Protein AF-0000000087377009 (afdb_homodimer)

Nearest PDB structures (foldseek):
  8dqr-assembly1_A  TM=8.144E-01  e=4.809E-31  Arabidopsis thaliana
  8dqo-assembly1_B  TM=8.134E-01  e=2.028E-30  Arabidopsis thaliana
  8dqq-assembly1_B  TM=8.046E-01  e=5.395E-30  Arabidopsis thaliana
  8dqo-assembly1_A  TM=7.614E-01  e=4.539E-29  Arabidopsis thaliana
  8dqp-assembly1_B  TM=7.683E-01  e=4.285E-26  Arabidopsis thaliana

Secondary structure (DSSP, 8-state):
-EEEEEEEEE----SS--TTTT-EEEPPHHHHHS-SSEEEEEEEEPSS---HHHHHHHHHHHHTT-GGGGSEEEE-TTS-EEEE-----EEEEEEEESS-HHHHEETTEESS-GGGTSPPPPS--TTSBSEEEEEEEETTS-EEEEEEEETTT--HHHHHHHHHHHHHHHHHGGG------B--HHHHS---SS----S-HHHHTB--SS-------------GGGEEEEEEEE-HHHHHHHHHHH-SS--HHHHHHHHHHHHHHHHHT--TTSEEEEEEEEE-GGGSSSPPPTTB-S--EEEE--EEEHHHHHHS-HHHHHHHHHHHHHTS-HHHHHHHHHHHHHHHHTT----B---SSSB-TT-EEEEE-TT--GGG--SSS---SEEE-----SBTEEEEEE--STT--EEEEEEEEHHHHHHHHHHTT---STHHHHTT-/-EEEEEEEEE----SS--TTTT-EEEPPHHHHHS-SSEEEEEEEEPSS---HHHHHHHHHHHHTT-GGGGSEEEE-TTS-EEEE-----EEEEEEEESS-HHHHEETTEESS-GGGTSPPPPS--TTSBSEEEEEEEETTS-EEEEEEEETTT--HHHHHHHHHHHHHHHHHGGG------B--HHHHSPPPSS----S-HHHHTB--SS-------------GGGEEEEEEEE-HHHHHHHHHHH-SS--HHHHHHHHHHHHHHHHHT--TTSEEEEEEEEE-GGGSSSPPPTTB-S--EEEE--EEEHHHHHHS-HHHHHHHHHHHHHTS-HHHHHHHHHHHHHHHHTT----B---SSSB-TT-EEEEE-TT--GGG--SSS---SEEE-----SBTEEEEEE--STT--EEEEEEEEHHHHHHHHHHTT---STHHHHTT-

Structure (mmCIF, N/CA/C/O backbone):
data_AF-0000000087377009-model_v1
#
loop_
_entity.id
_entity.type
_entity.pdbx_description
1 polymer 'Uncharacterized protein'
#
loop_
_atom_site.group_PDB
_atom_site.id
_atom_site.type_symbol
_atom_site.label_atom_id
_atom_site.label_alt_id
_atom_site.label_comp_id
_atom_site.label_asym_id
_atom_site.label_entity_id
_atom_site.label_seq_id
_atom_site.pdbx_PDB_ins_code
_atom_site.Cartn_x
_atom_site.Cartn_y
_atom_site.Cartn_z
_atom_site.occupancy
_atom_site.B_iso_or_equiv
_atom_site.auth_seq_id
_atom_site.auth_comp_id
_atom_site.auth_asym_id
_atom_site.auth_atom_id
_atom_site.pdbx_PDB_model_num
ATOM 1 N N . MET A 1 1 ? -6.246 15.469 36.188 1 76.19 1 MET A N 1
ATOM 2 C CA . MET A 1 1 ? -4.879 15.867 36.531 1 76.19 1 MET A CA 1
ATOM 3 C C . MET A 1 1 ? -3.867 15 35.781 1 76.19 1 MET A C 1
ATOM 5 O O . MET A 1 1 ? -4.043 13.789 35.688 1 76.19 1 MET A O 1
ATOM 9 N N . GLU A 1 2 ? -2.975 15.617 35.188 1 87.44 2 GLU A N 1
ATOM 10 C CA . GLU A 1 2 ? -1.891 14.953 34.469 1 87.44 2 GLU A CA 1
ATOM 11 C C . GLU A 1 2 ? -0.563 15.117 35.219 1 87.44 2 GLU A C 1
ATOM 13 O O . GLU A 1 2 ? -0.263 16.188 35.75 1 87.44 2 GLU A O 1
ATOM 18 N N . ILE A 1 3 ? 0.211 14.016 35.438 1 91.19 3 ILE A N 1
ATOM 19 C CA . ILE A 1 3 ? 1.542 14.047 36.031 1 91.19 3 ILE A CA 1
ATOM 20 C C . ILE A 1 3 ? 2.562 13.477 35.062 1 91.19 3 ILE A C 1
ATOM 22 O O . ILE A 1 3 ? 2.475 12.312 34.688 1 91.19 3 ILE A O 1
ATOM 26 N N . ILE A 1 4 ? 3.486 14.312 34.75 1 94.56 4 ILE A N 1
ATOM 27 C CA . ILE A 1 4 ? 4.59 13.836 33.938 1 94.56 4 ILE A CA 1
ATOM 28 C C . ILE A 1 4 ? 5.555 13.016 34.781 1 94.56 4 ILE A C 1
ATOM 30 O O . ILE A 1 4 ? 6.09 13.508 35.781 1 94.56 4 ILE A O 1
ATOM 34 N N . THR A 1 5 ? 5.785 11.805 34.406 1 94.75 5 THR A N 1
ATOM 35 C CA . THR A 1 5 ? 6.605 10.906 35.188 1 94.75 5 THR A CA 1
ATOM 36 C C . THR A 1 5 ? 8.016 10.805 34.625 1 94.75 5 THR A C 1
ATOM 38 O O . THR A 1 5 ? 8.961 10.492 35.344 1 94.75 5 THR A O 1
ATOM 41 N N . SER A 1 6 ? 8.164 10.977 33.344 1 95.88 6 SER A N 1
ATOM 42 C CA . SER A 1 6 ? 9.484 10.906 32.75 1 95.88 6 SER A CA 1
ATOM 43 C C . SER A 1 6 ? 9.516 11.656 31.406 1 95.88 6 SER A C 1
ATOM 45 O O . SER A 1 6 ? 8.484 11.812 30.75 1 95.88 6 SER A O 1
ATOM 47 N N . SER A 1 7 ? 10.547 12.297 31.062 1 96.5 7 SER A N 1
ATOM 48 C CA . SER A 1 7 ? 10.898 12.891 29.781 1 96.5 7 SER A CA 1
ATOM 49 C C . SER A 1 7 ? 12.305 12.492 29.344 1 96.5 7 SER A C 1
ATOM 51 O O . SER A 1 7 ? 13.289 12.898 29.969 1 96.5 7 SER A O 1
ATOM 53 N N . THR A 1 8 ? 12.406 11.703 28.328 1 97.56 8 THR A N 1
ATOM 54 C CA . THR A 1 8 ? 13.688 11.109 27.969 1 97.56 8 THR A CA 1
ATOM 55 C C . THR A 1 8 ? 13.93 11.203 26.469 1 97.56 8 THR A C 1
ATOM 57 O O . THR A 1 8 ? 12.984 11.109 25.672 1 97.56 8 THR A O 1
ATOM 60 N N . MET A 1 9 ? 15.156 11.445 26.109 1 98.06 9 MET A N 1
ATOM 61 C CA . MET A 1 9 ? 15.586 11.32 24.719 1 98.06 9 MET A CA 1
ATOM 62 C C . MET A 1 9 ? 16.062 9.906 24.422 1 98.06 9 MET A C 1
ATOM 64 O O . MET A 1 9 ? 17.094 9.469 24.953 1 98.06 9 MET A O 1
ATOM 68 N N . LEU A 1 10 ? 15.289 9.219 23.594 1 97.88 10 LEU A N 1
ATOM 69 C CA . LEU A 1 10 ? 15.672 7.852 23.234 1 97.88 10 LEU A CA 1
ATOM 70 C C . LEU A 1 10 ? 16.547 7.844 21.984 1 97.88 10 LEU A C 1
ATOM 72 O O . LEU A 1 10 ? 16.156 8.375 20.953 1 97.88 10 LEU A O 1
ATOM 76 N N . LYS A 1 11 ? 17.703 7.211 22.062 1 97.06 11 LYS A N 1
ATOM 77 C CA . LYS A 1 11 ? 18.656 7.113 20.969 1 97.06 11 LYS A CA 1
ATOM 78 C C . LYS A 1 11 ? 18.828 5.668 20.516 1 97.06 11 LYS A C 1
ATOM 80 O O . LYS A 1 11 ? 19.188 4.797 21.297 1 97.06 11 LYS A O 1
ATOM 85 N N . PRO A 1 12 ? 18.5 5.465 19.203 1 94.44 12 PRO A N 1
ATOM 86 C CA . PRO A 1 12 ? 18.781 4.102 18.75 1 94.44 12 PRO A CA 1
ATOM 87 C C . PRO A 1 12 ? 20.25 3.732 18.844 1 94.44 12 PRO A C 1
ATOM 89 O O . PRO A 1 12 ? 21.125 4.59 18.656 1 94.44 12 PRO A O 1
ATOM 92 N N . VAL A 1 13 ? 20.438 2.447 19.156 1 88.31 13 VAL A N 1
ATOM 93 C CA . VAL A 1 13 ? 21.812 1.942 19.266 1 88.31 13 VAL A CA 1
ATOM 94 C C . VAL A 1 13 ? 22.141 1.072 18.047 1 88.31 13 VAL A C 1
ATOM 96 O O . VAL A 1 13 ? 21.344 0.207 17.672 1 88.31 13 VAL A O 1
ATOM 99 N N . TYR A 1 14 ? 23.234 1.36 17.453 1 86.81 14 TYR A N 1
ATOM 100 C CA . TYR A 1 14 ? 23.672 0.633 16.266 1 86.81 14 TYR A CA 1
ATOM 101 C C . TYR A 1 14 ? 24.922 -0.198 16.562 1 86.81 14 TYR A C 1
ATOM 103 O O . TYR A 1 14 ? 25.766 0.21 17.359 1 86.81 14 TYR A O 1
ATOM 111 N N . SER A 1 15 ? 24.938 -1.398 16.062 1 82.19 15 SER A N 1
ATOM 112 C CA . SER A 1 15 ? 26.156 -2.176 16.156 1 82.19 15 SER A CA 1
ATOM 113 C C . SER A 1 15 ? 27.297 -1.523 15.375 1 82.19 15 SER A C 1
ATOM 115 O O . SER A 1 15 ? 28.453 -1.543 15.797 1 82.19 15 SER A O 1
ATOM 117 N N . ALA A 1 16 ? 26.938 -1.036 14.195 1 83.19 16 ALA A N 1
ATOM 118 C CA . ALA A 1 16 ? 27.797 -0.197 13.367 1 83.19 16 ALA A CA 1
ATOM 119 C C . ALA A 1 16 ? 27.109 1.119 13.016 1 83.19 16 ALA A C 1
ATOM 121 O O . ALA A 1 16 ? 25.891 1.161 12.836 1 83.19 16 ALA A O 1
ATOM 122 N N . PRO A 1 17 ? 27.969 2.088 13.094 1 83.31 17 PRO A N 1
ATOM 123 C CA . PRO A 1 17 ? 27.328 3.379 12.797 1 83.31 17 PRO A CA 1
ATOM 124 C C . PRO A 1 17 ? 26.516 3.354 11.508 1 83.31 17 PRO A C 1
ATOM 126 O O . PRO A 1 17 ? 26.906 2.715 10.531 1 83.31 17 PRO A O 1
ATOM 129 N N . HIS A 1 18 ? 25.375 3.973 11.625 1 86.38 18 HIS A N 1
ATOM 130 C CA . HIS A 1 18 ? 24.578 4.102 10.414 1 86.38 18 HIS A CA 1
ATOM 131 C C . HIS A 1 18 ? 25.328 4.859 9.328 1 86.38 18 HIS A C 1
ATOM 133 O O . HIS A 1 18 ? 26.047 5.824 9.609 1 86.38 18 HIS A O 1
ATOM 139 N N . PRO A 1 19 ? 25.219 4.531 8.109 1 83.81 19 PRO A N 1
ATOM 140 C CA . PRO A 1 19 ? 25.969 5.168 7.031 1 83.81 19 PRO A CA 1
ATOM 141 C C . PRO A 1 19 ? 25.703 6.668 6.922 1 83.81 19 PRO A C 1
ATOM 143 O O . PRO A 1 19 ? 26.562 7.418 6.445 1 83.81 19 PRO A O 1
ATOM 146 N N . LEU A 1 20 ? 24.594 7.098 7.414 1 91.25 20 LEU A N 1
ATOM 147 C CA . LEU A 1 20 ? 24.234 8.5 7.281 1 91.25 20 LEU A CA 1
ATOM 148 C C . LEU A 1 20 ? 24.609 9.281 8.531 1 91.25 20 LEU A C 1
ATOM 150 O O . LEU A 1 20 ? 24.391 10.5 8.602 1 91.25 20 LEU A O 1
ATOM 154 N N . LEU A 1 21 ? 25.219 8.617 9.469 1 93.75 21 LEU A N 1
ATOM 155 C CA . LEU A 1 21 ? 25.531 9.297 10.727 1 93.75 21 LEU A CA 1
ATOM 156 C C . LEU A 1 21 ? 26.422 10.508 10.484 1 93.75 21 LEU A C 1
ATOM 158 O O . LEU A 1 21 ? 27.453 10.391 9.812 1 93.75 21 LEU A O 1
ATOM 162 N N . GLY A 1 22 ? 26 11.594 10.961 1 95.25 22 GLY A N 1
ATOM 163 C CA . GLY A 1 22 ? 26.797 12.812 10.867 1 95.25 22 GLY A CA 1
ATOM 164 C C . GLY A 1 22 ? 26.531 13.602 9.602 1 95.25 22 GLY A C 1
ATOM 165 O O . GLY A 1 22 ? 26.969 14.75 9.477 1 95.25 22 GLY A O 1
ATOM 166 N N . GLU A 1 23 ? 25.719 13.086 8.75 1 95.88 23 GLU A N 1
ATOM 167 C CA . GLU A 1 23 ? 25.469 13.734 7.465 1 95.88 23 GLU A CA 1
ATOM 168 C C . GLU A 1 23 ? 24.547 14.938 7.629 1 95.88 23 GLU A C 1
ATOM 170 O O . GLU A 1 23 ? 23.656 14.938 8.477 1 95.88 23 GLU A O 1
ATOM 175 N N . LYS A 1 24 ? 24.812 15.969 6.875 1 96.62 24 LYS A N 1
ATOM 176 C CA . LYS A 1 24 ? 23.906 17.109 6.68 1 96.62 24 LYS A CA 1
ATOM 177 C C . LYS A 1 24 ? 23.078 16.922 5.418 1 96.62 24 LYS A C 1
ATOM 179 O O . LYS A 1 24 ? 23.469 17.375 4.336 1 96.62 24 LYS A O 1
ATOM 184 N N . VAL A 1 25 ? 21.938 16.312 5.598 1 95.94 25 VAL A N 1
ATOM 185 C CA . VAL A 1 25 ? 21.094 15.953 4.465 1 95.94 25 VAL A CA 1
ATOM 186 C C . VAL A 1 25 ? 20.281 17.172 4.02 1 95.94 25 VAL A C 1
ATOM 188 O O . VAL A 1 25 ? 19.469 17.703 4.781 1 95.94 25 VAL A O 1
ATOM 191 N N . GLN A 1 26 ? 20.469 17.594 2.824 1 93.38 26 GLN A N 1
ATOM 192 C CA . GLN A 1 26 ? 19.766 18.75 2.297 1 93.38 26 GLN A CA 1
ATOM 193 C C . GLN A 1 26 ? 18.281 18.453 2.092 1 93.38 26 GLN A C 1
ATOM 195 O O . GLN A 1 26 ? 17.922 17.344 1.696 1 93.38 26 GLN A O 1
ATOM 200 N N . LEU A 1 27 ? 17.469 19.469 2.391 1 94.31 27 LEU A N 1
ATOM 201 C CA . LEU A 1 27 ? 16.047 19.328 2.104 1 94.31 27 LEU A CA 1
ATOM 202 C C . LEU A 1 27 ? 15.781 19.359 0.602 1 94.31 27 LEU A C 1
ATOM 204 O O . LEU A 1 27 ? 16.359 20.188 -0.114 1 94.31 27 LEU A O 1
ATOM 208 N N . THR A 1 28 ? 15 18.406 0.122 1 94.19 28 THR A N 1
ATOM 209 C CA . THR A 1 28 ? 14.562 18.469 -1.271 1 94.19 28 THR A CA 1
ATOM 210 C C . THR A 1 28 ? 13.547 19.594 -1.474 1 94.19 28 THR A C 1
ATOM 212 O O . THR A 1 28 ? 13.055 20.172 -0.504 1 94.19 28 THR A O 1
ATOM 215 N N . VAL A 1 29 ? 13.234 19.875 -2.713 1 94.88 29 VAL A N 1
ATOM 216 C CA . VAL A 1 29 ? 12.219 20.875 -2.998 1 94.88 29 VAL A CA 1
ATOM 217 C C . VAL A 1 29 ? 10.875 20.438 -2.439 1 94.88 29 VAL A C 1
ATOM 219 O O . VAL A 1 29 ? 10.062 21.266 -2.006 1 94.88 29 VAL A O 1
ATOM 222 N N . PHE A 1 30 ? 10.664 19.141 -2.377 1 96.06 30 PHE A N 1
ATOM 223 C CA . PHE A 1 30 ? 9.43 18.609 -1.8 1 96.06 30 PHE A CA 1
ATOM 224 C C . PHE A 1 30 ? 9.383 18.875 -0.3 1 96.06 30 PHE A C 1
ATOM 226 O O . PHE A 1 30 ? 8.328 19.219 0.241 1 96.06 30 PHE A O 1
ATOM 233 N N . ASP A 1 31 ? 10.508 18.688 0.37 1 95.56 31 ASP A N 1
ATOM 234 C CA . ASP A 1 31 ? 10.586 18.969 1.801 1 95.56 31 ASP A CA 1
ATOM 235 C C . ASP A 1 31 ? 10.273 20.438 2.09 1 95.56 31 ASP A C 1
ATOM 237 O O . ASP A 1 31 ? 9.57 20.75 3.055 1 95.56 31 ASP A O 1
ATOM 241 N N . ARG A 1 32 ? 10.719 21.234 1.264 1 92.75 32 ARG A N 1
ATOM 242 C CA . ARG A 1 32 ? 10.555 22.672 1.463 1 92.75 32 ARG A CA 1
ATOM 243 C C . ARG A 1 32 ? 9.125 23.094 1.158 1 92.75 32 ARG A C 1
ATOM 245 O O . ARG A 1 32 ? 8.672 24.141 1.638 1 92.75 32 ARG A O 1
ATOM 252 N N . ALA A 1 33 ? 8.5 22.312 0.344 1 92.88 33 ALA A N 1
ATOM 253 C CA . ALA A 1 33 ? 7.105 22.625 0.021 1 92.88 33 ALA A CA 1
ATOM 254 C C . ALA A 1 33 ? 6.176 22.172 1.144 1 92.88 33 ALA A C 1
ATOM 256 O O . ALA A 1 33 ? 5.008 22.578 1.189 1 92.88 33 ALA A O 1
ATOM 257 N N . ALA A 1 34 ? 6.668 21.375 2 1 92.44 34 ALA A N 1
ATOM 258 C CA . ALA A 1 34 ? 5.91 21.016 3.195 1 92.44 34 ALA A CA 1
ATOM 259 C C . ALA A 1 34 ? 5.938 22.141 4.223 1 92.44 34 ALA A C 1
ATOM 261 O O . ALA A 1 34 ? 6.93 22.859 4.336 1 92.44 34 ALA A O 1
ATOM 262 N N . LEU A 1 35 ? 4.863 22.25 5.008 1 88.56 35 LEU A N 1
ATOM 263 C CA . LEU A 1 35 ? 4.809 23.281 6.035 1 88.56 35 LEU A CA 1
ATOM 264 C C . LEU A 1 35 ? 5.867 23.047 7.105 1 88.56 35 LEU A C 1
ATOM 266 O O . LEU A 1 35 ? 6.141 21.906 7.477 1 88.56 35 LEU A O 1
ATOM 270 N N . ASP A 1 36 ? 6.422 24.125 7.543 1 89.94 36 ASP A N 1
ATOM 271 C CA . ASP A 1 36 ? 7.391 24.078 8.641 1 89.94 36 ASP A CA 1
ATOM 272 C C . ASP A 1 36 ? 6.684 23.969 9.992 1 89.94 36 ASP A C 1
ATOM 274 O O . ASP A 1 36 ? 6.73 24.906 10.797 1 89.94 36 ASP A O 1
ATOM 278 N N . VAL A 1 37 ? 6.051 22.828 10.234 1 91.5 37 VAL A N 1
ATOM 279 C CA . VAL A 1 37 ? 5.266 22.625 11.445 1 91.5 37 VAL A CA 1
ATOM 280 C C . VAL A 1 37 ? 5.391 21.172 11.914 1 91.5 37 VAL A C 1
ATOM 282 O O . VAL A 1 37 ? 5.844 20.312 11.156 1 91.5 37 VAL A O 1
ATOM 285 N N . PHE A 1 38 ? 5.035 21 13.18 1 93.94 38 PHE A N 1
ATOM 286 C CA . PHE A 1 38 ? 4.844 19.656 13.695 1 93.94 38 PHE A CA 1
ATOM 287 C C . PHE A 1 38 ? 3.408 19.188 13.469 1 93.94 38 PHE A C 1
ATOM 289 O O . PHE A 1 38 ? 2.465 19.969 13.633 1 93.94 38 PHE A O 1
ATOM 296 N N . VAL A 1 39 ? 3.254 18 13.055 1 93 39 VAL A N 1
ATOM 297 C CA . VAL A 1 39 ? 1.951 17.375 12.828 1 93 39 VAL A CA 1
ATOM 298 C C . VAL A 1 39 ? 1.618 16.422 13.969 1 93 39 VAL A C 1
ATOM 300 O O . VAL A 1 39 ? 2.146 15.312 14.039 1 93 39 VAL A O 1
ATOM 303 N N . PRO A 1 40 ? 0.707 16.797 14.789 1 93.38 40 PRO A N 1
ATOM 304 C CA . PRO A 1 40 ? 0.339 15.914 15.898 1 93.38 40 PRO A CA 1
ATOM 305 C C . PRO A 1 40 ? -0.783 14.945 15.531 1 93.38 40 PRO A C 1
ATOM 307 O O . PRO A 1 40 ? -1.702 15.312 14.797 1 93.38 40 PRO A O 1
ATOM 310 N N . VAL A 1 41 ? -0.685 13.719 16.031 1 92.75 41 VAL A N 1
ATOM 311 C CA . VAL A 1 41 ? -1.775 12.758 15.961 1 92.75 41 VAL A CA 1
ATOM 312 C C . VAL A 1 41 ? -1.926 12.055 17.312 1 92.75 41 VAL A C 1
ATOM 314 O O . VAL A 1 41 ? -0.953 11.914 18.062 1 92.75 41 VAL A O 1
ATOM 317 N N . VAL A 1 42 ? -3.135 11.719 17.656 1 93.5 42 VAL A N 1
ATOM 318 C CA . VAL A 1 42 ? -3.414 11.062 18.922 1 93.5 42 VAL A CA 1
ATOM 319 C C . VAL A 1 42 ? -4.152 9.75 18.672 1 93.5 42 VAL A C 1
ATOM 321 O O . VAL A 1 42 ? -5.082 9.695 17.859 1 93.5 42 VAL A O 1
ATOM 324 N N . VAL A 1 43 ? -3.703 8.742 19.312 1 93.62 43 VAL A N 1
ATOM 325 C CA . VAL A 1 43 ? -4.336 7.43 19.234 1 93.62 43 VAL A CA 1
ATOM 326 C C . VAL A 1 43 ? -4.59 6.891 20.641 1 93.62 43 VAL A C 1
ATOM 328 O O . VAL A 1 43 ? -3.77 7.078 21.531 1 93.62 43 VAL A O 1
ATOM 331 N N . ALA A 1 44 ? -5.719 6.227 20.844 1 94.06 44 ALA A N 1
ATOM 332 C CA . ALA A 1 44 ? -6.078 5.73 22.172 1 94.06 44 ALA A CA 1
ATOM 333 C C . ALA A 1 44 ? -6.32 4.227 22.156 1 94.06 44 ALA A C 1
ATOM 335 O O . ALA A 1 44 ? -6.902 3.697 21.203 1 94.06 44 ALA A O 1
ATOM 336 N N . TYR A 1 45 ? -5.91 3.59 23.203 1 93.81 45 TYR A N 1
ATOM 337 C CA . TYR A 1 45 ? -6.023 2.143 23.344 1 93.81 45 TYR A CA 1
ATOM 338 C C . TYR A 1 45 ? -6.75 1.78 24.625 1 93.81 45 TYR A C 1
ATOM 340 O O . TYR A 1 45 ? -6.43 2.301 25.703 1 93.81 45 TYR A O 1
ATOM 348 N N . PRO A 1 46 ? -7.676 0.887 24.562 1 93 46 PRO A N 1
ATOM 349 C CA . PRO A 1 46 ? -8.281 0.378 25.797 1 93 46 PRO A CA 1
ATOM 350 C C . PRO A 1 46 ? -7.387 -0.623 26.531 1 93 46 PRO A C 1
ATOM 352 O O . PRO A 1 46 ? -6.5 -1.222 25.922 1 93 46 PRO A O 1
ATOM 355 N N . ALA A 1 47 ? -7.699 -0.741 27.781 1 94.75 47 ALA A N 1
ATOM 356 C CA . ALA A 1 47 ? -6.969 -1.739 28.562 1 94.75 47 ALA A CA 1
ATOM 357 C C . ALA A 1 47 ? -7.305 -3.152 28.094 1 94.75 47 ALA A C 1
ATOM 359 O O . ALA A 1 47 ? -8.438 -3.426 27.688 1 94.75 47 ALA A O 1
ATOM 360 N N . PRO A 1 48 ? -6.359 -4.133 28.156 1 94.69 48 PRO A N 1
ATOM 361 C CA . PRO A 1 48 ? -4.965 -3.98 28.594 1 94.69 48 PRO A CA 1
ATOM 362 C C . PRO A 1 48 ? -4.082 -3.359 27.516 1 94.69 48 PRO A C 1
ATOM 364 O O . PRO A 1 48 ? -4.453 -3.352 26.328 1 94.69 48 PRO A O 1
ATOM 367 N N . THR A 1 49 ? -3.004 -2.75 27.844 1 96.12 49 THR A N 1
ATOM 368 C CA . THR A 1 49 ? -2.049 -2.123 26.938 1 96.12 49 THR A CA 1
ATOM 369 C C . THR A 1 49 ? -0.625 -2.568 27.25 1 96.12 49 THR A C 1
ATOM 371 O O . THR A 1 49 ? -0.326 -2.938 28.391 1 96.12 49 THR A O 1
ATOM 374 N N . PRO A 1 50 ? 0.198 -2.588 26.281 1 95.44 50 PRO A N 1
ATOM 375 C CA . PRO A 1 50 ? 1.595 -2.893 26.594 1 95.44 50 PRO A CA 1
ATOM 376 C C . PRO A 1 50 ? 2.213 -1.886 27.562 1 95.44 50 PRO A C 1
ATOM 378 O O . PRO A 1 50 ? 1.724 -0.76 27.688 1 95.44 50 PRO A O 1
ATOM 381 N N . SER A 1 51 ? 3.264 -2.338 28.219 1 97.19 51 SER A N 1
ATOM 382 C CA . SER A 1 51 ? 3.98 -1.459 29.141 1 97.19 51 SER A CA 1
ATOM 383 C C . SER A 1 51 ? 4.707 -0.35 28.391 1 97.19 51 SER A C 1
ATOM 385 O O . SER A 1 51 ? 5 -0.487 27.203 1 97.19 51 SER A O 1
ATOM 387 N N . ASN A 1 52 ? 4.996 0.774 29.078 1 97.88 52 ASN A N 1
ATOM 388 C CA . ASN A 1 52 ? 5.805 1.832 28.484 1 97.88 52 ASN A CA 1
ATOM 389 C C . ASN A 1 52 ? 7.168 1.312 28.031 1 97.88 52 ASN A C 1
ATOM 391 O O . ASN A 1 52 ? 7.684 1.724 27 1 97.88 52 ASN A O 1
ATOM 395 N N . GLU A 1 53 ? 7.695 0.444 28.797 1 97.69 53 GLU A N 1
ATOM 396 C CA . GLU A 1 53 ? 9 -0.13 28.469 1 97.69 53 GLU A CA 1
ATOM 397 C C . GLU A 1 53 ? 8.961 -0.872 27.141 1 97.69 53 GLU A C 1
ATOM 399 O O . GLU A 1 53 ? 9.859 -0.716 26.312 1 97.69 53 GLU A O 1
ATOM 404 N N . ALA A 1 54 ? 7.922 -1.639 26.984 1 97.19 54 ALA A N 1
ATOM 405 C CA . ALA A 1 54 ? 7.785 -2.387 25.734 1 97.19 54 ALA A CA 1
ATOM 406 C C . ALA A 1 54 ? 7.641 -1.442 24.547 1 97.19 54 ALA A C 1
ATOM 408 O O . ALA A 1 54 ? 8.25 -1.663 23.484 1 97.19 54 ALA A O 1
ATOM 409 N N . ILE A 1 55 ? 6.867 -0.425 24.688 1 98.06 55 ILE A N 1
ATOM 410 C CA . ILE A 1 55 ? 6.617 0.546 23.641 1 98.06 55 ILE A CA 1
ATOM 411 C C . ILE A 1 55 ? 7.91 1.287 23.297 1 98.06 55 ILE A C 1
ATOM 413 O O . ILE A 1 55 ? 8.227 1.492 22.125 1 98.06 55 ILE A O 1
ATOM 417 N N . LYS A 1 56 ? 8.688 1.625 24.328 1 98.19 56 LYS A N 1
ATOM 418 C CA . LYS A 1 56 ? 9.93 2.359 24.141 1 98.19 56 LYS A CA 1
ATOM 419 C C . LYS A 1 56 ? 11 1.474 23.5 1 98.19 56 LYS A C 1
ATOM 421 O O . LYS A 1 56 ? 11.766 1.926 22.641 1 98.19 56 LYS A O 1
ATOM 426 N N . GLU A 1 57 ? 11.062 0.261 23.922 1 97.31 57 GLU A N 1
ATOM 427 C CA . GLU A 1 57 ? 12.023 -0.662 23.312 1 97.31 57 GLU A CA 1
ATOM 428 C C . GLU A 1 57 ? 11.719 -0.876 21.844 1 97.31 57 GLU A C 1
ATOM 430 O O . GLU A 1 57 ? 12.633 -0.903 21.016 1 97.31 57 GLU A O 1
ATOM 435 N N . GLY A 1 58 ? 10.422 -1.062 21.578 1 97.12 58 GLY A N 1
ATOM 436 C CA . GLY A 1 58 ? 10.023 -1.16 20.172 1 97.12 58 GLY A CA 1
ATOM 437 C C . GLY A 1 58 ? 10.344 0.088 19.375 1 97.12 58 GLY A C 1
ATOM 438 O O . GLY A 1 58 ? 10.758 0 18.219 1 97.12 58 GLY A O 1
ATOM 439 N N . LEU A 1 59 ? 10.148 1.22 20 1 98.19 59 LEU A N 1
ATOM 440 C CA . LEU A 1 59 ? 10.438 2.494 19.344 1 98.19 59 LEU A CA 1
ATOM 441 C C . LEU A 1 59 ? 11.922 2.604 19 1 98.19 59 LEU A C 1
ATOM 443 O O . LEU A 1 59 ? 12.273 3.047 17.891 1 98.19 59 LEU A O 1
ATOM 447 N N . LEU A 1 60 ? 12.75 2.201 19.891 1 97.38 60 LEU A N 1
ATOM 448 C CA . LEU A 1 60 ? 14.188 2.246 19.656 1 97.38 60 LEU A CA 1
ATOM 449 C C . LEU A 1 60 ? 14.578 1.399 18.453 1 97.38 60 LEU A C 1
ATOM 451 O O . LEU A 1 60 ? 15.352 1.839 17.609 1 97.38 60 LEU A O 1
ATOM 455 N N . ARG A 1 61 ? 13.992 0.277 18.391 1 94.69 61 ARG A N 1
ATOM 456 C CA . ARG A 1 61 ? 14.266 -0.609 17.266 1 94.69 61 ARG A CA 1
ATOM 457 C C . ARG A 1 61 ? 13.719 -0.029 15.969 1 94.69 61 ARG A C 1
ATOM 459 O O . ARG A 1 61 ? 14.359 -0.137 14.922 1 94.69 61 ARG A O 1
ATOM 466 N N . ALA A 1 62 ? 12.555 0.566 16.047 1 96.38 62 ALA A N 1
ATOM 467 C CA . ALA A 1 62 ? 11.859 1.061 14.867 1 96.38 62 ALA A CA 1
ATOM 468 C C . ALA A 1 62 ? 12.547 2.303 14.305 1 96.38 62 ALA A C 1
ATOM 470 O O . ALA A 1 62 ? 12.555 2.52 13.094 1 96.38 62 ALA A O 1
ATOM 471 N N . VAL A 1 63 ? 13.141 3.148 15.156 1 97.69 63 VAL A N 1
ATOM 472 C CA . VAL A 1 63 ? 13.734 4.414 14.734 1 97.69 63 VAL A CA 1
ATOM 473 C C . VAL A 1 63 ? 15.078 4.156 14.055 1 97.69 63 VAL A C 1
ATOM 475 O O . VAL A 1 63 ? 15.516 4.941 13.211 1 97.69 63 VAL A O 1
ATOM 478 N N . ALA A 1 64 ? 15.672 3.078 14.289 1 94.81 64 ALA A N 1
ATOM 479 C CA . ALA A 1 64 ? 17.031 2.779 13.836 1 94.81 64 ALA A CA 1
ATOM 480 C C . ALA A 1 64 ? 17.125 2.84 12.312 1 94.81 64 ALA A C 1
ATOM 482 O O . ALA A 1 64 ? 18.031 3.455 11.758 1 94.81 64 ALA A O 1
ATOM 483 N N . PRO A 1 65 ? 16.203 2.236 11.633 1 92.56 65 PRO A N 1
ATOM 484 C CA . PRO A 1 65 ? 16.297 2.311 10.172 1 92.56 65 PRO A CA 1
ATOM 485 C C . PRO A 1 65 ? 15.898 3.68 9.625 1 92.56 65 PRO A C 1
ATOM 487 O O . PRO A 1 65 ? 16.047 3.934 8.43 1 92.56 65 PRO A O 1
ATOM 490 N N . TYR A 1 66 ? 15.422 4.582 10.414 1 96.69 66 TYR A N 1
ATOM 491 C CA . TYR A 1 66 ? 15.016 5.93 10.031 1 96.69 66 TYR A CA 1
ATOM 492 C C . TYR A 1 66 ? 15.82 6.98 10.781 1 96.69 66 TYR A C 1
ATOM 494 O O . TYR A 1 66 ? 15.266 7.762 11.562 1 96.69 66 TYR A O 1
ATOM 502 N N . PRO A 1 67 ? 17.047 7.09 10.438 1 96.81 67 PRO A N 1
ATOM 503 C CA . PRO A 1 67 ? 17.938 7.918 11.258 1 96.81 67 PRO A CA 1
ATOM 504 C C . PRO A 1 67 ? 17.547 9.398 11.227 1 96.81 67 PRO A C 1
ATOM 506 O O . PRO A 1 67 ? 17.875 10.141 12.156 1 96.81 67 PRO A O 1
ATOM 509 N N . HIS A 1 68 ? 16.859 9.867 10.227 1 97.88 68 HIS A N 1
ATOM 510 C CA . HIS A 1 68 ? 16.438 11.258 10.148 1 97.88 68 HIS A CA 1
ATOM 511 C C . HIS A 1 68 ? 15.539 11.633 11.328 1 97.88 68 HIS A C 1
ATOM 513 O O . HIS A 1 68 ? 15.539 12.781 11.773 1 97.88 68 HIS A O 1
ATOM 519 N N . LEU A 1 69 ? 14.766 10.688 11.781 1 98.25 69 LEU A N 1
ATOM 520 C CA . LEU A 1 69 ? 13.82 10.953 12.867 1 98.25 69 LEU A CA 1
ATOM 521 C C . LEU A 1 69 ? 14.555 11.234 14.172 1 98.25 69 LEU A C 1
ATOM 523 O O . LEU A 1 69 ? 14.023 11.906 15.055 1 98.25 69 LEU A O 1
ATOM 527 N N . ALA A 1 70 ? 15.75 10.703 14.289 1 98.25 70 ALA A N 1
ATOM 528 C CA . ALA A 1 70 ? 16.562 10.914 15.484 1 98.25 70 ALA A CA 1
ATOM 529 C C . ALA A 1 70 ? 17.516 12.086 15.297 1 98.25 70 ALA A C 1
ATOM 531 O O . ALA A 1 70 ? 18.406 12.305 16.125 1 98.25 70 ALA A O 1
ATOM 532 N N . GLY A 1 71 ? 17.359 12.766 14.227 1 98.12 71 GLY A N 1
ATOM 533 C CA . GLY A 1 71 ? 18.188 13.938 13.953 1 98.12 71 GLY A CA 1
ATOM 534 C C . GLY A 1 71 ? 17.531 15.234 14.398 1 98.12 71 GLY A C 1
ATOM 535 O O . GLY A 1 71 ? 16.672 15.234 15.281 1 98.12 71 GLY A O 1
ATOM 536 N N . ARG A 1 72 ? 18.094 16.344 13.828 1 98.38 72 ARG A N 1
ATOM 537 C CA . ARG A 1 72 ? 17.578 17.688 14.078 1 98.38 72 ARG A CA 1
ATOM 538 C C . ARG A 1 72 ? 17.5 18.5 12.789 1 98.38 72 ARG A C 1
ATOM 540 O O . ARG A 1 72 ? 18.312 18.297 11.883 1 98.38 72 ARG A O 1
ATOM 547 N N . LEU A 1 73 ? 16.438 19.281 12.742 1 97.38 73 LEU A N 1
ATOM 548 C CA . LEU A 1 73 ? 16.469 20.344 11.742 1 97.38 73 LEU A CA 1
ATOM 549 C C . LEU A 1 73 ? 17.484 21.422 12.125 1 97.38 73 LEU A C 1
ATOM 551 O O . LEU A 1 73 ? 17.562 21.812 13.289 1 97.38 73 LEU A O 1
ATOM 555 N N . ALA A 1 74 ? 18.297 21.797 11.18 1 96.12 74 ALA A N 1
ATOM 556 C CA . ALA A 1 74 ? 19.312 22.828 11.398 1 96.12 74 ALA A CA 1
ATOM 557 C C . ALA A 1 74 ? 19.406 23.781 10.211 1 96.12 74 ALA A C 1
ATOM 559 O O . ALA A 1 74 ? 18.766 23.562 9.18 1 96.12 74 ALA A O 1
ATOM 560 N N . ALA A 1 75 ? 20.094 24.875 10.422 1 93.12 75 ALA A N 1
ATOM 561 C CA . ALA A 1 75 ? 20.359 25.844 9.367 1 93.12 75 ALA A CA 1
ATOM 562 C C . ALA A 1 75 ? 21.844 26.109 9.219 1 93.12 75 ALA A C 1
ATOM 564 O O . ALA A 1 75 ? 22.578 26.156 10.211 1 93.12 75 ALA A O 1
ATOM 565 N N . ASP A 1 76 ? 22.25 26.234 8.016 1 89.56 76 ASP A N 1
ATOM 566 C CA . ASP A 1 76 ? 23.656 26.562 7.793 1 89.56 76 ASP A CA 1
ATOM 567 C C . ASP A 1 76 ? 23.891 28.062 7.938 1 89.56 76 ASP A C 1
ATOM 569 O O . ASP A 1 76 ? 23.031 28.797 8.398 1 89.56 76 ASP A O 1
ATOM 573 N N . HIS A 1 77 ? 25.141 28.422 7.578 1 89.19 77 HIS A N 1
ATOM 574 C CA . HIS A 1 77 ? 25.562 29.812 7.777 1 89.19 77 HIS A CA 1
ATOM 575 C C . HIS A 1 77 ? 24.766 30.766 6.891 1 89.19 77 HIS A C 1
ATOM 577 O O . HIS A 1 77 ? 24.688 31.953 7.172 1 89.19 77 HIS A O 1
ATOM 583 N N . ARG A 1 78 ? 24.156 30.281 5.836 1 85.25 78 ARG A N 1
ATOM 584 C CA . ARG A 1 78 ? 23.359 31.109 4.934 1 85.25 78 ARG A CA 1
ATOM 585 C C . ARG A 1 78 ? 21.875 31.031 5.285 1 85.25 78 ARG A C 1
ATOM 587 O O . ARG A 1 78 ? 21.031 31.578 4.574 1 85.25 78 ARG A O 1
ATOM 594 N N . GLY A 1 79 ? 21.578 30.25 6.324 1 85.12 79 GLY A N 1
ATOM 595 C CA . GLY A 1 79 ? 20.203 30.141 6.746 1 85.12 79 GLY A CA 1
ATOM 596 C C . GLY A 1 79 ? 19.453 29 6.062 1 85.12 79 GLY A C 1
ATOM 597 O O . GLY A 1 79 ? 18.266 28.797 6.316 1 85.12 79 GLY A O 1
ATOM 598 N N . ARG A 1 80 ? 20.172 28.266 5.219 1 88 80 ARG A N 1
ATOM 599 C CA . ARG A 1 80 ? 19.531 27.141 4.543 1 88 80 ARG A CA 1
ATOM 600 C C . ARG A 1 80 ? 19.359 25.969 5.488 1 88 80 ARG A C 1
ATOM 602 O O . ARG A 1 80 ? 20.312 25.547 6.152 1 88 80 ARG A O 1
ATOM 609 N N . ARG A 1 81 ? 18.156 25.484 5.473 1 92.44 81 ARG A N 1
ATOM 610 C CA . ARG A 1 81 ? 17.812 24.422 6.406 1 92.44 81 ARG A CA 1
ATOM 611 C C . ARG A 1 81 ? 18.234 23.062 5.859 1 92.44 81 ARG A C 1
ATOM 613 O O . ARG A 1 81 ? 18.25 22.844 4.648 1 92.44 81 ARG A O 1
ATOM 620 N N . PHE A 1 82 ? 18.609 22.188 6.688 1 95.62 82 PHE A N 1
ATOM 621 C CA . PHE A 1 82 ? 18.969 20.797 6.371 1 95.62 82 PHE A CA 1
ATOM 622 C C . PHE A 1 82 ? 18.641 19.875 7.543 1 95.62 82 PHE A C 1
ATOM 624 O O . PHE A 1 82 ? 18.359 20.344 8.648 1 95.62 82 PHE A O 1
ATOM 631 N N . LEU A 1 83 ? 18.562 18.656 7.348 1 97.5 83 LEU A N 1
ATOM 632 C CA . LEU A 1 83 ? 18.422 17.656 8.398 1 97.5 83 LEU A CA 1
ATOM 633 C C . LEU A 1 83 ? 19.797 17.156 8.852 1 97.5 83 LEU A C 1
ATOM 635 O O . LEU A 1 83 ? 20.516 16.531 8.078 1 97.5 83 LEU A O 1
ATOM 639 N N . HIS A 1 84 ? 20.125 17.453 10.023 1 98.12 84 HIS A N 1
ATOM 640 C CA . HIS A 1 84 ? 21.344 16.938 10.609 1 98.12 84 HIS A CA 1
ATOM 641 C C . HIS A 1 84 ? 21.125 15.57 11.25 1 98.12 84 HIS A C 1
ATOM 643 O O . HIS A 1 84 ? 20.438 15.461 12.266 1 98.12 84 HIS A O 1
ATOM 649 N N . VAL A 1 85 ? 21.719 14.523 10.602 1 97.75 85 VAL A N 1
ATOM 650 C CA . VAL A 1 85 ? 21.562 13.164 11.117 1 97.75 85 VAL A CA 1
ATOM 651 C C . VAL A 1 85 ? 22.609 12.922 12.211 1 97.75 85 VAL A C 1
ATOM 653 O O . VAL A 1 85 ? 23.609 12.242 11.977 1 97.75 85 VAL A O 1
ATOM 656 N N . ASN A 1 86 ? 22.297 13.367 13.406 1 97.25 86 ASN A N 1
ATOM 657 C CA . ASN A 1 86 ? 23.281 13.383 14.469 1 97.25 86 ASN A CA 1
ATOM 658 C C . ASN A 1 86 ? 22.891 12.469 15.625 1 97.25 86 ASN A C 1
ATOM 660 O O . ASN A 1 86 ? 23.484 12.516 16.703 1 97.25 86 ASN A O 1
ATOM 664 N N . ASN A 1 87 ? 21.844 11.695 15.477 1 97.44 87 ASN A N 1
ATOM 665 C CA . ASN A 1 87 ? 21.375 10.711 16.453 1 97.44 87 ASN A CA 1
ATOM 666 C C . ASN A 1 87 ? 21.203 11.336 17.828 1 97.44 87 ASN A C 1
ATOM 668 O O . ASN A 1 87 ? 21.641 10.773 18.828 1 97.44 87 ASN A O 1
ATOM 672 N N . GLU A 1 88 ? 20.594 12.523 17.891 1 97.56 88 GLU A N 1
ATOM 673 C CA . GLU A 1 88 ? 20.328 13.18 19.156 1 97.56 88 GLU A CA 1
ATOM 674 C C . GLU A 1 88 ? 19.047 12.641 19.797 1 97.56 88 GLU A C 1
ATOM 676 O O . GLU A 1 88 ? 18.641 13.086 20.875 1 97.56 88 GLU A O 1
ATOM 681 N N . GLY A 1 89 ? 18.391 11.727 19.156 1 97.88 89 GLY A N 1
ATOM 682 C CA . GLY A 1 89 ? 17.344 10.93 19.781 1 97.88 89 GLY A CA 1
ATOM 683 C C . GLY A 1 89 ? 15.945 11.461 19.484 1 97.88 89 GLY A C 1
ATOM 684 O O . GLY A 1 89 ? 15.797 12.523 18.891 1 97.88 89 GLY A O 1
ATOM 685 N N . VAL A 1 90 ? 14.961 10.695 19.875 1 98.44 90 VAL A N 1
ATOM 686 C CA . VAL A 1 90 ? 13.539 11.023 19.828 1 98.44 90 VAL A CA 1
ATOM 687 C C . VAL A 1 90 ? 13.023 11.312 21.234 1 98.44 90 VAL A C 1
ATOM 689 O O . VAL A 1 90 ? 13.422 10.648 22.188 1 98.44 90 VAL A O 1
ATOM 692 N N . LEU A 1 91 ? 12.148 12.305 21.359 1 98.62 91 LEU A N 1
ATOM 693 C CA . LEU A 1 91 ? 11.633 12.672 22.672 1 98.62 91 LEU A CA 1
ATOM 694 C C . LEU A 1 91 ? 10.461 11.781 23.062 1 98.62 91 LEU A C 1
ATOM 696 O O . LEU A 1 91 ? 9.508 11.617 22.297 1 98.62 91 LEU A O 1
ATOM 700 N N . VAL A 1 92 ? 10.586 11.172 24.25 1 98.5 92 VAL A N 1
ATOM 701 C CA . VAL A 1 92 ? 9.469 10.406 24.812 1 98.5 92 VAL A CA 1
ATOM 702 C C . VAL A 1 92 ? 9.102 10.953 26.188 1 98.5 92 VAL A C 1
ATOM 704 O O . VAL A 1 92 ? 9.945 11.016 27.078 1 98.5 92 VAL A O 1
ATOM 707 N N . VAL A 1 93 ? 7.895 11.391 26.281 1 98.06 93 VAL A N 1
ATOM 708 C CA . VAL A 1 93 ? 7.348 11.883 27.547 1 98.06 93 VAL A CA 1
ATOM 709 C C . VAL A 1 93 ? 6.32 10.891 28.094 1 98.06 93 VAL A C 1
ATOM 711 O O . VAL A 1 93 ? 5.43 10.453 27.359 1 98.06 93 VAL A O 1
ATOM 714 N N . GLU A 1 94 ? 6.461 10.5 29.312 1 97.81 94 GLU A N 1
ATOM 715 C CA . GLU A 1 94 ? 5.508 9.625 29.984 1 97.81 94 GLU A CA 1
ATOM 716 C C . GLU A 1 94 ? 4.688 10.391 31.016 1 97.81 94 GLU A C 1
ATOM 718 O O . GLU A 1 94 ? 5.227 11.203 31.766 1 97.81 94 GLU A O 1
ATOM 723 N N . ALA A 1 95 ? 3.43 10.148 30.953 1 96.69 95 ALA A N 1
ATOM 724 C CA . ALA A 1 95 ? 2.533 10.82 31.891 1 96.69 95 ALA A CA 1
ATOM 725 C C . ALA A 1 95 ? 1.469 9.859 32.406 1 96.69 95 ALA A C 1
ATOM 727 O O . ALA A 1 95 ? 1.163 8.852 31.766 1 96.69 95 ALA A O 1
ATOM 728 N N . THR A 1 96 ? 0.985 10.141 33.594 1 95.44 96 THR A N 1
ATOM 729 C CA . THR A 1 96 ? -0.2 9.5 34.156 1 95.44 96 THR A CA 1
ATOM 730 C C . THR A 1 96 ? -1.359 10.484 34.25 1 95.44 96 THR A C 1
ATOM 732 O O . THR A 1 96 ? -1.16 11.656 34.594 1 95.44 96 THR A O 1
ATOM 735 N N . VAL A 1 97 ? -2.441 10.023 33.844 1 92.19 97 VAL A N 1
ATOM 736 C CA . VAL A 1 97 ? -3.635 10.859 33.875 1 92.19 97 VAL A CA 1
ATOM 737 C C . VAL A 1 97 ? -4.656 10.266 34.844 1 92.19 97 VAL A C 1
ATOM 739 O O . VAL A 1 97 ? -4.836 9.047 34.875 1 92.19 97 VAL A O 1
ATOM 742 N N . SER A 1 98 ? -5.32 11.062 35.656 1 90.75 98 SER A N 1
ATOM 743 C CA . SER A 1 98 ? -6.234 10.602 36.688 1 90.75 98 SER A CA 1
ATOM 744 C C . SER A 1 98 ? -7.59 10.219 36.094 1 90.75 98 SER A C 1
ATOM 746 O O . SER A 1 98 ? -8.391 9.555 36.781 1 90.75 98 SER A O 1
ATOM 748 N N . SER A 1 99 ? -7.801 10.477 34.875 1 88.25 99 SER A N 1
ATOM 749 C CA . SER A 1 99 ? -9.07 10.188 34.219 1 88.25 99 SER A CA 1
ATOM 750 C C . SER A 1 99 ? -9.078 8.773 33.625 1 88.25 99 SER A C 1
ATOM 752 O O . SER A 1 99 ? -8.023 8.227 33.312 1 88.25 99 SER A O 1
ATOM 754 N N . ASN A 1 100 ? -10.305 8.25 33.625 1 91.19 100 ASN A N 1
ATOM 755 C CA . ASN A 1 100 ? -10.492 7.055 32.812 1 91.19 100 ASN A CA 1
ATOM 756 C C . ASN A 1 100 ? -10.523 7.387 31.312 1 91.19 100 ASN A C 1
ATOM 758 O O . ASN A 1 100 ? -10.891 8.492 30.922 1 91.19 100 ASN A O 1
ATOM 762 N N . LEU A 1 101 ? -10.086 6.395 30.562 1 91.5 101 LEU A N 1
ATOM 763 C CA . LEU A 1 101 ? -10.039 6.598 29.109 1 91.5 101 LEU A CA 1
ATOM 764 C C . LEU A 1 101 ? -11.398 7.047 28.594 1 91.5 101 LEU A C 1
ATOM 766 O O . LEU A 1 101 ? -11.477 7.934 27.734 1 91.5 101 LEU A O 1
ATOM 770 N N . ALA A 1 102 ? -12.453 6.395 29.062 1 87.25 102 ALA A N 1
ATOM 771 C CA . ALA A 1 102 ? -13.805 6.699 28.594 1 87.25 102 ALA A CA 1
ATOM 772 C C . ALA A 1 102 ? -14.125 8.18 28.797 1 87.25 102 ALA A C 1
ATOM 774 O O . ALA A 1 102 ? -14.875 8.766 28 1 87.25 102 ALA A O 1
ATOM 775 N N . ASP A 1 103 ? -13.477 8.805 29.75 1 86.38 103 ASP A N 1
ATOM 776 C CA . ASP A 1 103 ? -13.703 10.219 30.047 1 86.38 103 ASP A CA 1
ATOM 777 C C . ASP A 1 103 ? -13.016 11.117 29.016 1 86.38 103 ASP A C 1
ATOM 779 O O . ASP A 1 103 ? -13.383 12.281 28.859 1 86.38 103 ASP A O 1
ATOM 783 N N . LEU A 1 104 ? -12.055 10.539 28.406 1 85.5 104 LEU A N 1
ATOM 784 C CA . LEU A 1 104 ? -11.266 11.312 27.453 1 85.5 104 LEU A CA 1
ATOM 785 C C . LEU A 1 104 ? -11.828 11.172 26.047 1 85.5 104 LEU A C 1
ATOM 787 O O . LEU A 1 104 ? -11.391 11.867 25.125 1 85.5 104 LEU A O 1
ATOM 791 N N . LEU A 1 105 ? -12.719 10.266 25.922 1 81.69 105 LEU A N 1
ATOM 792 C CA . LEU A 1 105 ? -13.227 9.953 24.594 1 81.69 105 LEU A CA 1
ATOM 793 C C . LEU A 1 105 ? -14.648 10.469 24.422 1 81.69 105 LEU A C 1
ATOM 795 O O . LEU A 1 105 ? -15.391 10.609 25.406 1 81.69 105 LEU A O 1
ATOM 799 N N . ALA A 1 106 ? -14.93 11.008 23.312 1 65.69 106 ALA A N 1
ATOM 800 C CA . ALA A 1 106 ? -16.297 11.352 22.922 1 65.69 106 ALA A CA 1
ATOM 801 C C . ALA A 1 106 ? -16.578 10.906 21.484 1 65.69 106 ALA A C 1
ATOM 803 O O . ALA A 1 106 ? -15.891 11.305 20.547 1 65.69 106 ALA A O 1
ATOM 804 N N . TYR A 1 107 ? -17.766 10.18 21.297 1 55.06 107 TYR A N 1
ATOM 805 C CA . TYR A 1 107 ? -18.312 9.75 20.016 1 55.06 107 TYR A CA 1
ATOM 806 C C . TYR A 1 107 ? -17.219 9.289 19.078 1 55.06 107 TYR A C 1
ATOM 808 O O . TYR A 1 107 ? -17.125 9.766 17.938 1 55.06 107 TYR A O 1
ATOM 816 N N . GLY A 1 108 ? -16.344 8.422 19.562 1 53.12 108 GLY A N 1
ATOM 817 C CA . GLY A 1 108 ? -15.336 7.816 18.688 1 53.12 108 GLY A CA 1
ATOM 818 C C . GLY A 1 108 ? -14.094 8.68 18.531 1 53.12 108 GLY A C 1
ATOM 819 O O . GLY A 1 108 ? -13.203 8.336 17.75 1 53.12 108 GLY A O 1
ATOM 820 N N . GLY A 1 109 ? -14.094 9.836 19.078 1 60.31 109 GLY A N 1
ATOM 821 C CA . GLY A 1 109 ? -12.93 10.719 19.109 1 60.31 109 GLY A CA 1
ATOM 822 C C . GLY A 1 109 ? -12.625 11.258 20.484 1 60.31 109 GLY A C 1
ATOM 823 O O . GLY A 1 109 ? -13.086 10.703 21.484 1 60.31 109 GLY A O 1
ATOM 824 N N . MET A 1 110 ? -11.594 12.086 20.438 1 68.81 110 MET A N 1
ATOM 825 C CA . MET A 1 110 ? -11.25 12.703 21.703 1 68.81 110 MET A CA 1
ATOM 826 C C . MET A 1 110 ? -12.281 13.75 22.109 1 68.81 110 MET A C 1
ATOM 828 O O . MET A 1 110 ? -12.797 14.469 21.25 1 68.81 110 MET A O 1
ATOM 832 N N . ALA A 1 111 ? -12.805 13.555 23.281 1 57.5 111 ALA A N 1
ATOM 833 C CA . ALA A 1 111 ? -13.852 14.43 23.812 1 57.5 111 ALA A CA 1
ATOM 834 C C . ALA A 1 111 ? -13.367 15.867 23.922 1 57.5 111 ALA A C 1
ATOM 836 O O . ALA A 1 111 ? -14.148 16.812 23.75 1 57.5 111 ALA A O 1
ATOM 837 N N . THR A 1 112 ? -12.18 15.953 24.516 1 58.5 112 THR A N 1
ATOM 838 C CA . THR A 1 112 ? -11.664 17.281 24.797 1 58.5 112 THR A CA 1
ATOM 839 C C . THR A 1 112 ? -10.484 17.609 23.891 1 58.5 112 THR A C 1
ATOM 841 O O . THR A 1 112 ? -10.086 16.781 23.062 1 58.5 112 THR A O 1
ATOM 844 N N . ASP A 1 113 ? -10 18.781 24.062 1 62.91 113 ASP A N 1
ATOM 845 C CA . ASP A 1 113 ? -8.836 19.344 23.391 1 62.91 113 ASP A CA 1
ATOM 846 C C . ASP A 1 113 ? -7.668 18.359 23.391 1 62.91 113 ASP A C 1
ATOM 848 O O . ASP A 1 113 ? -7.324 17.812 24.438 1 62.91 113 ASP A O 1
ATOM 852 N N . VAL A 1 114 ? -7.238 18.031 22.203 1 68.31 114 VAL A N 1
ATOM 853 C CA . VAL A 1 114 ? -6.18 17.047 22.047 1 68.31 114 VAL A CA 1
ATOM 854 C C . VAL A 1 114 ? -4.832 17.672 22.406 1 68.31 114 VAL A C 1
ATOM 856 O O . VAL A 1 114 ? -3.826 16.969 22.516 1 68.31 114 VAL A O 1
ATOM 859 N N . HIS A 1 115 ? -4.773 18.922 22.672 1 71.88 115 HIS A N 1
ATOM 860 C CA . HIS A 1 115 ? -3.52 19.625 22.953 1 71.88 115 HIS A CA 1
ATOM 861 C C . HIS A 1 115 ? -2.828 19.047 24.188 1 71.88 115 HIS A C 1
ATOM 863 O O . HIS A 1 115 ? -1.599 19.062 24.266 1 71.88 115 HIS A O 1
ATOM 869 N N . GLY A 1 116 ? -3.547 18.438 24.969 1 79.44 116 GLY A N 1
ATOM 870 C CA . GLY A 1 116 ? -2.932 17.906 26.172 1 79.44 116 GLY A CA 1
ATOM 871 C C . GLY A 1 116 ? -2.484 16.453 26.016 1 79.44 116 GLY A C 1
ATOM 872 O O . GLY A 1 116 ? -1.736 15.938 26.844 1 79.44 116 GLY A O 1
ATOM 873 N N . GLN A 1 117 ? -2.76 15.969 24.859 1 86.06 117 GLN A N 1
ATOM 874 C CA . GLN A 1 117 ? -2.504 14.539 24.703 1 86.06 117 GLN A CA 1
ATOM 875 C C . GLN A 1 117 ? -1.161 14.289 24.016 1 86.06 117 GLN A C 1
ATOM 877 O O . GLN A 1 117 ? -0.674 13.164 23.984 1 86.06 117 GLN A O 1
ATOM 882 N N . TYR A 1 118 ? -0.583 15.32 23.516 1 87.62 118 TYR A N 1
ATOM 883 C CA . TYR A 1 118 ? 0.76 15.25 22.953 1 87.62 118 TYR A CA 1
ATOM 884 C C . TYR A 1 118 ? 1.663 16.312 23.562 1 87.62 118 TYR A C 1
ATOM 886 O O . TYR A 1 118 ? 1.196 17.172 24.312 1 87.62 118 TYR A O 1
ATOM 894 N N . HIS A 1 119 ? 2.971 16.125 23.312 1 87.75 119 HIS A N 1
ATOM 895 C CA . HIS A 1 119 ? 3.926 17.094 23.828 1 87.75 119 HIS A CA 1
ATOM 896 C C . HIS A 1 119 ? 3.707 18.469 23.188 1 87.75 119 HIS A C 1
ATOM 898 O O . HIS A 1 119 ? 3.396 18.562 22 1 87.75 119 HIS A O 1
ATOM 904 N N . THR A 1 120 ? 3.879 19.422 24.047 1 85.06 120 THR A N 1
ATOM 905 C CA . THR A 1 120 ? 3.701 20.781 23.562 1 85.06 120 THR A CA 1
ATOM 906 C C . THR A 1 120 ? 4.562 21.047 22.328 1 85.06 120 THR A C 1
ATOM 908 O O . THR A 1 120 ? 5.766 20.781 22.344 1 85.06 120 THR A O 1
ATOM 911 N N . LEU A 1 121 ? 3.9 21.562 21.375 1 86.75 121 LEU A N 1
ATOM 912 C CA . LEU A 1 121 ? 4.621 21.844 20.125 1 86.75 121 LEU A CA 1
ATOM 913 C C . LEU A 1 121 ? 5.633 22.969 20.328 1 86.75 121 LEU A C 1
ATOM 915 O O . LEU A 1 121 ? 5.344 23.953 21 1 86.75 121 LEU A O 1
ATOM 919 N N . PRO A 1 122 ? 6.758 22.781 19.734 1 87.38 122 PRO A N 1
ATOM 920 C CA . PRO A 1 122 ? 7.785 23.812 19.906 1 87.38 122 PRO A CA 1
ATOM 921 C C . PRO A 1 122 ? 7.449 25.109 19.172 1 87.38 122 PRO A C 1
ATOM 923 O O . PRO A 1 122 ? 6.801 25.078 18.125 1 87.38 122 PRO A O 1
ATOM 926 N N . GLU A 1 123 ? 7.934 26.156 19.703 1 84.5 123 GLU A N 1
ATOM 927 C CA 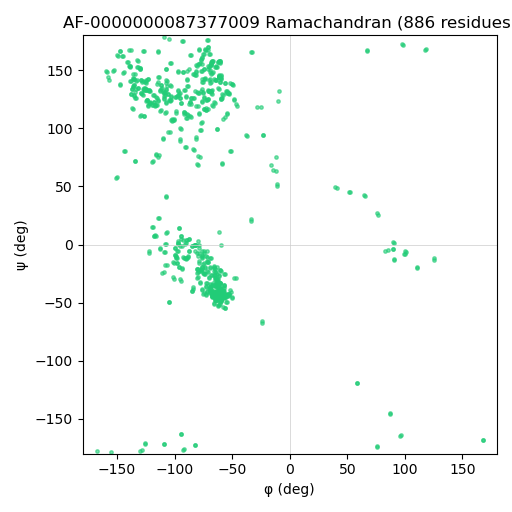. GLU A 1 123 ? 7.785 27.453 19.047 1 84.5 123 GLU A CA 1
ATOM 928 C C . GLU A 1 123 ? 8.742 27.594 17.875 1 84.5 123 GLU A C 1
ATOM 930 O O . GLU A 1 123 ? 8.383 28.188 16.844 1 84.5 123 GLU A O 1
ATOM 935 N N . GLU A 1 124 ? 9.891 27.078 18.125 1 87.88 124 GLU A N 1
ATOM 936 C CA . GLU A 1 124 ? 10.898 27.016 17.078 1 87.88 124 GLU A CA 1
ATOM 937 C C . GLU A 1 124 ? 11.203 25.578 16.688 1 87.88 124 GLU A C 1
ATOM 939 O O . GLU A 1 124 ? 11.258 24.688 17.547 1 87.88 124 GLU A O 1
ATOM 944 N N . ASN A 1 125 ? 11.438 25.453 15.438 1 91.06 125 ASN A N 1
ATOM 945 C CA . ASN A 1 125 ? 11.539 24.094 14.945 1 91.06 125 ASN A CA 1
ATOM 946 C C . ASN A 1 125 ? 12.992 23.609 14.898 1 91.06 125 ASN A C 1
ATOM 948 O O . ASN A 1 125 ? 13.273 22.438 15.133 1 91.06 125 ASN A O 1
ATOM 952 N N . VAL A 1 126 ? 13.875 24.578 14.688 1 91.88 126 VAL A N 1
ATOM 953 C CA . VAL A 1 126 ? 15.281 24.219 14.531 1 91.88 126 VAL A CA 1
ATOM 954 C C . VAL A 1 126 ? 15.836 23.703 15.867 1 91.88 126 VAL A C 1
ATOM 956 O O . VAL A 1 126 ? 15.617 24.328 16.906 1 91.88 126 VAL A O 1
ATOM 959 N N . GLY A 1 127 ? 16.469 22.594 15.844 1 94.38 127 GLY A N 1
ATOM 960 C CA . GLY A 1 127 ? 17.109 22.047 17.031 1 94.38 127 GLY A CA 1
ATOM 961 C C . GLY A 1 127 ? 16.203 21.141 17.828 1 94.38 127 GLY A C 1
ATOM 962 O O . GLY A 1 127 ? 16.688 20.391 18.688 1 94.38 127 GLY A O 1
ATOM 963 N N . GLU A 1 128 ? 14.938 21.125 17.562 1 96.5 128 GLU A N 1
ATOM 964 C CA . GLU A 1 128 ? 13.977 20.328 18.328 1 96.5 128 GLU A CA 1
ATOM 965 C C . GLU A 1 128 ? 13.977 18.875 17.859 1 96.5 128 GLU A C 1
ATOM 967 O O . GLU A 1 128 ? 14.383 18.578 16.734 1 96.5 128 GLU A O 1
ATOM 972 N N . ALA A 1 129 ? 13.578 17.969 18.797 1 98.06 129 ALA A N 1
ATOM 973 C CA . ALA A 1 129 ? 13.398 16.578 18.406 1 98.06 129 ALA A CA 1
ATOM 974 C C . ALA A 1 129 ? 12.359 16.453 17.297 1 98.06 129 ALA A C 1
ATOM 976 O O . ALA A 1 129 ? 11.25 16.969 17.406 1 98.06 129 ALA A O 1
ATOM 977 N N . LEU A 1 130 ? 12.719 15.766 16.266 1 98.31 130 LEU A N 1
ATOM 978 C CA . LEU A 1 130 ? 11.883 15.734 15.07 1 98.31 130 LEU A CA 1
ATOM 979 C C . LEU A 1 130 ? 10.734 14.742 15.242 1 98.31 130 LEU A C 1
ATOM 981 O O . LEU A 1 130 ? 9.766 14.773 14.469 1 98.31 130 LEU A O 1
ATOM 985 N N . LEU A 1 131 ? 10.891 13.828 16.141 1 98.5 131 LEU A N 1
ATOM 986 C CA . LEU A 1 131 ? 9.836 12.914 16.578 1 98.5 131 LEU A CA 1
ATOM 987 C C . LEU A 1 131 ? 9.633 13.008 18.078 1 98.5 131 LEU A C 1
ATOM 989 O O . LEU A 1 131 ? 10.586 12.875 18.844 1 98.5 131 LEU A O 1
ATOM 993 N N . GLN A 1 132 ? 8.414 13.289 18.453 1 98.31 132 GLN A N 1
ATOM 994 C CA . GLN A 1 132 ? 8.055 13.438 19.859 1 98.31 132 GLN A CA 1
ATOM 995 C C . GLN A 1 132 ? 6.84 12.578 20.203 1 98.31 132 GLN A C 1
ATOM 997 O O . GLN A 1 132 ? 5.832 12.594 19.5 1 98.31 132 GLN A O 1
ATOM 1002 N N . ILE A 1 133 ? 6.996 11.828 21.281 1 98.25 133 ILE A N 1
ATOM 1003 C CA . ILE A 1 133 ? 5.941 10.914 21.688 1 98.25 133 ILE A CA 1
ATOM 1004 C C . ILE A 1 133 ? 5.566 11.172 23.141 1 98.25 133 ILE A C 1
ATOM 1006 O O . ILE A 1 133 ? 6.441 11.344 24 1 98.25 133 ILE A O 1
ATOM 1010 N N . LYS A 1 134 ? 4.328 11.25 23.375 1 97.38 134 LYS A N 1
ATOM 1011 C CA . LYS A 1 134 ? 3.812 11.312 24.734 1 97.38 134 LYS A CA 1
ATOM 1012 C C . LYS A 1 134 ? 2.928 10.109 25.047 1 97.38 134 LYS A C 1
ATOM 1014 O O . LYS A 1 134 ? 1.968 9.836 24.328 1 97.38 134 LYS A O 1
ATOM 1019 N N . LEU A 1 135 ? 3.291 9.383 26.078 1 97.94 135 LEU A N 1
ATOM 1020 C CA . LEU A 1 135 ? 2.525 8.242 26.562 1 97.94 135 LEU A CA 1
ATOM 1021 C C . LEU A 1 135 ? 1.716 8.609 27.797 1 97.94 135 LEU A C 1
ATOM 1023 O O . LEU A 1 135 ? 2.273 8.758 28.891 1 97.94 135 LEU A O 1
ATOM 1027 N N . ASN A 1 136 ? 0.388 8.734 27.625 1 96.19 136 ASN A N 1
ATOM 1028 C CA . ASN A 1 136 ? -0.51 9.078 28.719 1 96.19 136 ASN A CA 1
ATOM 1029 C C . ASN A 1 136 ? -1.217 7.836 29.266 1 96.19 136 ASN A C 1
ATOM 1031 O O . ASN A 1 136 ? -2.178 7.352 28.672 1 96.19 136 ASN A O 1
ATOM 1035 N N . ARG A 1 137 ? -0.817 7.406 30.438 1 97.12 137 ARG A N 1
ATOM 1036 C CA . ARG A 1 137 ? -1.434 6.25 31.078 1 97.12 137 ARG A CA 1
ATOM 1037 C C . ARG A 1 137 ? -2.658 6.664 31.891 1 97.12 137 ARG A C 1
ATOM 1039 O O . ARG A 1 137 ? -2.551 7.453 32.812 1 97.12 137 ARG A O 1
ATOM 1046 N N . CYS A 1 138 ? -3.744 6.082 31.562 1 95.12 138 CYS A N 1
ATOM 1047 C CA . CYS A 1 138 ? -4.988 6.395 32.25 1 95.12 138 CYS A CA 1
ATOM 1048 C C . CYS A 1 138 ? -5.145 5.535 33.5 1 95.12 138 CYS A C 1
ATOM 1050 O O . CYS A 1 138 ? -4.523 4.477 33.625 1 95.12 138 CYS A O 1
ATOM 1052 N N . LYS A 1 139 ? -6.008 5.965 34.344 1 94.06 139 LYS A N 1
ATOM 1053 C CA . LYS A 1 139 ? -6.266 5.27 35.594 1 94.06 139 LYS A CA 1
ATOM 1054 C C . LYS A 1 139 ? -6.82 3.869 35.344 1 94.06 139 LYS A C 1
ATOM 1056 O O . LYS A 1 139 ? -6.523 2.936 36.094 1 94.06 139 LYS A O 1
ATOM 1061 N N . CYS A 1 140 ? -7.574 3.633 34.344 1 95.25 140 CYS A N 1
ATOM 1062 C CA . CYS A 1 140 ? -8.25 2.377 34.031 1 95.25 140 CYS A CA 1
ATOM 1063 C C . CYS A 1 140 ? -7.305 1.396 33.375 1 95.25 140 CYS A C 1
ATOM 1065 O O . CYS A 1 140 ? -7.699 0.277 33.031 1 95.25 140 CYS A O 1
ATOM 1067 N N . GLY A 1 141 ? -6.125 1.854 33.062 1 96.12 141 GLY A N 1
ATOM 1068 C CA . GLY A 1 141 ? -5.184 1 32.344 1 96.12 141 GLY A CA 1
ATOM 1069 C C . GLY A 1 141 ? -5.113 1.297 30.859 1 96.12 141 GLY A C 1
ATOM 1070 O O . GLY A 1 141 ? -4.258 0.759 30.141 1 96.12 141 GLY A O 1
ATOM 1071 N N . GLY A 1 142 ? -5.984 2.182 30.406 1 96 142 GLY A N 1
ATOM 1072 C CA . GLY A 1 142 ? -5.926 2.631 29.016 1 96 142 GLY A CA 1
ATOM 1073 C C . GLY A 1 142 ? -4.711 3.49 28.719 1 96 142 GLY A C 1
ATOM 1074 O O . GLY A 1 142 ? -4 3.91 29.641 1 96 142 GLY A O 1
ATOM 1075 N N . LEU A 1 143 ? -4.426 3.652 27.453 1 96.69 143 LEU A N 1
ATOM 1076 C CA . LEU A 1 143 ? -3.256 4.402 27.016 1 96.69 143 LEU A CA 1
ATOM 1077 C C . LEU A 1 143 ? -3.617 5.359 25.891 1 96.69 143 LEU A C 1
ATOM 1079 O O . LEU A 1 143 ? -4.246 4.957 24.906 1 96.69 143 LEU A O 1
ATOM 1083 N N . VAL A 1 144 ? -3.303 6.621 26.031 1 95 144 VAL A N 1
ATOM 1084 C CA . VAL A 1 144 ? -3.385 7.598 24.953 1 95 144 VAL A CA 1
ATOM 1085 C C . VAL A 1 144 ? -1.979 7.965 24.484 1 95 144 VAL A C 1
ATOM 1087 O O . VAL A 1 144 ? -1.144 8.398 25.281 1 95 144 VAL A O 1
ATOM 1090 N N . VAL A 1 145 ? -1.733 7.758 23.234 1 96.62 145 VAL A N 1
ATOM 1091 C CA . VAL A 1 145 ? -0.43 8.047 22.641 1 96.62 145 VAL A CA 1
ATOM 1092 C C . VAL A 1 145 ? -0.528 9.281 21.75 1 96.62 145 VAL A C 1
ATOM 1094 O O . VAL A 1 145 ? -1.271 9.281 20.766 1 96.62 145 VAL A O 1
ATOM 1097 N N . GLY A 1 146 ? 0.155 10.344 22.172 1 95.94 146 GLY A N 1
ATOM 1098 C CA . GLY A 1 146 ? 0.334 11.5 21.312 1 95.94 146 GLY A CA 1
ATOM 1099 C C . GLY A 1 146 ? 1.65 11.484 20.547 1 95.94 146 GLY A C 1
ATOM 1100 O O . GLY A 1 146 ? 2.713 11.297 21.141 1 95.94 146 GLY A O 1
ATOM 1101 N N . VAL A 1 147 ? 1.578 11.617 19.25 1 96.75 147 VAL A N 1
ATOM 1102 C CA . VAL A 1 147 ? 2.777 11.648 18.422 1 96.75 147 VAL A CA 1
ATOM 1103 C C . VAL A 1 147 ? 2.83 12.953 17.625 1 96.75 147 VAL A C 1
ATOM 1105 O O . VAL A 1 147 ? 1.822 13.383 17.062 1 96.75 147 VAL A O 1
ATOM 1108 N N . SER A 1 148 ? 3.957 13.602 17.641 1 96.5 148 SER A N 1
ATOM 1109 C CA . SER A 1 148 ? 4.219 14.766 16.797 1 96.5 148 SER A CA 1
ATOM 1110 C C . SER A 1 148 ? 5.516 14.602 16.016 1 96.5 148 SER A C 1
ATOM 1112 O O . SER A 1 148 ? 6.543 14.211 16.578 1 96.5 148 SER A O 1
ATOM 1114 N N . TYR A 1 149 ? 5.488 14.805 14.758 1 97.25 149 TYR A N 1
ATOM 1115 C CA . TYR A 1 149 ? 6.68 14.766 13.922 1 97.25 149 TYR A CA 1
ATOM 1116 C C . TYR A 1 149 ? 6.77 16 13.031 1 97.25 149 TYR A C 1
ATOM 1118 O O . TYR A 1 149 ? 5.75 16.594 12.688 1 97.25 149 TYR A O 1
ATOM 1126 N N . HIS A 1 150 ? 7.941 16.375 12.703 1 96.94 150 HIS A N 1
ATOM 1127 C CA . HIS A 1 150 ? 8.125 17.562 11.883 1 96.94 150 HIS A CA 1
ATOM 1128 C C . HIS A 1 150 ? 7.852 17.266 10.414 1 96.94 150 HIS A C 1
ATOM 1130 O O . HIS A 1 150 ? 8.43 16.344 9.836 1 96.94 150 HIS A O 1
ATOM 1136 N N . HIS A 1 151 ? 7.066 18.047 9.781 1 95.56 151 HIS A N 1
ATOM 1137 C CA . HIS A 1 151 ? 6.504 17.781 8.469 1 95.56 151 HIS A CA 1
ATOM 1138 C C . HIS A 1 151 ? 7.578 17.844 7.383 1 95.56 151 HIS A C 1
ATOM 1140 O O . HIS A 1 151 ? 7.469 17.172 6.355 1 95.56 151 HIS A O 1
ATOM 1146 N N . GLN A 1 152 ? 8.625 18.609 7.531 1 95.62 152 GLN A N 1
ATOM 1147 C CA . GLN A 1 152 ? 9.664 18.703 6.516 1 95.62 152 GLN A CA 1
ATOM 1148 C C . GLN A 1 152 ? 10.57 17.469 6.539 1 95.62 152 GLN A C 1
ATOM 1150 O O . GLN A 1 152 ? 11.367 17.266 5.617 1 95.62 152 GLN A O 1
ATOM 1155 N N . THR A 1 153 ? 10.391 16.656 7.535 1 97.31 153 THR A N 1
ATOM 1156 C CA . THR A 1 153 ? 11.148 15.414 7.609 1 97.31 153 THR A CA 1
ATOM 1157 C C . THR A 1 153 ? 10.461 14.312 6.805 1 97.31 153 THR A C 1
ATOM 1159 O O . THR A 1 153 ? 11.125 13.539 6.113 1 97.31 153 THR A O 1
ATOM 1162 N N . ALA A 1 154 ? 9.18 14.289 6.902 1 97.81 154 ALA A N 1
ATOM 1163 C CA . ALA A 1 154 ? 8.461 13.188 6.273 1 97.81 154 ALA A CA 1
ATOM 1164 C C . ALA A 1 154 ? 7 13.555 6.023 1 97.81 154 ALA A C 1
ATOM 1166 O O . ALA A 1 154 ? 6.414 14.336 6.77 1 97.81 154 ALA A O 1
ATOM 1167 N N . ASP A 1 155 ? 6.48 12.977 4.957 1 97.12 155 ASP A N 1
ATOM 1168 C CA . ASP A 1 155 ? 5.051 13.117 4.699 1 97.12 155 ASP A CA 1
ATOM 1169 C C . ASP A 1 155 ? 4.262 11.969 5.316 1 97.12 155 ASP A C 1
ATOM 1171 O O . ASP A 1 155 ? 4.816 11.156 6.066 1 97.12 155 ASP A O 1
ATOM 1175 N N . GLY A 1 156 ? 2.965 11.953 5.082 1 96.56 156 GLY A N 1
ATOM 1176 C CA . GLY A 1 156 ? 2.088 10.969 5.703 1 96.56 156 GLY A CA 1
ATOM 1177 C C . GLY A 1 156 ? 2.42 9.539 5.312 1 96.56 156 GLY A C 1
ATOM 1178 O O . GLY A 1 156 ? 2.365 8.641 6.148 1 96.56 156 GLY A O 1
ATOM 1179 N N . VAL A 1 157 ? 2.746 9.328 4.031 1 95.69 157 VAL A N 1
ATOM 1180 C CA . VAL A 1 157 ? 3.074 7.992 3.559 1 95.69 157 VAL A CA 1
ATOM 1181 C C . VAL A 1 157 ? 4.34 7.492 4.254 1 95.69 157 VAL A C 1
ATOM 1183 O O . VAL A 1 157 ? 4.383 6.359 4.742 1 95.69 157 VAL A O 1
ATOM 1186 N N . ALA A 1 158 ? 5.316 8.297 4.293 1 97.19 158 ALA A N 1
ATOM 1187 C CA . ALA A 1 158 ? 6.57 7.961 4.961 1 97.19 158 ALA A CA 1
ATOM 1188 C C . ALA A 1 158 ? 6.34 7.648 6.438 1 97.19 158 ALA A C 1
ATOM 1190 O O . ALA A 1 158 ? 6.84 6.645 6.953 1 97.19 158 ALA A O 1
ATOM 1191 N N . MET A 1 159 ? 5.547 8.438 7.066 1 97.44 159 MET A N 1
ATOM 1192 C CA . MET A 1 159 ? 5.312 8.242 8.492 1 97.44 159 MET A CA 1
ATOM 1193 C C . MET A 1 159 ? 4.441 7.016 8.742 1 97.44 159 MET A C 1
ATOM 1195 O O . MET A 1 159 ? 4.609 6.32 9.742 1 97.44 159 MET A O 1
ATOM 1199 N N . ASN A 1 160 ? 3.533 6.82 7.867 1 95.81 160 ASN A N 1
ATOM 1200 C CA . ASN A 1 160 ? 2.756 5.59 7.98 1 95.81 160 ASN A CA 1
ATOM 1201 C C . ASN A 1 160 ? 3.654 4.359 7.957 1 95.81 160 ASN A C 1
ATOM 1203 O O . ASN A 1 160 ? 3.457 3.426 8.734 1 95.81 160 ASN A O 1
ATOM 1207 N N . ASN A 1 161 ? 4.59 4.34 7.043 1 93.5 161 ASN A N 1
ATOM 1208 C CA . ASN A 1 161 ? 5.551 3.242 7 1 93.5 161 ASN A CA 1
ATOM 1209 C C . ASN A 1 161 ? 6.32 3.119 8.312 1 93.5 161 ASN A C 1
ATOM 1211 O O . ASN A 1 161 ? 6.562 2.012 8.797 1 93.5 161 ASN A O 1
ATOM 1215 N N . PHE A 1 162 ? 6.695 4.176 8.883 1 97.5 162 PHE A N 1
ATOM 1216 C CA . PHE A 1 162 ? 7.375 4.168 10.172 1 97.5 162 PHE A CA 1
ATOM 1217 C C . PHE A 1 162 ? 6.469 3.598 11.258 1 97.5 162 PHE A C 1
ATOM 1219 O O . PHE A 1 162 ? 6.914 2.799 12.086 1 97.5 162 PHE A O 1
ATOM 1226 N N . PHE A 1 163 ? 5.215 4.008 11.32 1 97 163 PHE A N 1
ATOM 1227 C CA . PHE A 1 163 ? 4.285 3.549 12.344 1 97 163 PHE A CA 1
ATOM 1228 C C . PHE A 1 163 ? 4.082 2.041 12.258 1 97 163 PHE A C 1
ATOM 1230 O O . PHE A 1 163 ? 4.008 1.356 13.281 1 97 163 PHE A O 1
ATOM 1237 N N . ILE A 1 164 ? 4.004 1.575 11.062 1 90.19 164 ILE A N 1
ATOM 1238 C CA . ILE A 1 164 ? 3.898 0.134 10.859 1 90.19 164 ILE A CA 1
ATOM 1239 C C . ILE A 1 164 ? 5.148 -0.555 11.398 1 90.19 164 ILE A C 1
ATOM 1241 O O . ILE A 1 164 ? 5.059 -1.591 12.062 1 90.19 164 ILE A O 1
ATOM 1245 N N . THR A 1 165 ? 6.273 0.033 11.109 1 92.81 165 THR A N 1
ATOM 1246 C CA . THR A 1 165 ? 7.531 -0.494 11.625 1 92.81 165 THR A CA 1
ATOM 1247 C C . THR A 1 165 ? 7.531 -0.499 13.148 1 92.81 165 THR A C 1
ATOM 1249 O O . THR A 1 165 ? 7.934 -1.482 13.773 1 92.81 165 THR A O 1
ATOM 1252 N N . TRP A 1 166 ? 7.039 0.561 13.719 1 96.94 166 TRP A N 1
ATOM 1253 C CA . TRP A 1 166 ? 7.027 0.717 15.172 1 96.94 166 TRP A CA 1
ATOM 1254 C C . TRP A 1 166 ? 6.117 -0.319 15.82 1 96.94 166 TRP A C 1
ATOM 1256 O O . TRP A 1 166 ? 6.523 -1.006 16.766 1 96.94 166 TRP A O 1
ATOM 1266 N N . GLU A 1 167 ? 4.883 -0.462 15.367 1 93.25 167 GLU A N 1
ATOM 1267 C CA . GLU A 1 167 ? 3.973 -1.436 15.961 1 93.25 167 GLU A CA 1
ATOM 1268 C C . GLU A 1 167 ? 4.523 -2.854 15.844 1 93.25 167 GLU A C 1
ATOM 1270 O O . GLU A 1 167 ? 4.398 -3.654 16.766 1 93.25 167 GLU A O 1
ATOM 1275 N N . THR A 1 168 ? 5.152 -3.102 14.719 1 86.88 168 THR A N 1
ATOM 1276 C CA . THR A 1 168 ? 5.727 -4.426 14.5 1 86.88 168 THR A CA 1
ATOM 1277 C C . THR A 1 168 ? 6.887 -4.68 15.453 1 86.88 168 THR A C 1
ATOM 1279 O O . THR A 1 168 ? 7.012 -5.773 16.016 1 86.88 168 THR A O 1
ATOM 1282 N N . ALA A 1 169 ? 7.723 -3.711 15.602 1 92.56 169 ALA A N 1
ATOM 1283 C CA . ALA A 1 169 ? 8.867 -3.826 16.516 1 92.56 169 ALA A CA 1
ATOM 1284 C C . ALA A 1 169 ? 8.406 -4.082 17.938 1 92.56 169 ALA A C 1
ATOM 1286 O O . ALA A 1 169 ? 9.031 -4.855 18.672 1 92.56 169 ALA A O 1
ATOM 1287 N N . VAL A 1 170 ? 7.355 -3.414 18.344 1 94.62 170 VAL A N 1
ATOM 1288 C CA . VAL A 1 170 ? 6.824 -3.625 19.688 1 94.62 170 VAL A CA 1
ATOM 1289 C C . VAL A 1 170 ? 6.301 -5.055 19.828 1 94.62 170 VAL A C 1
ATOM 1291 O O . VAL A 1 170 ? 6.605 -5.746 20.797 1 94.62 170 VAL A O 1
ATOM 1294 N N . ARG A 1 171 ? 5.582 -5.527 18.906 1 86.06 171 ARG A N 1
ATOM 1295 C CA . ARG A 1 171 ? 4.938 -6.836 18.969 1 86.06 171 ARG A CA 1
ATOM 1296 C C . ARG A 1 171 ? 5.973 -7.957 18.906 1 86.06 171 ARG A C 1
ATOM 1298 O O . ARG A 1 171 ? 5.844 -8.961 19.609 1 86.06 171 ARG A O 1
ATOM 1305 N N . GLN A 1 172 ? 6.973 -7.703 18.109 1 82.06 172 GLN A N 1
ATOM 1306 C CA . GLN A 1 172 ? 7.906 -8.797 17.844 1 82.06 172 GLN A CA 1
ATOM 1307 C C . GLN A 1 172 ? 9.094 -8.75 18.812 1 82.06 172 GLN A C 1
ATOM 1309 O O . GLN A 1 172 ? 9.812 -9.734 18.969 1 82.06 172 GLN A O 1
ATOM 1314 N N . GLY A 1 173 ? 9.328 -7.605 19.391 1 88 173 GLY A N 1
ATOM 1315 C CA . GLY A 1 173 ? 10.398 -7.484 20.359 1 88 173 GLY A CA 1
ATOM 1316 C C . GLY A 1 173 ? 11.758 -7.848 19.797 1 88 173 GLY A C 1
ATOM 1317 O O . GLY A 1 173 ? 12.18 -7.305 18.766 1 88 173 GLY A O 1
ATOM 1318 N N . LYS A 1 174 ? 12.383 -8.812 20.328 1 82.94 174 LYS A N 1
ATOM 1319 C CA . LYS A 1 174 ? 13.75 -9.195 19.984 1 82.94 174 LYS A CA 1
ATOM 1320 C C . LYS A 1 174 ? 13.805 -9.883 18.625 1 82.94 174 LYS A C 1
ATOM 1322 O O . LYS A 1 174 ? 14.859 -9.922 18 1 82.94 174 LYS A O 1
ATOM 1327 N N . ASP A 1 175 ? 12.711 -10.352 18.219 1 75.62 175 ASP A N 1
ATOM 1328 C CA . ASP A 1 175 ? 12.664 -11.062 16.938 1 75.62 175 ASP A CA 1
ATOM 1329 C C . ASP A 1 175 ? 12.383 -10.109 15.781 1 75.62 175 ASP A C 1
ATOM 1331 O O . ASP A 1 175 ? 12.328 -10.531 14.625 1 75.62 175 ASP A O 1
ATOM 1335 N N . PHE A 1 176 ? 12.32 -8.852 16.125 1 83.31 176 PHE A N 1
ATOM 1336 C CA . PHE A 1 176 ? 12.008 -7.832 15.125 1 83.31 176 PHE A CA 1
ATOM 1337 C C . PHE A 1 176 ? 13.133 -7.703 14.109 1 83.31 176 PHE A C 1
ATOM 1339 O O . PHE A 1 176 ? 14.312 -7.633 14.484 1 83.31 176 PHE A O 1
ATOM 1346 N N . VAL A 1 177 ? 12.711 -7.688 12.852 1 76.19 177 VAL A N 1
ATOM 1347 C CA . VAL A 1 177 ? 13.641 -7.402 11.766 1 76.19 177 VAL A CA 1
ATOM 1348 C C . VAL A 1 177 ? 13.344 -6.027 11.18 1 76.19 177 VAL A C 1
ATOM 1350 O O . VAL A 1 177 ? 12.25 -5.789 10.664 1 76.19 177 VAL A O 1
ATOM 1353 N N . ALA A 1 178 ? 14.344 -5.273 11.156 1 83.56 178 ALA A N 1
ATOM 1354 C CA . ALA A 1 178 ? 14.172 -3.902 10.695 1 83.56 178 ALA A CA 1
ATOM 1355 C C . ALA A 1 178 ? 14.039 -3.852 9.172 1 83.56 178 ALA A C 1
ATOM 1357 O O . ALA A 1 178 ? 14.742 -4.57 8.461 1 83.56 178 ALA A O 1
ATOM 1358 N N . PRO A 1 179 ? 13.156 -3.008 8.688 1 83.56 179 PRO A N 1
ATOM 1359 C CA . PRO A 1 179 ? 13.102 -2.773 7.238 1 83.56 179 PRO A CA 1
ATOM 1360 C C . PRO A 1 179 ? 14.266 -1.925 6.738 1 83.56 179 PRO A C 1
ATOM 1362 O O . PRO A 1 179 ? 15.047 -1.404 7.539 1 83.56 179 PRO A O 1
ATOM 1365 N N . THR A 1 180 ? 14.414 -1.891 5.406 1 82.12 180 THR A N 1
ATOM 1366 C CA . THR A 1 180 ? 15.422 -1.055 4.762 1 82.12 180 THR A CA 1
ATOM 1367 C C . THR A 1 180 ? 14.766 0.007 3.887 1 82.12 180 THR A C 1
ATOM 1369 O O . THR A 1 180 ? 14.773 -0.102 2.658 1 82.12 180 THR A O 1
ATOM 1372 N N . PRO A 1 181 ? 14.266 1.035 4.539 1 89.44 181 PRO A N 1
ATOM 1373 C CA . PRO A 1 181 ? 13.617 2.078 3.744 1 89.44 181 PRO A CA 1
ATOM 1374 C C . PRO A 1 181 ? 14.578 2.783 2.791 1 89.44 181 PRO A C 1
ATOM 1376 O O . PRO A 1 181 ? 15.789 2.775 3.014 1 89.44 181 PRO A O 1
ATOM 1379 N N . PHE A 1 182 ? 14.023 3.299 1.692 1 90.56 182 PHE A N 1
ATOM 1380 C CA . PHE A 1 182 ? 14.812 4.129 0.792 1 90.56 182 PHE A CA 1
ATOM 1381 C C . PHE A 1 182 ? 15.047 5.512 1.396 1 90.56 182 PHE A C 1
ATOM 1383 O O . PHE A 1 182 ? 14.102 6.281 1.583 1 90.56 182 PHE A O 1
ATOM 1390 N N . LEU A 1 183 ? 16.328 5.836 1.658 1 92.12 183 LEU A N 1
ATOM 1391 C CA . LEU A 1 183 ? 16.641 7.039 2.42 1 92.12 183 LEU A CA 1
ATOM 1392 C C . LEU A 1 183 ? 17.344 8.07 1.542 1 92.12 183 LEU A C 1
ATOM 1394 O O . LEU A 1 183 ? 17.609 9.188 1.986 1 92.12 183 LEU A O 1
ATOM 1398 N N . ASP A 1 184 ? 17.641 7.781 0.319 1 88.25 184 ASP A N 1
ATOM 1399 C CA . ASP A 1 184 ? 18.484 8.625 -0.511 1 88.25 184 ASP A CA 1
ATOM 1400 C C . ASP A 1 184 ? 17.703 9.781 -1.113 1 88.25 184 ASP A C 1
ATOM 1402 O O . ASP A 1 184 ? 17.266 9.711 -2.264 1 88.25 184 ASP A O 1
ATOM 1406 N N . ARG A 1 185 ? 17.672 10.852 -0.457 1 90 185 ARG A N 1
ATOM 1407 C CA . ARG A 1 185 ? 16.938 12.047 -0.875 1 90 185 ARG A CA 1
ATOM 1408 C C . ARG A 1 185 ? 17.578 12.664 -2.115 1 90 185 ARG A C 1
ATOM 1410 O O . ARG A 1 185 ? 16.875 13.195 -2.98 1 90 185 ARG A O 1
ATOM 1417 N N . ALA A 1 186 ? 18.781 12.602 -2.207 1 84.25 186 ALA A N 1
ATOM 1418 C CA . ALA A 1 186 ? 19.516 13.234 -3.291 1 84.25 186 ALA A CA 1
ATOM 1419 C C . ALA A 1 186 ? 19.172 12.609 -4.637 1 84.25 186 ALA A C 1
ATOM 1421 O O . ALA A 1 186 ? 19.156 13.297 -5.664 1 84.25 186 ALA A O 1
ATOM 1422 N N . THR A 1 187 ? 18.812 11.383 -4.582 1 85.5 187 THR A N 1
ATOM 1423 C CA . THR A 1 187 ? 18.531 10.695 -5.844 1 85.5 187 THR A CA 1
ATOM 1424 C C . THR A 1 187 ? 17.031 10.672 -6.129 1 85.5 187 THR A C 1
ATOM 1426 O O . THR A 1 187 ? 16.609 10.219 -7.195 1 85.5 187 THR A O 1
ATOM 1429 N N . THR A 1 188 ? 16.281 11.102 -5.281 1 85.38 188 THR A N 1
ATOM 1430 C CA . THR A 1 188 ? 14.836 11.109 -5.461 1 85.38 188 THR A CA 1
ATOM 1431 C C . THR A 1 188 ?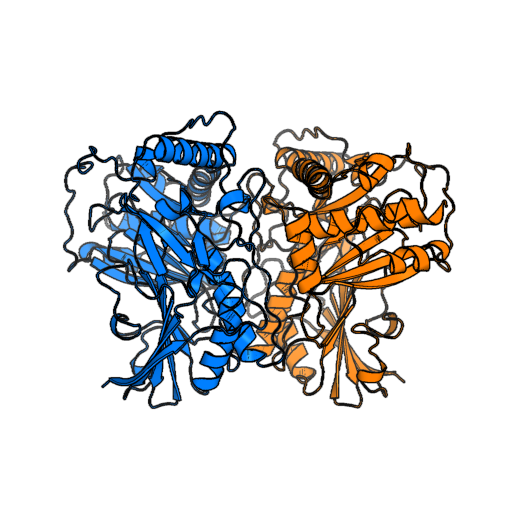 14.391 12.336 -6.254 1 85.38 188 THR A C 1
ATOM 1433 O O . THR A 1 188 ? 13.5 12.25 -7.102 1 85.38 188 THR A O 1
ATOM 1436 N N . ALA A 1 189 ? 15 13.453 -6.027 1 84.81 189 ALA A N 1
ATOM 1437 C CA . ALA A 1 189 ? 14.703 14.711 -6.711 1 84.81 189 ALA A CA 1
ATOM 1438 C C . ALA A 1 189 ? 15.875 15.156 -7.574 1 84.81 189 ALA A C 1
ATOM 1440 O O . ALA A 1 189 ? 16.594 16.094 -7.223 1 84.81 189 ALA A O 1
ATOM 1441 N N . VAL A 1 190 ? 15.984 14.492 -8.711 1 86.81 190 VAL A N 1
ATOM 1442 C CA . VAL A 1 190 ? 17.094 14.828 -9.586 1 86.81 190 VAL A CA 1
ATOM 1443 C C . VAL A 1 190 ? 16.594 15.648 -10.773 1 86.81 190 VAL A C 1
ATOM 1445 O O . VAL A 1 190 ? 15.695 15.219 -11.5 1 86.81 190 VAL A O 1
ATOM 1448 N N . SER A 1 191 ? 17.203 16.766 -10.891 1 93 191 SER A N 1
ATOM 1449 C CA . SER A 1 191 ? 16.797 17.641 -11.977 1 93 191 SER A CA 1
ATOM 1450 C C . SER A 1 191 ? 17.391 17.188 -13.312 1 93 191 SER A C 1
ATOM 1452 O O . SER A 1 191 ? 18.328 16.391 -13.336 1 93 191 SER A O 1
ATOM 1454 N N . ARG A 1 192 ? 16.828 17.828 -14.406 1 91.88 192 ARG A N 1
ATOM 1455 C CA . ARG A 1 192 ? 17.422 17.672 -15.727 1 91.88 192 ARG A CA 1
ATOM 1456 C C . ARG A 1 192 ? 18.781 18.375 -15.805 1 91.88 192 ARG A C 1
ATOM 1458 O O . ARG A 1 192 ? 19.062 19.266 -15 1 91.88 192 ARG A O 1
ATOM 1465 N N . ARG A 1 193 ? 19.562 17.812 -16.734 1 91.06 193 ARG A N 1
ATOM 1466 C CA . ARG A 1 193 ? 20.875 18.422 -16.922 1 91.06 193 ARG A CA 1
ATOM 1467 C C . ARG A 1 193 ? 20.75 19.938 -17.094 1 91.06 193 ARG A C 1
ATOM 1469 O O . ARG A 1 193 ? 21.516 20.703 -16.516 1 91.06 193 ARG A O 1
ATOM 1476 N N . MET A 1 194 ? 19.812 20.266 -17.922 1 94.19 194 MET A N 1
ATOM 1477 C CA . MET A 1 194 ? 19.438 21.672 -18.062 1 94.19 194 MET A CA 1
ATOM 1478 C C . MET A 1 194 ? 18.047 21.906 -17.469 1 94.19 194 MET A C 1
ATOM 1480 O O . MET A 1 194 ? 17.031 21.797 -18.172 1 94.19 194 MET A O 1
ATOM 1484 N N . PRO A 1 195 ? 18.016 22.281 -16.156 1 94.81 195 PRO A N 1
ATOM 1485 C CA . PRO A 1 195 ? 16.719 22.469 -15.5 1 94.81 195 PRO A CA 1
ATOM 1486 C C . PRO A 1 195 ? 15.805 23.438 -16.25 1 94.81 195 PRO A C 1
ATOM 1488 O O . PRO A 1 195 ? 16.234 24.516 -16.641 1 94.81 195 PRO A O 1
ATOM 1491 N N . ALA A 1 196 ? 14.594 23.031 -16.484 1 94.88 196 ALA A N 1
ATOM 1492 C CA . ALA A 1 196 ? 13.648 23.812 -17.266 1 94.88 196 ALA A CA 1
ATOM 1493 C C . ALA A 1 196 ? 12.234 23.688 -16.703 1 94.88 196 ALA A C 1
ATOM 1495 O O . ALA A 1 196 ? 11.414 22.938 -17.25 1 94.88 196 ALA A O 1
ATOM 1496 N N . PRO A 1 197 ? 11.953 24.422 -15.695 1 95.19 197 PRO A N 1
ATOM 1497 C CA . PRO A 1 197 ? 10.578 24.375 -15.195 1 95.19 197 PRO A CA 1
ATOM 1498 C C . PRO A 1 197 ? 9.555 24.859 -16.219 1 95.19 197 PRO A C 1
ATOM 1500 O O . PRO A 1 197 ? 9.789 25.875 -16.906 1 95.19 197 PRO A O 1
ATOM 1503 N N . VAL A 1 198 ? 8.484 24.125 -16.344 1 94.62 198 VAL A N 1
ATOM 1504 C CA . VAL A 1 198 ? 7.48 24.438 -17.359 1 94.62 198 VAL A CA 1
ATOM 1505 C C . VAL A 1 198 ? 6.234 25 -16.688 1 94.62 198 VAL A C 1
ATOM 1507 O O . VAL A 1 198 ? 5.441 25.703 -17.328 1 94.62 198 VAL A O 1
ATOM 1510 N N . PHE A 1 199 ? 6.027 24.844 -15.461 1 93.5 199 PHE A N 1
ATOM 1511 C CA . PHE A 1 199 ? 4.848 25.297 -14.734 1 93.5 199 PHE A CA 1
ATOM 1512 C C . PHE A 1 199 ? 5.219 26.375 -13.727 1 93.5 199 PHE A C 1
ATOM 1514 O O . PHE A 1 199 ? 6.395 26.578 -13.422 1 93.5 199 PHE A O 1
ATOM 1521 N N . ASP A 1 200 ? 4.246 27.078 -13.203 1 90.94 200 ASP A N 1
ATOM 1522 C CA . ASP A 1 200 ? 4.473 28.156 -12.234 1 90.94 200 ASP A CA 1
ATOM 1523 C C . ASP A 1 200 ? 4.449 27.609 -10.805 1 90.94 200 ASP A C 1
ATOM 1525 O O . ASP A 1 200 ? 3.516 27.875 -10.047 1 90.94 200 ASP A O 1
ATOM 1529 N N . HIS A 1 201 ? 5.535 27.125 -10.43 1 92.62 201 HIS A N 1
ATOM 1530 C CA . HIS A 1 201 ? 5.625 26.484 -9.117 1 92.62 201 HIS A CA 1
ATOM 1531 C C . HIS A 1 201 ? 5.773 27.516 -8.008 1 92.62 201 HIS A C 1
ATOM 1533 O O . HIS A 1 201 ? 5.41 27.266 -6.859 1 92.62 201 HIS A O 1
ATOM 1539 N N . ARG A 1 202 ? 6.254 28.625 -8.328 1 87.12 202 ARG A N 1
ATOM 1540 C CA . ARG A 1 202 ? 6.465 29.672 -7.336 1 87.12 202 ARG A CA 1
ATOM 1541 C C . ARG A 1 202 ? 5.141 30.141 -6.746 1 87.12 202 ARG A C 1
ATOM 1543 O O . ARG A 1 202 ? 5.035 30.359 -5.539 1 87.12 202 ARG A O 1
ATOM 1550 N N . SER A 1 203 ? 4.148 30.188 -7.582 1 82.88 203 SER A N 1
ATOM 1551 C CA . SER A 1 203 ? 2.863 30.734 -7.148 1 82.88 203 SER A CA 1
ATOM 1552 C C . SER A 1 203 ? 1.968 29.656 -6.57 1 82.88 203 SER A C 1
ATOM 1554 O O . SER A 1 203 ? 0.998 29.938 -5.867 1 82.88 203 SER A O 1
ATOM 1556 N N . ILE A 1 204 ? 2.355 28.453 -6.77 1 84.5 204 ILE A N 1
ATOM 1557 C CA . ILE A 1 204 ? 1.443 27.391 -6.387 1 84.5 204 ILE A CA 1
ATOM 1558 C C . ILE A 1 204 ? 1.934 26.734 -5.098 1 84.5 204 ILE A C 1
ATOM 1560 O O . ILE A 1 204 ? 1.204 26.672 -4.105 1 84.5 204 ILE A O 1
ATOM 1564 N N . GLU A 1 205 ? 3.146 26.391 -5.086 1 85.25 205 GLU A N 1
ATOM 1565 C CA . GLU A 1 205 ? 3.658 25.609 -3.965 1 85.25 205 GLU A CA 1
ATOM 1566 C C . GLU A 1 205 ? 4.359 26.5 -2.945 1 85.25 205 GLU A C 1
ATOM 1568 O O . GLU A 1 205 ? 4.59 26.094 -1.807 1 85.25 205 GLU A O 1
ATOM 1573 N N . PHE A 1 206 ? 4.68 27.734 -3.365 1 84.25 206 PHE A N 1
ATOM 1574 C CA . PHE A 1 206 ? 5.473 28.578 -2.473 1 84.25 206 PHE A CA 1
ATOM 1575 C C . PHE A 1 206 ? 4.867 29.969 -2.359 1 84.25 206 PHE A C 1
ATOM 1577 O O . PHE A 1 206 ? 4.012 30.344 -3.162 1 84.25 206 PHE A O 1
ATOM 1584 N N . LYS A 1 207 ? 5.238 30.609 -1.249 1 71.31 207 LYS A N 1
ATOM 1585 C CA . LYS A 1 207 ? 4.809 31.984 -1.029 1 71.31 207 LYS A CA 1
ATOM 1586 C C . LYS A 1 207 ? 5.633 32.969 -1.87 1 71.31 207 LYS A C 1
ATOM 1588 O O . LYS A 1 207 ? 6.855 32.812 -1.96 1 71.31 207 LYS A O 1
ATOM 1593 N N . SER A 1 208 ? 5.152 33.5 -2.896 1 57.84 208 SER A N 1
ATOM 1594 C CA . SER A 1 208 ? 5.906 34.531 -3.617 1 57.84 208 SER A CA 1
ATOM 1595 C C . SER A 1 208 ? 6.281 35.688 -2.699 1 57.84 208 SER A C 1
ATOM 1597 O O . SER A 1 208 ? 5.543 36 -1.764 1 57.84 208 SER A O 1
ATOM 1599 N N . GLY A 1 209 ? 7.66 35.781 -2.387 1 46.91 209 GLY A N 1
ATOM 1600 C CA . GLY A 1 209 ? 8.148 36.906 -1.633 1 46.91 209 GLY A CA 1
ATOM 1601 C C . GLY A 1 209 ? 7.25 38.125 -1.76 1 46.91 209 GLY A C 1
ATOM 1602 O O . GLY A 1 209 ? 7.027 38.844 -0.782 1 46.91 209 GLY A O 1
ATOM 1603 N N . GLU A 1 210 ? 7.266 38.656 -3.049 1 41.94 210 GLU A N 1
ATOM 1604 C CA . GLU A 1 210 ? 6.492 39.844 -3.303 1 41.94 210 GLU A CA 1
ATOM 1605 C C . GLU A 1 210 ? 4.996 39.594 -3.148 1 41.94 210 GLU A C 1
ATOM 1607 O O . GLU A 1 210 ? 4.18 40.5 -3.371 1 41.94 210 GLU A O 1
ATOM 1612 N N . SER A 1 211 ? 4.812 38.438 -3.553 1 37.97 211 SER A N 1
ATOM 1613 C CA . SER A 1 211 ? 3.363 38.312 -3.498 1 37.97 211 SER A CA 1
ATOM 1614 C C . SER A 1 211 ? 2.836 38.531 -2.086 1 37.97 211 SER A C 1
ATOM 1616 O O . SER A 1 211 ? 3.145 37.781 -1.17 1 37.97 211 SER A O 1
ATOM 1618 N N . ARG A 1 212 ? 2.877 39.656 -1.616 1 34.16 212 ARG A N 1
ATOM 1619 C CA . ARG A 1 212 ? 1.811 40.281 -0.826 1 34.16 212 ARG A CA 1
ATOM 1620 C C . ARG A 1 212 ? 0.542 39.438 -0.878 1 34.16 212 ARG A C 1
ATOM 1622 O O . ARG A 1 212 ? 0.287 38.75 -1.871 1 34.16 212 ARG A O 1
ATOM 1629 N N . GLY A 1 213 ? -0.034 39 0.1 1 31.8 213 GLY A N 1
ATOM 1630 C CA . GLY A 1 213 ? -1.31 38.344 0.33 1 31.8 213 GLY A CA 1
ATOM 1631 C C . GLY A 1 213 ? -2.234 38.406 -0.871 1 31.8 213 GLY A C 1
ATOM 1632 O O . GLY A 1 213 ? -2.367 39.438 -1.512 1 31.8 213 GLY A O 1
ATOM 1633 N N . CYS A 1 214 ? -2.021 37.562 -2.041 1 32.16 214 CYS A N 1
ATOM 1634 C CA . CYS A 1 214 ? -3.352 37.625 -2.637 1 32.16 214 CYS A CA 1
ATOM 1635 C C . CYS A 1 214 ? -4.348 38.25 -1.661 1 32.16 214 CYS A C 1
ATOM 1637 O O . CYS A 1 214 ? -4.703 37.625 -0.655 1 32.16 214 CYS A O 1
ATOM 1639 N N . THR A 1 215 ? -4.098 39.344 -1.403 1 32.16 215 THR A N 1
ATOM 1640 C CA . THR A 1 215 ? -5.215 40.125 -0.867 1 32.16 215 THR A CA 1
ATOM 1641 C C . THR A 1 215 ? -6.531 39.688 -1.496 1 32.16 215 THR A C 1
ATOM 1643 O O . THR A 1 215 ? -6.953 40.219 -2.518 1 32.16 215 THR A O 1
ATOM 1646 N N . ARG A 1 216 ? -6.539 38.406 -2.037 1 36.5 216 ARG A N 1
ATOM 1647 C CA . ARG A 1 216 ? -7.988 38.281 -2.143 1 36.5 216 ARG A CA 1
ATOM 1648 C C . ARG A 1 216 ? -8.688 39.125 -1.085 1 36.5 216 ARG A C 1
ATOM 1650 O O . ARG A 1 216 ? -8.172 39.312 0.018 1 36.5 216 ARG A O 1
ATOM 1657 N N . GLU A 1 217 ? -9.438 40.031 -1.588 1 36.84 217 GLU A N 1
ATOM 1658 C CA . GLU A 1 217 ? -10.406 40.656 -0.692 1 36.84 217 GLU A CA 1
ATOM 1659 C C . GLU A 1 217 ? -10.727 39.75 0.494 1 36.84 217 GLU A C 1
ATOM 1661 O O . GLU A 1 217 ? -10.93 38.531 0.325 1 36.84 217 GLU A O 1
ATOM 1666 N N . ARG A 1 218 ? -9.961 39.969 1.661 1 38.91 218 ARG A N 1
ATOM 1667 C CA . ARG A 1 218 ? -10.281 39.438 2.982 1 38.91 218 ARG A CA 1
ATOM 1668 C C . ARG A 1 218 ? -11.688 38.844 3.012 1 38.91 218 ARG A C 1
ATOM 1670 O O . ARG A 1 218 ? -12.68 39.594 3.02 1 38.91 218 ARG A O 1
ATOM 1677 N N . GLY A 1 219 ? -11.984 38 2.133 1 41.06 219 GLY A N 1
ATOM 1678 C CA . GLY A 1 219 ? -13.289 37.531 2.576 1 41.06 219 GLY A CA 1
ATOM 1679 C C . GLY A 1 219 ? -13.43 37.5 4.086 1 41.06 219 GLY A C 1
ATOM 1680 O O . GLY A 1 219 ? -12.461 37.781 4.809 1 41.06 219 GLY A O 1
ATOM 1681 N N . ASP A 1 220 ? -14.547 37.375 4.57 1 48.31 220 ASP A N 1
ATOM 1682 C CA . ASP A 1 220 ? -14.914 37.469 5.98 1 48.31 220 ASP A CA 1
ATOM 1683 C C . ASP A 1 220 ? -14.031 36.562 6.84 1 48.31 220 ASP A C 1
ATOM 1685 O O . ASP A 1 220 ? -13.992 35.344 6.637 1 48.31 220 ASP A O 1
ATOM 1689 N N . ILE A 1 221 ? -12.727 37 7.207 1 56.59 221 ILE A N 1
ATOM 1690 C CA . ILE A 1 221 ? -11.906 36.344 8.227 1 56.59 221 ILE A CA 1
ATOM 1691 C C . ILE A 1 221 ? -12.789 35.875 9.375 1 56.59 221 ILE A C 1
ATOM 1693 O O . ILE A 1 221 ? -13.445 36.688 10.039 1 56.59 221 ILE A O 1
ATOM 1697 N N . VAL A 1 222 ? -13.156 34.688 9.258 1 62.88 222 VAL A N 1
ATOM 1698 C CA . VAL A 1 222 ? -13.812 34.125 10.422 1 62.88 222 VAL A CA 1
ATOM 1699 C C . VAL A 1 222 ? -12.805 34 11.57 1 62.88 222 VAL A C 1
ATOM 1701 O O . VAL A 1 222 ? -11.688 33.531 11.383 1 62.88 222 VAL A O 1
ATOM 1704 N N . SER A 1 223 ? -13.078 34.625 12.586 1 71.94 223 SER A N 1
ATOM 1705 C CA . SER A 1 223 ? -12.242 34.469 13.773 1 71.94 223 SER A CA 1
ATOM 1706 C C . SER A 1 223 ? -12.055 33 14.141 1 71.94 223 SER A C 1
ATOM 1708 O O . SER A 1 223 ? -12.961 32.188 13.961 1 71.94 223 SER A O 1
ATOM 1710 N N . MET A 1 224 ? -10.93 32.719 14.484 1 72.06 224 MET A N 1
ATOM 1711 C CA . MET A 1 224 ? -10.602 31.359 14.898 1 72.06 224 MET A CA 1
ATOM 1712 C C . MET A 1 224 ? -11.625 30.844 15.914 1 72.06 224 MET A C 1
ATOM 1714 O O . MET A 1 224 ? -11.945 29.656 15.922 1 72.06 224 MET A O 1
ATOM 1718 N N . ALA A 1 225 ? -12.125 31.797 16.578 1 71.75 225 ALA A N 1
ATOM 1719 C CA . ALA A 1 225 ? -13.094 31.422 17.609 1 71.75 225 ALA A CA 1
ATOM 1720 C C . ALA A 1 225 ? -14.398 30.953 16.984 1 71.75 225 ALA A C 1
ATOM 1722 O O . ALA A 1 225 ? -15.164 30.219 17.625 1 71.75 225 ALA A O 1
ATOM 1723 N N . LYS A 1 226 ? -14.508 31.234 15.797 1 85 226 LYS A N 1
ATOM 1724 C CA . LYS A 1 226 ? -15.766 30.891 15.133 1 85 226 LYS A CA 1
ATOM 1725 C C . LYS A 1 226 ? -15.578 29.719 14.188 1 85 226 LYS A C 1
ATOM 1727 O O . LYS A 1 226 ? -16.438 29.453 13.336 1 85 226 LYS A O 1
ATOM 1732 N N . ILE A 1 227 ? -14.5 29.141 14.281 1 88.88 227 ILE A N 1
ATOM 1733 C CA . ILE A 1 227 ? -14.242 27.922 13.508 1 88.88 227 ILE A CA 1
ATOM 1734 C C . ILE A 1 227 ? -14.453 26.703 14.391 1 88.88 227 ILE A C 1
ATOM 1736 O O . ILE A 1 227 ? -13.898 26.609 15.492 1 88.88 227 ILE A O 1
ATOM 1740 N N . LYS A 1 228 ? -15.258 25.812 13.945 1 88.62 228 LYS A N 1
ATOM 1741 C CA . LYS A 1 228 ? -15.578 24.594 14.695 1 88.62 228 LYS A CA 1
ATOM 1742 C C . LYS A 1 228 ? -15.031 23.359 13.992 1 88.62 228 LYS A C 1
ATOM 1744 O O . LYS A 1 228 ? -15.102 23.25 12.773 1 88.62 228 LYS A O 1
ATOM 1749 N N . ASP A 1 229 ? -14.398 22.547 14.781 1 87.5 229 ASP A N 1
ATOM 1750 C CA . ASP A 1 229 ? -14.008 21.234 14.281 1 87.5 229 ASP A CA 1
ATOM 1751 C C . ASP A 1 229 ? -15.18 20.266 14.289 1 87.5 229 ASP A C 1
ATOM 1753 O O . ASP A 1 229 ? -15.68 19.891 15.359 1 87.5 229 ASP A O 1
ATOM 1757 N N . VAL A 1 230 ? -15.586 19.891 13.133 1 90.88 230 VAL A N 1
ATOM 1758 C CA . VAL A 1 230 ? -16.719 18.984 12.992 1 90.88 230 VAL A CA 1
ATOM 1759 C C . VAL A 1 230 ? -16.203 17.578 12.641 1 90.88 230 VAL A C 1
ATOM 1761 O O . VAL A 1 230 ? -15.281 17.438 11.844 1 90.88 230 VAL A O 1
ATOM 1764 N N . ARG A 1 231 ? -16.812 16.625 13.305 1 90.88 231 ARG A N 1
ATOM 1765 C CA . ARG A 1 231 ? -16.531 15.219 12.992 1 90.88 231 ARG A CA 1
ATOM 1766 C C . ARG A 1 231 ? -17.781 14.523 12.469 1 90.88 231 ARG A C 1
ATOM 1768 O O . ARG A 1 231 ? -18.844 14.555 13.109 1 90.88 231 ARG A O 1
ATOM 1775 N N . VAL A 1 232 ? -17.672 13.898 11.312 1 93.25 232 VAL A N 1
ATOM 1776 C CA . VAL A 1 232 ? -18.781 13.164 10.695 1 93.25 232 VAL A CA 1
ATOM 1777 C C . VAL A 1 232 ? -18.359 11.711 10.477 1 93.25 232 VAL A C 1
ATOM 1779 O O . VAL A 1 232 ? -17.359 11.43 9.82 1 93.25 232 VAL A O 1
ATOM 1782 N N . HIS A 1 233 ? -19.125 10.82 11.078 1 93.25 233 HIS A N 1
ATOM 1783 C CA . HIS A 1 233 ? -18.891 9.398 10.867 1 93.25 233 HIS A CA 1
ATOM 1784 C C . HIS A 1 233 ? -19.734 8.859 9.711 1 93.25 233 HIS A C 1
ATOM 1786 O O . HIS A 1 233 ? -20.953 8.836 9.789 1 93.25 233 HIS A O 1
ATOM 1792 N N . LEU A 1 234 ? -19.078 8.469 8.703 1 94.88 234 LEU A N 1
ATOM 1793 C CA . LEU A 1 234 ? -19.734 7.859 7.547 1 94.88 234 LEU A CA 1
ATOM 1794 C C . LEU A 1 234 ? -19.641 6.34 7.609 1 94.88 234 LEU A C 1
ATOM 1796 O O . LEU A 1 234 ? -18.547 5.773 7.465 1 94.88 234 LEU A O 1
ATOM 1800 N N . THR A 1 235 ? -20.734 5.703 7.75 1 90.94 235 THR A N 1
ATOM 1801 C CA . THR A 1 235 ? -20.781 4.262 7.977 1 90.94 235 THR A CA 1
ATOM 1802 C C . THR A 1 235 ? -20.422 3.504 6.703 1 90.94 235 THR A C 1
ATOM 1804 O O . THR A 1 235 ? -20.422 4.078 5.609 1 90.94 235 THR A O 1
ATOM 1807 N N . ALA A 1 236 ? -20.188 2.23 6.879 1 85.31 236 ALA A N 1
ATOM 1808 C CA . ALA A 1 236 ? -19.891 1.357 5.746 1 85.31 236 ALA A CA 1
ATOM 1809 C C . ALA A 1 236 ? -21.078 1.306 4.781 1 85.31 236 ALA A C 1
ATOM 1811 O O . ALA A 1 236 ? -20.891 1.251 3.562 1 85.31 236 ALA A O 1
ATOM 1812 N N . GLU A 1 237 ? -22.25 1.297 5.285 1 84.38 237 GLU A N 1
ATOM 1813 C CA . GLU A 1 237 ? -23.453 1.279 4.461 1 84.38 237 GLU A CA 1
ATOM 1814 C C . GLU A 1 237 ? -23.578 2.551 3.627 1 84.38 237 GLU A C 1
ATOM 1816 O O . GLU A 1 237 ? -23.906 2.494 2.439 1 84.38 237 GLU A O 1
ATOM 1821 N N . PHE A 1 238 ? -23.312 3.602 4.281 1 92.06 238 PHE A N 1
ATOM 1822 C CA . PHE A 1 238 ? -23.359 4.875 3.572 1 92.06 238 PHE A CA 1
ATOM 1823 C C . PHE A 1 238 ? -22.344 4.902 2.441 1 92.06 238 PHE A C 1
ATOM 1825 O O . PHE A 1 238 ? -22.641 5.367 1.34 1 92.06 238 PHE A O 1
ATOM 1832 N N . LEU A 1 239 ? -21.188 4.43 2.725 1 92.38 239 LEU A N 1
ATOM 1833 C CA . LEU A 1 239 ? -20.109 4.418 1.741 1 92.38 239 LEU A CA 1
ATOM 1834 C C . LEU A 1 239 ? -20.469 3.545 0.545 1 92.38 239 LEU A C 1
ATOM 1836 O O . LEU A 1 239 ? -20.172 3.893 -0.599 1 92.38 239 LEU A O 1
ATOM 1840 N N . ALA A 1 240 ? -21.047 2.451 0.832 1 84.69 240 ALA A N 1
ATOM 1841 C CA . ALA A 1 240 ? -21.484 1.56 -0.239 1 84.69 240 ALA A CA 1
ATOM 1842 C C . ALA A 1 240 ? -22.516 2.24 -1.127 1 84.69 240 ALA A C 1
ATOM 1844 O O . ALA A 1 240 ? -22.469 2.121 -2.354 1 84.69 240 ALA A O 1
ATOM 1845 N N . GLU A 1 241 ? -23.406 2.896 -0.515 1 89.62 241 GLU A N 1
ATOM 1846 C CA . GLU A 1 241 ? -24.438 3.613 -1.264 1 89.62 241 GLU A CA 1
ATOM 1847 C C . GLU A 1 241 ? -23.828 4.75 -2.084 1 89.62 241 GLU A C 1
ATOM 1849 O O . GLU A 1 241 ? -24.234 4.988 -3.221 1 89.62 241 GLU A O 1
ATOM 1854 N N . LEU A 1 242 ? -22.938 5.445 -1.451 1 93.69 242 LEU A N 1
ATOM 1855 C CA . LEU A 1 242 ? -22.266 6.539 -2.146 1 93.69 242 LEU A CA 1
ATOM 1856 C C . LEU A 1 242 ? -21.531 6.027 -3.383 1 93.69 242 LEU A C 1
ATOM 1858 O O . LEU A 1 242 ? -21.609 6.637 -4.453 1 93.69 242 LEU A O 1
ATOM 1862 N N . ARG A 1 243 ? -20.828 4.953 -3.242 1 88.38 243 ARG A N 1
ATOM 1863 C CA . ARG A 1 243 ? -20.125 4.359 -4.367 1 88.38 243 ARG A CA 1
ATOM 1864 C C . ARG A 1 243 ? -21.094 3.951 -5.477 1 88.38 243 ARG A C 1
ATOM 1866 O O . ARG A 1 243 ? -20.797 4.121 -6.66 1 88.38 243 ARG A O 1
ATOM 1873 N N . ALA A 1 244 ? -22.141 3.383 -5.102 1 85.5 244 ALA A N 1
ATOM 1874 C CA . ALA A 1 244 ? -23.156 2.975 -6.066 1 85.5 244 ALA A CA 1
ATOM 1875 C C . ALA A 1 244 ? -23.719 4.18 -6.816 1 85.5 244 ALA A C 1
ATOM 1877 O O . ALA A 1 244 ? -24 4.098 -8.008 1 85.5 244 ALA A O 1
ATOM 1878 N N . ARG A 1 245 ? -23.859 5.219 -6.07 1 88.69 245 ARG A N 1
ATOM 1879 C CA . ARG A 1 245 ? -24.391 6.445 -6.656 1 88.69 245 ARG A CA 1
ATOM 1880 C C . ARG A 1 245 ? -23.422 7.039 -7.668 1 88.69 245 ARG A C 1
ATOM 1882 O O . ARG A 1 245 ? -23.828 7.582 -8.695 1 88.69 245 ARG A O 1
ATOM 1889 N N . VAL A 1 246 ? -22.172 7.086 -7.316 1 88.94 246 VAL A N 1
ATOM 1890 C CA . VAL A 1 246 ? -21.141 7.609 -8.211 1 88.94 246 VAL A CA 1
ATOM 1891 C C . VAL A 1 246 ? -21.031 6.715 -9.445 1 88.94 246 VAL A C 1
ATOM 1893 O O . VAL A 1 246 ? -21.031 7.203 -10.578 1 88.94 246 VAL A O 1
ATOM 1896 N N . GLY A 1 247 ? -20.969 5.441 -9.195 1 78.12 247 GLY A N 1
ATOM 1897 C CA . GLY A 1 247 ? -20.797 4.488 -10.281 1 78.12 247 GLY A CA 1
ATOM 1898 C C . GLY A 1 247 ? -19.453 4.598 -10.961 1 78.12 247 GLY A C 1
ATOM 1899 O O . GLY A 1 247 ? -18.672 5.516 -10.68 1 78.12 247 GLY A O 1
ATOM 1900 N N . GLY A 1 248 ? -19.031 3.674 -11.773 1 78.81 248 GLY A N 1
ATOM 1901 C CA . GLY A 1 248 ? -17.812 3.695 -12.578 1 78.81 248 GLY A CA 1
ATOM 1902 C C . GLY A 1 248 ? -16.562 3.432 -11.773 1 78.81 248 GLY A C 1
ATOM 1903 O O . GLY A 1 248 ? -16.625 3.094 -10.586 1 78.81 248 GLY A O 1
ATOM 1904 N N . ARG A 1 249 ? -15.367 3.576 -12.445 1 81.81 249 ARG A N 1
ATOM 1905 C CA . ARG A 1 249 ? -14.062 3.395 -11.82 1 81.81 249 ARG A CA 1
ATOM 1906 C C . ARG A 1 249 ? -13.672 4.617 -10.992 1 81.81 249 ARG A C 1
ATOM 1908 O O . ARG A 1 249 ? -13.305 5.656 -11.547 1 81.81 249 ARG A O 1
ATOM 1915 N N . CYS A 1 250 ? -13.891 4.512 -9.719 1 87.56 250 CYS A N 1
ATOM 1916 C CA . CYS A 1 250 ? -13.484 5.613 -8.859 1 87.56 250 CYS A CA 1
ATOM 1917 C C . CYS A 1 250 ? -12.977 5.098 -7.516 1 87.56 250 CYS A C 1
ATOM 1919 O O . CYS A 1 250 ? -13.375 4.02 -7.074 1 87.56 250 CYS A O 1
ATOM 1921 N N . SER A 1 251 ? -12.086 5.77 -6.961 1 88.06 251 SER A N 1
ATOM 1922 C CA . SER A 1 251 ? -11.602 5.438 -5.625 1 88.06 251 SER A CA 1
ATOM 1923 C C . SER A 1 251 ? -12.562 5.941 -4.551 1 88.06 251 SER A C 1
ATOM 1925 O O . SER A 1 251 ? -13.352 6.852 -4.797 1 88.06 251 SER A O 1
ATOM 1927 N N . MET A 1 252 ? -12.508 5.316 -3.445 1 89.94 252 MET A N 1
ATOM 1928 C CA . MET A 1 252 ? -13.336 5.766 -2.33 1 89.94 252 MET A CA 1
ATOM 1929 C C . MET A 1 252 ? -13.047 7.227 -1.993 1 89.94 252 MET A C 1
ATOM 1931 O O . MET A 1 252 ? -13.961 7.98 -1.655 1 89.94 252 MET A O 1
ATOM 1935 N N . PHE A 1 253 ? -11.836 7.676 -2.125 1 95.12 253 PHE A N 1
ATOM 1936 C CA . PHE A 1 253 ? -11.469 9.062 -1.862 1 95.12 253 PHE A CA 1
ATOM 1937 C C . PHE A 1 253 ? -12.234 10.008 -2.787 1 95.12 253 PHE A C 1
ATOM 1939 O O . PHE A 1 253 ? -12.773 11.016 -2.338 1 95.12 253 PHE A O 1
ATOM 1946 N N . GLN A 1 254 ? -12.234 9.648 -3.988 1 95.06 254 GLN A N 1
ATOM 1947 C CA . GLN A 1 254 ? -12.914 10.492 -4.961 1 95.06 254 GLN A CA 1
ATOM 1948 C C . GLN A 1 254 ? -14.406 10.602 -4.648 1 95.06 254 GLN A C 1
ATOM 1950 O O . GLN A 1 254 ? -14.984 11.688 -4.723 1 95.06 254 GLN A O 1
ATOM 1955 N N . CYS A 1 255 ? -14.992 9.492 -4.305 1 95.19 255 CYS A N 1
ATOM 1956 C CA . CYS A 1 255 ? -16.406 9.484 -3.934 1 95.19 255 CYS A CA 1
ATOM 1957 C C . CYS A 1 255 ? -16.656 10.391 -2.736 1 95.19 255 CYS A C 1
ATOM 1959 O O . CYS A 1 255 ? -17.578 11.211 -2.756 1 95.19 255 CYS A O 1
ATOM 1961 N N . LEU A 1 256 ? -15.836 10.234 -1.76 1 97.25 256 LEU A N 1
ATOM 1962 C CA . LEU A 1 256 ? -15.984 10.984 -0.519 1 97.25 256 LEU A CA 1
ATOM 1963 C C . LEU A 1 256 ? -15.789 12.477 -0.761 1 97.25 256 LEU A C 1
ATOM 1965 O O . LEU A 1 256 ? -16.578 13.297 -0.276 1 97.25 256 LEU A O 1
ATOM 1969 N N . LEU A 1 257 ? -14.742 12.789 -1.457 1 98.12 257 LEU A N 1
ATOM 1970 C CA . LEU A 1 257 ? -14.469 14.195 -1.711 1 98.12 257 LEU A CA 1
ATOM 1971 C C . LEU A 1 257 ? -15.602 14.844 -2.504 1 98.12 257 LEU A C 1
ATOM 1973 O O . LEU A 1 257 ? -16 15.969 -2.215 1 98.12 257 LEU A O 1
ATOM 1977 N N . ALA A 1 258 ? -16.078 14.125 -3.529 1 97.94 258 ALA A N 1
ATOM 1978 C CA . ALA A 1 258 ? -17.203 14.656 -4.293 1 97.94 258 ALA A CA 1
ATOM 1979 C C . ALA A 1 258 ? -18.391 14.961 -3.381 1 97.94 258 ALA A C 1
ATOM 1981 O O . ALA A 1 258 ? -19 16.031 -3.479 1 97.94 258 ALA A O 1
ATOM 1982 N N . HIS A 1 259 ? -18.688 14.062 -2.547 1 98.12 259 HIS A N 1
ATOM 1983 C CA . HIS A 1 259 ? -19.828 14.203 -1.641 1 98.12 259 HIS A CA 1
ATOM 1984 C C . HIS A 1 259 ? -19.641 15.398 -0.709 1 98.12 259 HIS A C 1
ATOM 1986 O O . HIS A 1 259 ? -20.531 16.25 -0.616 1 98.12 259 HIS A O 1
ATOM 1992 N N . VAL A 1 260 ? -18.547 15.508 -0.02 1 98.25 260 VAL A N 1
ATOM 1993 C CA . VAL A 1 260 ? -18.328 16.547 0.987 1 98.25 260 VAL A CA 1
ATOM 1994 C C . VAL A 1 260 ? -18.203 17.906 0.31 1 98.25 260 VAL A C 1
ATOM 1996 O O . VAL A 1 260 ? -18.656 18.922 0.849 1 98.25 260 VAL A O 1
ATOM 1999 N N . TRP A 1 261 ? -17.5 17.906 -0.864 1 98.31 261 TRP A N 1
ATOM 2000 C CA . TRP A 1 261 ? -17.406 19.141 -1.632 1 98.31 261 TRP A CA 1
ATOM 2001 C C . TRP A 1 261 ? -18.797 19.688 -1.97 1 98.31 261 TRP A C 1
ATOM 2003 O O . TRP A 1 261 ? -19.062 20.875 -1.796 1 98.31 261 TRP A O 1
ATOM 2013 N N . LYS A 1 262 ? -19.719 18.859 -2.398 1 97.56 262 LYS A N 1
ATOM 2014 C CA . LYS A 1 262 ? -21.094 19.25 -2.68 1 97.56 262 LYS A CA 1
ATOM 2015 C C . LYS A 1 262 ? -21.781 19.797 -1.427 1 97.56 262 LYS A C 1
ATOM 2017 O O . LYS A 1 262 ? -22.391 20.859 -1.46 1 97.56 262 LYS A O 1
ATOM 2022 N N . LYS A 1 263 ? -21.609 19.109 -0.341 1 97.75 263 LYS A N 1
ATOM 2023 C CA . LYS A 1 263 ? -22.375 19.422 0.863 1 97.75 263 LYS A CA 1
ATOM 2024 C C . LYS A 1 263 ? -21.859 20.688 1.532 1 97.75 263 LYS A C 1
ATOM 2026 O O . LYS A 1 263 ? -22.656 21.531 1.986 1 97.75 263 LYS A O 1
ATOM 2031 N N . ILE A 1 264 ? -20.547 20.859 1.609 1 97.44 264 ILE A N 1
ATOM 2032 C CA . ILE A 1 264 ? -20.031 22.062 2.248 1 97.44 264 ILE A CA 1
ATOM 2033 C C . ILE A 1 264 ? -20.328 23.281 1.381 1 97.44 264 ILE A C 1
ATOM 2035 O O . ILE A 1 264 ? -20.578 24.359 1.9 1 97.44 264 ILE A O 1
ATOM 2039 N N . THR A 1 265 ? -20.25 23.094 0.075 1 97.12 265 THR A N 1
ATOM 2040 C CA . THR A 1 265 ? -20.625 24.188 -0.83 1 97.12 265 THR A CA 1
ATOM 2041 C C . THR A 1 265 ? -22.078 24.594 -0.622 1 97.12 265 THR A C 1
ATOM 2043 O O . THR A 1 265 ? -22.391 25.781 -0.575 1 97.12 265 THR A O 1
ATOM 2046 N N . ALA A 1 266 ? -22.938 23.688 -0.487 1 96.44 266 ALA A N 1
ATOM 2047 C CA . ALA A 1 266 ? -24.344 23.953 -0.227 1 96.44 266 ALA A CA 1
ATOM 2048 C C . ALA A 1 266 ? -24.531 24.672 1.113 1 96.44 266 ALA A C 1
ATOM 2050 O O . ALA A 1 266 ? -25.266 25.641 1.21 1 96.44 266 ALA A O 1
ATOM 2051 N N . ALA A 1 267 ? -23.906 24.172 2.105 1 96.56 267 ALA A N 1
ATOM 2052 C CA . ALA A 1 267 ? -24.031 24.703 3.457 1 96.56 267 ALA A CA 1
ATOM 2053 C C . ALA A 1 267 ? -23.562 26.156 3.52 1 96.56 267 ALA A C 1
ATOM 2055 O O . ALA A 1 267 ? -24.125 26.969 4.273 1 96.56 267 ALA A O 1
ATOM 2056 N N . ARG A 1 268 ? -22.594 26.5 2.742 1 95.44 268 ARG A N 1
ATOM 2057 C CA . ARG A 1 268 ? -22 27.828 2.746 1 95.44 268 ARG A CA 1
ATOM 2058 C C . ARG A 1 268 ? -22.906 28.828 2.033 1 95.44 268 ARG A C 1
ATOM 2060 O O . ARG A 1 268 ? -22.75 30.047 2.188 1 95.44 268 ARG A O 1
ATOM 2067 N N . GLY A 1 269 ? -23.797 28.375 1.243 1 94.88 269 GLY A N 1
ATOM 2068 C CA . GLY A 1 269 ? -24.75 29.25 0.572 1 94.88 269 GLY A CA 1
ATOM 2069 C C . GLY A 1 269 ? -24.094 30.203 -0.41 1 94.88 269 GLY A C 1
ATOM 2070 O O . GLY A 1 269 ? -24.422 31.391 -0.441 1 94.88 269 GLY A O 1
ATOM 2071 N N . LEU A 1 270 ? -23.188 29.734 -1.158 1 94.19 270 LEU A N 1
ATOM 2072 C CA . LEU A 1 270 ? -22.422 30.547 -2.098 1 94.19 270 LEU A CA 1
ATOM 2073 C C . LEU A 1 270 ? -23.25 30.875 -3.334 1 94.19 270 LEU A C 1
ATOM 2075 O O . LEU A 1 270 ? -24.234 30.188 -3.621 1 94.19 270 LEU A O 1
ATOM 2079 N N . LYS A 1 271 ? -22.828 31.891 -4.035 1 95.56 271 LYS A N 1
ATOM 2080 C CA . LYS A 1 271 ? -23.5 32.25 -5.281 1 95.56 271 LYS A CA 1
ATOM 2081 C C . LYS A 1 271 ? -23.172 31.25 -6.391 1 95.56 271 LYS A C 1
ATOM 2083 O O . LYS A 1 271 ? -22.031 30.797 -6.508 1 95.56 271 LYS A O 1
ATOM 2088 N N . PRO A 1 272 ? -24.094 30.969 -7.184 1 95.69 272 PRO A N 1
ATOM 2089 C CA . PRO A 1 272 ? -23.938 29.922 -8.203 1 95.69 272 PRO A CA 1
ATOM 2090 C C . PRO A 1 272 ? -22.828 30.234 -9.195 1 95.69 272 PRO A C 1
ATOM 2092 O O . PRO A 1 272 ? -22.203 29.312 -9.742 1 95.69 272 PRO A O 1
ATOM 2095 N N . GLU A 1 273 ? -22.516 31.469 -9.414 1 96.12 273 GLU A N 1
ATOM 2096 C CA . GLU A 1 273 ? -21.562 31.844 -10.453 1 96.12 273 GLU A CA 1
ATOM 2097 C C . GLU A 1 273 ? -20.141 31.875 -9.906 1 96.12 273 GLU A C 1
ATOM 2099 O O . GLU A 1 273 ? -19.172 31.891 -10.68 1 96.12 273 GLU A O 1
ATOM 2104 N N . GLU A 1 274 ? -20.094 31.812 -8.625 1 96.19 274 GLU A N 1
ATOM 2105 C CA . GLU A 1 274 ? -18.766 31.812 -8 1 96.19 274 GLU A CA 1
ATOM 2106 C C . GLU A 1 274 ? -18.031 30.5 -8.266 1 96.19 274 GLU A C 1
ATOM 2108 O O . GLU A 1 274 ? -18.672 29.469 -8.523 1 96.19 274 GLU A O 1
ATOM 2113 N N . PHE A 1 275 ? -16.734 30.625 -8.25 1 97.19 275 PHE A N 1
ATOM 2114 C CA . PHE A 1 275 ? -15.938 29.406 -8.367 1 97.19 275 PHE A CA 1
ATOM 2115 C C . PHE A 1 275 ? -15.5 28.906 -6.996 1 97.19 275 PHE A C 1
ATOM 2117 O O . PHE A 1 275 ? -15.359 29.703 -6.059 1 97.19 275 PHE A O 1
ATOM 2124 N N . THR A 1 276 ? -15.359 27.672 -6.855 1 97.44 276 THR A N 1
ATOM 2125 C CA . THR A 1 276 ? -14.766 27.016 -5.695 1 97.44 276 THR A CA 1
ATOM 2126 C C . THR A 1 276 ? -13.758 25.969 -6.129 1 97.44 276 THR A C 1
ATOM 2128 O O . THR A 1 276 ? -13.93 25.328 -7.172 1 97.44 276 THR A O 1
ATOM 2131 N N . GLN A 1 277 ? -12.68 25.859 -5.402 1 97 277 GLN A N 1
ATOM 2132 C CA . GLN A 1 277 ? -11.656 24.844 -5.672 1 97 277 GLN A CA 1
ATOM 2133 C C . GLN A 1 277 ? -11.258 24.125 -4.395 1 97 277 GLN A C 1
ATOM 2135 O O . GLN A 1 277 ? -11.383 24.656 -3.297 1 97 277 GLN A O 1
ATOM 2140 N N . VAL A 1 278 ? -10.82 22.891 -4.59 1 97.31 278 VAL A N 1
ATOM 2141 C CA . VAL A 1 278 ? -10.312 22.125 -3.457 1 97.31 278 VAL A CA 1
ATOM 2142 C C . VAL A 1 278 ? -8.836 21.797 -3.672 1 97.31 278 VAL A C 1
ATOM 2144 O O . VAL A 1 278 ? -8.469 21.203 -4.691 1 97.31 278 VAL A O 1
ATOM 2147 N N . LYS A 1 279 ? -8.016 22.281 -2.719 1 95.75 279 LYS A N 1
ATOM 2148 C CA . LYS A 1 279 ? -6.617 21.875 -2.713 1 95.75 279 LYS A CA 1
ATOM 2149 C C . LYS A 1 279 ? -6.473 20.422 -2.24 1 95.75 279 LYS A C 1
ATOM 2151 O O . LYS A 1 279 ? -6.781 20.109 -1.089 1 95.75 279 LYS A O 1
ATOM 2156 N N . VAL A 1 280 ? -5.992 19.531 -3.141 1 97.06 280 VAL A N 1
ATOM 2157 C CA . VAL A 1 280 ? -5.938 18.109 -2.867 1 97.06 280 VAL A CA 1
ATOM 2158 C C . VAL A 1 280 ? -4.48 17.641 -2.801 1 97.06 280 VAL A C 1
ATOM 2160 O O . VAL A 1 280 ? -3.725 17.828 -3.756 1 97.06 280 VAL A O 1
ATOM 2163 N N . ALA A 1 281 ? -4.117 17.047 -1.685 1 95.88 281 ALA A N 1
ATOM 2164 C CA . ALA A 1 281 ? -2.775 16.469 -1.564 1 95.88 281 ALA A CA 1
ATOM 2165 C C . ALA A 1 281 ? -2.613 15.258 -2.465 1 95.88 281 ALA A C 1
ATOM 2167 O O . ALA A 1 281 ? -3.461 14.359 -2.467 1 95.88 281 ALA A O 1
ATOM 2168 N N . VAL A 1 282 ? -1.497 15.18 -3.248 1 96.31 282 VAL A N 1
ATOM 2169 C CA . VAL A 1 282 ? -1.247 14.094 -4.195 1 96.31 282 VAL A CA 1
ATOM 2170 C C . VAL A 1 282 ? 0.105 13.453 -3.896 1 96.31 282 VAL A C 1
ATOM 2172 O O . VAL A 1 282 ? 1.128 14.133 -3.84 1 96.31 282 VAL A O 1
ATOM 2175 N N . ASN A 1 283 ? 0.131 12.188 -3.672 1 95.31 283 ASN A N 1
ATOM 2176 C CA . ASN A 1 283 ? 1.372 11.43 -3.543 1 95.31 283 ASN A CA 1
ATOM 2177 C C . ASN A 1 283 ? 2.092 11.297 -4.883 1 95.31 283 ASN A C 1
ATOM 2179 O O . ASN A 1 283 ? 1.572 10.68 -5.812 1 95.31 283 ASN A O 1
ATOM 2183 N N . CYS A 1 284 ? 3.305 11.688 -4.953 1 96.25 284 CYS A N 1
ATOM 2184 C CA . CYS A 1 284 ? 3.998 11.82 -6.23 1 96.25 284 CYS A CA 1
ATOM 2185 C C . CYS A 1 284 ? 4.883 10.609 -6.496 1 96.25 284 CYS A C 1
ATOM 2187 O O . CYS A 1 284 ? 5.391 10.438 -7.605 1 96.25 284 CYS A O 1
ATOM 2189 N N . ARG A 1 285 ? 5.074 9.719 -5.562 1 93.75 285 ARG A N 1
ATOM 2190 C CA . ARG A 1 285 ? 6.051 8.641 -5.668 1 93.75 285 ARG A CA 1
ATOM 2191 C C . ARG A 1 285 ? 5.805 7.801 -6.914 1 93.75 285 ARG A C 1
ATOM 2193 O O . ARG A 1 285 ? 6.621 7.789 -7.836 1 93.75 285 ARG A O 1
ATOM 2200 N N . GLY A 1 286 ? 4.656 7.324 -7.035 1 87.94 286 GLY A N 1
ATOM 2201 C CA . GLY A 1 286 ? 4.336 6.469 -8.164 1 87.94 286 GLY A CA 1
ATOM 2202 C C . GLY A 1 286 ? 4.141 7.242 -9.461 1 87.94 286 GLY A C 1
ATOM 2203 O O . GLY A 1 286 ? 4.168 6.66 -10.547 1 87.94 286 GLY A O 1
ATOM 2204 N N . ARG A 1 287 ? 4.043 8.523 -9.391 1 91.19 287 ARG A N 1
ATOM 2205 C CA . ARG A 1 287 ? 3.736 9.367 -10.539 1 91.19 287 ARG A CA 1
ATOM 2206 C C . ARG A 1 287 ? 5.012 9.93 -11.164 1 91.19 287 ARG A C 1
ATOM 2208 O O . ARG A 1 287 ? 4.996 10.391 -12.305 1 91.19 287 ARG A O 1
ATOM 2215 N N . ALA A 1 288 ? 6.086 9.922 -10.398 1 92.62 288 ALA A N 1
ATOM 2216 C CA . ALA A 1 288 ? 7.363 10.406 -10.914 1 92.62 288 ALA A CA 1
ATOM 2217 C C . ALA A 1 288 ? 7.895 9.5 -12.016 1 92.62 288 ALA A C 1
ATOM 2219 O O . ALA A 1 288 ? 7.48 8.344 -12.133 1 92.62 288 ALA A O 1
ATOM 2220 N N . LYS A 1 289 ? 8.773 10.086 -12.852 1 84.75 289 LYS A N 1
ATOM 2221 C CA . LYS A 1 289 ? 9.406 9.312 -13.914 1 84.75 289 LYS A CA 1
ATOM 2222 C C . LYS A 1 289 ? 10.922 9.438 -13.859 1 84.75 289 LYS A C 1
ATOM 2224 O O . LYS A 1 289 ? 11.477 10.492 -14.172 1 84.75 289 LYS A O 1
ATOM 2229 N N . PRO A 1 290 ? 11.68 8.414 -13.508 1 85.19 290 PRO A N 1
ATOM 2230 C CA . PRO A 1 290 ? 11.141 7.141 -13.039 1 85.19 290 PRO A CA 1
ATOM 2231 C C . PRO A 1 290 ? 10.445 7.254 -11.68 1 85.19 290 PRO A C 1
ATOM 2233 O O . PRO A 1 290 ? 10.688 8.203 -10.938 1 85.19 290 PRO A O 1
ATOM 2236 N N . PRO A 1 291 ? 9.523 6.27 -11.383 1 87 291 PRO A N 1
ATOM 2237 C CA . PRO A 1 291 ? 8.836 6.324 -10.094 1 87 291 PRO A CA 1
ATOM 2238 C C . PRO A 1 291 ? 9.797 6.227 -8.906 1 87 291 PRO A C 1
ATOM 2240 O O . PRO A 1 291 ? 10.805 5.52 -8.984 1 87 291 PRO A O 1
ATOM 2243 N N . ALA A 1 292 ? 9.453 6.957 -7.879 1 90.44 292 ALA A N 1
ATOM 2244 C CA . ALA A 1 292 ? 10.156 6.809 -6.605 1 90.44 292 ALA A CA 1
ATOM 2245 C C . ALA A 1 292 ? 9.625 5.617 -5.82 1 90.44 292 ALA A C 1
ATOM 2247 O O . ALA A 1 292 ? 8.445 5.262 -5.941 1 90.44 292 ALA A O 1
ATOM 2248 N N . PRO A 1 293 ? 10.531 5.012 -5.047 1 87.31 293 PRO A N 1
ATOM 2249 C CA . PRO A 1 293 ? 10.062 3.898 -4.219 1 87.31 293 PRO A CA 1
ATOM 2250 C C . PRO A 1 293 ? 8.992 4.324 -3.209 1 87.31 293 PRO A C 1
ATOM 2252 O O . PRO A 1 293 ? 9.086 5.41 -2.631 1 87.31 293 PRO A O 1
ATOM 2255 N N . MET A 1 294 ? 8.039 3.408 -2.977 1 86.06 294 MET A N 1
ATOM 2256 C CA . MET A 1 294 ? 6.961 3.697 -2.029 1 86.06 294 MET A CA 1
ATOM 2257 C C . MET A 1 294 ? 7.496 3.742 -0.602 1 86.06 294 MET A C 1
ATOM 2259 O O . MET A 1 294 ? 6.871 4.336 0.279 1 86.06 294 MET A O 1
ATOM 2263 N N . ASP A 1 295 ? 8.641 3.16 -0.391 1 90.12 295 ASP A N 1
ATOM 2264 C CA . ASP A 1 295 ? 9.219 3.158 0.948 1 90.12 295 ASP A CA 1
ATOM 2265 C C . ASP A 1 295 ? 10.234 4.289 1.111 1 90.12 295 ASP A C 1
ATOM 2267 O O . ASP A 1 295 ? 11.008 4.305 2.07 1 90.12 295 ASP A O 1
ATOM 2271 N N . PHE A 1 296 ? 10.203 5.25 0.149 1 94.88 296 PHE A N 1
ATOM 2272 C CA . PHE A 1 296 ? 11.016 6.449 0.307 1 94.88 296 PHE A CA 1
ATOM 2273 C C . PHE A 1 296 ? 10.633 7.203 1.573 1 94.88 296 PHE A C 1
ATOM 2275 O O . PHE A 1 296 ? 9.461 7.52 1.78 1 94.88 296 PHE A O 1
ATOM 2282 N N . PHE A 1 297 ? 11.633 7.457 2.426 1 96.62 297 PHE A N 1
ATOM 2283 C CA . PHE A 1 297 ? 11.383 8.211 3.646 1 96.62 297 PHE A CA 1
ATOM 2284 C C . PHE A 1 297 ? 11.688 9.695 3.441 1 96.62 297 PHE A C 1
ATOM 2286 O O . PHE A 1 297 ? 12.828 10.133 3.633 1 96.62 297 PHE A O 1
ATOM 2293 N N . GLY A 1 298 ? 10.734 10.477 3.223 1 97.19 298 GLY A N 1
ATOM 2294 C CA . GLY A 1 298 ? 10.758 11.898 2.945 1 97.19 298 GLY A CA 1
ATOM 2295 C C . GLY A 1 298 ? 9.43 12.438 2.455 1 97.19 298 GLY A C 1
ATOM 2296 O O . GLY A 1 298 ? 8.391 11.797 2.629 1 97.19 298 GLY A O 1
ATOM 2297 N N . ASN A 1 299 ? 9.461 13.641 1.974 1 97.12 299 ASN A N 1
ATOM 2298 C CA . ASN A 1 299 ? 8.258 14.266 1.424 1 97.12 299 ASN A CA 1
ATOM 2299 C C . ASN A 1 299 ? 8.203 14.133 -0.095 1 97.12 299 ASN A C 1
ATOM 2301 O O . ASN A 1 299 ? 9.219 14.297 -0.773 1 97.12 299 ASN A O 1
ATOM 2305 N N . MET A 1 300 ? 7.109 13.734 -0.596 1 96.75 300 MET A N 1
ATOM 2306 C CA . MET A 1 300 ? 6.863 13.727 -2.035 1 96.75 300 MET A CA 1
ATOM 2307 C C . MET A 1 300 ? 5.379 13.938 -2.332 1 96.75 300 MET A C 1
ATOM 2309 O O . MET A 1 300 ? 4.754 13.117 -3.002 1 96.75 300 MET A O 1
ATOM 2313 N N . VAL A 1 301 ? 4.906 15.055 -1.835 1 96.81 301 VAL A N 1
ATOM 2314 C CA . VAL A 1 301 ? 3.5 15.406 -1.993 1 96.81 301 VAL A CA 1
ATOM 2315 C C . VAL A 1 301 ? 3.385 16.75 -2.705 1 96.81 301 VAL A C 1
ATOM 2317 O O . VAL A 1 301 ? 4.148 17.688 -2.42 1 96.81 301 VAL A O 1
ATOM 2320 N N . LEU A 1 302 ? 2.568 16.844 -3.654 1 96.12 302 LEU A N 1
ATOM 2321 C CA . LEU A 1 302 ? 2.186 18.094 -4.305 1 96.12 302 LEU A CA 1
ATOM 2322 C C . LEU A 1 302 ? 0.671 18.266 -4.305 1 96.12 302 LEU A C 1
ATOM 2324 O O . LEU A 1 302 ? -0.034 17.594 -3.553 1 96.12 302 LEU A O 1
ATOM 2328 N N . TRP A 1 303 ? 0.138 19.297 -5.055 1 95.19 303 TRP A N 1
ATOM 2329 C CA . TRP A 1 303 ? -1.264 19.672 -4.895 1 95.19 303 TRP A CA 1
ATOM 2330 C C . TRP A 1 303 ? -1.98 19.688 -6.238 1 95.19 303 TRP A C 1
ATOM 2332 O O . TRP A 1 303 ? -1.423 20.156 -7.238 1 95.19 303 TRP A O 1
ATOM 2342 N N . ALA A 1 304 ? -3.121 19.109 -6.258 1 96.38 304 ALA A N 1
ATOM 2343 C CA . ALA A 1 304 ? -4.066 19.281 -7.359 1 96.38 304 ALA A CA 1
ATOM 2344 C C . ALA A 1 304 ? -5.199 20.234 -6.969 1 96.38 304 ALA A C 1
ATOM 2346 O O . ALA A 1 304 ? -5.508 20.391 -5.785 1 96.38 304 ALA A O 1
ATOM 2347 N N . PHE A 1 305 ? -5.84 20.875 -7.988 1 96.31 305 PHE A N 1
ATOM 2348 C CA . PHE A 1 305 ? -6.848 21.891 -7.703 1 96.31 305 PHE A CA 1
ATOM 2349 C C . PHE A 1 305 ? -8.078 21.688 -8.578 1 96.31 305 PHE A C 1
ATOM 2351 O O . PHE A 1 305 ? -8.352 22.484 -9.477 1 96.31 305 PHE A O 1
ATOM 2358 N N . PRO A 1 306 ? -8.844 20.641 -8.281 1 97.88 306 PRO A N 1
ATOM 2359 C CA . PRO A 1 306 ? -10.141 20.656 -8.961 1 97.88 306 PRO A CA 1
ATOM 2360 C C . PRO A 1 306 ? -10.914 21.953 -8.719 1 97.88 306 PRO A C 1
ATOM 2362 O O . PRO A 1 306 ? -10.984 22.422 -7.578 1 97.88 306 PRO A O 1
ATOM 2365 N N . ARG A 1 307 ? -11.43 22.547 -9.766 1 98 307 ARG A N 1
ATOM 2366 C CA . ARG A 1 307 ? -12.117 23.828 -9.734 1 98 307 ARG A CA 1
ATOM 2367 C C . ARG A 1 307 ? -13.398 23.781 -10.562 1 98 307 ARG A C 1
ATOM 2369 O O . ARG A 1 307 ? -13.391 23.328 -11.703 1 98 307 ARG A O 1
ATOM 2376 N N . LEU A 1 308 ? -14.484 24.188 -9.953 1 98.38 308 LEU A N 1
ATOM 2377 C CA . LEU A 1 308 ? -15.789 24.234 -10.609 1 98.38 308 LEU A CA 1
ATOM 2378 C C . LEU A 1 308 ? -16.562 25.469 -10.188 1 98.38 308 LEU A C 1
ATOM 2380 O O . LEU A 1 308 ? -16.266 26.078 -9.148 1 98.38 308 LEU A O 1
ATOM 2384 N N . GLN A 1 309 ? -17.484 25.844 -11.039 1 98.06 309 GLN A N 1
ATOM 2385 C CA . GLN A 1 309 ? -18.469 26.812 -10.562 1 98.06 309 GLN A CA 1
ATOM 2386 C C . GLN A 1 309 ? -19.391 26.188 -9.516 1 98.06 309 GLN A C 1
ATOM 2388 O O . GLN A 1 309 ? -19.688 24.984 -9.578 1 98.06 309 GLN A O 1
ATOM 2393 N N . VAL A 1 310 ? -19.828 26.984 -8.602 1 97.81 310 VAL A N 1
ATOM 2394 C CA . VAL A 1 310 ? -20.672 26.531 -7.5 1 97.81 310 VAL A CA 1
ATOM 2395 C C . VAL A 1 310 ? -21.906 25.812 -8.062 1 97.81 310 VAL A C 1
ATOM 2397 O O . VAL A 1 310 ? -22.266 24.734 -7.582 1 97.81 310 VAL A O 1
ATOM 2400 N N . ARG A 1 311 ? -22.516 26.297 -9.062 1 97.62 311 ARG A N 1
ATOM 2401 C CA . ARG A 1 311 ? -23.703 25.688 -9.641 1 97.62 311 ARG A CA 1
ATOM 2402 C C . ARG A 1 311 ? -23.391 24.281 -10.18 1 97.62 311 ARG A C 1
ATOM 2404 O O . ARG A 1 311 ? -24.234 23.391 -10.109 1 97.62 311 ARG A O 1
ATOM 2411 N N . ASP A 1 312 ? -22.203 24.141 -10.711 1 97.69 312 ASP A N 1
ATOM 2412 C CA . ASP A 1 312 ? -21.812 22.844 -11.258 1 97.69 312 ASP A CA 1
ATOM 2413 C C . ASP A 1 312 ? -21.547 21.828 -10.141 1 97.69 312 ASP A C 1
ATOM 2415 O O . ASP A 1 312 ? -21.969 20.672 -10.234 1 97.69 312 ASP A O 1
ATOM 2419 N N . VAL A 1 313 ? -20.859 22.25 -9.117 1 97.94 313 VAL A N 1
ATOM 2420 C CA . VAL A 1 313 ? -20.625 21.375 -7.977 1 97.94 313 VAL A CA 1
ATOM 2421 C C . VAL A 1 313 ? -21.969 20.844 -7.449 1 97.94 313 VAL A C 1
ATOM 2423 O O . VAL A 1 313 ? -22.094 19.656 -7.145 1 97.94 313 VAL A O 1
ATOM 2426 N N . LEU A 1 314 ? -22.922 21.719 -7.363 1 97 314 LEU A N 1
ATOM 2427 C CA . LEU A 1 314 ? -24.188 21.391 -6.699 1 97 314 LEU A CA 1
ATOM 2428 C C . LEU A 1 314 ? -25.094 20.594 -7.621 1 97 314 LEU A C 1
ATOM 2430 O O . LEU A 1 314 ? -25.828 19.719 -7.164 1 97 314 LEU A O 1
ATOM 2434 N N . ASN A 1 315 ? -24.984 20.766 -8.969 1 95.94 315 ASN A N 1
ATOM 2435 C CA . ASN A 1 315 ? -26.016 20.219 -9.852 1 95.94 315 ASN A CA 1
ATOM 2436 C C . ASN A 1 315 ? -25.484 19.062 -10.672 1 95.94 315 ASN A C 1
ATOM 2438 O O . ASN A 1 315 ? -26.266 18.266 -11.227 1 95.94 315 ASN A O 1
ATOM 2442 N N . TRP A 1 316 ? -24.188 19.016 -10.875 1 96.5 316 TRP A N 1
ATOM 2443 C CA . TRP A 1 316 ? -23.656 17.875 -11.617 1 96.5 316 TRP A CA 1
ATOM 2444 C C . TRP A 1 316 ? -23.875 16.562 -10.859 1 96.5 316 TRP A C 1
ATOM 2446 O O . TRP A 1 316 ? -24.016 16.578 -9.633 1 96.5 316 TRP A O 1
ATOM 2456 N N . SER A 1 317 ? -23.953 15.484 -11.594 1 95.38 317 SER A N 1
ATOM 2457 C CA . SER A 1 317 ? -23.984 14.18 -10.945 1 95.38 317 SER A CA 1
ATOM 2458 C C . SER A 1 317 ? -22.703 13.922 -10.148 1 95.38 317 SER A C 1
ATOM 2460 O O . SER A 1 317 ? -21.672 14.555 -10.383 1 95.38 317 SER A O 1
ATOM 2462 N N . TYR A 1 318 ? -22.781 13.031 -9.156 1 95.62 318 TYR A N 1
ATOM 2463 C CA . TYR A 1 318 ? -21.594 12.633 -8.406 1 95.62 318 TYR A CA 1
ATOM 2464 C C . TYR A 1 318 ? -20.484 12.172 -9.344 1 95.62 318 TYR A C 1
ATOM 2466 O O . TYR A 1 318 ? -19.312 12.508 -9.148 1 95.62 318 TYR A O 1
ATOM 2474 N N . GLY A 1 319 ? -20.875 11.398 -10.336 1 93.75 319 GLY A N 1
ATOM 2475 C CA . GLY A 1 319 ? -19.906 10.914 -11.297 1 93.75 319 GLY A CA 1
ATOM 2476 C C . GLY A 1 319 ? -19.156 12.031 -12.016 1 93.75 319 GLY A C 1
ATOM 2477 O O . GLY A 1 319 ? -17.953 11.922 -12.258 1 93.75 319 GLY A O 1
ATOM 2478 N N . ALA A 1 320 ? -19.875 13.062 -12.359 1 95.75 320 ALA A N 1
ATOM 2479 C CA . ALA A 1 320 ? -19.281 14.18 -13.078 1 95.75 320 ALA A CA 1
ATOM 2480 C C . ALA A 1 320 ? -18.312 14.953 -12.172 1 95.75 320 ALA A C 1
ATOM 2482 O O . ALA A 1 320 ? -17.25 15.391 -12.617 1 95.75 320 ALA A O 1
ATOM 2483 N N . VAL A 1 321 ? -18.719 15.148 -10.93 1 97.38 321 VAL A N 1
ATOM 2484 C CA . VAL A 1 321 ? -17.844 15.844 -9.984 1 97.38 321 VAL A CA 1
ATOM 2485 C C . VAL A 1 321 ? -16.594 15.008 -9.734 1 97.38 321 VAL A C 1
ATOM 2487 O O . VAL A 1 321 ? -15.484 15.547 -9.68 1 97.38 321 VAL A O 1
ATOM 2490 N N . VAL A 1 322 ? -16.75 13.688 -9.609 1 96.38 322 VAL A N 1
ATOM 2491 C CA . VAL A 1 322 ? -15.609 12.789 -9.469 1 96.38 322 VAL A CA 1
ATOM 2492 C C . VAL A 1 322 ? -14.695 12.922 -10.68 1 96.38 322 VAL A C 1
ATOM 2494 O O . VAL A 1 322 ? -13.469 12.898 -10.547 1 96.38 322 VAL A O 1
ATOM 2497 N N . GLY A 1 323 ? -15.32 13.047 -11.852 1 94.69 323 GLY A N 1
ATOM 2498 C CA . GLY A 1 323 ? -14.531 13.25 -13.055 1 94.69 323 GLY A CA 1
ATOM 2499 C C . GLY A 1 323 ? -13.656 14.492 -12.984 1 94.69 323 GLY A C 1
ATOM 2500 O O . GLY A 1 323 ? -12.492 14.453 -13.391 1 94.69 323 GLY A O 1
ATOM 2501 N N . ALA A 1 324 ? -14.203 15.57 -12.469 1 97.12 324 ALA A N 1
ATOM 2502 C CA . ALA A 1 324 ? -13.445 16.812 -12.32 1 97.12 324 ALA A CA 1
ATOM 2503 C C . ALA A 1 324 ? -12.281 16.641 -11.352 1 97.12 324 ALA A C 1
ATOM 2505 O O . ALA A 1 324 ? -11.188 17.156 -11.586 1 97.12 324 ALA A O 1
ATOM 2506 N N . ILE A 1 325 ? -12.539 15.945 -10.266 1 97.5 325 ILE A N 1
ATOM 2507 C CA . ILE A 1 325 ? -11.5 15.664 -9.281 1 97.5 325 ILE A CA 1
ATOM 2508 C C . ILE A 1 325 ? -10.398 14.828 -9.914 1 97.5 325 ILE A C 1
ATOM 2510 O O . ILE A 1 325 ? -9.211 15.141 -9.781 1 97.5 325 ILE A O 1
ATOM 2514 N N . ARG A 1 326 ? -10.789 13.828 -10.594 1 94.38 326 ARG A N 1
ATOM 2515 C CA . ARG A 1 326 ? -9.867 12.906 -11.25 1 94.38 326 ARG A CA 1
ATOM 2516 C C . ARG A 1 326 ? -8.984 13.641 -12.258 1 94.38 326 ARG A C 1
ATOM 2518 O O . ARG A 1 326 ? -7.773 13.422 -12.305 1 94.38 326 ARG A O 1
ATOM 2525 N N . ASP A 1 327 ? -9.57 14.469 -13.023 1 94.75 327 ASP A N 1
ATOM 2526 C CA . ASP A 1 327 ? -8.836 15.203 -14.055 1 94.75 327 ASP A CA 1
ATOM 2527 C C . ASP A 1 327 ? -7.793 16.125 -13.43 1 94.75 327 ASP A C 1
ATOM 2529 O O . ASP A 1 327 ? -6.672 16.219 -13.93 1 94.75 327 ASP A O 1
ATOM 2533 N N . ALA A 1 328 ? -8.195 16.797 -12.383 1 96.62 328 ALA A N 1
ATOM 2534 C CA . ALA A 1 328 ? -7.262 17.688 -11.703 1 96.62 328 ALA A CA 1
ATOM 2535 C C . ALA A 1 328 ? -6.078 16.922 -11.133 1 96.62 328 ALA A C 1
ATOM 2537 O O . ALA A 1 328 ? -4.93 17.344 -11.258 1 96.62 328 ALA A O 1
ATOM 2538 N N . VAL A 1 329 ? -6.348 15.805 -10.523 1 95.56 329 VAL A N 1
ATOM 2539 C CA . VAL A 1 329 ? -5.305 14.992 -9.906 1 95.56 329 VAL A CA 1
ATOM 2540 C C . VAL A 1 329 ? -4.387 14.422 -10.984 1 95.56 329 VAL A C 1
ATOM 2542 O O . VAL A 1 329 ? -3.172 14.328 -10.789 1 95.56 329 VAL A O 1
ATOM 2545 N N . ALA A 1 330 ? -4.914 14.094 -12.109 1 92.75 330 ALA A N 1
ATOM 2546 C CA . ALA A 1 330 ? -4.172 13.484 -13.211 1 92.75 330 ALA A CA 1
ATOM 2547 C C . ALA A 1 330 ? -3.139 14.453 -13.781 1 92.75 330 ALA A C 1
ATOM 2549 O O . ALA A 1 330 ? -2.152 14.039 -14.391 1 92.75 330 ALA A O 1
ATOM 2550 N N . ARG A 1 331 ? -3.307 15.68 -13.523 1 93.5 331 ARG A N 1
ATOM 2551 C CA . ARG A 1 331 ? -2.389 16.688 -14.039 1 93.5 331 ARG A CA 1
ATOM 2552 C C . ARG A 1 331 ? -1.061 16.656 -13.289 1 93.5 331 ARG A C 1
ATOM 2554 O O . ARG A 1 331 ? -0.044 17.141 -13.797 1 93.5 331 ARG A O 1
ATOM 2561 N N . ILE A 1 332 ? -1.121 16.188 -12.117 1 96.12 332 ILE A N 1
ATOM 2562 C CA . ILE A 1 332 ? 0.125 16 -11.383 1 96.12 332 ILE A CA 1
ATOM 2563 C C . ILE A 1 332 ? 0.833 14.734 -11.859 1 96.12 332 ILE A C 1
ATOM 2565 O O . ILE A 1 332 ? 0.86 13.727 -11.156 1 96.12 332 ILE A O 1
ATOM 2569 N N . ASP A 1 333 ? 1.439 14.844 -13.031 1 93.25 333 ASP A N 1
ATOM 2570 C CA . ASP A 1 333 ? 2.076 13.703 -13.68 1 93.25 333 ASP A CA 1
ATOM 2571 C C . ASP A 1 333 ? 3.598 13.836 -13.656 1 93.25 333 ASP A C 1
ATOM 2573 O O . ASP A 1 333 ? 4.137 14.711 -12.977 1 93.25 333 ASP A O 1
ATOM 2577 N N . GLY A 1 334 ? 4.234 12.953 -14.359 1 93 334 GLY A N 1
ATOM 2578 C CA . GLY A 1 334 ? 5.688 12.93 -14.359 1 93 334 GLY A CA 1
ATOM 2579 C C . GLY A 1 334 ? 6.309 14.242 -14.812 1 93 334 GLY A C 1
ATOM 2580 O O . GLY A 1 334 ? 7.309 14.688 -14.25 1 93 334 GLY A O 1
ATOM 2581 N N . GLU A 1 335 ? 5.727 14.812 -15.766 1 94.56 335 GLU A N 1
ATOM 2582 C CA . GLU A 1 335 ? 6.25 16.078 -16.281 1 94.56 335 GLU A CA 1
ATOM 2583 C C . GLU A 1 335 ? 6.102 17.188 -15.25 1 94.56 335 GLU A C 1
ATOM 2585 O O . GLU A 1 335 ? 7.008 18.016 -15.078 1 94.56 335 GLU A O 1
ATOM 2590 N N . TYR A 1 336 ? 4.953 17.281 -14.617 1 96.88 336 TYR A N 1
ATOM 2591 C CA . TYR A 1 336 ? 4.754 18.281 -13.57 1 96.88 336 TYR A CA 1
ATOM 2592 C C . TYR A 1 336 ? 5.777 18.109 -12.453 1 96.88 336 TYR A C 1
ATOM 2594 O O . TYR A 1 336 ? 6.352 19.094 -11.984 1 96.88 336 TYR A O 1
ATOM 2602 N N . ILE A 1 337 ? 5.977 16.906 -12.07 1 96.75 337 ILE A N 1
ATOM 2603 C CA . ILE A 1 337 ? 6.887 16.594 -10.977 1 96.75 337 ILE A CA 1
ATOM 2604 C C . ILE A 1 337 ? 8.312 16.969 -11.367 1 96.75 337 ILE A C 1
ATOM 2606 O O . ILE A 1 337 ? 9.039 17.578 -10.586 1 96.75 337 ILE A O 1
ATOM 2610 N N . GLN A 1 338 ? 8.68 16.609 -12.578 1 96.19 338 GLN A N 1
ATOM 2611 C CA . GLN A 1 338 ? 10.016 16.953 -13.055 1 96.19 338 GLN A CA 1
ATOM 2612 C C . GLN A 1 338 ? 10.195 18.469 -13.133 1 96.19 338 GLN A C 1
ATOM 2614 O O . GLN A 1 338 ? 11.266 18.984 -12.82 1 96.19 338 GLN A O 1
ATOM 2619 N N . SER A 1 339 ? 9.164 19.141 -13.633 1 97.25 339 SER A N 1
ATOM 2620 C CA . SER A 1 339 ? 9.172 20.609 -13.664 1 97.25 339 SER A CA 1
ATOM 2621 C C . SER A 1 339 ? 9.422 21.188 -12.273 1 97.25 339 SER A C 1
ATOM 2623 O O . SER A 1 339 ? 10.172 22.141 -12.117 1 97.25 339 SER A O 1
ATOM 2625 N N . PHE A 1 340 ? 8.789 20.656 -11.312 1 97.06 340 PHE A N 1
ATOM 2626 C CA . PHE A 1 340 ? 8.922 21.109 -9.93 1 97.06 340 PHE A CA 1
ATOM 2627 C C . PHE A 1 340 ? 10.352 20.906 -9.43 1 97.06 340 PHE A C 1
ATOM 2629 O O . PHE A 1 340 ? 10.906 21.781 -8.766 1 97.06 340 PHE A O 1
ATOM 2636 N N . VAL A 1 341 ? 10.906 19.75 -9.75 1 96.25 341 VAL A N 1
ATOM 2637 C CA . VAL A 1 341 ? 12.281 19.453 -9.367 1 96.25 341 VAL A CA 1
ATOM 2638 C C . VAL A 1 341 ? 13.234 20.453 -10.031 1 96.25 341 VAL A C 1
ATOM 2640 O O . VAL A 1 341 ? 14.141 20.984 -9.391 1 96.25 341 VAL A O 1
ATOM 2643 N N . ASP A 1 342 ? 13.031 20.672 -11.305 1 96.94 342 ASP A N 1
ATOM 2644 C CA . ASP A 1 342 ? 13.844 21.641 -12.031 1 96.94 342 ASP A CA 1
ATOM 2645 C C . ASP A 1 342 ? 13.742 23.031 -11.383 1 96.94 342 ASP A C 1
ATOM 2647 O O . ASP A 1 342 ? 14.742 23.734 -11.258 1 96.94 342 ASP A O 1
ATOM 2651 N N . PHE A 1 343 ? 12.562 23.391 -11.078 1 96.62 343 PHE A N 1
ATOM 2652 C CA . PHE A 1 343 ? 12.32 24.672 -10.422 1 96.62 343 PHE A CA 1
ATOM 2653 C C . PHE A 1 343 ? 13.141 24.781 -9.141 1 96.62 343 PHE A C 1
ATOM 2655 O O . PHE A 1 343 ? 13.781 25.797 -8.891 1 96.62 343 PHE A O 1
ATOM 2662 N N . GLY A 1 344 ? 13.055 23.766 -8.344 1 94.31 344 GLY A N 1
ATOM 2663 C CA . GLY A 1 344 ? 13.812 23.75 -7.105 1 94.31 344 GLY A CA 1
ATOM 2664 C C . GLY A 1 344 ? 15.305 23.922 -7.32 1 94.31 344 GLY A C 1
ATOM 2665 O O . GLY A 1 344 ? 15.969 24.641 -6.57 1 94.31 344 GLY A O 1
ATOM 2666 N N . THR A 1 345 ? 15.797 23.25 -8.305 1 93.81 345 THR A N 1
ATOM 2667 C CA . THR A 1 345 ? 17.219 23.312 -8.625 1 93.81 345 THR A CA 1
ATOM 2668 C C . THR A 1 345 ? 17.625 24.75 -9 1 93.81 345 THR A C 1
ATOM 2670 O O . THR A 1 345 ? 18.656 25.234 -8.555 1 93.81 345 THR A O 1
ATOM 2673 N N . LEU A 1 346 ? 16.828 25.344 -9.797 1 94.06 346 LEU A N 1
ATOM 2674 C CA . LEU A 1 346 ? 17.109 26.719 -10.195 1 94.06 346 LEU A CA 1
ATOM 2675 C C . LEU A 1 346 ? 17 27.656 -9.008 1 94.06 346 LEU A C 1
ATOM 2677 O O . LEU A 1 346 ? 17.797 28.594 -8.875 1 94.06 346 LEU A O 1
ATOM 2681 N N . ALA A 1 347 ? 16.016 27.453 -8.188 1 91.62 347 ALA A N 1
ATOM 2682 C CA . ALA A 1 347 ? 15.867 28.266 -6.988 1 91.62 347 ALA A CA 1
ATOM 2683 C C . ALA A 1 347 ? 17.094 28.156 -6.094 1 91.62 347 ALA A C 1
ATOM 2685 O O . ALA A 1 347 ? 17.562 29.156 -5.543 1 91.62 347 ALA A O 1
ATOM 2686 N N . ASP A 1 348 ? 17.594 27 -5.953 1 89.31 348 ASP A N 1
ATOM 2687 C CA . ASP A 1 348 ? 18.797 26.781 -5.156 1 89.31 348 ASP A CA 1
ATOM 2688 C C . ASP A 1 348 ? 20 27.5 -5.762 1 89.31 348 ASP A C 1
ATOM 2690 O O . ASP A 1 348 ? 20.766 28.125 -5.039 1 89.31 348 ASP A O 1
ATOM 2694 N N . ALA A 1 349 ? 20.109 27.375 -7.004 1 90.19 349 ALA A N 1
ATOM 2695 C CA . ALA A 1 349 ? 21.219 28.016 -7.695 1 90.19 349 ALA A CA 1
ATOM 2696 C C . ALA A 1 349 ? 21.172 29.531 -7.527 1 90.19 349 ALA A C 1
ATOM 2698 O O . ALA A 1 349 ? 22.219 30.188 -7.453 1 90.19 349 ALA A O 1
ATOM 2699 N N . ASN A 1 350 ? 20.047 30 -7.457 1 89.62 350 ASN A N 1
ATOM 2700 C CA . ASN A 1 350 ? 19.859 31.438 -7.328 1 89.62 350 ASN A CA 1
ATOM 2701 C C . ASN A 1 350 ? 19.875 31.875 -5.867 1 89.62 350 ASN A C 1
ATOM 2703 O O . ASN A 1 350 ? 19.688 33.062 -5.566 1 89.62 350 ASN A O 1
ATOM 2707 N N . GLY A 1 351 ? 19.938 30.953 -4.988 1 84.94 351 GLY A N 1
ATOM 2708 C CA . GLY A 1 351 ? 20 31.25 -3.568 1 84.94 351 GLY A CA 1
ATOM 2709 C C . GLY A 1 351 ? 18.641 31.656 -2.996 1 84.94 351 GLY A C 1
ATOM 2710 O O . GLY A 1 351 ? 18.578 32.406 -2.02 1 84.94 351 GLY A O 1
ATOM 2711 N N . GLU A 1 352 ? 17.594 31.203 -3.629 1 84.5 352 GLU A N 1
ATOM 2712 C CA . GLU A 1 352 ? 16.25 31.547 -3.18 1 84.5 352 GLU A CA 1
ATOM 2713 C C . GLU A 1 352 ? 15.805 30.672 -2.012 1 84.5 352 GLU A C 1
ATOM 2715 O O . GLU A 1 352 ? 15.977 29.453 -2.051 1 84.5 352 GLU A O 1
ATOM 2720 N N . GLU A 1 353 ? 15.32 31.328 -1.042 1 80 353 GLU A N 1
ATOM 2721 C CA . GLU A 1 353 ? 14.719 30.594 0.061 1 80 353 GLU A CA 1
ATOM 2722 C C . GLU A 1 353 ? 13.227 30.344 -0.186 1 80 353 GLU A C 1
ATOM 2724 O O . GLU A 1 353 ? 12.438 31.297 -0.208 1 80 353 GLU A O 1
ATOM 2729 N N . LEU A 1 354 ? 12.953 29.172 -0.429 1 83.69 354 LEU A N 1
ATOM 2730 C CA . LEU A 1 354 ? 11.562 28.797 -0.711 1 83.69 354 LEU A CA 1
ATOM 2731 C C . LEU A 1 354 ? 10.805 28.531 0.58 1 83.69 354 LEU A C 1
ATOM 2733 O O . LEU A 1 354 ? 11.289 27.797 1.45 1 83.69 354 LEU A O 1
ATOM 2737 N N . VAL A 1 355 ? 9.695 29.203 0.745 1 77.88 355 VAL A N 1
ATOM 2738 C CA . VAL A 1 355 ? 8.812 28.984 1.887 1 77.88 355 VAL A CA 1
ATOM 2739 C C . VAL A 1 355 ? 7.449 28.5 1.4 1 77.88 355 VAL A C 1
ATOM 2741 O O . VAL A 1 355 ? 6.848 29.109 0.512 1 77.88 355 VAL A O 1
ATOM 2744 N N . ALA A 1 356 ? 7.062 27.422 1.997 1 80.94 356 ALA A N 1
ATOM 2745 C CA . ALA A 1 356 ? 5.816 26.797 1.568 1 80.94 356 ALA A CA 1
ATOM 2746 C C . ALA A 1 356 ? 4.637 27.75 1.737 1 80.94 356 ALA A C 1
ATOM 2748 O O . ALA A 1 356 ? 4.582 28.516 2.705 1 80.94 356 ALA A O 1
ATOM 2749 N N . THR A 1 357 ? 3.736 27.625 0.825 1 68.56 357 THR A N 1
ATOM 2750 C CA . THR A 1 357 ? 2.502 28.391 0.914 1 68.56 357 THR A CA 1
ATOM 2751 C C . THR A 1 357 ? 1.613 27.875 2.037 1 68.56 357 THR A C 1
ATOM 2753 O O . THR A 1 357 ? 1.359 26.672 2.123 1 68.56 357 THR A O 1
ATOM 2756 N N . ALA A 1 358 ? 1.414 28.734 2.982 1 58.62 358 ALA A N 1
ATOM 2757 C CA . ALA A 1 358 ? 0.419 28.406 4.004 1 58.62 358 ALA A CA 1
ATOM 2758 C C . ALA A 1 358 ? -0.835 29.266 3.832 1 58.62 358 ALA A C 1
ATOM 2760 O O . ALA A 1 358 ? -0.792 30.328 3.199 1 58.62 358 ALA A O 1
ATOM 2761 N N . ALA A 1 359 ? -1.901 28.734 4.223 1 54.94 359 ALA A N 1
ATOM 2762 C CA . ALA A 1 359 ? -3.119 29.547 4.16 1 54.94 359 ALA A CA 1
ATOM 2763 C C . ALA A 1 359 ? -2.943 30.859 4.902 1 54.94 359 ALA A C 1
ATOM 2765 O O . ALA A 1 359 ? -2.406 30.891 6.016 1 54.94 359 ALA A O 1
ATOM 2766 N N . ALA A 1 360 ? -2.943 31.891 4.156 1 48.84 360 ALA A N 1
ATOM 2767 C CA . ALA A 1 360 ? -2.756 33.219 4.727 1 48.84 360 ALA A CA 1
ATOM 2768 C C . ALA A 1 360 ? -3.84 33.531 5.75 1 48.84 360 ALA A C 1
ATOM 2770 O O . ALA A 1 360 ? -3.627 34.344 6.66 1 48.84 360 ALA A O 1
ATOM 2771 N N . GLY A 1 361 ? -4.707 32.656 5.938 1 64.38 361 GLY A N 1
ATOM 2772 C CA . GLY A 1 361 ? -5.832 32.969 6.809 1 64.38 361 GLY A CA 1
ATOM 2773 C C . GLY A 1 361 ? -6.461 31.734 7.422 1 64.38 361 GLY A C 1
ATOM 2774 O O . GLY A 1 361 ? -5.855 30.656 7.422 1 64.38 361 GLY A O 1
ATOM 2775 N N . THR A 1 362 ? -7.504 32.312 8.164 1 73.31 362 THR A N 1
ATOM 2776 C CA . THR A 1 362 ? -8.18 31.266 8.906 1 73.31 362 THR A CA 1
ATOM 2777 C C . THR A 1 362 ? -9.359 30.719 8.117 1 73.31 362 THR A C 1
ATOM 2779 O O . THR A 1 362 ? -10.172 29.953 8.641 1 73.31 362 THR A O 1
ATOM 2782 N N . THR A 1 363 ? -9.484 31.25 6.871 1 82.62 363 THR A N 1
ATOM 2783 C CA . THR A 1 363 ? -10.656 30.812 6.125 1 82.62 363 THR A CA 1
ATOM 2784 C C . THR A 1 363 ? -10.297 30.516 4.676 1 82.62 363 THR A C 1
ATOM 2786 O O . THR A 1 363 ? -9.672 31.328 3.998 1 82.62 363 THR A O 1
ATOM 2789 N N . LEU A 1 364 ? -10.766 29.422 4.199 1 89.12 364 LEU A N 1
ATOM 2790 C CA . LEU A 1 364 ? -10.547 29.016 2.812 1 89.12 364 LEU A CA 1
ATOM 2791 C C . LEU A 1 364 ? -11.781 29.312 1.963 1 89.12 364 LEU A C 1
ATOM 2793 O O . LEU A 1 364 ? -11.695 29.328 0.732 1 89.12 364 LEU A O 1
ATOM 2797 N N . CYS A 1 365 ? -12.945 29.562 2.543 1 90.75 365 CYS A N 1
ATOM 2798 C CA . CYS A 1 365 ? -14.172 29.828 1.799 1 90.75 365 CYS A CA 1
ATOM 2799 C C . CYS A 1 365 ? -13.93 30.875 0.721 1 90.75 365 CYS A C 1
ATOM 2801 O O . CYS A 1 365 ? -13.383 31.953 1 1 90.75 365 CYS A O 1
ATOM 2803 N N . PRO A 1 366 ? -14.242 30.594 -0.533 1 94.25 366 PRO A N 1
ATOM 2804 C CA . PRO A 1 366 ? -15.141 29.562 -1.059 1 94.25 366 PRO A CA 1
ATOM 2805 C C . PRO A 1 366 ? -14.414 28.25 -1.35 1 94.25 366 PRO A C 1
ATOM 2807 O O . PRO A 1 366 ? -15.039 27.281 -1.804 1 94.25 366 PRO A O 1
ATOM 2810 N N . ASP A 1 367 ? -13.148 28.203 -1.099 1 94.75 367 ASP A N 1
ATOM 2811 C CA . ASP A 1 367 ? -12.312 27.047 -1.418 1 94.75 367 ASP A CA 1
ATOM 2812 C C . ASP A 1 367 ? -12.227 26.094 -0.23 1 94.75 367 ASP A C 1
ATOM 2814 O O . ASP A 1 367 ? -12.906 26.281 0.779 1 94.75 367 ASP A O 1
ATOM 2818 N N . ALA A 1 368 ? -11.578 24.984 -0.444 1 95.62 368 ALA A N 1
ATOM 2819 C CA . ALA A 1 368 ? -11.328 24 0.602 1 95.62 368 ALA A CA 1
ATOM 2820 C C . ALA A 1 368 ? -10 23.281 0.372 1 95.62 368 ALA A C 1
ATOM 2822 O O . ALA A 1 368 ? -9.312 23.547 -0.621 1 95.62 368 ALA A O 1
ATOM 2823 N N . GLU A 1 369 ? -9.539 22.594 1.356 1 94.81 369 GLU A N 1
ATOM 2824 C CA . GLU A 1 369 ? -8.328 21.781 1.296 1 94.81 369 GLU A CA 1
ATOM 2825 C C . GLU A 1 369 ? -8.531 20.422 1.954 1 94.81 369 GLU A C 1
ATOM 2827 O O . GLU A 1 369 ? -9.195 20.312 2.99 1 94.81 369 GLU A O 1
ATOM 2832 N N . VAL A 1 370 ? -8.016 19.391 1.256 1 96.5 370 VAL A N 1
ATOM 2833 C CA . VAL A 1 370 ? -8.258 18.062 1.799 1 96.5 370 VAL A CA 1
ATOM 2834 C C . VAL A 1 370 ? -6.949 17.266 1.835 1 96.5 370 VAL A C 1
ATOM 2836 O O . VAL A 1 370 ? -6.133 17.359 0.914 1 96.5 370 VAL A O 1
ATOM 2839 N N . ASP A 1 371 ? -6.711 16.609 2.945 1 93.31 371 ASP A N 1
ATOM 2840 C CA . ASP A 1 371 ? -5.719 15.547 3.094 1 93.31 371 ASP A CA 1
ATOM 2841 C C . ASP A 1 371 ? -6.395 14.195 3.27 1 93.31 371 ASP A C 1
ATOM 2843 O O . ASP A 1 371 ? -7.359 14.062 4.027 1 93.31 371 ASP A O 1
ATOM 2847 N N . THR A 1 372 ? -5.965 13.266 2.539 1 92.44 372 THR A N 1
ATOM 2848 C CA . THR A 1 372 ? -6.543 11.938 2.699 1 92.44 372 THR A CA 1
ATOM 2849 C C . THR A 1 372 ? -5.59 11.023 3.457 1 92.44 372 THR A C 1
ATOM 2851 O O . THR A 1 372 ? -4.449 10.82 3.041 1 92.44 372 THR A O 1
ATOM 2854 N N . TRP A 1 373 ? -6.133 10.5 4.52 1 94.38 373 TRP A N 1
ATOM 2855 C CA . TRP A 1 373 ? -5.395 9.523 5.309 1 94.38 373 TRP A CA 1
ATOM 2856 C C . TRP A 1 373 ? -6.062 8.156 5.246 1 94.38 373 TRP A C 1
ATOM 2858 O O . TRP A 1 373 ? -5.898 7.336 6.152 1 94.38 373 TRP A O 1
ATOM 2868 N N . LEU A 1 374 ? -6.832 7.953 4.211 1 91.44 374 LEU A N 1
ATOM 2869 C CA . LEU A 1 374 ? -7.555 6.695 4.047 1 91.44 374 LEU A CA 1
ATOM 2870 C C . LEU A 1 374 ? -6.586 5.527 3.887 1 91.44 374 LEU A C 1
ATOM 2872 O O . LEU A 1 374 ? -6.906 4.398 4.258 1 91.44 374 LEU A O 1
ATOM 2876 N N . GLY A 1 375 ? -5.484 5.859 3.311 1 86.44 375 GLY A N 1
ATOM 2877 C CA . GLY A 1 375 ? -4.508 4.805 3.074 1 86.44 375 GLY A CA 1
ATOM 2878 C C . GLY A 1 375 ? -3.607 4.547 4.266 1 86.44 375 GLY A C 1
ATOM 2879 O O . GLY A 1 375 ? -2.785 3.627 4.242 1 86.44 375 GLY A O 1
ATOM 2880 N N . PHE A 1 376 ? -3.863 5.305 5.223 1 90.56 376 PHE A N 1
ATOM 2881 C CA . PHE A 1 376 ? -3.035 5.141 6.41 1 90.56 376 PHE A CA 1
ATOM 2882 C C . PHE A 1 376 ? -3.684 4.176 7.395 1 90.56 376 PHE A C 1
ATOM 2884 O O . PHE A 1 376 ? -4.902 3.988 7.375 1 90.56 376 PHE A O 1
ATOM 2891 N N . ARG A 1 377 ? -2.943 3.432 8.148 1 82.75 377 ARG A N 1
ATOM 2892 C CA . ARG A 1 377 ? -3.457 2.359 8.992 1 82.75 377 ARG A CA 1
ATOM 2893 C C . ARG A 1 377 ? -3.41 2.754 10.469 1 82.75 377 ARG A C 1
ATOM 2895 O O . ARG A 1 377 ? -3.076 1.935 11.328 1 82.75 377 ARG A O 1
ATOM 2902 N N . TYR A 1 378 ? -3.766 4.004 10.703 1 86.88 378 TYR A N 1
ATOM 2903 C CA . TYR A 1 378 ? -3.758 4.449 12.094 1 86.88 378 TYR A CA 1
ATOM 2904 C C . TYR A 1 378 ? -4.773 3.67 12.922 1 86.88 378 TYR A C 1
ATOM 2906 O O . TYR A 1 378 ? -4.523 3.357 14.086 1 86.88 378 TYR A O 1
ATOM 2914 N N . HIS A 1 379 ? -5.895 3.346 12.297 1 85.12 379 HIS A N 1
ATOM 2915 C CA . HIS A 1 379 ? -6.984 2.66 12.984 1 85.12 379 HIS A CA 1
ATOM 2916 C C . HIS A 1 379 ? -6.629 1.204 13.266 1 85.12 379 HIS A C 1
ATOM 2918 O O . HIS A 1 379 ? -7.32 0.531 14.031 1 85.12 379 HIS A O 1
ATOM 2924 N N . GLN A 1 380 ? -5.535 0.792 12.664 1 82.81 380 GLN A N 1
ATOM 2925 C CA . GLN A 1 380 ? -5.117 -0.595 12.844 1 82.81 380 GLN A CA 1
ATOM 2926 C C . GLN A 1 380 ? -3.756 -0.676 13.523 1 82.81 380 GLN A C 1
ATOM 2928 O O . GLN A 1 380 ? -3.15 -1.748 13.594 1 82.81 380 GLN A O 1
ATOM 2933 N N . LEU A 1 381 ? -3.26 0.405 13.961 1 89.19 381 LEU A N 1
ATOM 2934 C CA . LEU A 1 381 ? -1.965 0.437 14.633 1 89.19 381 LEU A CA 1
ATOM 2935 C C . LEU A 1 381 ? -2.004 -0.369 15.93 1 89.19 381 LEU A C 1
ATOM 2937 O O . LEU A 1 381 ? -2.424 0.14 16.969 1 89.19 381 LEU A O 1
ATOM 2941 N N . ASP A 1 382 ? -1.505 -1.606 15.914 1 88.38 382 ASP A N 1
ATOM 2942 C CA . ASP A 1 382 ? -1.627 -2.551 17.016 1 88.38 382 ASP A CA 1
ATOM 2943 C C . ASP A 1 382 ? -0.268 -2.828 17.656 1 88.38 382 ASP A C 1
ATOM 2945 O O . ASP A 1 382 ? 0.58 -3.494 17.062 1 88.38 382 ASP A O 1
ATOM 2949 N N . PHE A 1 383 ? -0.106 -2.445 18.906 1 92.38 383 PHE A N 1
ATOM 2950 C CA . PHE A 1 383 ? 1.144 -2.658 19.625 1 92.38 383 PHE A CA 1
ATOM 2951 C C . PHE A 1 383 ? 1.16 -4.031 20.281 1 92.38 383 PHE A C 1
ATOM 2953 O O . PHE A 1 383 ? 2.051 -4.332 21.078 1 92.38 383 PHE A O 1
ATOM 2960 N N . GLY A 1 384 ? 0.157 -4.805 20.031 1 85 384 GLY A N 1
ATOM 2961 C CA . GLY A 1 384 ? 0.203 -6.164 20.531 1 85 384 GLY A CA 1
ATOM 2962 C C . GLY A 1 384 ? -1.01 -6.527 21.375 1 85 384 GLY A C 1
ATOM 2963 O O . GLY A 1 384 ? -1.231 -7.703 21.672 1 85 384 GLY A O 1
ATOM 2964 N N . THR A 1 385 ? -1.803 -5.539 21.75 1 88.44 385 THR A N 1
ATOM 2965 C CA . THR A 1 385 ? -2.955 -5.82 22.609 1 88.44 385 THR A CA 1
ATOM 2966 C C . THR A 1 385 ? -4.25 -5.422 21.906 1 88.44 385 THR A C 1
ATOM 2968 O O . THR A 1 385 ? -5.281 -5.242 22.562 1 88.44 385 THR A O 1
ATOM 2971 N N . GLY A 1 386 ? -4.195 -5.215 20.656 1 83.38 386 GLY A N 1
ATOM 2972 C CA . GLY A 1 386 ? -5.367 -4.84 19.891 1 83.38 386 GLY A CA 1
ATOM 2973 C C . GLY A 1 386 ? -5.25 -3.473 19.25 1 83.38 386 GLY A C 1
ATOM 2974 O O . GLY A 1 386 ? -4.344 -2.701 19.578 1 83.38 386 GLY A O 1
ATOM 2975 N N . PRO A 1 387 ? -6.156 -3.217 18.359 1 86.69 387 PRO A N 1
ATOM 2976 C CA . PRO A 1 387 ? -6.156 -1.917 17.688 1 86.69 387 PRO A CA 1
ATOM 2977 C C . PRO A 1 387 ? -6.672 -0.789 18.578 1 86.69 387 PRO A C 1
ATOM 2979 O O . PRO A 1 387 ? -7.258 -1.048 19.625 1 86.69 387 PRO A O 1
ATOM 2982 N N . PRO A 1 388 ? -6.395 0.443 18.156 1 90.75 388 PRO A N 1
ATOM 2983 C CA . PRO A 1 388 ? -6.902 1.565 18.938 1 90.75 388 PRO A CA 1
ATOM 2984 C C . PRO A 1 388 ? -8.422 1.695 18.875 1 90.75 388 PRO A C 1
ATOM 2986 O O . PRO A 1 388 ? -9.039 1.225 17.906 1 90.75 388 PRO A O 1
ATOM 2989 N N . CYS A 1 389 ? -8.938 2.305 19.875 1 89.25 389 CYS A N 1
ATOM 2990 C CA . CYS A 1 389 ? -10.383 2.529 19.922 1 89.25 389 CYS A CA 1
ATOM 2991 C C . CYS A 1 389 ? -10.727 3.943 19.469 1 89.25 389 CYS A C 1
ATOM 2993 O O . CYS A 1 389 ? -11.891 4.254 19.234 1 89.25 389 CYS A O 1
ATOM 2995 N N . ALA A 1 390 ? -9.68 4.781 19.344 1 90.5 390 ALA A N 1
ATOM 2996 C CA . ALA A 1 390 ? -9.914 6.141 18.875 1 90.5 390 ALA A CA 1
ATOM 2997 C C . ALA A 1 390 ? -8.672 6.699 18.188 1 90.5 390 ALA A C 1
ATOM 2999 O O . ALA A 1 390 ? -7.543 6.32 18.516 1 90.5 390 ALA A O 1
ATOM 3000 N N . PHE A 1 391 ? -8.93 7.535 17.266 1 90.75 391 PHE A N 1
ATOM 3001 C CA . PHE A 1 391 ? -7.902 8.297 16.562 1 90.75 391 PHE A CA 1
ATOM 3002 C C . PHE A 1 391 ? -8.336 9.742 16.375 1 90.75 391 PHE A C 1
ATOM 3004 O O . PHE A 1 391 ? -9.508 10.016 16.109 1 90.75 391 PHE A O 1
ATOM 3011 N N . GLN A 1 392 ? -7.328 10.641 16.547 1 89.69 392 GLN A N 1
ATOM 3012 C CA . GLN A 1 392 ? -7.582 12.07 16.359 1 89.69 392 GLN A CA 1
ATOM 3013 C C . GLN A 1 392 ? -6.457 12.727 15.562 1 89.69 392 GLN A C 1
ATOM 3015 O O . GLN A 1 392 ? -5.305 12.727 16 1 89.69 392 GLN A O 1
ATOM 3020 N N . PRO A 1 393 ? -6.883 13.219 14.367 1 88.88 393 PRO A N 1
ATOM 3021 C CA . PRO A 1 393 ? -5.895 14.031 13.656 1 88.88 393 PRO A CA 1
ATOM 3022 C C . PRO A 1 393 ? -5.652 15.383 14.328 1 88.88 393 PRO A C 1
ATOM 3024 O O . PRO A 1 393 ? -6.293 15.703 15.336 1 88.88 393 PRO A O 1
ATOM 3027 N N . PRO A 1 394 ? -4.676 16.172 13.766 1 82.06 394 PRO A N 1
ATOM 3028 C CA . PRO A 1 394 ? -4.445 17.5 14.32 1 82.06 394 PRO A CA 1
ATOM 3029 C C . PRO A 1 394 ? -5.676 18.406 14.234 1 82.06 394 PRO A C 1
ATOM 3031 O O . PRO A 1 394 ? -6.559 18.172 13.406 1 82.06 394 PRO A O 1
ATOM 3034 N N . ASP A 1 395 ? -5.602 19.344 15.094 1 77.12 395 ASP A N 1
ATOM 3035 C CA . ASP A 1 395 ? -6.633 20.359 14.969 1 77.12 395 ASP A CA 1
ATOM 3036 C C . ASP A 1 395 ? -6.551 21.062 13.609 1 77.12 395 ASP A C 1
ATOM 3038 O O . ASP A 1 395 ? -5.461 21.266 13.07 1 77.12 395 ASP A O 1
ATOM 3042 N N . LEU A 1 396 ? -7.75 21.359 13.203 1 76.56 396 LEU A N 1
ATOM 3043 C CA . LEU A 1 396 ? -7.859 22.047 11.922 1 76.56 396 LEU A CA 1
ATOM 3044 C C . LEU A 1 396 ? -8.203 23.516 12.133 1 76.56 396 LEU A C 1
ATOM 3046 O O . LEU A 1 396 ? -9.375 23.891 12.211 1 76.56 396 LEU A O 1
ATOM 3050 N N . PRO A 1 397 ? -7.121 24.344 12.102 1 76.44 397 PRO A N 1
ATOM 3051 C CA . PRO A 1 397 ? -7.352 25.734 12.5 1 76.44 397 PRO A CA 1
ATOM 3052 C C . PRO A 1 397 ? -7.902 26.594 11.359 1 76.44 397 PRO A C 1
ATOM 3054 O O . PRO A 1 397 ? -8.211 27.766 11.562 1 76.44 397 PRO A O 1
ATOM 3057 N N . ILE A 1 398 ? -8.078 26.031 10.25 1 86 398 ILE A N 1
ATOM 3058 C CA . ILE A 1 398 ? -8.477 26.797 9.078 1 86 398 ILE A CA 1
ATOM 3059 C C . ILE A 1 398 ? -9.797 26.266 8.531 1 86 398 ILE A C 1
ATOM 3061 O O . ILE A 1 398 ? -9.898 25.078 8.219 1 86 398 ILE A O 1
ATOM 3065 N N . GLU A 1 399 ? -10.734 27.188 8.484 1 91.69 399 GLU A N 1
ATOM 3066 C CA . GLU A 1 399 ? -12.023 26.812 7.918 1 91.69 399 GLU A CA 1
ATOM 3067 C C . GLU A 1 399 ? -11.867 26.219 6.52 1 91.69 399 GLU A C 1
ATOM 3069 O O . GLU A 1 399 ? -11.117 26.75 5.699 1 91.69 399 GLU A O 1
ATOM 3074 N N . GLY A 1 400 ? -12.484 25.094 6.27 1 93.94 400 GLY A N 1
ATOM 3075 C CA . GLY A 1 400 ? -12.445 24.469 4.953 1 93.94 400 GLY A CA 1
ATOM 3076 C C . GLY A 1 400 ? -11.43 23.344 4.855 1 93.94 400 GLY A C 1
ATOM 3077 O O . GLY A 1 400 ? -11.438 22.578 3.887 1 93.94 400 GLY A O 1
ATOM 3078 N N . LEU A 1 401 ? -10.609 23.188 5.887 1 93.75 401 LEU A N 1
ATOM 3079 C CA . LEU A 1 401 ? -9.672 22.062 5.938 1 93.75 401 LEU A CA 1
ATOM 3080 C C . LEU A 1 401 ? -10.398 20.781 6.305 1 93.75 401 LEU A C 1
ATOM 3082 O O . LEU A 1 401 ? -11.266 20.766 7.184 1 93.75 401 LEU A O 1
ATOM 3086 N N . MET A 1 402 ? -10.102 19.766 5.566 1 95.62 402 MET A N 1
ATOM 3087 C CA . MET A 1 402 ? -10.734 18.5 5.914 1 95.62 402 MET A CA 1
ATOM 3088 C C . MET A 1 402 ? -9.75 17.344 5.777 1 95.62 402 MET A C 1
ATOM 3090 O O . MET A 1 402 ? -8.789 17.422 5.004 1 95.62 402 MET A O 1
ATOM 3094 N N . VAL A 1 403 ? -9.984 16.281 6.543 1 95.69 403 VAL A N 1
ATOM 3095 C CA . VAL A 1 403 ? -9.188 15.062 6.535 1 95.69 403 VAL A CA 1
ATOM 3096 C C . VAL A 1 403 ? -10.102 13.844 6.594 1 95.69 403 VAL A C 1
ATOM 3098 O O . VAL A 1 403 ? -11.039 13.805 7.395 1 95.69 403 VAL A O 1
ATOM 3101 N N . PHE A 1 404 ? -9.906 12.891 5.703 1 96.12 404 PHE A N 1
ATOM 3102 C CA . PHE A 1 404 ? -10.578 11.594 5.758 1 96.12 404 PHE A CA 1
ATOM 3103 C C . PHE A 1 404 ? -9.703 10.555 6.445 1 96.12 404 PHE A C 1
ATOM 3105 O O . PHE A 1 404 ? -8.539 10.375 6.078 1 96.12 404 PHE A O 1
ATOM 3112 N N . VAL A 1 405 ? -10.305 9.859 7.41 1 93.44 405 VAL A N 1
ATOM 3113 C CA . VAL A 1 405 ? -9.57 8.836 8.148 1 93.44 405 VAL A CA 1
ATOM 3114 C C . VAL A 1 405 ? -10.43 7.586 8.289 1 93.44 405 VAL A C 1
ATOM 3116 O O . VAL A 1 405 ? -11.641 7.676 8.523 1 93.44 405 VAL A O 1
ATOM 3119 N N . PRO A 1 406 ? -9.82 6.387 8.094 1 89.62 406 PRO A N 1
ATOM 3120 C CA . PRO A 1 406 ? -10.594 5.203 8.477 1 89.62 406 PRO A CA 1
ATOM 3121 C C . PRO A 1 406 ? -11.039 5.242 9.938 1 89.62 406 PRO A C 1
ATOM 3123 O O . PRO A 1 406 ? -10.273 5.652 10.812 1 89.62 406 PRO A O 1
ATOM 3126 N N . SER A 1 407 ? -12.211 4.848 10.195 1 89.31 407 SER A N 1
ATOM 3127 C CA . SER A 1 407 ? -12.797 4.988 11.523 1 89.31 407 SER A CA 1
ATOM 3128 C C . SER A 1 407 ? -12.344 3.865 12.453 1 89.31 407 SER A C 1
ATOM 3130 O O . SER A 1 407 ? -12.211 2.717 12.023 1 89.31 407 SER A O 1
ATOM 3132 N N . CYS A 1 408 ? -12.195 4.227 13.727 1 84.81 408 CYS A N 1
ATOM 3133 C CA . CYS A 1 408 ? -11.898 3.242 14.758 1 84.81 408 CYS A CA 1
ATOM 3134 C C . CYS A 1 408 ? -13.18 2.648 15.328 1 84.81 408 CYS A C 1
ATOM 3136 O O . CYS A 1 408 ? -13.133 1.712 16.125 1 84.81 408 CYS A O 1
ATOM 3138 N N . THR A 1 409 ? -14.273 3.25 14.969 1 76.75 409 THR A N 1
ATOM 3139 C CA . THR A 1 409 ? -15.555 2.809 15.5 1 76.75 409 THR A CA 1
ATOM 3140 C C . THR A 1 409 ? -15.844 1.366 15.094 1 76.75 409 THR A C 1
ATOM 3142 O O . THR A 1 409 ? -15.359 0.897 14.062 1 76.75 409 THR A O 1
ATOM 3145 N N . ALA A 1 410 ? -16.797 0.89 16.062 1 71.44 410 ALA A N 1
ATOM 3146 C CA . ALA A 1 410 ? -17.25 -0.46 15.75 1 71.44 410 ALA A CA 1
ATOM 3147 C C . ALA A 1 410 ? -18.047 -0.483 14.445 1 71.44 410 ALA A C 1
ATOM 3149 O O . ALA A 1 410 ? -18.859 0.41 14.188 1 71.44 410 ALA A O 1
ATOM 3150 N N . GLY A 1 411 ? -17.781 -1.139 13.516 1 74.5 411 GLY A N 1
ATOM 3151 C CA . GLY A 1 411 ? -18.453 -1.202 12.227 1 74.5 411 GLY A CA 1
ATOM 3152 C C . GLY A 1 411 ? -17.625 -0.61 11.102 1 74.5 411 GLY A C 1
ATOM 3153 O O . GLY A 1 411 ? -17.938 -0.811 9.922 1 74.5 411 GLY A O 1
ATOM 3154 N N . GLY A 1 412 ? -16.688 0.192 11.578 1 81.56 412 GLY A N 1
ATOM 3155 C CA . GLY A 1 412 ? -15.789 0.74 10.586 1 81.56 412 GLY A CA 1
ATOM 3156 C C . GLY A 1 412 ? -16.297 2.016 9.945 1 81.56 412 GLY A C 1
ATOM 3157 O O . GLY A 1 412 ? -16.875 2.867 10.625 1 81.56 412 GLY A O 1
ATOM 3158 N N . GLY A 1 413 ? -15.984 2.178 8.68 1 89.44 413 GLY A N 1
ATOM 3159 C CA . GLY A 1 413 ? -16.344 3.389 7.961 1 89.44 413 GLY A CA 1
ATOM 3160 C C . GLY A 1 413 ? -15.219 4.41 7.91 1 89.44 413 GLY A C 1
ATOM 3161 O O . GLY A 1 413 ? -14.047 4.055 8.016 1 89.44 413 GLY A O 1
ATOM 3162 N N . VAL A 1 414 ? -15.648 5.625 7.555 1 93.38 414 VAL A N 1
ATOM 3163 C CA . VAL A 1 414 ? -14.695 6.719 7.426 1 93.38 414 VAL A CA 1
ATOM 3164 C C . VAL A 1 414 ? -15.141 7.898 8.289 1 93.38 414 VAL A C 1
ATOM 3166 O O . VAL A 1 414 ? -16.328 8.219 8.344 1 93.38 414 VAL A O 1
ATOM 3169 N N . ASP A 1 415 ? -14.219 8.453 9.008 1 92.88 415 ASP A N 1
ATOM 3170 C CA . ASP A 1 415 ? -14.477 9.695 9.727 1 92.88 415 ASP A CA 1
ATOM 3171 C C . ASP A 1 415 ? -13.969 10.898 8.945 1 92.88 415 ASP A C 1
ATOM 3173 O O . ASP A 1 415 ? -12.82 10.914 8.492 1 92.88 415 ASP A O 1
ATOM 3177 N N . LEU A 1 416 ? -14.805 11.797 8.781 1 95.69 416 LEU A N 1
ATOM 3178 C CA . LEU A 1 416 ? -14.445 13.109 8.266 1 95.69 416 LEU A CA 1
ATOM 3179 C C . LEU A 1 416 ? -14.188 14.094 9.406 1 95.69 416 LEU A C 1
ATOM 3181 O O . LEU A 1 416 ? -15.039 14.281 10.273 1 95.69 416 LEU A O 1
ATOM 3185 N N . PHE A 1 417 ? -13.023 14.656 9.461 1 92.94 417 PHE A N 1
ATOM 3186 C CA . PHE A 1 417 ? -12.727 15.82 10.289 1 92.94 417 PHE A CA 1
ATOM 3187 C C . PHE A 1 417 ? -12.656 17.094 9.445 1 92.94 417 PHE A C 1
ATOM 3189 O O . PHE A 1 417 ? -11.914 17.141 8.461 1 92.94 417 PHE A O 1
ATOM 3196 N N . MET A 1 418 ? -13.406 18.078 9.867 1 94 418 MET A N 1
ATOM 3197 C CA . MET A 1 418 ? -13.461 19.281 9.047 1 94 418 MET A CA 1
ATOM 3198 C C . MET A 1 418 ? -13.648 20.531 9.914 1 94 418 MET A C 1
ATOM 3200 O O . MET A 1 418 ? -14.398 20.5 10.891 1 94 418 MET A O 1
ATOM 3204 N N . ALA A 1 419 ? -12.914 21.562 9.547 1 92.69 419 ALA A N 1
ATOM 3205 C CA . ALA A 1 419 ? -13.125 22.859 10.156 1 92.69 419 ALA A CA 1
ATOM 3206 C C . ALA A 1 419 ? -14.211 23.641 9.414 1 92.69 419 ALA A C 1
ATOM 3208 O O . ALA A 1 419 ? -14.086 23.906 8.219 1 92.69 419 ALA A O 1
ATOM 3209 N N . VAL A 1 420 ? -15.266 24 10.141 1 94.19 420 VAL A N 1
ATOM 3210 C CA . VAL A 1 420 ? -16.406 24.672 9.547 1 94.19 420 VAL A CA 1
ATOM 3211 C C . VAL A 1 420 ? -16.719 25.953 10.32 1 94.19 420 VAL A C 1
ATOM 3213 O O . VAL A 1 420 ? -16.594 26 11.547 1 94.19 420 VAL A O 1
ATOM 3216 N N . ALA A 1 421 ? -17.062 26.969 9.57 1 94.19 421 ALA A N 1
ATOM 3217 C CA . ALA A 1 421 ? -17.516 28.172 10.25 1 94.19 421 ALA A CA 1
ATOM 3218 C C . ALA A 1 421 ? -18.766 27.891 11.086 1 94.19 421 ALA A C 1
ATOM 3220 O O . ALA A 1 421 ? -19.656 27.172 10.656 1 94.19 421 ALA A O 1
ATOM 3221 N N . GLU A 1 422 ? -18.797 28.484 12.234 1 93.19 422 GLU A N 1
ATOM 3222 C CA . GLU A 1 422 ? -19.859 28.266 13.211 1 93.19 422 GLU A CA 1
ATOM 3223 C C . GLU A 1 422 ? -21.234 28.438 12.578 1 93.19 422 GLU A C 1
ATOM 3225 O O . GLU A 1 422 ? -22.156 27.656 12.836 1 93.19 422 GLU A O 1
ATOM 3230 N N . ASP A 1 423 ? -21.391 29.375 11.766 1 93.62 423 ASP A N 1
ATOM 3231 C CA . ASP A 1 423 ? -22.672 29.719 11.164 1 93.62 423 ASP A CA 1
ATOM 3232 C C . ASP A 1 423 ? -23.094 28.641 10.156 1 93.62 423 ASP A C 1
ATOM 3234 O O . ASP A 1 423 ? -24.266 28.594 9.758 1 93.62 423 ASP A O 1
ATOM 3238 N N . HIS A 1 424 ? -22.203 27.797 9.75 1 95.38 424 HIS A N 1
ATOM 3239 C CA . HIS A 1 424 ? -22.516 26.828 8.719 1 95.38 424 HIS A CA 1
ATOM 3240 C C . HIS A 1 424 ? -22.594 25.406 9.297 1 95.38 424 HIS A C 1
ATOM 3242 O O . HIS A 1 424 ? -22.953 24.469 8.594 1 95.38 424 HIS A O 1
ATOM 3248 N N . VAL A 1 425 ? -22.266 25.234 10.5 1 95.75 425 VAL A N 1
ATOM 3249 C CA . VAL A 1 425 ? -22.156 23.922 11.109 1 95.75 425 VAL A CA 1
ATOM 3250 C C . VAL A 1 425 ? -23.516 23.203 11.062 1 95.75 425 VAL A C 1
ATOM 3252 O O . VAL A 1 425 ? -23.594 22.062 10.617 1 95.75 425 VAL A O 1
ATOM 3255 N N . GLU A 1 426 ? -24.5 23.891 11.516 1 95.44 426 GLU A N 1
ATOM 3256 C CA . GLU A 1 426 ? -25.828 23.281 11.562 1 95.44 426 GLU A CA 1
ATOM 3257 C C . GLU A 1 426 ? -26.297 22.875 10.172 1 95.44 426 GLU A C 1
ATOM 3259 O O . GLU A 1 426 ? -26.812 21.766 9.984 1 95.44 426 GLU A O 1
ATOM 3264 N N . SER A 1 427 ? -26.172 23.797 9.297 1 95.62 427 SER A N 1
ATOM 3265 C CA . SER A 1 427 ? -26.578 23.5 7.926 1 95.62 427 SER A CA 1
ATOM 3266 C C . SER A 1 427 ? -25.828 22.312 7.359 1 95.62 427 SER A C 1
ATOM 3268 O O . SER A 1 427 ? -26.406 21.469 6.684 1 95.62 427 SER A O 1
ATOM 3270 N N . PHE A 1 428 ? -24.562 22.25 7.566 1 96.81 428 PHE A N 1
ATOM 3271 C CA . PHE A 1 428 ? -23.734 21.156 7.066 1 96.81 428 PHE A CA 1
ATOM 3272 C C . PHE A 1 428 ? -24.156 19.844 7.691 1 96.81 428 PHE A C 1
ATOM 3274 O O . PHE A 1 428 ? -24.328 18.844 6.992 1 96.81 428 PHE A O 1
ATOM 3281 N N . GLU A 1 429 ? -24.344 19.797 8.945 1 95.25 429 GLU A N 1
ATOM 3282 C CA . GLU A 1 429 ? -24.672 18.578 9.68 1 95.25 429 GLU A CA 1
ATOM 3283 C C . GLU A 1 429 ? -26.031 18.016 9.25 1 95.25 429 GLU A C 1
ATOM 3285 O O . GLU A 1 429 ? -26.234 16.797 9.242 1 95.25 429 GLU A O 1
ATOM 3290 N N . LYS A 1 430 ? -26.859 18.844 8.859 1 94.19 430 LYS A N 1
ATOM 3291 C CA . LYS A 1 430 ? -28.203 18.438 8.438 1 94.19 430 LYS A CA 1
ATOM 3292 C C . LYS A 1 430 ? -28.156 17.688 7.109 1 94.19 430 LYS A C 1
ATOM 3294 O O . LYS A 1 430 ? -29.016 16.859 6.832 1 94.19 430 LYS A O 1
ATOM 3299 N N . ILE A 1 431 ? -27.109 17.938 6.348 1 95.75 431 ILE A N 1
ATOM 3300 C CA . ILE A 1 431 ? -27.203 17.438 4.98 1 95.75 431 ILE A CA 1
ATOM 3301 C C . ILE A 1 431 ? -26.031 16.5 4.695 1 95.75 431 ILE A C 1
ATOM 3303 O O . ILE A 1 431 ? -26 15.844 3.654 1 95.75 431 ILE A O 1
ATOM 3307 N N . CYS A 1 432 ? -25.141 16.375 5.547 1 95.5 432 CYS A N 1
ATOM 3308 C CA . CYS A 1 432 ? -23.891 15.688 5.258 1 95.5 432 CYS A CA 1
ATOM 3309 C C . CYS A 1 432 ? -24.125 14.195 5.07 1 95.5 432 CYS A C 1
ATOM 3311 O O . CYS A 1 432 ? -23.281 13.492 4.52 1 95.5 432 CYS A O 1
ATOM 3313 N N . TYR A 1 433 ? -25.297 13.656 5.41 1 95.69 433 TYR A N 1
ATOM 3314 C CA . TYR A 1 433 ? -25.578 12.234 5.242 1 95.69 433 TYR A CA 1
ATOM 3315 C C . TYR A 1 433 ? -26.562 12.008 4.098 1 95.69 433 TYR A C 1
ATOM 3317 O O . TYR A 1 433 ? -26.922 10.859 3.801 1 95.69 433 TYR A O 1
ATOM 3325 N N . SER A 1 434 ? -26.969 12.984 3.496 1 93.75 434 SER A N 1
ATOM 3326 C CA . SER A 1 434 ? -27.938 12.859 2.414 1 93.75 434 SER A CA 1
ATOM 3327 C C . SER A 1 434 ? -27.234 12.703 1.064 1 93.75 434 SER A C 1
ATOM 3329 O O . SER A 1 434 ? -26.312 13.445 0.753 1 93.75 434 SER A O 1
ATOM 3331 N N . LEU A 1 435 ? -27.719 11.727 0.308 1 91.69 435 LEU A N 1
ATOM 3332 C CA . LEU A 1 435 ? -27.188 11.547 -1.036 1 91.69 435 LEU A CA 1
ATOM 3333 C C . LEU A 1 435 ? -28.109 12.164 -2.08 1 91.69 435 LEU A C 1
ATOM 3335 O O . LEU A 1 435 ? -27.828 12.102 -3.279 1 91.69 435 LEU A O 1
ATOM 3339 N N . ASP A 1 436 ? -29.312 12.719 -1.58 1 77.81 436 ASP A N 1
ATOM 3340 C CA . ASP A 1 436 ? -30.297 13.312 -2.48 1 77.81 436 ASP A CA 1
ATOM 3341 C C . ASP A 1 436 ? -29.828 14.672 -2.986 1 77.81 436 ASP A C 1
ATOM 3343 O O . ASP A 1 436 ? -29.234 15.453 -2.234 1 77.81 436 ASP A O 1
ATOM 3347 N N . ASP A 1 437 ? -29.781 14.898 -4.184 1 61.16 437 ASP A N 1
ATOM 3348 C CA . ASP A 1 437 ? -29.422 16.172 -4.785 1 61.16 437 ASP A CA 1
ATOM 3349 C C . ASP A 1 437 ? -30.453 17.25 -4.438 1 61.16 437 ASP A C 1
ATOM 3351 O O . ASP A 1 437 ? -30.172 18.453 -4.551 1 61.16 437 ASP A O 1
ATOM 3355 N N . ASP A 1 438 ? -31.75 16.891 -4.152 1 51.12 438 ASP A N 1
ATOM 3356 C CA . ASP A 1 438 ? -32.875 17.812 -4.168 1 51.12 438 ASP A CA 1
ATOM 3357 C C . ASP A 1 438 ? -32.938 18.641 -2.885 1 51.12 438 ASP A C 1
ATOM 3359 O O . ASP A 1 438 ? -33.969 19.234 -2.564 1 51.12 438 ASP A O 1
ATOM 3363 N N . LEU A 1 439 ? -32.156 18.594 -2.025 1 45.78 439 LEU A N 1
ATOM 3364 C CA . LEU A 1 439 ? -32.469 19.359 -0.822 1 45.78 439 LEU A CA 1
ATOM 3365 C C . LEU A 1 439 ? -32.594 20.844 -1.138 1 45.78 439 LEU A C 1
ATOM 3367 O O . LEU A 1 439 ? -33.125 21.609 -0.316 1 45.78 439 LEU A O 1
ATOM 3371 N N . LEU A 1 440 ? -31.906 21.453 -1.959 1 42.81 440 LEU A N 1
ATOM 3372 C CA . LEU A 1 440 ? -32 22.906 -1.97 1 42.81 440 LEU A CA 1
ATOM 3373 C C . LEU A 1 440 ? -33.438 23.344 -2.344 1 42.81 440 LEU A C 1
ATOM 3375 O O . LEU A 1 440 ? -33.781 24.516 -2.174 1 42.81 440 LEU A O 1
ATOM 3379 N N . THR A 1 441 ? -34.219 22.578 -3.039 1 37.97 441 THR A N 1
ATOM 3380 C CA . THR A 1 441 ? -35.438 23.25 -3.492 1 37.97 441 THR A CA 1
ATOM 3381 C C . THR A 1 441 ? -36.469 23.344 -2.365 1 37.97 441 THR A C 1
ATOM 3383 O O . THR A 1 441 ? -37.469 24.031 -2.486 1 37.97 441 THR A O 1
ATOM 3386 N N . SER A 1 442 ? -36.5 22.578 -1.346 1 34.09 442 SER A N 1
ATOM 3387 C CA . SER A 1 442 ? -37.688 22.703 -0.506 1 34.09 442 SER A CA 1
ATOM 3388 C C . SER A 1 442 ? -37.625 23.938 0.387 1 34.09 442 SER A C 1
ATOM 3390 O O . SER A 1 442 ? -38.594 24.297 1.043 1 34.09 442 SER A O 1
ATOM 3392 N N . SER A 1 443 ? -36.5 24.391 0.872 1 31.92 443 SER A N 1
ATOM 3393 C CA . SER A 1 443 ? -36.719 25.438 1.875 1 31.92 443 SER A CA 1
ATOM 3394 C C . SER A 1 443 ? -37.125 26.766 1.229 1 31.92 443 SER A C 1
ATOM 3396 O O . SER A 1 443 ? -37.312 27.75 1.923 1 31.92 443 SER A O 1
ATOM 3398 N N . ARG A 1 444 ? -36.938 26.984 -0.073 1 29.88 444 ARG A N 1
ATOM 3399 C CA . ARG A 1 444 ? -37.469 28.25 -0.572 1 29.88 444 ARG A CA 1
ATOM 3400 C C . ARG A 1 444 ? -39 28.141 -0.792 1 29.88 444 ARG A C 1
ATOM 3402 O O . ARG A 1 444 ? -39.625 29.062 -1.316 1 29.88 444 ARG A O 1
ATOM 3409 N N . MET A 1 445 ? -39.656 26.969 -0.538 1 24.25 445 MET A N 1
ATOM 3410 C CA . MET A 1 445 ? -41.094 27.297 -0.449 1 24.25 445 MET A CA 1
ATOM 3411 C C . MET A 1 445 ? -41.469 27.656 0.98 1 24.25 445 MET A C 1
ATOM 3413 O O . MET A 1 445 ? -40.969 27.062 1.935 1 24.25 445 MET A O 1
ATOM 3417 N N . MET B 1 1 ? 1.896 -39.25 9.453 1 75.56 1 MET B N 1
ATOM 3418 C CA . MET B 1 1 ? 0.53 -39.625 9.125 1 75.56 1 MET B CA 1
ATOM 3419 C C . MET B 1 1 ? -0.42 -38.438 9.227 1 75.56 1 MET B C 1
ATOM 3421 O O . MET B 1 1 ? -0.322 -37.656 10.164 1 75.56 1 MET B O 1
ATOM 3425 N N . GLU B 1 2 ? -1.166 -38.281 8.25 1 87.44 2 GLU B N 1
ATOM 3426 C CA . GLU B 1 2 ? -2.176 -37.219 8.195 1 87.44 2 GLU B CA 1
ATOM 3427 C C . GLU B 1 2 ? -3.584 -37.812 8.297 1 87.44 2 GLU B C 1
ATOM 3429 O O . GLU B 1 2 ? -3.877 -38.844 7.699 1 87.44 2 GLU B O 1
ATOM 3434 N N . ILE B 1 3 ? -4.465 -37.281 9.195 1 91.06 3 ILE B N 1
ATOM 3435 C CA . ILE B 1 3 ? -5.867 -37.656 9.305 1 91.06 3 ILE B CA 1
ATOM 3436 C C . ILE B 1 3 ? -6.762 -36.469 9.031 1 91.06 3 ILE B C 1
ATOM 3438 O O . ILE B 1 3 ? -6.703 -35.438 9.742 1 91.06 3 ILE B O 1
ATOM 3442 N N . ILE B 1 4 ? -7.551 -36.625 8.039 1 94.44 4 ILE B N 1
ATOM 3443 C CA . ILE B 1 4 ? -8.547 -35.594 7.766 1 94.44 4 ILE B CA 1
ATOM 3444 C C . ILE B 1 4 ? -9.695 -35.719 8.773 1 94.44 4 ILE B C 1
ATOM 3446 O O . ILE B 1 4 ? -10.344 -36.75 8.867 1 94.44 4 ILE B O 1
ATOM 3450 N N . THR B 1 5 ? -9.961 -34.656 9.484 1 94.69 5 THR B N 1
ATOM 3451 C CA . THR B 1 5 ? -10.961 -34.719 10.539 1 94.69 5 THR B CA 1
ATOM 3452 C C . THR B 1 5 ? -12.273 -34.094 10.07 1 94.69 5 THR B C 1
ATOM 3454 O O . THR B 1 5 ? -13.344 -34.406 10.602 1 94.69 5 THR B O 1
ATOM 3457 N N . SER B 1 6 ? -12.195 -33.156 9.148 1 95.88 6 SER B N 1
ATOM 3458 C CA . SER B 1 6 ? -13.406 -32.5 8.641 1 95.88 6 SER B CA 1
ATOM 3459 C C . SER B 1 6 ? -13.18 -31.906 7.266 1 95.88 6 SER B C 1
ATOM 3461 O O . SER B 1 6 ? -12.047 -31.547 6.914 1 95.88 6 SER B O 1
ATOM 3463 N N . SER B 1 7 ? -14.086 -31.953 6.391 1 96.44 7 SER B N 1
ATOM 3464 C CA . SER B 1 7 ? -14.188 -31.25 5.113 1 96.44 7 SER B CA 1
ATOM 3465 C C . SER B 1 7 ? -15.539 -30.562 4.965 1 96.44 7 SER B C 1
ATOM 3467 O O . SER B 1 7 ? -16.578 -31.234 4.859 1 96.44 7 SER B O 1
ATOM 3469 N N . THR B 1 8 ? -15.547 -29.266 4.984 1 97.5 8 THR B N 1
ATOM 3470 C CA . THR B 1 8 ? -16.812 -28.531 5.043 1 97.5 8 THR B CA 1
ATOM 3471 C C . THR B 1 8 ? -16.797 -27.375 4.055 1 97.5 8 THR B C 1
ATOM 3473 O O . THR B 1 8 ? -15.766 -26.75 3.816 1 97.5 8 THR B O 1
ATOM 3476 N N . MET B 1 9 ? -17.938 -27.141 3.451 1 98.06 9 MET B N 1
ATOM 3477 C CA . MET B 1 9 ? -18.156 -25.922 2.672 1 98.06 9 MET B CA 1
ATOM 3478 C C . MET B 1 9 ? -18.688 -24.797 3.553 1 98.06 9 MET B C 1
ATOM 3480 O O . MET B 1 9 ? -19.812 -24.891 4.047 1 98.06 9 MET B O 1
ATOM 3484 N N . LEU B 1 10 ? -17.859 -23.797 3.748 1 97.88 10 LEU B N 1
ATOM 3485 C CA . LEU B 1 10 ? -18.281 -22.672 4.562 1 97.88 10 LEU B CA 1
ATOM 3486 C C . LEU B 1 10 ? -18.953 -21.594 3.703 1 97.88 10 LEU B C 1
ATOM 3488 O O . LEU B 1 10 ? -18.359 -21.125 2.732 1 97.88 10 LEU B O 1
ATOM 3492 N N . LYS B 1 11 ? -20.141 -21.172 4.07 1 97.12 11 LYS B N 1
ATOM 3493 C CA . LYS B 1 11 ? -20.922 -20.172 3.354 1 97.12 11 LYS B CA 1
ATOM 3494 C C . LYS B 1 11 ? -21.125 -18.922 4.215 1 97.12 11 LYS B C 1
ATOM 3496 O O . LYS B 1 11 ? -21.672 -19.016 5.316 1 97.12 11 LYS B O 1
ATOM 3501 N N . PRO B 1 12 ? -20.625 -17.781 3.67 1 94.69 12 PRO B N 1
ATOM 3502 C CA . PRO B 1 12 ? -20.938 -16.578 4.445 1 94.69 12 PRO B CA 1
ATOM 3503 C C . PRO B 1 12 ? -22.438 -16.312 4.562 1 94.69 12 PRO B C 1
ATOM 3505 O O . PRO B 1 12 ? -23.188 -16.625 3.637 1 94.69 12 PRO B O 1
ATOM 3508 N N . VAL B 1 13 ? -22.781 -15.781 5.742 1 88.38 13 VAL B N 1
ATOM 3509 C CA . VAL B 1 13 ? -24.172 -15.461 5.996 1 88.38 13 VAL B CA 1
ATOM 3510 C C . VAL B 1 13 ? -24.375 -13.945 5.926 1 88.38 13 VAL B C 1
ATOM 3512 O O . VAL B 1 13 ? -23.609 -13.18 6.512 1 88.38 13 VAL B O 1
ATOM 3515 N N . TYR B 1 14 ? -25.344 -13.562 5.18 1 86.94 14 TYR B N 1
ATOM 3516 C CA . TYR B 1 14 ? -25.656 -12.148 4.996 1 86.94 14 TYR B CA 1
ATOM 3517 C C . TYR B 1 14 ? -26.984 -11.797 5.645 1 86.94 14 TYR B C 1
ATOM 3519 O O . TYR B 1 14 ? -27.906 -12.609 5.66 1 86.94 14 TYR B O 1
ATOM 3527 N N . SER B 1 15 ? -27 -10.672 6.309 1 82.12 15 SER B N 1
ATOM 3528 C CA . SER B 1 15 ? -28.297 -10.188 6.797 1 82.12 15 SER B CA 1
ATOM 3529 C C . SER B 1 15 ? -29.234 -9.859 5.637 1 82.12 15 SER B C 1
ATOM 3531 O O . SER B 1 15 ? -30.438 -10.102 5.723 1 82.12 15 SER B O 1
ATOM 3533 N N . ALA B 1 16 ? -28.672 -9.25 4.617 1 83.31 16 ALA B N 1
ATOM 3534 C CA . ALA B 1 16 ? -29.328 -9.023 3.33 1 83.31 16 ALA B CA 1
ATOM 3535 C C . ALA B 1 16 ? -28.484 -9.586 2.184 1 83.31 16 ALA B C 1
ATOM 3537 O O . ALA B 1 16 ? -27.25 -9.562 2.236 1 83.31 16 ALA B O 1
ATOM 3538 N N . PRO B 1 17 ? -29.266 -10.156 1.323 1 83.44 17 PRO B N 1
ATOM 3539 C CA . PRO B 1 17 ? -28.5 -10.742 0.221 1 83.44 17 PRO B CA 1
ATOM 3540 C C . PRO B 1 17 ? -27.484 -9.766 -0.385 1 83.44 17 PRO B C 1
ATOM 3542 O O . PRO B 1 17 ? -27.781 -8.57 -0.505 1 83.44 17 PRO B O 1
ATOM 3545 N N . HIS B 1 18 ? -26.344 -10.312 -0.634 1 86.44 18 HIS B N 1
ATOM 3546 C CA . HIS B 1 18 ? -25.359 -9.484 -1.317 1 86.44 18 HIS B CA 1
ATOM 3547 C C . HIS B 1 18 ? -25.875 -9.016 -2.674 1 86.44 18 HIS B C 1
ATOM 3549 O O . HIS B 1 18 ? -26.531 -9.773 -3.385 1 86.44 18 HIS B O 1
ATOM 3555 N N . PRO B 1 19 ? -25.594 -7.867 -3.107 1 83.81 19 PRO B N 1
ATOM 3556 C CA . PRO B 1 19 ? -26.125 -7.328 -4.363 1 83.81 19 PRO B CA 1
ATOM 3557 C C . PRO B 1 19 ? -25.719 -8.156 -5.578 1 83.81 19 PRO B C 1
ATOM 3559 O O . PRO B 1 19 ? -26.438 -8.164 -6.59 1 83.81 19 PRO B O 1
ATOM 3562 N N . LEU B 1 20 ? -24.688 -8.898 -5.461 1 91.25 20 LEU B N 1
ATOM 3563 C CA . LEU B 1 20 ? -24.188 -9.656 -6.605 1 91.25 20 LEU B CA 1
ATOM 3564 C C . LEU B 1 20 ? -24.703 -11.094 -6.555 1 91.25 20 LEU B C 1
ATOM 3566 O O . LEU B 1 20 ? -24.391 -11.891 -7.445 1 91.25 20 LEU B O 1
ATOM 3570 N N . LEU B 1 21 ? -25.5 -11.398 -5.562 1 93.81 21 LEU B N 1
ATOM 3571 C CA . LEU B 1 21 ? -25.938 -12.781 -5.422 1 93.81 21 LEU B CA 1
ATOM 3572 C C . LEU B 1 21 ? -26.688 -13.242 -6.668 1 93.81 21 LEU B C 1
ATOM 3574 O O . LEU B 1 21 ? -27.609 -12.57 -7.129 1 93.81 21 LEU B O 1
ATOM 3578 N N . GLY B 1 22 ? -26.25 -14.312 -7.203 1 95.25 22 GLY B N 1
ATOM 3579 C CA . GLY B 1 22 ? -26.906 -14.914 -8.344 1 95.25 22 GLY B CA 1
ATOM 3580 C C . GLY B 1 22 ? -26.391 -14.398 -9.68 1 95.25 22 GLY B C 1
ATOM 3581 O O . GLY B 1 22 ? -26.719 -14.953 -10.727 1 95.25 22 GLY B O 1
ATOM 3582 N N . GLU B 1 23 ? -25.516 -13.461 -9.633 1 95.88 23 GLU B N 1
ATOM 3583 C CA . GLU B 1 23 ? -25.016 -12.844 -10.859 1 95.88 23 GLU B CA 1
ATOM 3584 C C . GLU B 1 23 ? -24.047 -13.766 -11.586 1 95.88 23 GLU B C 1
ATOM 3586 O O . GLU B 1 23 ? -23.297 -14.508 -10.945 1 95.88 23 GLU B O 1
ATOM 3591 N N . LYS B 1 24 ? -24.094 -13.773 -12.891 1 96.69 24 LYS B N 1
ATOM 3592 C CA . LYS B 1 24 ? -23.094 -14.367 -13.766 1 96.69 24 LYS B CA 1
ATOM 3593 C C . LYS B 1 24 ? -22.078 -13.32 -14.234 1 96.69 24 LYS B C 1
ATOM 3595 O O . LYS B 1 24 ? -22.266 -12.695 -15.273 1 96.69 24 LYS B O 1
ATOM 3600 N N . VAL B 1 25 ? -21.047 -13.172 -13.453 1 96 25 VAL B N 1
ATOM 3601 C CA . VAL B 1 25 ? -20.062 -12.117 -13.703 1 96 25 VAL B CA 1
ATOM 3602 C C . VAL B 1 25 ? -19.109 -12.555 -14.805 1 96 25 VAL B C 1
ATOM 3604 O O . VAL B 1 25 ? -18.375 -13.539 -14.648 1 96 25 VAL B O 1
ATOM 3607 N N . GLN B 1 26 ? -19.078 -11.844 -15.867 1 93.38 26 GLN B N 1
ATOM 3608 C CA . GLN B 1 26 ? -18.203 -12.172 -16.984 1 93.38 26 GLN B CA 1
ATOM 3609 C C . GLN B 1 26 ? -16.734 -11.938 -16.641 1 93.38 26 GLN B C 1
ATOM 3611 O O . GLN B 1 26 ? -16.406 -10.977 -15.93 1 93.38 26 GLN B O 1
ATOM 3616 N N . LEU B 1 27 ? -15.898 -12.844 -17.141 1 94.25 27 LEU B N 1
ATOM 3617 C CA . LEU B 1 27 ? -14.469 -12.641 -16.984 1 94.25 27 LEU B CA 1
ATOM 3618 C C . LEU B 1 27 ? -13.977 -11.477 -17.844 1 94.25 27 LEU B C 1
ATOM 3620 O O . LEU B 1 27 ? -14.375 -11.352 -19 1 94.25 27 LEU B O 1
ATOM 3624 N N . THR B 1 28 ? -13.211 -10.594 -17.25 1 94.12 28 THR B N 1
ATOM 3625 C CA . THR B 1 28 ? -12.562 -9.547 -18.031 1 94.12 28 THR B CA 1
ATOM 3626 C C . THR B 1 28 ? -11.438 -10.133 -18.891 1 94.12 28 THR B C 1
ATOM 3628 O O . THR B 1 28 ? -11.062 -11.297 -18.719 1 94.12 28 THR B O 1
ATOM 3631 N N . VAL B 1 29 ? -10.922 -9.344 -19.781 1 94.88 29 VAL B N 1
ATOM 3632 C CA . VAL B 1 29 ? -9.797 -9.797 -20.594 1 94.88 29 VAL B CA 1
ATOM 3633 C C . VAL B 1 29 ? -8.594 -10.078 -19.703 1 94.88 29 VAL B C 1
ATOM 3635 O O . VAL B 1 29 ? -7.805 -10.984 -19.984 1 94.88 29 VAL B O 1
ATOM 3638 N N . PHE B 1 30 ? -8.5 -9.367 -18.609 1 95.94 30 PHE B N 1
ATOM 3639 C CA . PHE B 1 30 ? -7.418 -9.609 -17.656 1 95.94 30 PHE B CA 1
ATOM 3640 C C . PHE B 1 30 ? -7.582 -10.961 -16.984 1 95.94 30 PHE B C 1
ATOM 3642 O O . PHE B 1 30 ? -6.602 -11.68 -16.781 1 95.94 30 PHE B O 1
ATOM 3649 N N . ASP B 1 31 ? -8.805 -11.297 -16.625 1 95.44 31 ASP B N 1
ATOM 3650 C CA . ASP B 1 31 ? -9.086 -12.602 -16.016 1 95.44 31 ASP B CA 1
ATOM 3651 C C . ASP B 1 31 ? -8.703 -13.734 -16.969 1 95.44 31 ASP B C 1
ATOM 3653 O O . ASP B 1 31 ? -8.148 -14.75 -16.547 1 95.44 31 ASP B O 1
ATOM 3657 N N . ARG B 1 32 ? -8.961 -13.523 -18.156 1 92.69 32 ARG B N 1
ATOM 3658 C CA . ARG B 1 32 ? -8.711 -14.547 -19.172 1 92.69 32 ARG B CA 1
ATOM 3659 C C . ARG B 1 32 ? -7.219 -14.68 -19.469 1 92.69 32 ARG B C 1
ATOM 3661 O O . ARG B 1 32 ? -6.762 -15.719 -19.938 1 92.69 32 ARG B O 1
ATOM 3668 N N . ALA B 1 33 ? -6.543 -13.609 -19.219 1 92.88 33 ALA B N 1
ATOM 3669 C CA . ALA B 1 33 ? -5.098 -13.641 -19.422 1 92.88 33 ALA B CA 1
ATOM 3670 C C . ALA B 1 33 ? -4.391 -14.344 -18.266 1 92.88 33 ALA B C 1
ATOM 3672 O O . ALA B 1 33 ? -3.217 -14.703 -18.375 1 92.88 33 ALA B O 1
ATOM 3673 N N . ALA B 1 34 ? -5.074 -14.508 -17.203 1 92.5 34 ALA B N 1
ATOM 3674 C CA . ALA B 1 34 ? -4.547 -15.305 -16.109 1 92.5 34 ALA B CA 1
ATOM 3675 C C . ALA B 1 34 ? -4.648 -16.797 -16.406 1 92.5 34 ALA B C 1
ATOM 3677 O O . ALA B 1 34 ? -5.594 -17.25 -17.062 1 92.5 34 ALA B O 1
ATOM 3678 N N . LEU B 1 35 ? -3.697 -17.562 -15.867 1 88.44 35 LEU B N 1
ATOM 3679 C CA . LEU B 1 35 ? -3.721 -19 -16.094 1 88.44 35 LEU B CA 1
ATOM 3680 C C . LEU B 1 35 ? -4.949 -19.641 -15.445 1 88.44 35 LEU B C 1
ATOM 3682 O O . LEU B 1 35 ? -5.359 -19.234 -14.352 1 88.44 35 LEU B O 1
ATOM 3686 N N . ASP B 1 36 ? -5.473 -20.594 -16.125 1 89.88 36 ASP B N 1
ATOM 3687 C CA . ASP B 1 36 ? -6.598 -21.359 -15.602 1 89.88 36 ASP B CA 1
ATOM 3688 C C . ASP B 1 36 ? -6.121 -22.422 -14.617 1 89.88 36 ASP B C 1
ATOM 3690 O O . ASP B 1 36 ? -6.211 -23.625 -14.898 1 89.88 36 ASP B O 1
ATOM 3694 N N . VAL B 1 37 ? -5.637 -21.984 -13.461 1 91.38 37 VAL B N 1
ATOM 3695 C CA . VAL B 1 37 ? -5.062 -22.891 -12.477 1 91.38 37 VAL B CA 1
ATOM 3696 C C . VAL B 1 37 ? -5.375 -22.391 -11.07 1 91.38 37 VAL B C 1
ATOM 3698 O O . VAL B 1 37 ? -5.773 -21.234 -10.891 1 91.38 37 VAL B O 1
ATOM 3701 N N . PHE B 1 38 ? -5.234 -23.328 -10.125 1 93.88 38 PHE B N 1
ATOM 3702 C CA . PHE B 1 38 ? -5.227 -22.938 -8.719 1 93.88 38 PHE B CA 1
ATOM 3703 C C . PHE B 1 38 ? -3.814 -22.609 -8.258 1 93.88 38 PHE B C 1
ATOM 3705 O O . PHE B 1 38 ? -2.852 -23.266 -8.641 1 93.88 38 PHE B O 1
ATOM 3712 N N . VAL B 1 39 ? -3.684 -21.562 -7.535 1 92.94 39 VAL B N 1
ATOM 3713 C CA . VAL B 1 39 ? -2.412 -21.125 -6.98 1 92.94 39 VAL B CA 1
ATOM 3714 C C . VAL B 1 39 ? -2.336 -21.484 -5.5 1 92.94 39 VAL B C 1
ATOM 3716 O O . VAL B 1 39 ? -2.965 -20.844 -4.66 1 92.94 39 VAL B O 1
ATOM 3719 N N . PRO B 1 40 ? -1.54 -22.438 -5.176 1 93.31 40 PRO B N 1
ATOM 3720 C CA . PRO B 1 40 ? -1.418 -22.812 -3.768 1 93.31 40 PRO B CA 1
ATOM 3721 C C . PRO B 1 40 ? -0.334 -22.031 -3.035 1 93.31 40 PRO B C 1
ATOM 3723 O O . PRO B 1 40 ? 0.715 -21.719 -3.613 1 93.31 40 PRO B O 1
ATOM 3726 N N . VAL B 1 41 ? -0.605 -21.672 -1.794 1 92.62 41 VAL B N 1
ATOM 3727 C CA . VAL B 1 41 ? 0.4 -21.125 -0.89 1 92.62 41 VAL B CA 1
ATOM 3728 C C . VAL B 1 41 ? 0.284 -21.797 0.479 1 92.62 41 VAL B C 1
ATOM 3730 O O . VAL B 1 41 ? -0.802 -22.219 0.877 1 92.62 41 VAL B O 1
ATOM 3733 N N . VAL B 1 42 ? 1.397 -21.953 1.141 1 93.44 42 VAL B N 1
ATOM 3734 C CA . VAL B 1 42 ? 1.424 -22.594 2.451 1 93.44 42 VAL B CA 1
ATOM 3735 C C . VAL B 1 42 ? 2.086 -21.672 3.467 1 93.44 42 VAL B C 1
ATOM 3737 O O . VAL B 1 42 ? 3.119 -21.062 3.182 1 93.44 42 VAL B O 1
ATOM 3740 N N . VAL B 1 43 ? 1.466 -21.547 4.57 1 93.5 43 VAL B N 1
ATOM 3741 C CA . VAL B 1 43 ? 2.002 -20.75 5.664 1 93.5 43 VAL B CA 1
ATOM 3742 C C . VAL B 1 43 ? 1.991 -21.562 6.953 1 93.5 43 VAL B C 1
ATOM 3744 O O . VAL B 1 43 ? 1.057 -22.328 7.203 1 93.5 43 VAL B O 1
ATOM 3747 N N . ALA B 1 44 ? 3.018 -21.422 7.789 1 93.94 44 ALA B N 1
ATOM 3748 C CA . ALA B 1 44 ? 3.127 -22.203 9.016 1 93.94 44 ALA B CA 1
ATOM 3749 C C . ALA B 1 44 ? 3.248 -21.297 10.234 1 93.94 44 ALA B C 1
ATOM 3751 O O . ALA B 1 44 ? 3.928 -20.281 10.195 1 93.94 44 ALA B O 1
ATOM 3752 N N . TYR B 1 45 ? 2.623 -21.719 11.281 1 93.69 45 TYR B N 1
ATOM 3753 C CA . TYR B 1 45 ? 2.602 -20.984 12.539 1 93.69 45 TYR B CA 1
ATOM 3754 C C . TYR B 1 45 ? 3.09 -21.859 13.695 1 93.69 45 TYR B C 1
ATOM 3756 O O . TYR B 1 45 ? 2.646 -23 13.852 1 93.69 45 TYR B O 1
ATOM 3764 N N . PRO B 1 46 ? 3.947 -21.344 14.523 1 92.88 46 PRO B N 1
ATOM 3765 C CA . PRO B 1 46 ? 4.316 -22.062 15.734 1 92.88 46 PRO B CA 1
ATOM 3766 C C . PRO B 1 46 ? 3.242 -21.984 16.828 1 92.88 46 PRO B C 1
ATOM 3768 O O . PRO B 1 46 ? 2.412 -21.078 16.797 1 92.88 46 PRO B O 1
ATOM 3771 N N . ALA B 1 47 ? 3.344 -22.938 17.703 1 94.75 47 ALA B N 1
ATOM 3772 C CA . ALA B 1 47 ? 2.428 -22.906 18.844 1 94.75 47 ALA B CA 1
ATOM 3773 C C . ALA B 1 47 ? 2.721 -21.703 19.75 1 94.75 47 ALA B C 1
ATOM 3775 O O . ALA B 1 47 ? 3.877 -21.312 19.906 1 94.75 47 ALA B O 1
ATOM 3776 N N . PRO B 1 48 ? 1.699 -21.125 20.422 1 94.75 48 PRO B N 1
ATOM 3777 C CA . PRO B 1 48 ? 0.273 -21.438 20.328 1 94.75 48 PRO B CA 1
ATOM 3778 C C . PRO B 1 48 ? -0.38 -20.875 19.062 1 94.75 48 PRO B C 1
ATOM 3780 O O . PRO B 1 48 ? 0.167 -19.969 18.438 1 94.75 48 PRO B O 1
ATOM 3783 N N . THR B 1 49 ? -1.443 -21.422 18.594 1 96.19 49 THR B N 1
ATOM 3784 C CA . THR B 1 49 ? -2.191 -21 17.422 1 96.19 49 THR B CA 1
ATOM 3785 C C . THR B 1 49 ? -3.678 -20.875 17.734 1 96.19 49 THR B C 1
ATOM 3787 O O . THR B 1 49 ? -4.18 -21.547 18.656 1 96.19 49 THR B O 1
ATOM 3790 N N . PRO B 1 50 ? -4.34 -20.031 17.047 1 95.44 50 PRO B N 1
ATOM 3791 C CA . PRO B 1 50 ? -5.789 -19.984 17.266 1 95.44 50 PRO B CA 1
ATOM 3792 C C . PRO B 1 50 ? -6.469 -21.312 16.922 1 95.44 50 PRO B C 1
ATOM 3794 O O . PRO B 1 50 ? -5.918 -22.125 16.172 1 95.44 50 PRO B O 1
ATOM 3797 N N . SER B 1 51 ? -7.641 -21.484 17.516 1 97.19 51 SER B N 1
ATOM 3798 C CA . SER B 1 51 ? -8.422 -22.688 17.25 1 97.19 51 SER B CA 1
ATOM 3799 C C . SER B 1 51 ? -8.938 -22.688 15.805 1 97.19 51 SER B C 1
ATOM 3801 O O . SER B 1 51 ? -9.055 -21.641 15.18 1 97.19 51 SER B O 1
ATOM 3803 N N . ASN B 1 52 ? -9.234 -23.906 15.273 1 97.94 52 ASN B N 1
ATOM 3804 C CA . ASN B 1 52 ? -9.852 -24 13.961 1 97.94 52 ASN B CA 1
ATOM 3805 C C . ASN B 1 52 ? -11.172 -23.234 13.906 1 97.94 52 ASN B C 1
ATOM 3807 O O . ASN B 1 52 ? -11.484 -22.594 12.891 1 97.94 52 ASN B O 1
ATOM 3811 N N . GLU B 1 53 ? -11.859 -23.266 14.961 1 97.69 53 GLU B N 1
ATOM 3812 C CA . GLU B 1 53 ? -13.141 -22.562 15.023 1 97.69 53 GLU B CA 1
ATOM 3813 C C . GLU B 1 53 ? -12.961 -21.062 14.844 1 97.69 53 GLU B C 1
ATOM 3815 O O . GLU B 1 53 ? -13.703 -20.422 14.094 1 97.69 53 GLU B O 1
ATOM 3820 N N . ALA B 1 54 ? -11.977 -20.547 15.523 1 97.19 54 ALA B N 1
ATOM 3821 C CA . ALA B 1 54 ? -11.703 -19.109 15.414 1 97.19 54 ALA B CA 1
ATOM 3822 C C . ALA B 1 54 ? -11.305 -18.734 13.984 1 97.19 54 ALA B C 1
ATOM 3824 O O . ALA B 1 54 ? -11.766 -17.734 13.453 1 97.19 54 ALA B O 1
ATOM 3825 N N . ILE B 1 55 ? -10.492 -19.547 13.391 1 98.06 55 ILE B N 1
ATOM 3826 C CA . ILE B 1 55 ? -10.008 -19.297 12.031 1 98.06 55 ILE B CA 1
ATOM 3827 C C . ILE B 1 55 ? -11.164 -19.375 11.047 1 98.06 55 ILE B C 1
ATOM 3829 O O . ILE B 1 55 ? -11.289 -18.531 10.156 1 98.06 55 ILE B O 1
ATOM 3833 N N . LYS B 1 56 ? -12.062 -20.328 11.25 1 98.19 56 LYS B N 1
ATOM 3834 C CA . LYS B 1 56 ? -13.203 -20.531 10.359 1 98.19 56 LYS B CA 1
ATOM 3835 C C . LYS B 1 56 ? -14.227 -19.422 10.531 1 98.19 56 LYS B C 1
ATOM 3837 O O . LYS B 1 56 ? -14.805 -18.938 9.547 1 98.19 56 LYS B O 1
ATOM 3842 N N . GLU B 1 57 ? -14.453 -19.016 11.727 1 97.31 57 GLU B N 1
ATOM 3843 C CA . GLU B 1 57 ? -15.375 -17.906 11.961 1 97.31 57 GLU B CA 1
ATOM 3844 C C . GLU B 1 57 ? -14.867 -16.609 11.312 1 97.31 57 GLU B C 1
ATOM 3846 O O . GLU B 1 57 ? -15.641 -15.867 10.711 1 97.31 57 GLU B O 1
ATOM 3851 N N . GLY B 1 58 ? -13.562 -16.391 11.516 1 97.19 58 GLY B N 1
ATOM 3852 C CA . GLY B 1 58 ? -12.961 -15.258 10.836 1 97.19 58 GLY B CA 1
ATOM 3853 C C . GLY B 1 58 ? -13.055 -15.344 9.328 1 97.19 58 GLY B C 1
ATOM 3854 O O . GLY B 1 58 ? -13.297 -14.336 8.656 1 97.19 58 GLY B O 1
ATOM 3855 N N . LEU B 1 59 ? -12.883 -16.516 8.82 1 98.19 59 LEU B N 1
ATOM 3856 C CA . LEU B 1 59 ? -12.961 -16.75 7.379 1 98.19 59 LEU B CA 1
ATOM 3857 C C . LEU B 1 59 ? -14.359 -16.422 6.855 1 98.19 59 LEU B C 1
ATOM 3859 O O . LEU B 1 59 ? -14.5 -15.781 5.809 1 98.19 59 LEU B O 1
ATOM 3863 N N . LEU B 1 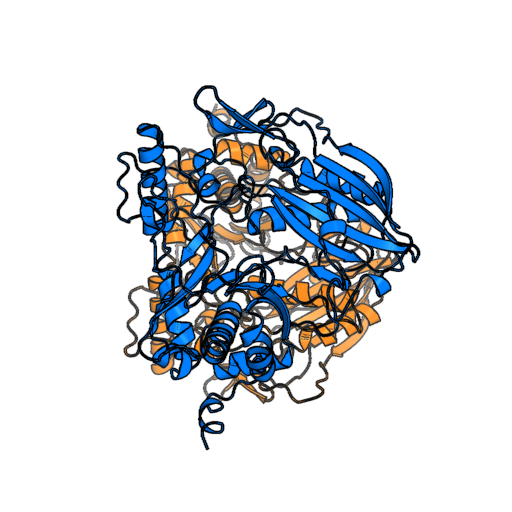60 ? -15.336 -16.828 7.566 1 97.38 60 LEU B N 1
ATOM 3864 C CA . LEU B 1 60 ? -16.719 -16.562 7.176 1 97.38 60 LEU B CA 1
ATOM 3865 C C . LEU B 1 60 ? -16.984 -15.062 7.086 1 97.38 60 LEU B C 1
ATOM 3867 O O . LEU B 1 60 ? -17.578 -14.586 6.117 1 97.38 60 LEU B O 1
ATOM 3871 N N . ARG B 1 61 ? -16.484 -14.383 8.031 1 94.75 61 ARG B N 1
ATOM 3872 C CA . ARG B 1 61 ? -16.656 -12.938 8.039 1 94.75 61 ARG B CA 1
ATOM 3873 C C . ARG B 1 61 ? -15.867 -12.289 6.906 1 94.75 61 ARG B C 1
ATOM 3875 O O . ARG B 1 61 ? -16.344 -11.336 6.277 1 94.75 61 ARG B O 1
ATOM 3882 N N . ALA B 1 62 ? -14.688 -12.805 6.66 1 96.5 62 ALA B N 1
ATOM 3883 C CA . ALA B 1 62 ? -13.781 -12.211 5.684 1 96.5 62 ALA B CA 1
ATOM 3884 C C . ALA B 1 62 ? -14.266 -12.453 4.262 1 96.5 62 ALA B C 1
ATOM 3886 O O . ALA B 1 62 ? -14.07 -11.617 3.377 1 96.5 62 ALA B O 1
ATOM 3887 N N . VAL B 1 63 ? -14.922 -13.586 3.984 1 97.69 63 VAL B N 1
ATOM 3888 C CA . VAL B 1 63 ? -15.336 -13.961 2.637 1 97.69 63 VAL B CA 1
ATOM 3889 C C . VAL B 1 63 ? -16.578 -13.156 2.236 1 97.69 63 VAL B C 1
ATOM 3891 O O . VAL B 1 63 ? -16.812 -12.93 1.049 1 97.69 63 VAL B O 1
ATOM 3894 N N . ALA B 1 64 ? -17.281 -12.656 3.139 1 94.81 64 ALA B N 1
ATOM 3895 C CA . ALA B 1 64 ? -18.578 -12.008 2.9 1 94.81 64 ALA B CA 1
ATOM 3896 C C . ALA B 1 64 ? -18.422 -10.82 1.951 1 94.81 64 ALA B C 1
ATOM 3898 O O . ALA B 1 64 ? -19.188 -10.68 0.993 1 94.81 64 ALA B O 1
ATOM 3899 N N . PRO B 1 65 ? -17.469 -10 2.178 1 92.56 65 PRO B N 1
ATOM 3900 C CA . PRO B 1 65 ? -17.328 -8.867 1.253 1 92.56 65 PRO B CA 1
ATOM 3901 C C . PRO B 1 65 ? -16.75 -9.281 -0.097 1 92.56 65 PRO B C 1
ATOM 3903 O O . PRO B 1 65 ? -16.672 -8.469 -1.021 1 92.56 65 PRO B O 1
ATOM 3906 N N . TYR B 1 66 ? -16.312 -10.492 -0.283 1 96.75 66 TYR B N 1
ATOM 3907 C CA . TYR B 1 66 ? -15.75 -11.023 -1.519 1 96.75 66 TYR B CA 1
ATOM 3908 C C . TYR B 1 66 ? -16.578 -12.188 -2.039 1 96.75 66 TYR B C 1
ATOM 3910 O O . TYR B 1 66 ? -16.078 -13.32 -2.129 1 96.75 66 TYR B O 1
ATOM 3918 N N . PRO B 1 67 ? -17.719 -11.891 -2.521 1 96.88 67 PRO B N 1
ATOM 3919 C CA . PRO B 1 67 ? -18.641 -12.969 -2.844 1 96.88 67 PRO B CA 1
ATOM 3920 C C . PRO B 1 67 ? -18.156 -13.867 -3.979 1 96.88 67 PRO B C 1
ATOM 3922 O O . PRO B 1 67 ? -18.562 -15.023 -4.082 1 96.88 67 PRO B O 1
ATOM 3925 N N . HIS B 1 68 ? -17.281 -13.406 -4.828 1 97.88 68 HIS B N 1
ATOM 3926 C CA . HIS B 1 68 ? -16.734 -14.203 -5.922 1 97.88 68 HIS B CA 1
ATOM 3927 C C . HIS B 1 68 ? -16 -15.43 -5.391 1 97.88 68 HIS B C 1
ATOM 3929 O O . HIS B 1 68 ? -15.984 -16.484 -6.047 1 97.88 68 HIS B O 1
ATOM 3935 N N . LEU B 1 69 ? -15.398 -15.297 -4.25 1 98.25 69 LEU B N 1
ATOM 3936 C CA . LEU B 1 69 ? -14.617 -16.391 -3.684 1 98.25 69 LEU B CA 1
ATOM 3937 C C . LEU B 1 69 ? -15.523 -17.547 -3.258 1 98.25 69 LEU B C 1
ATOM 3939 O O . LEU B 1 69 ? -15.086 -18.688 -3.195 1 98.25 69 LEU B O 1
ATOM 3943 N N . ALA B 1 70 ? -16.766 -17.234 -2.949 1 98.25 70 ALA B N 1
ATOM 3944 C CA . ALA B 1 70 ? -17.719 -18.25 -2.549 1 98.25 70 ALA B CA 1
ATOM 3945 C C . ALA B 1 70 ? -18.547 -18.734 -3.746 1 98.25 70 ALA B C 1
ATOM 3947 O O . ALA B 1 70 ? -19.531 -19.438 -3.58 1 98.25 70 ALA B O 1
ATOM 3948 N N . GLY B 1 71 ? -18.172 -18.297 -4.891 1 98.19 71 GLY B N 1
ATOM 3949 C CA . GLY B 1 71 ? -18.844 -18.703 -6.109 1 98.19 71 GLY B CA 1
ATOM 3950 C C . GLY B 1 71 ? -18.172 -19.891 -6.781 1 98.19 71 GLY B C 1
ATOM 3951 O O . GLY B 1 71 ? -17.453 -20.656 -6.133 1 98.19 71 GLY B O 1
ATOM 3952 N N . ARG B 1 72 ? -18.547 -20.062 -8.086 1 98.44 72 ARG B N 1
ATOM 3953 C CA . ARG B 1 72 ? -17.969 -21.109 -8.93 1 98.44 72 ARG B CA 1
ATOM 3954 C C . ARG B 1 72 ? -17.641 -20.562 -10.312 1 98.44 72 ARG B C 1
ATOM 3956 O O . ARG B 1 72 ? -18.297 -19.656 -10.812 1 98.44 72 ARG B O 1
ATOM 3963 N N . LEU B 1 73 ? -16.516 -21.094 -10.805 1 97.38 73 LEU B N 1
ATOM 3964 C CA . LEU B 1 73 ? -16.312 -20.922 -12.234 1 97.38 73 LEU B CA 1
ATOM 3965 C C . LEU B 1 73 ? -17.297 -21.797 -13.023 1 97.38 73 LEU B C 1
ATOM 3967 O O . LEU B 1 73 ? -17.516 -22.953 -12.68 1 97.38 73 LEU B O 1
ATOM 3971 N N . ALA B 1 74 ? -17.906 -21.188 -14.008 1 96.12 74 ALA B N 1
ATOM 3972 C CA . ALA B 1 74 ? -18.875 -21.906 -14.852 1 96.12 74 ALA B CA 1
ATOM 3973 C C . ALA B 1 74 ? -18.703 -21.516 -16.312 1 96.12 74 ALA B C 1
ATOM 3975 O O . ALA B 1 74 ? -17.922 -20.625 -16.641 1 96.12 74 ALA B O 1
ATOM 3976 N N . ALA B 1 75 ? -19.328 -22.281 -17.172 1 93.19 75 ALA B N 1
ATOM 3977 C CA . ALA B 1 75 ? -19.328 -22 -18.609 1 93.19 75 ALA B CA 1
ATOM 3978 C C . ALA B 1 75 ? -20.766 -21.922 -19.125 1 93.19 75 ALA B C 1
ATOM 3980 O O . ALA B 1 75 ? -21.641 -22.688 -18.703 1 93.19 75 ALA B O 1
ATOM 3981 N N . ASP B 1 76 ? -20.969 -21.016 -20 1 89.62 76 ASP B N 1
ATOM 3982 C CA . ASP B 1 76 ? -22.281 -20.906 -20.609 1 89.62 76 ASP B CA 1
ATOM 3983 C C . ASP B 1 76 ? -22.438 -21.906 -21.766 1 89.62 76 ASP B C 1
ATOM 3985 O O . ASP B 1 76 ? -21.609 -22.781 -21.953 1 89.62 76 ASP B O 1
ATOM 3989 N N . HIS B 1 77 ? -23.578 -21.734 -22.453 1 89.19 77 HIS B N 1
ATOM 3990 C CA . HIS B 1 77 ? -23.922 -22.688 -23.516 1 89.19 77 HIS B CA 1
ATOM 3991 C C . HIS B 1 77 ? -22.922 -22.609 -24.656 1 89.19 77 HIS B C 1
ATOM 3993 O O . HIS B 1 77 ? -22.797 -23.562 -25.438 1 89.19 77 HIS B O 1
ATOM 3999 N N . ARG B 1 78 ? -22.188 -21.531 -24.797 1 85.38 78 ARG B N 1
ATOM 4000 C CA . ARG B 1 78 ? -21.203 -21.375 -25.844 1 85.38 78 ARG B CA 1
ATOM 4001 C C . ARG B 1 78 ? -19.797 -21.719 -25.344 1 85.38 78 ARG B C 1
ATOM 4003 O O . ARG B 1 78 ? -18.812 -21.547 -26.062 1 85.38 78 ARG B O 1
ATOM 4010 N N . GLY B 1 79 ? -19.734 -22.109 -24.078 1 85.25 79 GLY B N 1
ATOM 4011 C CA . GLY B 1 79 ? -18.438 -22.5 -23.516 1 85.25 79 GLY B CA 1
ATOM 4012 C C . GLY B 1 79 ? -17.688 -21.328 -22.906 1 85.25 79 GLY B C 1
ATOM 4013 O O . GLY B 1 79 ? -16.578 -21.5 -22.406 1 85.25 79 GLY B O 1
ATOM 4014 N N . ARG B 1 80 ? -18.328 -20.156 -22.938 1 88 80 ARG B N 1
ATOM 4015 C CA . ARG B 1 80 ? -17.672 -19 -22.328 1 88 80 ARG B CA 1
ATOM 4016 C C . ARG B 1 80 ? -17.734 -19.062 -20.812 1 88 80 ARG B C 1
ATOM 4018 O O . ARG B 1 80 ? -18.812 -19.266 -20.234 1 88 80 ARG B O 1
ATOM 4025 N N . ARG B 1 81 ? -16.594 -18.844 -20.25 1 92.44 81 ARG B N 1
ATOM 4026 C CA . ARG B 1 81 ? -16.484 -18.984 -18.812 1 92.44 81 ARG B CA 1
ATOM 4027 C C . ARG B 1 81 ? -16.922 -17.703 -18.109 1 92.44 81 ARG B C 1
ATOM 4029 O O . ARG B 1 81 ? -16.766 -16.609 -18.641 1 92.44 81 ARG B O 1
ATOM 4036 N N . PHE B 1 82 ? -17.484 -17.812 -16.984 1 95.62 82 PHE B N 1
ATOM 4037 C CA . PHE B 1 82 ? -17.891 -16.703 -16.125 1 95.62 82 PHE B CA 1
ATOM 4038 C C . PHE B 1 82 ? -17.828 -17.109 -14.648 1 95.62 82 PHE B C 1
ATOM 4040 O O . PHE B 1 82 ? -17.688 -18.297 -14.336 1 95.62 82 PHE B O 1
ATOM 4047 N N . LEU B 1 83 ? -17.828 -16.25 -13.781 1 97.5 83 LEU B N 1
ATOM 4048 C CA . LEU B 1 83 ? -17.922 -16.484 -12.344 1 97.5 83 LEU B CA 1
ATOM 4049 C C . LEU B 1 83 ? -19.391 -16.438 -11.891 1 97.5 83 LEU B C 1
ATOM 4051 O O . LEU B 1 83 ? -20.031 -15.391 -11.953 1 97.5 83 LEU B O 1
ATOM 4055 N N . HIS B 1 84 ? -19.859 -17.531 -11.508 1 98.12 84 HIS B N 1
ATOM 4056 C CA . HIS B 1 84 ? -21.203 -17.594 -10.938 1 98.12 84 HIS B CA 1
ATOM 4057 C C . HIS B 1 84 ? -21.188 -17.297 -9.445 1 98.12 84 HIS B C 1
ATOM 4059 O O . HIS B 1 84 ? -20.688 -18.109 -8.656 1 98.12 84 HIS B O 1
ATOM 4065 N N . VAL B 1 85 ? -21.75 -16.109 -9.086 1 97.81 85 VAL B N 1
ATOM 4066 C CA . VAL B 1 85 ? -21.797 -15.719 -7.68 1 97.81 85 VAL B CA 1
ATOM 4067 C C . VAL B 1 85 ? -23 -16.359 -7 1 97.81 85 VAL B C 1
ATOM 4069 O O . VAL B 1 85 ? -24.016 -15.688 -6.746 1 97.81 85 VAL B O 1
ATOM 4072 N N . ASN B 1 86 ? -22.844 -17.609 -6.613 1 97.25 86 ASN B N 1
ATOM 4073 C CA . ASN B 1 86 ? -23.984 -18.391 -6.16 1 97.25 86 ASN B CA 1
ATOM 4074 C C . ASN B 1 86 ? -23.828 -18.797 -4.695 1 97.25 86 ASN B C 1
ATOM 4076 O O . ASN B 1 86 ? -24.594 -19.641 -4.203 1 97.25 86 ASN B O 1
ATOM 4080 N N . ASN B 1 87 ? -22.859 -18.297 -4.004 1 97.44 87 ASN B N 1
ATOM 4081 C CA . ASN B 1 87 ? -22.625 -18.516 -2.58 1 97.44 87 ASN B CA 1
ATOM 4082 C C . ASN B 1 87 ? -22.625 -20.016 -2.244 1 97.44 87 ASN B C 1
ATOM 4084 O O . ASN B 1 87 ? -23.266 -20.438 -1.283 1 97.44 87 ASN B O 1
ATOM 4088 N N . GLU B 1 88 ? -21.938 -20.812 -3.061 1 97.62 88 GLU B N 1
ATOM 4089 C CA . GLU B 1 88 ? -21.812 -22.234 -2.795 1 97.62 88 GLU B CA 1
ATOM 4090 C C . GLU B 1 88 ? -20.703 -22.516 -1.797 1 97.62 88 GLU B C 1
ATOM 4092 O O . GLU B 1 88 ? -20.422 -23.672 -1.473 1 97.62 88 GLU B O 1
ATOM 4097 N N . GLY B 1 89 ? -20.031 -21.516 -1.322 1 97.88 89 GLY B N 1
ATOM 4098 C CA . GLY B 1 89 ? -19.156 -21.609 -0.169 1 97.88 89 GLY B CA 1
ATOM 4099 C C . GLY B 1 89 ? -17.688 -21.797 -0.543 1 97.88 89 GLY B C 1
ATOM 4100 O O . GLY B 1 89 ? -17.359 -21.953 -1.721 1 97.88 89 GLY B O 1
ATOM 4101 N N . VAL B 1 90 ? -16.844 -21.734 0.429 1 98.44 90 VAL B N 1
ATOM 4102 C CA . VAL B 1 90 ? -15.406 -22 0.351 1 98.44 90 VAL B CA 1
ATOM 4103 C C . VAL B 1 90 ? -15.094 -23.328 1.032 1 98.44 90 VAL B C 1
ATOM 4105 O O . VAL B 1 90 ? -15.688 -23.672 2.062 1 98.44 90 VAL B O 1
ATOM 4108 N N . LEU B 1 91 ? -14.172 -24.109 0.467 1 98.56 91 LEU B N 1
ATOM 4109 C CA . LEU B 1 91 ? -13.836 -25.406 1.021 1 98.56 91 LEU B CA 1
ATOM 4110 C C . LEU B 1 91 ? -12.82 -25.281 2.15 1 98.56 91 LEU B C 1
ATOM 4112 O O . LEU B 1 91 ? -11.781 -24.625 1.98 1 98.56 91 LEU B O 1
ATOM 4116 N N . VAL B 1 92 ? -13.172 -25.844 3.303 1 98.5 92 VAL B N 1
ATOM 4117 C CA . VAL B 1 92 ? -12.227 -25.906 4.41 1 98.5 92 VAL B CA 1
ATOM 4118 C C . VAL B 1 92 ? -12.031 -27.359 4.836 1 98.5 92 VAL B C 1
ATOM 4120 O O . VAL B 1 92 ? -13 -28.047 5.184 1 98.5 92 VAL B O 1
ATOM 4123 N N . VAL B 1 93 ? -10.828 -27.797 4.746 1 98 93 VAL B N 1
ATOM 4124 C CA . VAL B 1 93 ? -10.438 -29.141 5.172 1 98 93 VAL B CA 1
ATOM 4125 C C . VAL B 1 93 ? -9.586 -29.062 6.438 1 98 93 VAL B C 1
ATOM 4127 O O . VAL B 1 93 ? -8.633 -28.281 6.5 1 98 93 VAL B O 1
ATOM 4130 N N . GLU B 1 94 ? -9.953 -29.797 7.441 1 97.81 94 GLU B N 1
ATOM 4131 C CA . GLU B 1 94 ? -9.188 -29.875 8.68 1 97.81 94 GLU B CA 1
ATOM 4132 C C . GLU B 1 94 ? -8.469 -31.219 8.797 1 97.81 94 GLU B C 1
ATOM 4134 O O . GLU B 1 94 ? -9.055 -32.281 8.508 1 97.81 94 GLU B O 1
ATOM 4139 N N . ALA B 1 95 ? -7.234 -31.109 9.148 1 96.62 95 ALA B N 1
ATOM 4140 C CA . ALA B 1 95 ? -6.445 -32.344 9.297 1 96.62 95 ALA B CA 1
ATOM 4141 C C . ALA B 1 95 ? -5.551 -32.25 10.531 1 96.62 95 ALA B C 1
ATOM 4143 O O . ALA B 1 95 ? -5.227 -31.156 11 1 96.62 95 ALA B O 1
ATOM 4144 N N . THR B 1 96 ? -5.242 -33.438 11.078 1 95.31 96 THR B N 1
ATOM 4145 C CA . THR B 1 96 ? -4.207 -33.562 12.102 1 95.31 96 THR B CA 1
ATOM 4146 C C . THR B 1 96 ? -3.004 -34.344 11.547 1 95.31 96 THR B C 1
ATOM 4148 O O . THR B 1 96 ? -3.162 -35.281 10.789 1 95.31 96 THR B O 1
ATOM 4151 N N . VAL B 1 97 ? -1.906 -33.781 11.836 1 92.06 97 VAL B N 1
ATOM 4152 C CA . VAL B 1 97 ? -0.672 -34.438 11.375 1 92.06 97 VAL B CA 1
ATOM 4153 C C . VAL B 1 97 ? 0.139 -34.906 12.578 1 92.06 97 VAL B C 1
ATOM 4155 O O . VAL B 1 97 ? 0.217 -34.219 13.602 1 92.06 97 VAL B O 1
ATOM 4158 N N . SER B 1 98 ? 0.73 -36.062 12.516 1 90.5 98 SER B N 1
ATOM 4159 C CA . SER B 1 98 ? 1.436 -36.688 13.633 1 90.5 98 SER B CA 1
ATOM 4160 C C . SER B 1 98 ? 2.828 -36.094 13.812 1 90.5 98 SER B C 1
ATOM 4162 O O . SER B 1 98 ? 3.471 -36.312 14.844 1 90.5 98 SER B O 1
ATOM 4164 N N . SER B 1 99 ? 3.252 -35.312 12.898 1 88.12 99 SER B N 1
ATOM 4165 C CA . SER B 1 99 ? 4.578 -34.719 12.953 1 88.12 99 SER B CA 1
ATOM 4166 C C . SER B 1 99 ? 4.562 -33.406 13.734 1 88.12 99 SER B C 1
ATOM 4168 O O . SER B 1 99 ? 3.527 -32.75 13.82 1 88.12 99 SER B O 1
ATOM 4170 N N . ASN B 1 100 ? 5.73 -33.156 14.336 1 91.19 100 ASN B N 1
ATOM 4171 C CA . ASN B 1 100 ? 5.945 -31.812 14.844 1 91.19 100 ASN B CA 1
ATOM 4172 C C . ASN B 1 100 ? 6.234 -30.828 13.719 1 91.19 100 ASN B C 1
ATOM 4174 O O . ASN B 1 100 ? 6.746 -31.219 12.664 1 91.19 100 ASN B O 1
ATOM 4178 N N . LEU B 1 101 ? 5.836 -29.594 14 1 91.44 101 LEU B N 1
ATOM 4179 C CA . LEU B 1 101 ? 6.031 -28.562 12.984 1 91.44 101 LEU B CA 1
ATOM 4180 C C . LEU B 1 101 ? 7.484 -28.516 12.531 1 91.44 101 LEU B C 1
ATOM 4182 O O . LEU B 1 101 ? 7.762 -28.391 11.336 1 91.44 101 LEU B O 1
ATOM 4186 N N . ALA B 1 102 ? 8.406 -28.609 13.484 1 87.12 102 ALA B N 1
ATOM 4187 C CA . ALA B 1 102 ? 9.828 -28.531 13.18 1 87.12 102 ALA B CA 1
ATOM 4188 C C . ALA B 1 102 ? 10.234 -29.594 12.164 1 87.12 102 ALA B C 1
ATOM 4190 O O . ALA B 1 102 ? 11.141 -29.375 11.359 1 87.12 102 ALA B O 1
ATOM 4191 N N . ASP B 1 103 ? 9.484 -30.672 12.125 1 86.12 103 ASP B N 1
ATOM 4192 C CA . ASP B 1 103 ? 9.766 -31.781 11.211 1 86.12 103 ASP B CA 1
ATOM 4193 C C . ASP B 1 103 ? 9.312 -31.438 9.789 1 86.12 103 ASP B C 1
ATOM 4195 O O . ASP B 1 103 ? 9.789 -32.031 8.82 1 86.12 103 ASP B O 1
ATOM 4199 N N . LEU B 1 104 ? 8.414 -30.531 9.742 1 85.19 104 LEU B N 1
ATOM 4200 C CA . LEU B 1 104 ? 7.84 -30.172 8.453 1 85.19 104 LEU B CA 1
ATOM 4201 C C . LEU B 1 104 ? 8.602 -29.016 7.824 1 85.19 104 LEU B C 1
ATOM 4203 O O . LEU B 1 104 ? 8.367 -28.672 6.664 1 85.19 104 LEU B O 1
ATOM 4207 N N . LEU B 1 105 ? 9.422 -28.453 8.625 1 81.44 105 LEU B N 1
ATOM 4208 C CA . LEU B 1 105 ? 10.109 -27.25 8.172 1 81.44 105 LEU B CA 1
ATOM 4209 C C . LEU B 1 105 ? 11.578 -27.547 7.871 1 81.44 105 LEU B C 1
ATOM 4211 O O . LEU B 1 105 ? 12.164 -28.453 8.469 1 81.44 105 LEU B O 1
ATOM 4215 N N . ALA B 1 106 ? 12.062 -27.047 6.812 1 65.31 106 ALA B N 1
ATOM 4216 C CA . ALA B 1 106 ? 13.492 -27.062 6.516 1 65.31 106 ALA B CA 1
ATOM 4217 C C . ALA B 1 106 ? 13.969 -25.703 6.039 1 65.31 106 ALA B C 1
ATOM 4219 O O . ALA B 1 106 ? 13.414 -25.141 5.094 1 65.31 106 ALA B O 1
ATOM 4220 N N . TYR B 1 107 ? 15.133 -25.25 6.625 1 55.34 107 TYR B N 1
ATOM 4221 C CA . TYR B 1 107 ? 15.867 -24.047 6.25 1 55.34 107 TYR B CA 1
ATOM 4222 C C . TYR B 1 107 ? 14.906 -22.906 5.961 1 55.34 107 TYR B C 1
ATOM 4224 O O . TYR B 1 107 ? 14.992 -22.266 4.906 1 55.34 107 TYR B O 1
ATOM 4232 N N . GLY B 1 108 ? 13.977 -22.688 6.84 1 53.19 108 GLY B N 1
ATOM 4233 C CA . GLY B 1 108 ? 13.094 -21.547 6.715 1 53.19 108 GLY B CA 1
ATOM 4234 C C . GLY B 1 108 ? 11.93 -21.781 5.77 1 53.19 108 GLY B C 1
ATOM 4235 O O . GLY B 1 108 ? 11.141 -20.875 5.5 1 53.19 108 GLY B O 1
ATOM 4236 N N . GLY B 1 109 ? 11.906 -22.875 5.129 1 60.09 109 GLY B N 1
ATOM 4237 C CA . GLY B 1 109 ? 10.797 -23.297 4.293 1 60.09 109 GLY B CA 1
ATOM 4238 C C . GLY B 1 109 ? 10.305 -24.703 4.625 1 60.09 109 GLY B C 1
ATOM 4239 O O . GLY B 1 109 ? 10.562 -25.203 5.715 1 60.09 109 GLY B O 1
ATOM 4240 N N . MET B 1 110 ? 9.344 -25.047 3.791 1 68.5 110 MET B N 1
ATOM 4241 C CA . MET B 1 110 ? 8.828 -26.391 4 1 68.5 110 MET B CA 1
ATOM 4242 C C . MET B 1 110 ? 9.836 -27.438 3.541 1 68.5 110 MET B C 1
ATOM 4244 O O . MET B 1 110 ? 10.531 -27.25 2.541 1 68.5 110 MET B O 1
ATOM 4248 N N . ALA B 1 111 ? 10.188 -28.328 4.465 1 57.69 111 ALA B N 1
ATOM 4249 C CA . ALA B 1 111 ? 11.18 -29.375 4.23 1 57.69 111 ALA B CA 1
ATOM 4250 C C . ALA B 1 111 ? 10.773 -30.266 3.051 1 57.69 111 ALA B C 1
ATOM 4252 O O . ALA B 1 111 ? 11.633 -30.719 2.285 1 57.69 111 ALA B O 1
ATOM 4253 N N . THR B 1 112 ? 9.539 -30.766 3.203 1 57.97 112 THR B N 1
ATOM 4254 C CA . THR B 1 112 ? 9.086 -31.734 2.217 1 57.97 112 THR B CA 1
ATOM 4255 C C . THR B 1 112 ? 8.094 -31.109 1.245 1 57.97 112 THR B C 1
ATOM 4257 O O . THR B 1 112 ? 7.77 -29.922 1.362 1 57.97 112 THR B O 1
ATOM 4260 N N . ASP B 1 113 ? 7.699 -31.906 0.301 1 62.88 113 ASP B N 1
ATOM 4261 C CA . ASP B 1 113 ? 6.719 -31.594 -0.733 1 62.88 113 ASP B CA 1
ATOM 4262 C C . ASP B 1 113 ? 5.492 -30.906 -0.135 1 62.88 113 ASP B C 1
ATOM 4264 O O . ASP B 1 113 ? 4.953 -31.359 0.875 1 62.88 113 ASP B O 1
ATOM 4268 N N . VAL B 1 114 ? 5.258 -29.719 -0.581 1 67.31 114 VAL B N 1
ATOM 4269 C CA . VAL B 1 114 ? 4.16 -28.906 -0.064 1 67.31 114 VAL B CA 1
ATOM 4270 C C . VAL B 1 114 ? 2.828 -29.469 -0.553 1 67.31 114 VAL B C 1
ATOM 4272 O O . VAL B 1 114 ? 1.765 -29.047 -0.089 1 67.31 114 VAL B O 1
ATOM 4275 N N . HIS B 1 115 ? 2.812 -30.453 -1.395 1 70.44 115 HIS B N 1
ATOM 4276 C CA . HIS B 1 115 ? 1.592 -30.984 -1.982 1 70.44 115 HIS B CA 1
ATOM 4277 C C . HIS B 1 115 ? 0.677 -31.578 -0.912 1 70.44 115 HIS B C 1
ATOM 4279 O O . HIS B 1 115 ? -0.547 -31.562 -1.058 1 70.44 115 HIS B O 1
ATOM 4285 N N . GLY B 1 116 ? 1.219 -31.859 0.166 1 79.19 116 GLY B N 1
ATOM 4286 C CA . GLY B 1 116 ? 0.385 -32.438 1.209 1 79.19 116 GLY B CA 1
ATOM 4287 C C . GLY B 1 116 ? -0.144 -31.406 2.188 1 79.19 116 GLY B C 1
ATOM 4288 O O . GLY B 1 116 ? -1.049 -31.703 2.973 1 79.19 116 GLY B O 1
ATOM 4289 N N . GLN B 1 117 ? 0.256 -30.219 1.934 1 85.62 117 GLN B N 1
ATOM 4290 C CA . GLN B 1 117 ? -0.084 -29.219 2.932 1 85.62 117 GLN B CA 1
ATOM 4291 C C . GLN B 1 117 ? -1.319 -28.422 2.516 1 85.62 117 GLN B C 1
ATOM 4293 O O . GLN B 1 117 ? -1.886 -27.672 3.318 1 85.62 117 GLN B O 1
ATOM 4298 N N . TYR B 1 118 ? -1.729 -28.594 1.306 1 87.81 118 TYR B N 1
ATOM 4299 C CA . TYR B 1 118 ? -2.969 -28 0.817 1 87.81 118 TYR B CA 1
ATOM 4300 C C . TYR B 1 118 ? -3.873 -29.062 0.199 1 87.81 118 TYR B C 1
ATOM 4302 O O . TYR B 1 118 ? -3.463 -30.203 0.029 1 87.81 118 TYR B O 1
ATOM 4310 N N . HIS B 1 119 ? -5.137 -28.625 -0.003 1 88.19 119 HIS B N 1
ATOM 4311 C CA . HIS B 1 119 ? -6.082 -29.547 -0.627 1 88.19 119 HIS B CA 1
ATOM 4312 C C . HIS B 1 119 ? -5.66 -29.891 -2.053 1 88.19 119 HIS B C 1
ATOM 4314 O O . HIS B 1 119 ? -5.164 -29.031 -2.781 1 88.19 119 HIS B O 1
ATOM 4320 N N . THR B 1 120 ? -5.879 -31.125 -2.34 1 85.25 120 THR B N 1
ATOM 4321 C CA . THR B 1 120 ? -5.527 -31.578 -3.68 1 85.25 120 THR B CA 1
ATOM 4322 C C . THR B 1 120 ? -6.16 -30.688 -4.742 1 85.25 120 THR B C 1
ATOM 4324 O O . THR B 1 120 ? -7.367 -30.453 -4.715 1 85.25 120 THR B O 1
ATOM 4327 N N . LEU B 1 121 ? -5.32 -30.297 -5.617 1 86.75 121 LEU B N 1
ATOM 4328 C CA . LEU B 1 121 ? -5.812 -29.406 -6.668 1 86.75 121 LEU B CA 1
ATOM 4329 C C . LEU B 1 121 ? -6.75 -30.156 -7.609 1 86.75 121 LEU B C 1
ATOM 4331 O O . LEU B 1 121 ? -6.492 -31.312 -7.961 1 86.75 121 LEU B O 1
ATOM 4335 N N . PRO B 1 122 ? -7.789 -29.484 -7.969 1 87.25 122 PRO B N 1
ATOM 4336 C CA . PRO B 1 122 ? -8.75 -30.156 -8.852 1 87.25 122 PRO B CA 1
ATOM 4337 C C . PRO B 1 122 ? -8.203 -30.391 -10.258 1 87.25 122 PRO B C 1
ATOM 4339 O O . PRO B 1 122 ? -7.402 -29.578 -10.75 1 87.25 122 PRO B O 1
ATOM 4342 N N . GLU B 1 123 ? -8.664 -31.406 -10.867 1 84.31 123 GLU B N 1
ATOM 4343 C CA . GLU B 1 123 ? -8.305 -31.688 -12.25 1 84.31 123 GLU B CA 1
ATOM 4344 C C . GLU B 1 123 ? -9.055 -30.766 -13.211 1 84.31 123 GLU B C 1
ATOM 4346 O O . GLU B 1 123 ? -8.492 -30.312 -14.219 1 84.31 123 GLU B O 1
ATOM 4351 N N . GLU B 1 124 ? -10.266 -30.562 -12.828 1 87.94 124 GLU B N 1
ATOM 4352 C CA . GLU B 1 124 ? -11.102 -29.609 -13.555 1 87.94 124 GLU B CA 1
ATOM 4353 C C . GLU B 1 124 ? -11.461 -28.422 -12.68 1 87.94 124 GLU B C 1
ATOM 4355 O O . GLU B 1 124 ? -11.719 -28.562 -11.484 1 87.94 124 GLU B O 1
ATOM 4360 N N . ASN B 1 125 ? -11.508 -27.328 -13.344 1 91.19 125 ASN B N 1
ATOM 4361 C CA . ASN B 1 125 ? -11.641 -26.109 -12.562 1 91.19 125 ASN B CA 1
ATOM 4362 C C . ASN B 1 125 ? -13.102 -25.672 -12.43 1 91.19 125 ASN B C 1
ATOM 4364 O O . ASN B 1 125 ? -13.516 -25.172 -11.391 1 91.19 125 ASN B O 1
ATOM 4368 N N . VAL B 1 126 ? -13.859 -26 -13.477 1 92.19 126 VAL B N 1
ATOM 4369 C CA . VAL B 1 126 ? -15.25 -25.562 -13.5 1 92.19 126 VAL B CA 1
ATOM 4370 C C . VAL B 1 126 ? -16.047 -26.266 -12.414 1 92.19 126 VAL B C 1
ATOM 4372 O O . VAL B 1 126 ? -15.938 -27.484 -12.266 1 92.19 126 VAL B O 1
ATOM 4375 N N . GLY B 1 127 ? -16.75 -25.516 -11.641 1 94.5 127 GLY B N 1
ATOM 4376 C CA . GLY B 1 127 ? -17.609 -26.078 -10.617 1 94.5 127 GLY B CA 1
ATOM 4377 C C . GLY B 1 127 ? -16.922 -26.25 -9.273 1 94.5 127 GLY B C 1
ATOM 4378 O O . GLY B 1 127 ? -17.594 -26.453 -8.258 1 94.5 127 GLY B O 1
ATOM 4379 N N . GLU B 1 128 ? -15.641 -26.141 -9.219 1 96.56 128 GLU B N 1
ATOM 4380 C CA . GLU B 1 128 ? -14.875 -26.344 -7.992 1 96.56 128 GLU B CA 1
ATOM 4381 C C . GLU B 1 128 ? -14.914 -25.094 -7.105 1 96.56 128 GLU B C 1
ATOM 4383 O O . GLU B 1 128 ? -15.172 -24 -7.586 1 96.56 128 GLU B O 1
ATOM 4388 N N . ALA B 1 129 ? -14.742 -25.328 -5.777 1 98 129 ALA B N 1
ATOM 4389 C CA . ALA B 1 129 ? -14.609 -24.203 -4.863 1 98 129 ALA B CA 1
ATOM 4390 C C . ALA B 1 129 ? -13.43 -23.312 -5.246 1 98 129 ALA B C 1
ATOM 4392 O O . ALA B 1 129 ? -12.305 -23.812 -5.406 1 98 129 ALA B O 1
ATOM 4393 N N . LEU B 1 130 ? -13.68 -22.062 -5.355 1 98.31 130 LEU B N 1
ATOM 4394 C CA . LEU B 1 130 ? -12.672 -21.156 -5.895 1 98.31 130 LEU B CA 1
ATOM 4395 C C . LEU B 1 130 ? -11.641 -20.781 -4.828 1 98.31 130 LEU B C 1
ATOM 4397 O O . LEU B 1 130 ? -10.57 -20.266 -5.148 1 98.31 130 LEU B O 1
ATOM 4401 N N . LEU B 1 131 ? -12.016 -20.938 -3.605 1 98.5 131 LEU B N 1
ATOM 4402 C CA . LEU B 1 131 ? -11.117 -20.828 -2.461 1 98.5 131 LEU B CA 1
ATOM 4403 C C . LEU B 1 131 ? -11.141 -22.094 -1.617 1 98.5 131 LEU B C 1
ATOM 4405 O O . LEU B 1 131 ? -12.211 -22.562 -1.216 1 98.5 131 LEU B O 1
ATOM 4409 N N . GLN B 1 132 ? -9.977 -22.641 -1.429 1 98.25 132 GLN B N 1
ATOM 4410 C CA . GLN B 1 132 ? -9.82 -23.891 -0.673 1 98.25 132 GLN B CA 1
ATOM 4411 C C . GLN B 1 132 ? -8.75 -23.734 0.406 1 98.25 132 GLN B C 1
ATOM 4413 O O . GLN B 1 132 ? -7.645 -23.266 0.134 1 98.25 132 GLN B O 1
ATOM 4418 N N . ILE B 1 133 ? -9.125 -24.141 1.603 1 98.25 133 ILE B N 1
ATOM 4419 C CA . ILE B 1 133 ? -8.219 -24 2.738 1 98.25 133 ILE B CA 1
ATOM 4420 C C . ILE B 1 133 ? -8.055 -25.344 3.436 1 98.25 133 ILE B C 1
ATOM 4422 O O . ILE B 1 133 ? -9.039 -26.062 3.662 1 98.25 133 ILE B O 1
ATOM 4426 N N . LYS B 1 134 ? -6.867 -25.672 3.699 1 97.31 134 LYS B N 1
ATOM 4427 C CA . LYS B 1 134 ? -6.562 -26.844 4.523 1 97.31 134 LYS B CA 1
ATOM 4428 C C . LYS B 1 134 ? -5.836 -26.438 5.801 1 97.31 134 LYS B C 1
ATOM 4430 O O . LYS B 1 134 ? -4.801 -25.766 5.75 1 97.31 134 LYS B O 1
ATOM 4435 N N . LEU B 1 135 ? -6.414 -26.797 6.926 1 97.94 135 LEU B N 1
ATOM 4436 C CA . LEU B 1 135 ? -5.824 -26.547 8.234 1 97.94 135 LEU B CA 1
ATOM 4437 C C . LEU B 1 135 ? -5.191 -27.812 8.797 1 97.94 135 LEU B C 1
ATOM 4439 O O . LEU B 1 135 ? -5.895 -28.734 9.219 1 97.94 135 LEU B O 1
ATOM 4443 N N . ASN B 1 136 ? -3.838 -27.859 8.797 1 96.06 136 ASN B N 1
ATOM 4444 C CA . ASN B 1 136 ? -3.098 -29.016 9.305 1 96.06 136 ASN B CA 1
ATOM 4445 C C . ASN B 1 136 ? -2.584 -28.75 10.719 1 96.06 136 ASN B C 1
ATOM 4447 O O . ASN B 1 136 ? -1.594 -28.047 10.914 1 96.06 136 ASN B O 1
ATOM 4451 N N . ARG B 1 137 ? -3.199 -29.406 11.688 1 97.06 137 ARG B N 1
ATOM 4452 C CA . ARG B 1 137 ? -2.783 -29.266 13.078 1 97.06 137 ARG B CA 1
ATOM 4453 C C . ARG B 1 137 ? -1.666 -30.25 13.406 1 97.06 137 ARG B C 1
ATOM 4455 O O . ARG B 1 137 ? -1.854 -31.469 13.312 1 97.06 137 ARG B O 1
ATOM 4462 N N . CYS B 1 138 ? -0.583 -29.734 13.844 1 95 138 CYS B N 1
ATOM 4463 C CA . CYS B 1 138 ? 0.561 -30.562 14.195 1 95 138 CYS B CA 1
ATOM 4464 C C . CYS B 1 138 ? 0.456 -31.062 15.625 1 95 138 CYS B C 1
ATOM 4466 O O . CYS B 1 138 ? -0.255 -30.484 16.438 1 95 138 CYS B O 1
ATOM 4468 N N . LYS B 1 139 ? 1.214 -32.031 15.898 1 94.06 139 LYS B N 1
ATOM 4469 C CA . LYS B 1 139 ? 1.225 -32.656 17.219 1 94.06 139 LYS B CA 1
ATOM 4470 C C . LYS B 1 139 ? 1.694 -31.656 18.281 1 94.06 139 LYS B C 1
ATOM 4472 O O . LYS B 1 139 ? 1.213 -31.672 19.422 1 94.06 139 LYS B O 1
ATOM 4477 N N . CYS B 1 140 ? 2.572 -30.766 18 1 95.25 140 CYS B N 1
ATOM 4478 C CA . CYS B 1 140 ? 3.184 -29.828 18.938 1 95.25 140 CYS B CA 1
ATOM 4479 C C . CYS B 1 140 ? 2.279 -28.625 19.172 1 95.25 140 CYS B C 1
ATOM 4481 O O . CYS B 1 140 ? 2.631 -27.719 19.938 1 95.25 140 CYS B O 1
ATOM 4483 N N . GLY B 1 141 ? 1.204 -28.562 18.453 1 96.19 141 GLY B N 1
ATOM 4484 C CA . GLY B 1 141 ? 0.32 -27.406 18.562 1 96.19 141 GLY B CA 1
ATOM 4485 C C . GLY B 1 141 ? 0.498 -26.406 17.453 1 96.19 141 GLY B C 1
ATOM 4486 O O . GLY B 1 141 ? -0.281 -25.453 17.344 1 96.19 141 GLY B O 1
ATOM 4487 N N . GLY B 1 142 ? 1.494 -26.656 16.609 1 96 142 GLY B N 1
ATOM 4488 C CA . GLY B 1 142 ? 1.685 -25.812 15.445 1 96 142 GLY B CA 1
ATOM 4489 C C . GLY B 1 142 ? 0.602 -25.984 14.398 1 96 142 GLY B C 1
ATOM 4490 O O . GLY B 1 142 ? -0.203 -26.922 14.484 1 96 142 GLY B O 1
ATOM 4491 N N . LEU B 1 143 ? 0.523 -25.047 13.492 1 96.62 143 LEU B N 1
ATOM 4492 C CA . LEU B 1 143 ? -0.501 -25.047 12.453 1 96.62 143 LEU B CA 1
ATOM 4493 C C . LEU B 1 143 ? 0.108 -24.75 11.086 1 96.62 143 LEU B C 1
ATOM 4495 O O . LEU B 1 143 ? 0.854 -23.781 10.938 1 96.62 143 LEU B O 1
ATOM 4499 N N . VAL B 1 144 ? -0.132 -25.609 10.125 1 94.88 144 VAL B N 1
ATOM 4500 C CA . VAL B 1 144 ? 0.193 -25.328 8.727 1 94.88 144 VAL B CA 1
ATOM 4501 C C . VAL B 1 144 ? -1.089 -25.062 7.938 1 94.88 144 VAL B C 1
ATOM 4503 O O . VAL B 1 144 ? -2.002 -25.891 7.93 1 94.88 144 VAL B O 1
ATOM 4506 N N . VAL B 1 145 ? -1.154 -23.938 7.336 1 96.56 145 VAL B N 1
ATOM 4507 C CA . VAL B 1 145 ? -2.324 -23.531 6.559 1 96.56 145 VAL B CA 1
ATOM 4508 C C . VAL B 1 145 ? -1.99 -23.562 5.07 1 96.56 145 VAL B C 1
ATOM 4510 O O . VAL B 1 145 ? -1.104 -22.844 4.609 1 96.56 145 VAL B O 1
ATOM 4513 N N . GLY B 1 146 ? -2.643 -24.484 4.355 1 95.81 146 GLY B N 1
ATOM 4514 C CA . GLY B 1 146 ? -2.596 -24.484 2.902 1 95.81 146 GLY B CA 1
ATOM 4515 C C . GLY B 1 146 ? -3.777 -23.766 2.271 1 95.81 146 GLY B C 1
ATOM 4516 O O . GLY B 1 146 ? -4.93 -24.047 2.604 1 95.81 146 GLY B O 1
ATOM 4517 N N . VAL B 1 147 ? -3.5 -22.812 1.42 1 96.69 147 VAL B N 1
ATOM 4518 C CA . VAL B 1 147 ? -4.551 -22.078 0.726 1 96.69 147 VAL B CA 1
ATOM 4519 C C . VAL B 1 147 ? -4.383 -22.219 -0.783 1 96.69 147 VAL B C 1
ATOM 4521 O O . VAL B 1 147 ? -3.27 -22.109 -1.304 1 96.69 147 VAL B O 1
ATOM 4524 N N . SER B 1 148 ? -5.441 -22.531 -1.47 1 96.5 148 SER B N 1
ATOM 4525 C CA . SER B 1 148 ? -5.48 -22.547 -2.928 1 96.5 148 SER B CA 1
ATOM 4526 C C . SER B 1 148 ? -6.648 -21.719 -3.457 1 96.5 148 SER B C 1
ATOM 4528 O O . SER B 1 148 ? -7.777 -21.859 -2.977 1 96.5 148 SER B O 1
ATOM 4530 N N . TYR B 1 149 ? -6.41 -20.844 -4.348 1 97.25 149 TYR B N 1
ATOM 4531 C CA . TYR B 1 149 ? -7.465 -20.062 -4.988 1 97.25 149 TYR B CA 1
ATOM 4532 C C . TYR B 1 149 ? -7.316 -20.094 -6.504 1 97.25 149 TYR B C 1
ATOM 4534 O O . TYR B 1 149 ? -6.211 -20.25 -7.023 1 97.25 149 TYR B O 1
ATOM 4542 N N . HIS B 1 150 ? -8.375 -19.953 -7.188 1 96.94 150 HIS B N 1
ATOM 4543 C CA . HIS B 1 150 ? -8.336 -20 -8.648 1 96.94 150 HIS B CA 1
ATOM 4544 C C . HIS B 1 150 ? -7.859 -18.672 -9.227 1 96.94 150 HIS B C 1
ATOM 4546 O O . HIS B 1 150 ? -8.414 -17.609 -8.906 1 96.94 150 HIS B O 1
ATOM 4552 N N . HIS B 1 151 ? -6.934 -18.703 -10.094 1 95.5 151 HIS B N 1
ATOM 4553 C CA . HIS B 1 151 ? -6.195 -17.531 -10.562 1 95.5 151 HIS B CA 1
ATOM 4554 C C . HIS B 1 151 ? -7.078 -16.625 -11.406 1 95.5 151 HIS B C 1
ATOM 4556 O O . HIS B 1 151 ? -6.863 -15.406 -11.453 1 95.5 151 HIS B O 1
ATOM 4562 N N . GLN B 1 152 ? -8.07 -17.109 -12.078 1 95.62 152 GLN B N 1
ATOM 4563 C CA . GLN B 1 152 ? -8.938 -16.281 -12.906 1 95.62 152 GLN B CA 1
ATOM 4564 C C . GLN B 1 152 ? -9.922 -15.484 -12.055 1 95.62 152 GLN B C 1
ATOM 4566 O O . GLN B 1 152 ? -10.578 -14.562 -12.547 1 95.62 152 GLN B O 1
ATOM 4571 N N . THR B 1 153 ? -9.969 -15.805 -10.797 1 97.31 153 THR B N 1
ATOM 4572 C CA . THR B 1 153 ? -10.82 -15.062 -9.883 1 97.31 153 THR B CA 1
ATOM 4573 C C . THR B 1 153 ? -10.102 -13.82 -9.367 1 97.31 153 THR B C 1
ATOM 4575 O O . THR B 1 153 ? -10.711 -12.75 -9.25 1 97.31 153 THR B O 1
ATOM 4578 N N . ALA B 1 154 ? -8.859 -13.984 -9.102 1 97.81 154 ALA B N 1
ATOM 4579 C CA . ALA B 1 154 ? -8.141 -12.875 -8.484 1 97.81 154 ALA B CA 1
ATOM 4580 C C . ALA B 1 154 ? -6.633 -13.008 -8.695 1 97.81 154 ALA B C 1
ATOM 4582 O O . ALA B 1 154 ? -6.109 -14.117 -8.797 1 97.81 154 ALA B O 1
ATOM 4583 N N . ASP B 1 155 ? -6 -11.859 -8.773 1 97.12 155 ASP B N 1
ATOM 4584 C CA . ASP B 1 155 ? -4.543 -11.852 -8.812 1 97.12 155 ASP B CA 1
ATOM 4585 C C . ASP B 1 155 ? -3.957 -11.711 -7.41 1 97.12 155 ASP B C 1
ATOM 4587 O O . ASP B 1 155 ? -4.684 -11.781 -6.418 1 97.12 155 ASP B O 1
ATOM 4591 N N . GLY B 1 156 ? -2.637 -11.625 -7.336 1 96.56 156 GLY B N 1
ATOM 4592 C CA . GLY B 1 156 ? -1.948 -11.602 -6.055 1 96.56 156 GLY B CA 1
ATOM 4593 C C . GLY B 1 156 ? -2.328 -10.406 -5.195 1 96.56 156 GLY B C 1
ATOM 4594 O O . GLY B 1 156 ? -2.473 -10.531 -3.977 1 96.56 156 GLY B O 1
ATOM 4595 N N . VAL B 1 157 ? -2.469 -9.227 -5.824 1 95.69 157 VAL B N 1
ATOM 4596 C CA . VAL B 1 157 ? -2.824 -8.016 -5.086 1 95.69 157 VAL B CA 1
ATOM 4597 C C . VAL B 1 157 ? -4.215 -8.18 -4.48 1 95.69 157 VAL B C 1
ATOM 4599 O O . VAL B 1 157 ? -4.422 -7.883 -3.299 1 95.69 157 VAL B O 1
ATOM 4602 N N . ALA B 1 158 ? -5.121 -8.617 -5.246 1 97.19 158 ALA B N 1
ATOM 4603 C CA . ALA B 1 158 ? -6.484 -8.852 -4.781 1 97.19 158 ALA B CA 1
ATOM 4604 C C . ALA B 1 158 ? -6.512 -9.852 -3.635 1 97.19 158 ALA B C 1
ATOM 4606 O O . ALA B 1 158 ? -7.16 -9.625 -2.611 1 97.19 158 ALA B O 1
ATOM 4607 N N . MET B 1 159 ? -5.77 -10.891 -3.771 1 97.44 159 MET B N 1
ATOM 4608 C CA . MET B 1 159 ? -5.777 -11.93 -2.748 1 97.44 159 MET B CA 1
ATOM 4609 C C . MET B 1 159 ? -5.055 -11.461 -1.49 1 97.44 159 MET B C 1
ATOM 4611 O O . MET B 1 159 ? -5.434 -11.836 -0.377 1 97.44 159 MET B O 1
ATOM 4615 N N . ASN B 1 160 ? -4.035 -10.719 -1.706 1 95.75 160 ASN B N 1
ATOM 4616 C CA . ASN B 1 160 ? -3.387 -10.133 -0.538 1 95.75 160 ASN B CA 1
ATOM 4617 C C . ASN B 1 160 ? -4.367 -9.305 0.291 1 95.75 160 ASN B C 1
ATOM 4619 O O . ASN B 1 160 ? -4.367 -9.391 1.521 1 95.75 160 ASN B O 1
ATOM 4623 N N . ASN B 1 161 ? -5.148 -8.492 -0.366 1 93.44 161 ASN B N 1
ATOM 4624 C CA . ASN B 1 161 ? -6.176 -7.73 0.331 1 93.44 161 ASN B CA 1
ATOM 4625 C C . ASN B 1 161 ? -7.145 -8.641 1.074 1 93.44 161 ASN B C 1
ATOM 4627 O O . ASN B 1 161 ? -7.543 -8.344 2.201 1 93.44 161 ASN B O 1
ATOM 4631 N N . PHE B 1 162 ? -7.508 -9.695 0.51 1 97.5 162 PHE B N 1
ATOM 4632 C CA . PHE B 1 162 ? -8.375 -10.672 1.16 1 97.5 162 PHE B CA 1
ATOM 4633 C C . PHE B 1 162 ? -7.703 -11.266 2.391 1 97.5 162 PHE B C 1
ATOM 4635 O O . PHE B 1 162 ? -8.328 -11.414 3.439 1 97.5 162 PHE B O 1
ATOM 4642 N N . PHE B 1 163 ? -6.453 -11.664 2.299 1 96.94 163 PHE B N 1
ATOM 4643 C CA . PHE B 1 163 ? -5.734 -12.273 3.41 1 96.94 163 PHE B CA 1
ATOM 4644 C C . PHE B 1 163 ? -5.645 -11.312 4.59 1 96.94 163 PHE B C 1
ATOM 4646 O O . PHE B 1 163 ? -5.789 -11.727 5.742 1 96.94 163 PHE B O 1
ATOM 4653 N N . ILE B 1 164 ? -5.414 -10.086 4.273 1 90.12 164 ILE B N 1
ATOM 4654 C CA . ILE B 1 164 ? -5.395 -9.07 5.32 1 90.12 164 ILE B CA 1
ATOM 4655 C C . ILE B 1 164 ? -6.766 -8.992 5.988 1 90.12 164 ILE B C 1
ATOM 4657 O O . ILE B 1 164 ? -6.863 -8.906 7.215 1 90.12 164 ILE B O 1
ATOM 4661 N N . THR B 1 165 ? -7.773 -9.023 5.176 1 92.81 165 THR B N 1
ATOM 4662 C CA . THR B 1 165 ? -9.133 -9.023 5.699 1 92.81 165 THR B CA 1
ATOM 4663 C C . THR B 1 165 ? -9.375 -10.234 6.594 1 92.81 165 THR B C 1
ATOM 4665 O O . THR B 1 165 ? -9.945 -10.109 7.68 1 92.81 165 THR B O 1
ATOM 4668 N N . TRP B 1 166 ? -8.891 -11.359 6.16 1 97 166 TRP B N 1
ATOM 4669 C CA . TRP B 1 166 ? -9.094 -12.609 6.887 1 97 166 TRP B CA 1
ATOM 4670 C C . TRP B 1 166 ? -8.383 -12.586 8.234 1 97 166 TRP B C 1
ATOM 4672 O O . TRP B 1 166 ? -8.984 -12.883 9.266 1 97 166 TRP B O 1
ATOM 4682 N N . GLU B 1 167 ? -7.109 -12.234 8.273 1 93.19 167 GLU B N 1
ATOM 4683 C CA . GLU B 1 167 ? -6.383 -12.195 9.539 1 93.19 167 GLU B CA 1
ATOM 4684 C C . GLU B 1 167 ? -7.016 -11.211 10.508 1 93.19 167 GLU B C 1
ATOM 4686 O O . GLU B 1 167 ? -7.094 -11.469 11.711 1 93.19 167 GLU B O 1
ATOM 4691 N N . THR B 1 168 ? -7.48 -10.117 9.953 1 87 168 THR B N 1
ATOM 4692 C CA . THR B 1 168 ? -8.117 -9.102 10.789 1 87 168 THR B CA 1
ATOM 4693 C C . THR B 1 168 ? -9.43 -9.617 11.367 1 87 168 THR B C 1
ATOM 4695 O O . THR B 1 168 ? -9.727 -9.398 12.539 1 87 168 THR B O 1
ATOM 4698 N N . ALA B 1 169 ? -10.188 -10.258 10.555 1 92.75 169 ALA B N 1
ATOM 4699 C CA . ALA B 1 169 ? -11.461 -10.828 10.992 1 92.75 169 ALA B CA 1
ATOM 4700 C C . ALA B 1 169 ? -11.258 -11.852 12.109 1 92.75 169 ALA B C 1
ATOM 4702 O O . ALA B 1 169 ? -12.047 -11.922 13.055 1 92.75 169 ALA B O 1
ATOM 4703 N N . VAL B 1 170 ? -10.227 -12.648 11.977 1 94.69 170 VAL B N 1
ATOM 4704 C CA . VAL B 1 170 ? -9.93 -13.633 13.016 1 94.69 170 VAL B CA 1
ATOM 4705 C C . VAL B 1 170 ? -9.547 -12.93 14.312 1 94.69 170 VAL B C 1
ATOM 4707 O O . VAL B 1 170 ? -10.055 -13.258 15.383 1 94.69 170 VAL B O 1
ATOM 4710 N N . ARG B 1 171 ? -8.734 -11.961 14.273 1 86.06 171 ARG B N 1
ATOM 4711 C CA . ARG B 1 171 ? -8.219 -11.273 15.453 1 86.06 171 ARG B CA 1
ATOM 4712 C C . ARG B 1 171 ? -9.32 -10.484 16.156 1 86.06 171 ARG B C 1
ATOM 4714 O O . ARG B 1 171 ? -9.383 -10.453 17.391 1 86.06 171 ARG B O 1
ATOM 4721 N N . GLN B 1 172 ? -10.156 -9.922 15.328 1 82.19 172 GLN B N 1
ATOM 4722 C CA . GLN B 1 172 ? -11.125 -8.992 15.898 1 82.19 172 GLN B CA 1
ATOM 4723 C C . GLN B 1 172 ? -12.438 -9.695 16.234 1 82.19 172 GLN B C 1
ATOM 4725 O O . GLN B 1 172 ? -13.242 -9.18 17 1 82.19 172 GLN B O 1
ATOM 4730 N N . GLY B 1 173 ? -12.664 -10.82 15.625 1 88.06 173 GLY B N 1
ATOM 4731 C CA . GLY B 1 173 ? -13.859 -11.586 15.922 1 88.06 173 GLY B CA 1
ATOM 4732 C C . GLY B 1 173 ? -15.141 -10.812 15.672 1 88.06 173 GLY B C 1
ATOM 4733 O O . GLY B 1 173 ? -15.352 -10.289 14.57 1 88.06 173 GLY B O 1
ATOM 4734 N N . LYS B 1 174 ? -15.914 -10.617 16.656 1 83.25 174 LYS B N 1
ATOM 4735 C CA . LYS B 1 174 ? -17.25 -10.016 16.547 1 83.25 174 LYS B CA 1
ATOM 4736 C C . LYS B 1 174 ? -17.141 -8.516 16.297 1 83.25 174 LYS B C 1
ATOM 4738 O O . LYS B 1 174 ? -18.094 -7.902 15.797 1 83.25 174 LYS B O 1
ATOM 4743 N N . ASP B 1 175 ? -16.047 -7.988 16.594 1 75.81 175 ASP B N 1
ATOM 4744 C CA . ASP B 1 175 ? -15.852 -6.551 16.438 1 75.81 175 ASP B CA 1
ATOM 4745 C C . ASP B 1 175 ? -15.32 -6.219 15.039 1 75.81 175 ASP B C 1
ATOM 4747 O O . ASP B 1 175 ? -15.125 -5.047 14.711 1 75.81 175 ASP B O 1
ATOM 4751 N N . PHE B 1 176 ? -15.219 -7.242 14.242 1 83.44 176 PHE B N 1
ATOM 4752 C CA . PHE B 1 176 ? -14.672 -7.082 12.898 1 83.44 176 PHE B CA 1
ATOM 4753 C C . PHE B 1 176 ? -15.625 -6.266 12.023 1 83.44 176 PHE B C 1
ATOM 4755 O O . PHE B 1 176 ? -16.828 -6.527 12 1 83.44 176 PHE B O 1
ATOM 4762 N N . VAL B 1 177 ? -15.008 -5.293 11.352 1 76.19 177 VAL B N 1
ATOM 4763 C CA . VAL B 1 177 ? -15.734 -4.527 10.344 1 76.19 177 VAL B CA 1
ATOM 4764 C C . VAL B 1 177 ? -15.234 -4.898 8.953 1 76.19 177 VAL B C 1
ATOM 4766 O O . VAL B 1 177 ? -14.062 -4.699 8.633 1 76.19 177 VAL B O 1
ATOM 4769 N N . ALA B 1 178 ? -16.172 -5.27 8.188 1 83.62 178 ALA B N 1
ATOM 4770 C CA . ALA B 1 178 ? -15.812 -5.73 6.848 1 83.62 178 ALA B CA 1
ATOM 4771 C C . ALA B 1 178 ? -15.453 -4.559 5.938 1 83.62 178 ALA B C 1
ATOM 4773 O O . ALA B 1 178 ? -16.094 -3.51 5.984 1 83.62 178 ALA B O 1
ATOM 4774 N N . PRO B 1 179 ? -14.43 -4.742 5.113 1 83.5 179 PRO B N 1
ATOM 4775 C CA . PRO B 1 179 ? -14.133 -3.73 4.098 1 83.5 179 PRO B CA 1
ATOM 4776 C C . PRO B 1 179 ? -15.133 -3.746 2.943 1 83.5 179 PRO B C 1
ATOM 4778 O O . PRO B 1 179 ? -15.992 -4.637 2.873 1 83.5 179 PRO B O 1
ATOM 4781 N N . THR B 1 180 ? -15.07 -2.691 2.119 1 82.12 180 THR B N 1
ATOM 4782 C CA . THR B 1 180 ? -15.891 -2.6 0.917 1 82.12 180 THR B CA 1
ATOM 4783 C C . THR B 1 180 ? -15.023 -2.586 -0.335 1 82.12 180 THR B C 1
ATOM 4785 O O . THR B 1 180 ? -14.852 -1.542 -0.969 1 82.12 180 THR B O 1
ATOM 4788 N N . PRO B 1 181 ? -14.555 -3.768 -0.698 1 89.38 181 PRO B N 1
ATOM 4789 C CA . PRO B 1 181 ? -13.703 -3.807 -1.89 1 89.38 181 PRO B CA 1
ATOM 4790 C C . PRO B 1 181 ? -14.445 -3.393 -3.158 1 89.38 181 PRO B C 1
ATOM 4792 O O . PRO B 1 181 ? -15.672 -3.463 -3.209 1 89.38 181 PRO B O 1
ATOM 4795 N N . PHE B 1 182 ? -13.688 -2.867 -4.125 1 90.38 182 PHE B N 1
ATOM 4796 C CA . PHE B 1 182 ? -14.258 -2.586 -5.438 1 90.38 182 PHE B CA 1
ATOM 4797 C C . PHE B 1 182 ? -14.469 -3.877 -6.219 1 90.38 182 PHE B C 1
ATOM 4799 O O . PHE B 1 182 ? -13.508 -4.562 -6.57 1 90.38 182 PHE B O 1
ATOM 4806 N N . LEU B 1 183 ? -15.75 -4.184 -6.531 1 92.12 183 LEU B N 1
ATOM 4807 C CA . LEU B 1 183 ? -16.078 -5.484 -7.098 1 92.12 183 LEU B CA 1
ATOM 4808 C C . LEU B 1 183 ? -16.562 -5.348 -8.539 1 92.12 183 LEU B C 1
ATOM 4810 O O . LEU B 1 183 ? -16.797 -6.352 -9.211 1 92.12 183 LEU B O 1
ATOM 4814 N N . ASP B 1 184 ? -16.688 -4.176 -9.062 1 88.19 184 ASP B N 1
ATOM 4815 C CA . ASP B 1 184 ? -17.328 -3.955 -10.359 1 88.19 184 ASP B CA 1
ATOM 4816 C C . ASP B 1 184 ? -16.344 -4.227 -11.5 1 88.19 184 ASP B C 1
ATOM 4818 O O . ASP B 1 184 ? -15.734 -3.299 -12.031 1 88.19 184 ASP B O 1
ATOM 4822 N N . ARG B 1 185 ? -16.344 -5.395 -11.977 1 89.94 185 ARG B N 1
ATOM 4823 C CA . ARG B 1 185 ? -15.461 -5.832 -13.055 1 89.94 185 ARG B CA 1
ATOM 4824 C C . ARG B 1 185 ? -15.844 -5.172 -14.375 1 89.94 185 ARG B C 1
ATOM 4826 O O . ARG B 1 185 ? -14.977 -4.848 -15.188 1 89.94 185 ARG B O 1
ATOM 4833 N N . ALA B 1 186 ? -17 -4.965 -14.562 1 84 186 ALA B N 1
ATOM 4834 C CA . ALA B 1 186 ? -17.516 -4.426 -15.828 1 84 186 ALA B CA 1
ATOM 4835 C C . ALA B 1 186 ? -17 -3.006 -16.062 1 84 186 ALA B C 1
ATOM 4837 O O . ALA B 1 186 ? -16.766 -2.607 -17.203 1 84 186 ALA B O 1
ATOM 4838 N N . THR B 1 187 ? -16.781 -2.332 -14.992 1 85.25 187 THR B N 1
ATOM 4839 C CA . THR B 1 187 ? -16.375 -0.94 -15.141 1 85.25 187 THR B CA 1
ATOM 4840 C C . THR B 1 187 ? -14.852 -0.807 -15.055 1 85.25 187 THR B C 1
ATOM 4842 O O . THR B 1 187 ? -14.305 0.277 -15.273 1 85.25 187 THR B O 1
ATOM 4845 N N . THR B 1 188 ? -14.211 -1.791 -14.781 1 85.06 188 THR B N 1
ATOM 4846 C CA . THR B 1 188 ? -12.758 -1.752 -14.664 1 85.06 188 THR B CA 1
ATOM 4847 C C . THR B 1 188 ? -12.102 -1.896 -16.031 1 85.06 188 THR B C 1
ATOM 4849 O O . THR B 1 188 ? -11.086 -1.248 -16.312 1 85.06 188 THR B O 1
ATOM 4852 N N . ALA B 1 189 ? -12.648 -2.68 -16.891 1 83.81 189 ALA B N 1
ATOM 4853 C CA . ALA B 1 189 ? -12.148 -2.92 -18.234 1 83.81 189 ALA B CA 1
ATOM 4854 C C . ALA B 1 189 ? -13.125 -2.402 -19.297 1 83.81 189 ALA B C 1
ATOM 4856 O O . ALA B 1 189 ? -13.805 -3.188 -19.953 1 83.81 189 ALA B O 1
ATOM 4857 N N . VAL B 1 190 ? -13.109 -1.089 -19.422 1 86.5 190 VAL B N 1
ATOM 4858 C CA . VAL B 1 190 ? -14.039 -0.497 -20.375 1 86.5 190 VAL B CA 1
ATOM 4859 C C . VAL B 1 190 ? -13.297 -0.094 -21.656 1 86.5 190 VAL B C 1
ATOM 4861 O O . VAL B 1 190 ? -12.328 0.674 -21.594 1 86.5 190 VAL B O 1
ATOM 4864 N N . SER B 1 191 ? -13.789 -0.618 -22.703 1 92.88 191 SER B N 1
ATOM 4865 C CA . SER B 1 191 ? -13.156 -0.316 -23.984 1 92.88 191 SER B CA 1
ATOM 4866 C C . SER B 1 191 ? -13.57 1.06 -24.5 1 92.88 191 SER B C 1
ATOM 4868 O O . SER B 1 191 ? -14.555 1.633 -24.016 1 92.88 191 SER B O 1
ATOM 4870 N N . ARG B 1 192 ? -12.789 1.495 -25.562 1 91.88 192 ARG B N 1
ATOM 4871 C CA . ARG B 1 192 ? -13.188 2.689 -26.312 1 91.88 192 ARG B CA 1
ATOM 4872 C C . ARG B 1 192 ? -14.453 2.438 -27.109 1 91.88 192 ARG B C 1
ATOM 4874 O O . ARG B 1 192 ? -14.797 1.287 -27.406 1 91.88 192 ARG B O 1
ATOM 4881 N N . ARG B 1 193 ? -15.125 3.588 -27.328 1 91.06 193 ARG B N 1
ATOM 4882 C CA . ARG B 1 193 ? -16.344 3.473 -28.125 1 91.06 193 ARG B CA 1
ATOM 4883 C C . ARG B 1 193 ? -16.078 2.699 -29.406 1 91.06 193 ARG B C 1
ATOM 4885 O O . ARG B 1 193 ? -16.859 1.833 -29.797 1 91.06 193 ARG B O 1
ATOM 4892 N N . MET B 1 194 ? -14.992 3.076 -30 1 94.25 194 MET B N 1
ATOM 4893 C CA . MET B 1 194 ? -14.484 2.316 -31.141 1 94.25 194 MET B CA 1
ATOM 4894 C C . MET B 1 194 ? -13.195 1.588 -30.781 1 94.25 194 MET B C 1
ATOM 4896 O O . MET B 1 194 ? -12.102 2.137 -30.938 1 94.25 194 MET B O 1
ATOM 4900 N N . PRO B 1 195 ? -13.344 0.322 -30.297 1 94.81 195 PRO B N 1
ATOM 4901 C CA . PRO B 1 195 ? -12.164 -0.42 -29.875 1 94.81 195 PRO B CA 1
ATOM 4902 C C . PRO B 1 195 ? -11.07 -0.468 -30.938 1 94.81 195 PRO B C 1
ATOM 4904 O O . PRO B 1 195 ? -11.352 -0.784 -32.094 1 94.81 195 PRO B O 1
ATOM 4907 N N . ALA B 1 196 ? -9.875 -0.141 -30.562 1 94.81 196 ALA B N 1
ATOM 4908 C CA . ALA B 1 196 ? -8.758 -0.063 -31.5 1 94.81 196 ALA B CA 1
ATOM 4909 C C . ALA B 1 196 ? -7.457 -0.532 -30.844 1 94.81 196 ALA B C 1
ATOM 4911 O O . ALA B 1 196 ? -6.625 0.286 -30.453 1 94.81 196 ALA B O 1
ATOM 4912 N N . PRO B 1 197 ? -7.285 -1.805 -30.781 1 95.19 197 PRO B N 1
ATOM 4913 C CA . PRO B 1 197 ? -6.012 -2.287 -30.25 1 95.19 197 PRO B CA 1
ATOM 4914 C C . PRO B 1 197 ? -4.812 -1.844 -31.078 1 95.19 197 PRO B C 1
ATOM 4916 O O . PRO B 1 197 ? -4.855 -1.896 -32.312 1 95.19 197 PRO B O 1
ATOM 4919 N N . VAL B 1 198 ? -3.801 -1.379 -30.391 1 94.69 198 VAL B N 1
ATOM 4920 C CA . VAL B 1 198 ? -2.631 -0.842 -31.078 1 94.69 198 VAL B CA 1
ATOM 4921 C C . VAL B 1 198 ? -1.46 -1.812 -30.953 1 94.69 198 VAL B C 1
ATOM 4923 O O . VAL B 1 198 ? -0.52 -1.776 -31.75 1 94.69 198 VAL B O 1
ATOM 4926 N N . PHE B 1 199 ? -1.467 -2.711 -30.078 1 93.56 199 PHE B N 1
ATOM 4927 C CA . PHE B 1 199 ? -0.381 -3.652 -29.828 1 93.56 199 PHE B CA 1
ATOM 4928 C C . PHE B 1 199 ? -0.817 -5.078 -30.156 1 93.56 199 PHE B C 1
ATOM 4930 O O . PHE B 1 199 ? -2.01 -5.348 -30.312 1 93.56 199 PHE B O 1
ATOM 4937 N N . ASP B 1 200 ? 0.113 -5.988 -30.25 1 90.88 200 ASP B N 1
ATOM 4938 C CA . ASP B 1 200 ? -0.179 -7.383 -30.578 1 90.88 200 ASP B CA 1
ATOM 4939 C C . ASP B 1 200 ? -0.416 -8.195 -29.312 1 90.88 200 ASP B C 1
ATOM 4941 O O . ASP B 1 200 ? 0.417 -9.023 -28.922 1 90.88 200 ASP B O 1
ATOM 4945 N N . HIS B 1 201 ? -1.578 -8.133 -28.859 1 92.5 201 HIS B N 1
ATOM 4946 C CA . HIS B 1 201 ? -1.918 -8.789 -27.609 1 92.5 201 HIS B CA 1
ATOM 4947 C C . HIS B 1 201 ? -2.154 -10.281 -27.812 1 92.5 201 HIS B C 1
ATOM 4949 O O . HIS B 1 201 ? -2.008 -11.07 -26.875 1 92.5 201 HIS B O 1
ATOM 4955 N N . ARG B 1 202 ? -2.484 -10.648 -28.969 1 87 202 ARG B N 1
ATOM 4956 C CA . ARG B 1 202 ? -2.771 -12.047 -29.25 1 87 202 ARG B CA 1
ATOM 4957 C C . ARG B 1 202 ? -1.523 -12.914 -29.078 1 87 202 ARG B C 1
ATOM 4959 O O . ARG B 1 202 ? -1.595 -14.016 -28.531 1 87 202 ARG B O 1
ATOM 4966 N N . SER B 1 203 ? -0.413 -12.352 -29.438 1 82.69 203 SER B N 1
ATOM 4967 C CA . SER B 1 203 ? 0.824 -13.125 -29.422 1 82.69 203 SER B CA 1
ATOM 4968 C C . SER B 1 203 ? 1.529 -13 -28.078 1 82.69 203 SER B C 1
ATOM 4970 O O . SER B 1 203 ? 2.4 -13.812 -27.75 1 82.69 203 SER B O 1
ATOM 4972 N N . ILE B 1 204 ? 1.087 -12.102 -27.312 1 84.19 204 ILE B N 1
ATOM 4973 C CA . ILE B 1 204 ? 1.841 -11.836 -26.094 1 84.19 204 ILE B CA 1
ATOM 4974 C C . ILE B 1 204 ? 1.104 -12.422 -24.891 1 84.19 204 ILE B C 1
ATOM 4976 O O . ILE B 1 204 ? 1.662 -13.242 -24.156 1 84.19 204 ILE B O 1
ATOM 4980 N N . GLU B 1 205 ? -0.114 -12.133 -24.812 1 85.06 205 GLU B N 1
ATOM 4981 C CA . GLU B 1 205 ? -0.856 -12.516 -23.609 1 85.06 205 GLU B CA 1
ATOM 4982 C C . GLU B 1 205 ? -1.635 -13.812 -23.844 1 85.06 205 GLU B C 1
ATOM 4984 O O . GLU B 1 205 ? -2.064 -14.461 -22.875 1 85.06 205 GLU B O 1
ATOM 4989 N N . PHE B 1 206 ? -1.789 -14.195 -25.109 1 84 206 PHE B N 1
ATOM 4990 C CA . PHE B 1 206 ? -2.646 -15.344 -25.375 1 84 206 PHE B CA 1
ATOM 4991 C C . PHE B 1 206 ? -1.965 -16.312 -26.328 1 84 206 PHE B C 1
ATOM 4993 O O . PHE B 1 206 ? -0.971 -15.969 -26.984 1 84 206 PHE B O 1
ATOM 5000 N N . LYS B 1 207 ? -2.465 -17.547 -26.25 1 70.81 207 LYS B N 1
ATOM 5001 C CA . LYS B 1 207 ? -1.97 -18.578 -27.156 1 70.81 207 LYS B CA 1
ATOM 5002 C C . LYS B 1 207 ? -2.553 -18.406 -28.562 1 70.81 207 LYS B C 1
ATOM 5004 O O . LYS B 1 207 ? -3.746 -18.156 -28.719 1 70.81 207 LYS B O 1
ATOM 5009 N N . SER B 1 208 ? -1.862 -17.953 -29.5 1 57.91 208 SER B N 1
ATOM 5010 C CA . SER B 1 208 ? -2.395 -17.906 -30.859 1 57.91 208 SER B CA 1
ATOM 5011 C C . SER B 1 208 ? -2.803 -19.297 -31.328 1 57.91 208 SER B C 1
ATOM 5013 O O . SER B 1 208 ? -2.199 -20.297 -30.938 1 57.91 208 SER B O 1
ATOM 5015 N N . GLY B 1 209 ? -4.207 -19.516 -31.422 1 46.91 209 GLY B N 1
ATOM 5016 C CA . GLY B 1 209 ? -4.695 -20.766 -31.984 1 46.91 209 GLY B CA 1
ATOM 5017 C C . GLY B 1 209 ? -3.695 -21.438 -32.906 1 46.91 209 GLY B C 1
ATOM 5018 O O . GLY B 1 209 ? -3.564 -22.656 -32.906 1 46.91 209 GLY B O 1
ATOM 5019 N N . GLU B 1 210 ? -3.467 -20.688 -34.031 1 41.84 210 GLU B N 1
ATOM 5020 C CA . GLU B 1 210 ? -2.553 -21.25 -35.031 1 41.84 210 GLU B CA 1
ATOM 5021 C C . GLU B 1 210 ? -1.131 -21.328 -34.5 1 41.84 210 GLU B C 1
ATOM 5023 O O . GLU B 1 210 ? -0.21 -21.734 -35.219 1 41.84 210 GLU B O 1
ATOM 5028 N N . SER B 1 211 ? -1.001 -20.359 -33.75 1 37.78 211 SER B N 1
ATOM 5029 C CA . SER B 1 211 ? 0.394 -20.453 -33.344 1 37.78 211 SER B CA 1
ATOM 5030 C C . SER B 1 211 ? 0.682 -21.797 -32.656 1 37.78 211 SER B C 1
ATOM 5032 O O . SER B 1 211 ? 0.156 -22.078 -31.578 1 37.78 211 SER B O 1
ATOM 5034 N N . ARG B 1 212 ? 0.663 -22.828 -33.344 1 33.81 212 ARG B N 1
ATOM 5035 C CA . ARG B 1 212 ? 1.644 -23.891 -33.219 1 33.81 212 ARG B CA 1
ATOM 5036 C C . ARG B 1 212 ? 2.807 -23.469 -32.312 1 33.81 212 ARG B C 1
ATOM 5038 O O . ARG B 1 212 ? 3.121 -22.281 -32.219 1 33.81 212 ARG B O 1
ATOM 5045 N N . GLY B 1 213 ? 3.246 -24.156 -31.406 1 31.69 213 GLY B N 1
ATOM 5046 C CA . GLY B 1 213 ? 4.426 -24.094 -30.547 1 31.69 213 GLY B CA 1
ATOM 5047 C C . GLY B 1 213 ? 5.5 -23.172 -31.078 1 31.69 213 GLY B C 1
ATOM 5048 O O . GLY B 1 213 ? 5.855 -23.234 -32.25 1 31.69 213 GLY B O 1
ATOM 5049 N N . CYS B 1 214 ? 5.293 -21.719 -31.125 1 32.22 214 CYS B N 1
ATOM 5050 C CA . CYS B 1 214 ? 6.703 -21.375 -31.281 1 32.22 214 CYS B CA 1
ATOM 5051 C C . CYS B 1 214 ? 7.598 -22.562 -30.953 1 32.22 214 CYS B C 1
ATOM 5053 O O . CYS B 1 214 ? 7.699 -22.969 -29.797 1 32.22 214 CYS B O 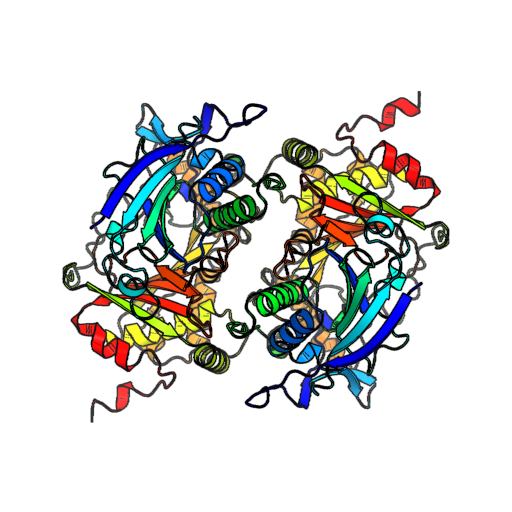1
ATOM 5055 N N . THR B 1 215 ? 7.441 -23.453 -31.703 1 32.16 215 THR B N 1
ATOM 5056 C CA . THR B 1 215 ? 8.531 -24.406 -31.797 1 32.16 215 THR B CA 1
ATOM 5057 C C . THR B 1 215 ? 9.883 -23.719 -31.609 1 32.16 215 THR B C 1
ATOM 5059 O O . THR B 1 215 ? 10.492 -23.281 -32.594 1 32.16 215 THR B O 1
ATOM 5062 N N . ARG B 1 216 ? 9.852 -22.484 -30.969 1 36.19 216 ARG B N 1
ATOM 5063 C CA . ARG B 1 216 ? 11.289 -22.438 -30.703 1 36.19 216 ARG B CA 1
ATOM 5064 C C . ARG B 1 216 ? 11.891 -23.828 -30.641 1 36.19 216 ARG B C 1
ATOM 5066 O O . ARG B 1 216 ? 11.219 -24.781 -30.203 1 36.19 216 ARG B O 1
ATOM 5073 N N . GLU B 1 217 ? 12.781 -24.031 -31.531 1 36.66 217 GLU B N 1
ATOM 5074 C CA . GLU B 1 217 ? 13.633 -25.203 -31.344 1 36.66 217 GLU B CA 1
ATOM 5075 C C . GLU B 1 217 ? 13.68 -25.625 -29.875 1 36.66 217 GLU B C 1
ATOM 5077 O O . GLU B 1 217 ? 13.797 -24.797 -28.984 1 36.66 217 GLU B O 1
ATOM 5082 N N . ARG B 1 218 ? 12.75 -26.625 -29.5 1 38.44 218 ARG B N 1
ATOM 5083 C CA . ARG B 1 218 ? 12.828 -27.391 -28.266 1 38.44 218 ARG B CA 1
ATOM 5084 C C . ARG B 1 218 ? 14.172 -27.172 -27.562 1 38.44 218 ARG B C 1
ATOM 5086 O O . ARG B 1 218 ? 15.195 -27.688 -28.016 1 38.44 218 ARG B O 1
ATOM 5093 N N . GLY B 1 219 ? 14.547 -25.984 -27.375 1 41.38 219 GLY B N 1
ATOM 5094 C CA . GLY B 1 219 ? 15.734 -26.172 -26.562 1 41.38 219 GLY B CA 1
ATOM 5095 C C . GLY B 1 219 ? 15.641 -27.375 -25.641 1 41.38 219 GLY B C 1
ATOM 5096 O O . GLY B 1 219 ? 14.602 -28.031 -25.562 1 41.38 219 GLY B O 1
ATOM 5097 N N . ASP B 1 220 ? 16.656 -27.781 -25.109 1 48.34 220 ASP B N 1
ATOM 5098 C CA . ASP B 1 220 ? 16.812 -29 -24.312 1 48.34 220 ASP B CA 1
ATOM 5099 C C . ASP B 1 220 ? 15.742 -29.078 -23.219 1 48.34 220 ASP B C 1
ATOM 5101 O O . ASP B 1 220 ? 15.648 -28.188 -22.375 1 48.34 220 ASP B O 1
ATOM 5105 N N . ILE B 1 221 ? 14.43 -29.531 -23.562 1 56.75 221 ILE B N 1
ATOM 5106 C CA . ILE B 1 221 ? 13.422 -29.891 -22.578 1 56.75 221 ILE B CA 1
ATOM 5107 C C . ILE B 1 221 ? 14.078 -30.594 -21.391 1 56.75 221 ILE B C 1
ATOM 5109 O O . ILE B 1 221 ? 14.68 -31.672 -21.562 1 56.75 221 ILE B O 1
ATOM 5113 N N . VAL B 1 222 ? 14.375 -29.812 -20.453 1 62.53 222 VAL B N 1
ATOM 5114 C CA . VAL B 1 222 ? 14.797 -30.453 -19.219 1 62.53 222 VAL B CA 1
ATOM 5115 C C . VAL B 1 222 ? 13.625 -31.219 -18.609 1 62.53 222 VAL B C 1
ATOM 5117 O O . VAL B 1 222 ? 12.508 -30.703 -18.5 1 62.53 222 VAL B O 1
ATOM 5120 N N . SER B 1 223 ? 13.773 -32.438 -18.484 1 71.62 223 SER B N 1
ATOM 5121 C CA . SER B 1 223 ? 12.758 -33.219 -17.797 1 71.62 223 SER B CA 1
ATOM 5122 C C . SER B 1 223 ? 12.398 -32.625 -16.453 1 71.62 223 SER B C 1
ATOM 5124 O O . SER B 1 223 ? 13.258 -32.062 -15.758 1 71.62 223 SER B O 1
ATOM 5126 N N . MET B 1 224 ? 11.219 -32.625 -16.203 1 71.25 224 MET B N 1
ATOM 5127 C CA . MET B 1 224 ? 10.719 -32.125 -14.922 1 71.25 224 MET B CA 1
ATOM 5128 C C . MET B 1 224 ? 11.523 -32.688 -13.758 1 71.25 224 MET B C 1
ATOM 5130 O O . MET B 1 224 ? 11.75 -32 -12.758 1 71.25 224 MET B O 1
ATOM 5134 N N . ALA B 1 225 ? 12 -33.844 -14.055 1 71.56 225 ALA B N 1
ATOM 5135 C CA . ALA B 1 225 ? 12.758 -34.5 -13.008 1 71.56 225 ALA B CA 1
ATOM 5136 C C . ALA B 1 225 ? 14.109 -33.812 -12.789 1 71.56 225 ALA B C 1
ATOM 5138 O O . ALA B 1 225 ? 14.711 -33.969 -11.719 1 71.56 225 ALA B O 1
ATOM 5139 N N . LYS B 1 226 ? 14.422 -33.062 -13.695 1 84.81 226 LYS B N 1
ATOM 5140 C CA . LYS B 1 226 ? 15.734 -32.438 -13.609 1 84.81 226 LYS B CA 1
ATOM 5141 C C . LYS B 1 226 ? 15.602 -30.953 -13.25 1 84.81 226 LYS B C 1
ATOM 5143 O O . LYS B 1 226 ? 16.547 -30.188 -13.414 1 84.81 226 LYS B O 1
ATOM 5148 N N . ILE B 1 227 ? 14.477 -30.609 -12.898 1 88.75 227 ILE B N 1
ATOM 5149 C CA . ILE B 1 227 ? 14.258 -29.25 -12.422 1 88.75 227 ILE B CA 1
ATOM 5150 C C . ILE B 1 227 ? 14.227 -29.234 -10.898 1 88.75 227 ILE B C 1
ATOM 5152 O O . ILE B 1 227 ? 13.5 -30.016 -10.273 1 88.75 227 ILE B O 1
ATOM 5156 N N . LYS B 1 228 ? 15.016 -28.406 -10.32 1 88.5 228 LYS B N 1
ATOM 5157 C CA . LYS B 1 228 ? 15.117 -28.297 -8.867 1 88.5 228 LYS B CA 1
ATOM 5158 C C . LYS B 1 228 ? 14.594 -26.953 -8.375 1 88.5 228 LYS B C 1
ATOM 5160 O O . LYS B 1 228 ? 14.852 -25.906 -8.992 1 88.5 228 LYS B O 1
ATOM 5165 N N . ASP B 1 229 ? 13.781 -27.047 -7.375 1 87.38 229 ASP B N 1
ATOM 5166 C CA . ASP B 1 229 ? 13.367 -25.828 -6.684 1 87.38 229 ASP B CA 1
ATOM 5167 C C . ASP B 1 229 ? 14.445 -25.328 -5.723 1 87.38 229 ASP B C 1
ATOM 5169 O O . ASP B 1 229 ? 14.75 -26 -4.73 1 87.38 229 ASP B O 1
ATOM 5173 N N . VAL B 1 230 ? 15 -24.234 -6.051 1 90.75 230 VAL B N 1
ATOM 5174 C CA . VAL B 1 230 ? 16.062 -23.656 -5.23 1 90.75 230 VAL B CA 1
ATOM 5175 C C . VAL B 1 230 ? 15.508 -22.5 -4.402 1 90.75 230 VAL B C 1
ATOM 5177 O O . VAL B 1 230 ? 14.703 -21.703 -4.895 1 90.75 230 VAL B O 1
ATOM 5180 N N . ARG B 1 231 ? 15.914 -22.5 -3.148 1 90.81 231 ARG B N 1
ATOM 5181 C CA . ARG B 1 231 ? 15.578 -21.391 -2.264 1 90.81 231 ARG B CA 1
ATOM 5182 C C . ARG B 1 231 ? 16.844 -20.641 -1.821 1 90.81 231 ARG B C 1
ATOM 5184 O O . ARG B 1 231 ? 17.781 -21.266 -1.305 1 90.81 231 ARG B O 1
ATOM 5191 N N . VAL B 1 232 ? 16.859 -19.344 -2.025 1 93.19 232 VAL B N 1
ATOM 5192 C CA . VAL B 1 232 ? 17.984 -18.5 -1.627 1 93.19 232 VAL B CA 1
ATOM 5193 C C . VAL B 1 232 ? 17.5 -17.422 -0.655 1 93.19 232 VAL B C 1
ATOM 5195 O O . VAL B 1 232 ? 16.594 -16.641 -0.977 1 93.19 232 VAL B O 1
ATOM 5198 N N . HIS B 1 233 ? 18.094 -17.422 0.52 1 93.25 233 HIS B N 1
ATOM 5199 C CA . HIS B 1 233 ? 17.781 -16.391 1.494 1 93.25 233 HIS B CA 1
ATOM 5200 C C . HIS B 1 233 ? 18.734 -15.211 1.377 1 93.25 233 HIS B C 1
ATOM 5202 O O . HIS B 1 233 ? 19.938 -15.352 1.636 1 93.25 233 HIS B O 1
ATOM 5208 N N . LEU B 1 234 ? 18.219 -14.117 1.002 1 94.88 234 LEU B N 1
ATOM 5209 C CA . LEU B 1 234 ? 18.984 -12.875 0.91 1 94.88 234 LEU B CA 1
ATOM 5210 C C . LEU B 1 234 ? 18.766 -12.008 2.141 1 94.88 234 LEU B C 1
ATOM 5212 O O . LEU B 1 234 ? 17.672 -11.469 2.336 1 94.88 234 LEU B O 1
ATOM 5216 N N . THR B 1 235 ? 19.766 -11.836 2.908 1 90.81 235 THR B N 1
ATOM 5217 C CA . THR B 1 235 ? 19.672 -11.156 4.195 1 90.81 235 THR B CA 1
ATOM 5218 C C . THR B 1 235 ? 19.453 -9.656 4 1 90.81 235 THR B C 1
ATOM 5220 O O . THR B 1 235 ? 19.672 -9.125 2.904 1 90.81 235 THR B O 1
ATOM 5223 N N . ALA B 1 236 ? 19.094 -9.016 5.078 1 85.25 236 ALA B N 1
ATOM 5224 C CA . ALA B 1 236 ? 18.922 -7.562 5.066 1 85.25 236 ALA B CA 1
ATOM 5225 C C . ALA B 1 236 ? 20.234 -6.855 4.73 1 85.25 236 ALA B C 1
ATOM 5227 O O . ALA B 1 236 ? 20.234 -5.84 4.031 1 85.25 236 ALA B O 1
ATOM 5228 N N . GLU B 1 237 ? 21.312 -7.352 5.219 1 84.44 237 GLU B N 1
ATOM 5229 C CA . GLU B 1 237 ? 22.625 -6.777 4.941 1 84.44 237 GLU B CA 1
ATOM 5230 C C . GLU B 1 237 ? 22.969 -6.887 3.457 1 84.44 237 GLU B C 1
ATOM 5232 O O . GLU B 1 237 ? 23.469 -5.93 2.863 1 84.44 237 GLU B O 1
ATOM 5237 N N . PHE B 1 238 ? 22.688 -8.016 2.961 1 92.06 238 PHE B N 1
ATOM 5238 C CA . PHE B 1 238 ? 22.938 -8.211 1.538 1 92.06 238 PHE B CA 1
ATOM 5239 C C . PHE B 1 238 ? 22.109 -7.246 0.7 1 92.06 238 PHE B C 1
ATOM 5241 O O . PHE B 1 238 ? 22.625 -6.672 -0.268 1 92.06 238 PHE B O 1
ATOM 5248 N N . LEU B 1 239 ? 20.891 -7.094 1.052 1 92.44 239 LEU B N 1
ATOM 5249 C CA . LEU B 1 239 ? 19.984 -6.215 0.32 1 92.44 239 LEU B CA 1
ATOM 5250 C C . LEU B 1 239 ? 20.469 -4.77 0.375 1 92.44 239 LEU B C 1
ATOM 5252 O O . LEU B 1 239 ? 20.375 -4.043 -0.618 1 92.44 239 LEU B O 1
ATOM 5256 N N . ALA B 1 240 ? 20.891 -4.387 1.511 1 84.69 240 ALA B N 1
ATOM 5257 C CA . ALA B 1 240 ? 21.422 -3.035 1.666 1 84.69 240 ALA B CA 1
ATOM 5258 C C . ALA B 1 240 ? 22.641 -2.816 0.769 1 84.69 240 ALA B C 1
ATOM 5260 O O . ALA B 1 240 ? 22.781 -1.767 0.136 1 84.69 240 ALA B O 1
ATOM 5261 N N . GLU B 1 241 ? 23.484 -3.766 0.739 1 89.62 241 GLU B N 1
ATOM 5262 C CA . GLU B 1 241 ? 24.672 -3.68 -0.107 1 89.62 241 GLU B CA 1
ATOM 5263 C C . GLU B 1 241 ? 24.281 -3.656 -1.586 1 89.62 241 GLU B C 1
ATOM 5265 O O . GLU B 1 241 ? 24.891 -2.924 -2.373 1 89.62 241 GLU B O 1
ATOM 5270 N N . LEU B 1 242 ? 23.359 -4.508 -1.913 1 93.75 242 LEU B N 1
ATOM 5271 C CA . LEU B 1 242 ? 22.891 -4.555 -3.295 1 93.75 242 LEU B CA 1
ATOM 5272 C C . LEU B 1 242 ? 22.328 -3.203 -3.723 1 93.75 242 LEU B C 1
ATOM 5274 O O . LEU B 1 242 ? 22.609 -2.721 -4.82 1 93.75 242 LEU B O 1
ATOM 5278 N N . ARG B 1 243 ? 21.531 -2.621 -2.908 1 88.5 243 ARG B N 1
ATOM 5279 C CA . ARG B 1 243 ? 20.953 -1.312 -3.203 1 88.5 243 ARG B CA 1
ATOM 5280 C C . ARG B 1 243 ? 22.047 -0.26 -3.373 1 88.5 243 ARG B C 1
ATOM 5282 O O . ARG B 1 243 ? 21.953 0.604 -4.246 1 88.5 243 ARG B O 1
ATOM 5289 N N . ALA B 1 244 ? 22.984 -0.298 -2.527 1 85.5 244 ALA B N 1
ATOM 5290 C CA . ALA B 1 244 ? 24.094 0.638 -2.607 1 85.5 244 ALA B CA 1
ATOM 5291 C C . ALA B 1 244 ? 24.859 0.467 -3.918 1 85.5 244 ALA B C 1
ATOM 5293 O O . ALA B 1 244 ? 25.344 1.445 -4.5 1 85.5 244 ALA B O 1
ATOM 5294 N N . ARG B 1 245 ? 24.969 -0.759 -4.289 1 88.81 245 ARG B N 1
ATOM 5295 C CA . ARG B 1 245 ? 25.688 -1.069 -5.523 1 88.81 245 ARG B CA 1
ATOM 5296 C C . ARG B 1 245 ? 24.938 -0.547 -6.738 1 88.81 245 ARG B C 1
ATOM 5298 O O . ARG B 1 245 ? 25.547 -0.088 -7.707 1 88.81 245 ARG B O 1
ATOM 5305 N N . VAL B 1 246 ? 23.641 -0.75 -6.766 1 88.94 246 VAL B N 1
ATOM 5306 C CA . VAL B 1 246 ? 22.812 -0.271 -7.867 1 88.94 246 VAL B CA 1
ATOM 5307 C C . VAL B 1 246 ? 22.828 1.255 -7.891 1 88.94 246 VAL B C 1
ATOM 5309 O O . VAL B 1 246 ? 23.047 1.866 -8.938 1 88.94 246 VAL B O 1
ATOM 5312 N N . GLY B 1 247 ? 22.625 1.818 -6.738 1 78.12 247 GLY B N 1
ATOM 5313 C CA . GLY B 1 247 ? 22.547 3.268 -6.633 1 78.12 247 GLY B CA 1
ATOM 5314 C C . GLY B 1 247 ? 21.328 3.848 -7.332 1 78.12 247 GLY B C 1
ATOM 5315 O O . GLY B 1 247 ? 20.609 3.131 -8.023 1 78.12 247 GLY B O 1
ATOM 5316 N N . GLY B 1 248 ? 20.953 5.074 -7.148 1 78.94 248 GLY B N 1
ATOM 5317 C CA . GLY B 1 248 ? 19.891 5.797 -7.824 1 78.94 248 GLY B CA 1
ATOM 5318 C C . GLY B 1 248 ? 18.5 5.406 -7.34 1 78.94 248 GLY B C 1
ATOM 5319 O O . GLY B 1 248 ? 18.359 4.652 -6.375 1 78.94 248 GLY B O 1
ATOM 5320 N N . ARG B 1 249 ? 17.453 5.957 -8.031 1 82.25 249 ARG B N 1
ATOM 5321 C CA . ARG B 1 249 ? 16.047 5.66 -7.734 1 82.25 249 ARG B CA 1
ATOM 5322 C C . ARG B 1 249 ? 15.648 4.297 -8.281 1 82.25 249 ARG B C 1
ATOM 5324 O O . ARG B 1 249 ? 15.453 4.141 -9.492 1 82.25 249 ARG B O 1
ATOM 5331 N N . CYS B 1 250 ? 15.664 3.336 -7.406 1 87.88 250 CYS B N 1
ATOM 5332 C CA . CYS B 1 250 ? 15.219 2.02 -7.844 1 87.88 250 CYS B CA 1
ATOM 5333 C C . CYS B 1 250 ? 14.477 1.295 -6.727 1 87.88 250 CYS B C 1
ATOM 5335 O O . CYS B 1 250 ? 14.719 1.553 -5.547 1 87.88 250 CYS B O 1
ATOM 5337 N N . SER B 1 251 ? 13.555 0.519 -7.086 1 88.25 251 SER B N 1
ATOM 5338 C CA . SER B 1 251 ? 12.844 -0.31 -6.117 1 88.25 251 SER B CA 1
ATOM 5339 C C . SER B 1 251 ? 13.664 -1.54 -5.738 1 88.25 251 SER B C 1
ATOM 5341 O O . SER B 1 251 ? 14.555 -1.949 -6.484 1 88.25 251 SER B O 1
ATOM 5343 N N . MET B 1 252 ? 13.383 -2.041 -4.602 1 90.06 252 MET B N 1
ATOM 5344 C CA . MET B 1 252 ? 14.062 -3.262 -4.18 1 90.06 252 MET B CA 1
ATOM 5345 C C . MET B 1 252 ? 13.844 -4.383 -5.191 1 90.06 252 MET B C 1
ATOM 5347 O O . MET B 1 252 ? 14.75 -5.176 -5.453 1 90.06 252 MET B O 1
ATOM 5351 N N . PHE B 1 253 ? 12.711 -4.461 -5.809 1 95.25 253 PHE B N 1
ATOM 5352 C CA . PHE B 1 253 ? 12.422 -5.473 -6.816 1 95.25 253 PHE B CA 1
ATOM 5353 C C . PHE B 1 253 ? 13.391 -5.359 -7.988 1 95.25 253 PHE B C 1
ATOM 5355 O O . PHE B 1 253 ? 13.938 -6.363 -8.453 1 95.25 253 PHE B O 1
ATOM 5362 N N . GLN B 1 254 ? 13.547 -4.188 -8.414 1 95.12 254 GLN B N 1
ATOM 5363 C CA . GLN B 1 254 ? 14.438 -3.965 -9.547 1 95.12 254 GLN B CA 1
ATOM 5364 C C . GLN B 1 254 ? 15.859 -4.395 -9.211 1 95.12 254 GLN B C 1
ATOM 5366 O O . GLN B 1 254 ? 16.531 -5.031 -10.031 1 95.12 254 GLN B O 1
ATOM 5371 N N . CYS B 1 255 ? 16.312 -4.047 -8.031 1 95.31 255 CYS B N 1
ATOM 5372 C CA . CYS B 1 255 ? 17.641 -4.449 -7.594 1 95.31 255 CYS B CA 1
ATOM 5373 C C . CYS B 1 255 ? 17.766 -5.969 -7.578 1 95.31 255 CYS B C 1
ATOM 5375 O O . CYS B 1 255 ? 18.75 -6.512 -8.102 1 95.31 255 CYS B O 1
ATOM 5377 N N . LEU B 1 256 ? 16.797 -6.59 -7.012 1 97.31 256 LEU B N 1
ATOM 5378 C CA . LEU B 1 256 ? 16.812 -8.039 -6.859 1 97.31 256 LEU B CA 1
ATOM 5379 C C . LEU B 1 256 ? 16.781 -8.727 -8.219 1 97.31 256 LEU B C 1
ATOM 5381 O O . LEU B 1 256 ? 17.547 -9.664 -8.469 1 97.31 256 LEU B O 1
ATOM 5385 N N . LEU B 1 257 ? 15.875 -8.273 -9.047 1 98.19 257 LEU B N 1
ATOM 5386 C CA . LEU B 1 257 ? 15.75 -8.898 -10.359 1 98.19 257 LEU B CA 1
ATOM 5387 C C . LEU B 1 257 ? 17.047 -8.734 -11.164 1 98.19 257 LEU B C 1
ATOM 5389 O O . LEU B 1 257 ? 17.484 -9.672 -11.828 1 98.19 257 LEU B O 1
ATOM 5393 N N . ALA B 1 258 ? 17.625 -7.527 -11.117 1 97.94 258 ALA B N 1
ATOM 5394 C CA . ALA B 1 258 ? 18.891 -7.324 -11.805 1 97.94 258 ALA B CA 1
ATOM 5395 C C . ALA B 1 258 ? 19.953 -8.32 -11.328 1 97.94 258 ALA B C 1
ATOM 5397 O O . ALA B 1 258 ? 20.641 -8.93 -12.141 1 97.94 258 ALA B O 1
ATOM 5398 N N . HIS B 1 259 ? 20.031 -8.477 -10.094 1 98.19 259 HIS B N 1
ATOM 5399 C CA . HIS B 1 259 ? 21.016 -9.367 -9.492 1 98.19 259 HIS B CA 1
ATOM 5400 C C . HIS B 1 259 ? 20.797 -10.812 -9.93 1 98.19 259 HIS B C 1
ATOM 5402 O O . HIS B 1 259 ? 21.719 -11.469 -10.422 1 98.19 259 HIS B O 1
ATOM 5408 N N . VAL B 1 260 ? 19.609 -11.344 -9.781 1 98.25 260 VAL B N 1
ATOM 5409 C CA . VAL B 1 260 ? 19.328 -12.75 -10.047 1 98.25 260 VAL B CA 1
ATOM 5410 C C . VAL B 1 260 ? 19.406 -13.016 -11.555 1 98.25 260 VAL B C 1
ATOM 5412 O O . VAL B 1 260 ? 19.844 -14.094 -11.977 1 98.25 260 VAL B O 1
ATOM 5415 N N . TRP B 1 261 ? 18.906 -12.023 -12.352 1 98.31 261 TRP B N 1
ATOM 5416 C CA . TRP B 1 261 ? 19.031 -12.148 -13.797 1 98.31 261 TRP B CA 1
ATOM 5417 C C . TRP B 1 261 ? 20.484 -12.312 -14.211 1 98.31 261 TRP B C 1
ATOM 5419 O O . TRP B 1 261 ? 20.812 -13.188 -15.008 1 98.31 261 TRP B O 1
ATOM 5429 N N . LYS B 1 262 ? 21.406 -11.547 -13.656 1 97.56 262 LYS B N 1
ATOM 5430 C CA . LYS B 1 262 ? 22.828 -11.664 -13.922 1 97.56 262 LYS B CA 1
ATOM 5431 C C . LYS B 1 262 ? 23.359 -13.039 -13.516 1 97.56 262 LYS B C 1
ATOM 5433 O O . LYS B 1 262 ? 24.047 -13.703 -14.289 1 97.56 262 LYS B O 1
ATOM 5438 N N . LYS B 1 263 ? 22.969 -13.484 -12.367 1 97.75 263 LYS B N 1
ATOM 5439 C CA . LYS B 1 263 ? 23.562 -14.688 -11.789 1 97.75 263 LYS B CA 1
ATOM 5440 C C . LYS B 1 263 ? 23.047 -15.945 -12.484 1 97.75 263 LYS B C 1
ATOM 5442 O O . LYS B 1 263 ? 23.812 -16.859 -12.758 1 97.75 263 LYS B O 1
ATOM 5447 N N . ILE B 1 264 ? 21.75 -16 -12.766 1 97.44 264 ILE B N 1
ATOM 5448 C CA . ILE B 1 264 ? 21.219 -17.203 -13.43 1 97.44 264 ILE B CA 1
ATOM 5449 C C . ILE B 1 264 ? 21.75 -17.266 -14.859 1 97.44 264 ILE B C 1
ATOM 5451 O O . ILE B 1 264 ? 22.016 -18.359 -15.383 1 97.44 264 ILE B O 1
ATOM 5455 N N . THR B 1 265 ? 21.875 -16.109 -15.5 1 97.12 265 THR B N 1
ATOM 5456 C CA . THR B 1 265 ? 22.453 -16.062 -16.828 1 97.12 265 THR B CA 1
ATOM 5457 C C . THR B 1 265 ? 23.891 -16.594 -16.812 1 97.12 265 THR B C 1
ATOM 5459 O O . THR B 1 265 ? 24.281 -17.375 -17.688 1 97.12 265 THR B O 1
ATOM 5462 N N . ALA B 1 266 ? 24.656 -16.219 -15.867 1 96.44 266 ALA B N 1
ATOM 5463 C CA . ALA B 1 266 ? 26.016 -16.688 -15.719 1 96.44 266 ALA B CA 1
ATOM 5464 C C . ALA B 1 266 ? 26.047 -18.203 -15.469 1 96.44 266 ALA B C 1
ATOM 5466 O O . ALA B 1 266 ? 26.844 -18.922 -16.078 1 96.44 266 ALA B O 1
ATOM 5467 N N . ALA B 1 267 ? 25.219 -18.656 -14.594 1 96.56 267 ALA B N 1
ATOM 5468 C CA . ALA B 1 267 ? 25.188 -20.062 -14.211 1 96.56 267 ALA B CA 1
ATOM 5469 C C . ALA B 1 267 ? 24.844 -20.953 -15.406 1 96.56 267 ALA B C 1
ATOM 5471 O O . ALA B 1 267 ? 25.328 -22.078 -15.516 1 96.56 267 ALA B O 1
ATOM 5472 N N . ARG B 1 268 ? 24.031 -20.453 -16.297 1 95.38 268 ARG B N 1
ATOM 5473 C CA . ARG B 1 268 ? 23.562 -21.203 -17.438 1 95.38 268 ARG B CA 1
ATOM 5474 C C . ARG B 1 268 ? 24.641 -21.312 -18.516 1 95.38 268 ARG B C 1
ATOM 5476 O O . ARG B 1 268 ? 24.547 -22.141 -19.406 1 95.38 268 ARG B O 1
ATOM 5483 N N . GLY B 1 269 ? 25.609 -20.469 -18.469 1 94.88 269 GLY B N 1
ATOM 5484 C CA . GLY B 1 269 ? 26.719 -20.531 -19.406 1 94.88 269 GLY B CA 1
ATOM 5485 C C . GLY B 1 269 ? 26.312 -20.266 -20.844 1 94.88 269 GLY B C 1
ATOM 5486 O O . GLY B 1 269 ? 26.734 -20.984 -21.75 1 94.88 269 GLY B O 1
ATOM 5487 N N . LEU B 1 270 ? 25.484 -19.328 -21.062 1 94.19 270 LEU B N 1
ATOM 5488 C CA . LEU B 1 270 ? 24.953 -19.016 -22.375 1 94.19 270 LEU B CA 1
ATOM 5489 C C . LEU B 1 270 ? 25.984 -18.281 -23.219 1 94.19 270 LEU B C 1
ATOM 5491 O O . LEU B 1 270 ? 26.938 -17.719 -22.688 1 94.19 270 LEU B O 1
ATOM 5495 N N . LYS B 1 271 ? 25.766 -18.297 -24.5 1 95.56 271 LYS B N 1
ATOM 5496 C CA . LYS B 1 271 ? 26.641 -17.562 -25.406 1 95.56 271 LYS B CA 1
ATOM 5497 C C . LYS B 1 271 ? 26.406 -16.062 -25.312 1 95.56 271 LYS B C 1
ATOM 5499 O O . LYS B 1 271 ? 25.266 -15.602 -25.188 1 95.56 271 LYS B O 1
ATOM 5504 N N . PRO B 1 272 ? 27.438 -15.328 -25.406 1 95.69 272 PRO B N 1
ATOM 5505 C CA . PRO B 1 272 ? 27.359 -13.883 -25.188 1 95.69 272 PRO B CA 1
ATOM 5506 C C . PRO B 1 272 ? 26.438 -13.188 -26.188 1 95.69 272 PRO B C 1
ATOM 5508 O O . PRO B 1 272 ? 25.828 -12.156 -25.859 1 95.69 272 PRO B O 1
ATOM 5511 N N . GLU B 1 273 ? 26.266 -13.727 -27.344 1 96.12 273 GLU B N 1
ATOM 5512 C CA . GLU B 1 273 ? 25.516 -13.047 -28.391 1 96.12 273 GLU B CA 1
ATOM 5513 C C . GLU B 1 273 ? 24.031 -13.391 -28.328 1 96.12 273 GLU B C 1
ATOM 5515 O O . GLU B 1 273 ? 23.203 -12.719 -28.938 1 96.12 273 GLU B O 1
ATOM 5520 N N . GLU B 1 274 ? 23.781 -14.375 -27.531 1 96.19 274 GLU B N 1
ATOM 5521 C CA . GLU B 1 274 ? 22.375 -14.766 -27.375 1 96.19 274 GLU B CA 1
ATOM 5522 C C . GLU B 1 274 ? 21.594 -13.711 -26.594 1 96.19 274 GLU B C 1
ATOM 5524 O O . GLU B 1 274 ? 22.172 -12.945 -25.828 1 96.19 274 GLU B O 1
ATOM 5529 N N . PHE B 1 275 ? 20.328 -13.711 -26.891 1 97.19 275 PHE B N 1
ATOM 5530 C CA . PHE B 1 275 ? 19.453 -12.82 -26.125 1 97.19 275 PHE B CA 1
ATOM 5531 C C . PHE B 1 275 ? 18.781 -13.586 -25 1 97.19 275 PHE B C 1
ATOM 5533 O O . PHE B 1 275 ? 18.547 -14.789 -25.094 1 97.19 275 PHE B O 1
ATOM 5540 N N . THR B 1 276 ? 18.516 -12.945 -23.953 1 97.44 276 THR B N 1
ATOM 5541 C CA . THR B 1 276 ? 17.703 -13.43 -22.844 1 97.44 276 THR B CA 1
ATOM 5542 C C . THR B 1 276 ? 16.688 -12.367 -22.406 1 97.44 276 THR B C 1
ATOM 5544 O O . THR B 1 276 ? 16.969 -11.172 -22.484 1 97.44 276 THR B O 1
ATOM 5547 N N . GLN B 1 277 ? 15.508 -12.812 -22.078 1 96.94 277 GLN B N 1
ATOM 5548 C CA . GLN B 1 277 ? 14.461 -11.914 -21.594 1 96.94 277 GLN B CA 1
ATOM 5549 C C . GLN B 1 277 ? 13.805 -12.461 -20.328 1 96.94 277 GLN B C 1
ATOM 5551 O O . GLN B 1 277 ? 13.805 -13.672 -20.109 1 96.94 277 GLN B O 1
ATOM 5556 N N . VAL B 1 278 ? 13.305 -11.531 -19.531 1 97.25 278 VAL B N 1
ATOM 5557 C CA . VAL B 1 278 ? 12.578 -11.93 -18.328 1 97.25 278 VAL B CA 1
ATOM 5558 C C . VAL B 1 278 ? 11.125 -11.445 -18.422 1 97.25 278 VAL B C 1
ATOM 5560 O O . VAL B 1 278 ? 10.875 -10.258 -18.625 1 97.25 278 VAL B O 1
ATOM 5563 N N . LYS B 1 279 ? 10.211 -12.445 -18.391 1 95.75 279 LYS B N 1
ATOM 5564 C CA . LYS B 1 279 ? 8.797 -12.094 -18.281 1 95.75 279 LYS B CA 1
ATOM 5565 C C . LYS B 1 279 ? 8.469 -11.594 -16.875 1 95.75 279 LYS B C 1
ATOM 5567 O O . LYS B 1 279 ? 8.555 -12.344 -15.906 1 95.75 279 LYS B O 1
ATOM 5572 N N . VAL B 1 280 ? 8.062 -10.312 -16.766 1 97.06 280 VAL B N 1
ATOM 5573 C CA . VAL B 1 280 ? 7.855 -9.664 -15.477 1 97.06 280 VAL B CA 1
ATOM 5574 C C . VAL B 1 280 ? 6.375 -9.328 -15.305 1 97.06 280 VAL B C 1
ATOM 5576 O O . VAL B 1 280 ? 5.789 -8.617 -16.125 1 97.06 280 VAL B O 1
ATOM 5579 N N . ALA B 1 281 ? 5.789 -9.82 -14.219 1 95.88 281 ALA B N 1
ATOM 5580 C CA . ALA B 1 281 ? 4.402 -9.477 -13.906 1 95.88 281 ALA B CA 1
ATOM 5581 C C . ALA B 1 281 ? 4.285 -8.016 -13.484 1 95.88 281 ALA B C 1
ATOM 5583 O O . ALA B 1 281 ? 5.047 -7.543 -12.633 1 95.88 281 ALA B O 1
ATOM 5584 N N . VAL B 1 282 ? 3.309 -7.254 -14.062 1 96.25 282 VAL B N 1
ATOM 5585 C CA . VAL B 1 282 ? 3.125 -5.832 -13.789 1 96.25 282 VAL B CA 1
ATOM 5586 C C . VAL B 1 282 ? 1.695 -5.578 -13.312 1 96.25 282 VAL B C 1
ATOM 5588 O O . VAL B 1 282 ? 0.734 -5.957 -13.992 1 96.25 282 VAL B O 1
ATOM 5591 N N . ASN B 1 283 ? 1.533 -5 -12.188 1 95.31 283 ASN B N 1
ATOM 5592 C CA . ASN B 1 283 ? 0.23 -4.555 -11.703 1 95.31 283 ASN B CA 1
ATOM 5593 C C . ASN B 1 283 ? -0.28 -3.354 -12.492 1 95.31 283 ASN B C 1
ATOM 5595 O O . ASN B 1 283 ? 0.326 -2.281 -12.461 1 95.31 283 ASN B O 1
ATOM 5599 N N . CYS B 1 284 ? -1.435 -3.424 -13.031 1 96.12 284 CYS B N 1
ATOM 5600 C CA . CYS B 1 284 ? -1.909 -2.432 -13.992 1 96.12 284 CYS B CA 1
ATOM 5601 C C . CYS B 1 284 ? -2.834 -1.423 -13.32 1 96.12 284 CYS B C 1
ATOM 5603 O O . CYS B 1 284 ? -3.176 -0.397 -13.906 1 96.12 284 CYS B O 1
ATOM 5605 N N . ARG B 1 285 ? -3.242 -1.623 -12.094 1 93.56 285 ARG B N 1
ATOM 5606 C CA . ARG B 1 285 ? -4.27 -0.814 -11.453 1 93.56 285 ARG B CA 1
ATOM 5607 C C . ARG B 1 285 ? -3.896 0.665 -11.469 1 93.56 285 ARG B C 1
ATOM 5609 O O . ARG B 1 285 ? -4.551 1.468 -12.133 1 93.56 285 ARG B O 1
ATOM 5616 N N . GLY B 1 286 ? -2.781 0.957 -10.977 1 87.69 286 GLY B N 1
ATOM 5617 C CA . GLY B 1 286 ? -2.359 2.346 -10.906 1 87.69 286 GLY B CA 1
ATOM 5618 C C . GLY B 1 286 ? -1.902 2.896 -12.25 1 87.69 286 GLY B C 1
ATOM 5619 O O . GLY B 1 286 ? -1.802 4.113 -12.422 1 87.69 286 GLY B O 1
ATOM 5620 N N . ARG B 1 287 ? -1.728 2.066 -13.219 1 91.06 287 ARG B N 1
ATOM 5621 C CA . ARG B 1 287 ? -1.181 2.453 -14.516 1 91.06 287 ARG B CA 1
ATOM 5622 C C . ARG B 1 287 ? -2.295 2.717 -15.523 1 91.06 287 ARG B C 1
ATOM 5624 O O . ARG B 1 287 ? -2.066 3.348 -16.562 1 91.06 287 ARG B O 1
ATOM 5631 N N . ALA B 1 288 ? -3.465 2.203 -15.227 1 92.44 288 ALA B N 1
ATOM 5632 C CA . ALA B 1 288 ? -4.605 2.418 -16.109 1 92.44 288 ALA B CA 1
ATOM 5633 C C . ALA B 1 288 ? -5.027 3.885 -16.109 1 92.44 288 ALA B C 1
ATOM 5635 O O . ALA B 1 288 ? -4.691 4.637 -15.195 1 92.44 288 ALA B O 1
ATOM 5636 N N . LYS B 1 289 ? -5.715 4.262 -17.203 1 84.44 289 LYS B N 1
ATOM 5637 C CA . LYS B 1 289 ? -6.234 5.621 -17.312 1 84.44 289 LYS B CA 1
ATOM 5638 C C . LYS B 1 289 ? -7.73 5.621 -17.609 1 84.44 289 LYS B C 1
ATOM 5640 O O . LYS B 1 289 ? -8.148 5.266 -18.719 1 84.44 289 LYS B O 1
ATOM 5645 N N . PRO B 1 290 ? -8.609 6.016 -16.719 1 84.56 290 PRO B N 1
ATOM 5646 C CA . PRO B 1 290 ? -8.242 6.367 -15.336 1 84.56 290 PRO B CA 1
ATOM 5647 C C . PRO B 1 290 ? -7.758 5.164 -14.531 1 84.56 290 PRO B C 1
ATOM 5649 O O . PRO B 1 290 ? -8.047 4.02 -14.891 1 84.56 290 PRO B O 1
ATOM 5652 N N . PRO B 1 291 ? -6.98 5.438 -13.43 1 86.69 291 PRO B N 1
ATOM 5653 C CA . PRO B 1 291 ? -6.5 4.32 -12.609 1 86.69 291 PRO B CA 1
ATOM 5654 C C . PRO B 1 291 ? -7.641 3.514 -11.992 1 86.69 291 PRO B C 1
ATOM 5656 O O . PRO B 1 291 ? -8.68 4.078 -11.633 1 86.69 291 PRO B O 1
ATOM 5659 N N . ALA B 1 292 ? -7.402 2.23 -11.922 1 90.25 292 ALA B N 1
ATOM 5660 C CA . ALA B 1 292 ? -8.312 1.36 -11.18 1 90.25 292 ALA B CA 1
ATOM 5661 C C . ALA B 1 292 ? -8.008 1.403 -9.68 1 90.25 292 ALA B C 1
ATOM 5663 O O . ALA B 1 292 ? -6.859 1.634 -9.281 1 90.25 292 ALA B O 1
ATOM 5664 N N . PRO B 1 293 ? -9.07 1.209 -8.891 1 87.06 293 PRO B N 1
ATOM 5665 C CA . PRO B 1 293 ? -8.828 1.178 -7.445 1 87.06 293 PRO B CA 1
ATOM 5666 C C . PRO B 1 293 ? -7.898 0.041 -7.027 1 87.06 293 PRO B C 1
ATOM 5668 O O . PRO B 1 293 ? -7.984 -1.063 -7.57 1 87.06 293 PRO B O 1
ATOM 5671 N N . MET B 1 294 ? -7.066 0.325 -6.016 1 85.81 294 MET B N 1
ATOM 5672 C CA . MET B 1 294 ? -6.133 -0.682 -5.52 1 85.81 294 MET B CA 1
ATOM 5673 C C . MET B 1 294 ? -6.875 -1.808 -4.809 1 85.81 294 MET B C 1
ATOM 5675 O O . MET B 1 294 ? -6.344 -2.912 -4.664 1 85.81 294 MET B O 1
ATOM 5679 N N . ASP B 1 295 ? -8.078 -1.532 -4.395 1 90.06 295 ASP B N 1
ATOM 5680 C CA . ASP B 1 295 ? -8.859 -2.557 -3.703 1 90.06 295 ASP B CA 1
ATOM 5681 C C . ASP B 1 295 ? -9.789 -3.285 -4.672 1 90.06 295 ASP B C 1
ATOM 5683 O O . ASP B 1 295 ? -10.695 -4 -4.246 1 90.06 295 ASP B O 1
ATOM 5687 N N . PHE B 1 296 ? -9.531 -3.098 -5.992 1 94.81 296 PHE B N 1
ATOM 5688 C CA . PHE B 1 296 ? -10.258 -3.879 -6.984 1 94.81 296 PHE B CA 1
ATOM 5689 C C . PHE B 1 296 ? -10.016 -5.371 -6.789 1 94.81 296 PHE B C 1
ATOM 5691 O O . PHE B 1 296 ? -8.867 -5.812 -6.738 1 94.81 296 PHE B O 1
ATOM 5698 N N . PHE B 1 297 ? -11.125 -6.133 -6.645 1 96.62 297 PHE B N 1
ATOM 5699 C CA . PHE B 1 297 ? -11 -7.578 -6.496 1 96.62 297 PHE B CA 1
ATOM 5700 C C . PHE B 1 297 ? -11.156 -8.273 -7.844 1 96.62 297 PHE B C 1
ATOM 5702 O O . PHE B 1 297 ? -12.273 -8.602 -8.258 1 96.62 297 PHE B O 1
ATOM 5709 N N . GLY B 1 298 ? -10.117 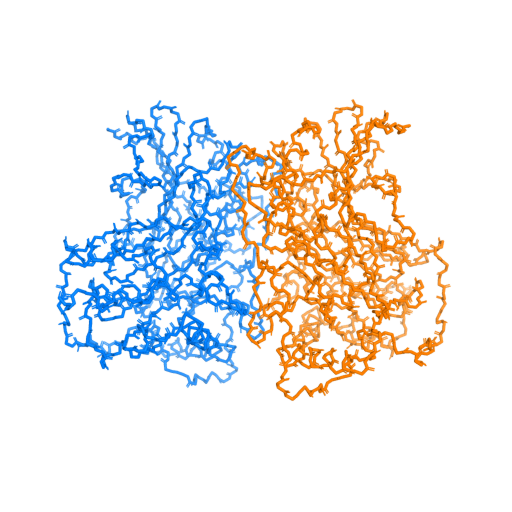-8.641 -8.445 1 97.12 298 GLY B N 1
ATOM 5710 C CA . GLY B 1 298 ? -9.992 -9.273 -9.75 1 97.12 298 GLY B CA 1
ATOM 5711 C C . GLY B 1 298 ? -8.562 -9.312 -10.258 1 97.12 298 GLY B C 1
ATOM 5712 O O . GLY B 1 298 ? -7.617 -9.148 -9.477 1 97.12 298 GLY B O 1
ATOM 5713 N N . ASN B 1 299 ? -8.422 -9.641 -11.5 1 97.06 299 ASN B N 1
ATOM 5714 C CA . ASN B 1 299 ? -7.105 -9.672 -12.133 1 97.06 299 ASN B CA 1
ATOM 5715 C C . ASN B 1 299 ? -6.828 -8.383 -12.906 1 97.06 299 ASN B C 1
ATOM 5717 O O . ASN B 1 299 ? -7.711 -7.855 -13.578 1 97.06 299 ASN B O 1
ATOM 5721 N N . MET B 1 300 ? -5.695 -7.84 -12.719 1 96.69 300 MET B N 1
ATOM 5722 C CA . MET B 1 300 ? -5.23 -6.707 -13.508 1 96.69 300 MET B CA 1
ATOM 5723 C C . MET B 1 300 ? -3.709 -6.707 -13.617 1 96.69 300 MET B C 1
ATOM 5725 O O . MET B 1 300 ? -3.057 -5.723 -13.266 1 96.69 300 MET B O 1
ATOM 5729 N N . VAL B 1 301 ? -3.223 -7.812 -14.141 1 96.75 301 VAL B N 1
ATOM 5730 C CA . VAL B 1 301 ? -1.784 -8.008 -14.297 1 96.75 301 VAL B CA 1
ATOM 5731 C C . VAL B 1 301 ? -1.454 -8.258 -15.766 1 96.75 301 VAL B C 1
ATOM 5733 O O . VAL B 1 301 ? -2.174 -8.984 -16.453 1 96.75 301 VAL B O 1
ATOM 5736 N N . LEU B 1 302 ? -0.5 -7.613 -16.266 1 96.12 302 LEU B N 1
ATOM 5737 C CA . LEU B 1 302 ? 0.075 -7.875 -17.578 1 96.12 302 LEU B CA 1
ATOM 5738 C C . LEU B 1 302 ? 1.58 -8.094 -17.484 1 96.12 302 LEU B C 1
ATOM 5740 O O . LEU B 1 302 ? 2.105 -8.344 -16.391 1 96.12 302 LEU B O 1
ATOM 5744 N N . TRP B 1 303 ? 2.301 -8.172 -18.656 1 95 303 TRP B N 1
ATOM 5745 C CA . TRP B 1 303 ? 3.686 -8.633 -18.641 1 95 303 TRP B CA 1
ATOM 5746 C C . TRP B 1 303 ? 4.602 -7.621 -19.328 1 95 303 TRP B C 1
ATOM 5748 O O . TRP B 1 303 ? 4.242 -7.047 -20.359 1 95 303 TRP B O 1
ATOM 5758 N N . ALA B 1 304 ? 5.684 -7.355 -18.719 1 96.31 304 ALA B N 1
ATOM 5759 C CA . ALA B 1 304 ? 6.801 -6.652 -19.344 1 96.31 304 ALA B CA 1
ATOM 5760 C C . ALA B 1 304 ? 7.93 -7.613 -19.688 1 96.31 304 ALA B C 1
ATOM 5762 O O . ALA B 1 304 ? 8.062 -8.672 -19.078 1 96.31 304 ALA B O 1
ATOM 5763 N N . PHE B 1 305 ? 8.773 -7.234 -20.688 1 96.31 305 PHE B N 1
ATOM 5764 C CA . PHE B 1 305 ? 9.805 -8.148 -21.172 1 96.31 305 PHE B CA 1
ATOM 5765 C C . PHE B 1 305 ? 11.141 -7.43 -21.328 1 96.31 305 PHE B C 1
ATOM 5767 O O . PHE B 1 305 ? 11.609 -7.215 -22.453 1 96.31 305 PHE B O 1
ATOM 5774 N N . PRO B 1 306 ? 11.758 -7.102 -20.203 1 97.81 306 PRO B N 1
ATOM 5775 C CA . PRO B 1 306 ? 13.148 -6.672 -20.422 1 97.81 306 PRO B CA 1
ATOM 5776 C C . PRO B 1 306 ? 13.977 -7.703 -21.172 1 97.81 306 PRO B C 1
ATOM 5778 O O . PRO B 1 306 ? 13.898 -8.898 -20.891 1 97.81 306 PRO B O 1
ATOM 5781 N N . ARG B 1 307 ? 14.695 -7.25 -22.188 1 98 307 ARG B N 1
ATOM 5782 C CA . ARG B 1 307 ? 15.477 -8.102 -23.078 1 98 307 ARG B CA 1
ATOM 5783 C C . ARG B 1 307 ? 16.859 -7.512 -23.328 1 98 307 ARG B C 1
ATOM 5785 O O . ARG B 1 307 ? 17 -6.328 -23.625 1 98 307 ARG B O 1
ATOM 5792 N N . LEU B 1 308 ? 17.859 -8.312 -23.125 1 98.38 308 LEU B N 1
ATOM 5793 C CA . LEU B 1 308 ? 19.25 -7.926 -23.344 1 98.38 308 LEU B CA 1
ATOM 5794 C C . LEU B 1 308 ? 20.047 -9.07 -23.969 1 98.38 308 LEU B C 1
ATOM 5796 O O . LEU B 1 308 ? 19.641 -10.227 -23.891 1 98.38 308 LEU B O 1
ATOM 5800 N N . GLN B 1 309 ? 21.109 -8.68 -24.609 1 98.06 309 GLN B N 1
ATOM 5801 C CA . GLN B 1 309 ? 22.094 -9.711 -24.938 1 98.06 309 GLN B CA 1
ATOM 5802 C C . GLN B 1 309 ? 22.781 -10.242 -23.688 1 98.06 309 GLN B C 1
ATOM 5804 O O . GLN B 1 309 ? 22.984 -9.5 -22.734 1 98.06 309 GLN B O 1
ATOM 5809 N N . VAL B 1 310 ? 23.125 -11.492 -23.719 1 97.81 310 VAL B N 1
ATOM 5810 C CA . VAL B 1 310 ? 23.766 -12.164 -22.594 1 97.81 310 VAL B CA 1
ATOM 5811 C C . VAL B 1 310 ? 25 -11.383 -22.141 1 97.81 310 VAL B C 1
ATOM 5813 O O . VAL B 1 310 ? 25.188 -11.141 -20.953 1 97.81 310 VAL B O 1
ATOM 5816 N N . ARG B 1 311 ? 25.797 -10.914 -23.031 1 97.56 311 ARG B N 1
ATOM 5817 C CA . ARG B 1 311 ? 27 -10.172 -22.688 1 97.56 311 ARG B CA 1
ATOM 5818 C C . ARG B 1 311 ? 26.656 -8.883 -21.938 1 97.56 311 ARG B C 1
ATOM 5820 O O . ARG B 1 311 ? 27.406 -8.469 -21.047 1 97.56 311 ARG B O 1
ATOM 5827 N N . ASP B 1 312 ? 25.562 -8.281 -22.312 1 97.69 312 ASP B N 1
ATOM 5828 C CA . ASP B 1 312 ? 25.172 -7.039 -21.672 1 97.69 312 ASP B CA 1
ATOM 5829 C C . ASP B 1 312 ? 24.656 -7.297 -20.25 1 97.69 312 ASP B C 1
ATOM 5831 O O . ASP B 1 312 ? 25 -6.566 -19.312 1 97.69 312 ASP B O 1
ATOM 5835 N N . VAL B 1 313 ? 23.859 -8.328 -20.094 1 97.94 313 VAL B N 1
ATOM 5836 C CA . VAL B 1 313 ? 23.375 -8.68 -18.766 1 97.94 313 VAL B CA 1
ATOM 5837 C C . VAL B 1 313 ? 24.562 -8.891 -17.828 1 97.94 313 VAL B C 1
ATOM 5839 O O . VAL B 1 313 ? 24.547 -8.43 -16.688 1 97.94 313 VAL B O 1
ATOM 5842 N N . LEU B 1 314 ? 25.562 -9.562 -18.328 1 97.06 314 LEU B N 1
ATOM 5843 C CA . LEU B 1 314 ? 26.672 -9.992 -17.469 1 97.06 314 LEU B CA 1
ATOM 5844 C C . LEU B 1 314 ? 27.641 -8.852 -17.234 1 97.06 314 LEU B C 1
ATOM 5846 O O . LEU B 1 314 ? 28.219 -8.742 -16.156 1 97.06 314 LEU B O 1
ATOM 5850 N N . ASN B 1 315 ? 27.781 -7.871 -18.188 1 95.94 315 ASN B N 1
ATOM 5851 C CA . ASN B 1 315 ? 28.875 -6.918 -18.094 1 95.94 315 ASN B CA 1
ATOM 5852 C C . ASN B 1 315 ? 28.391 -5.523 -17.719 1 95.94 315 ASN B C 1
ATOM 5854 O O . ASN B 1 315 ? 29.172 -4.676 -17.297 1 95.94 315 ASN B O 1
ATOM 5858 N N . TRP B 1 316 ? 27.141 -5.238 -18 1 96.5 316 TRP B N 1
ATOM 5859 C CA . TRP B 1 316 ? 26.641 -3.926 -17.625 1 96.5 316 TRP B CA 1
ATOM 5860 C C . TRP B 1 316 ? 26.625 -3.768 -16.094 1 96.5 316 TRP B C 1
ATOM 5862 O O . TRP B 1 316 ? 26.594 -4.758 -15.367 1 96.5 316 TRP B O 1
ATOM 5872 N N . SER B 1 317 ? 26.734 -2.533 -15.656 1 95.38 317 SER B N 1
ATOM 5873 C CA . SER B 1 317 ? 26.547 -2.262 -14.234 1 95.38 317 SER B CA 1
ATOM 5874 C C . SER B 1 317 ? 25.156 -2.648 -13.766 1 95.38 317 SER B C 1
ATOM 5876 O O . SER B 1 317 ? 24.234 -2.766 -14.578 1 95.38 317 SER B O 1
ATOM 5878 N N . TYR B 1 318 ? 25 -2.912 -12.461 1 95.69 318 TYR B N 1
ATOM 5879 C CA . TYR B 1 318 ? 23.688 -3.18 -11.898 1 95.69 318 TYR B CA 1
ATOM 5880 C C . TYR B 1 318 ? 22.703 -2.066 -12.25 1 95.69 318 TYR B C 1
ATOM 5882 O O . TYR B 1 318 ? 21.547 -2.332 -12.594 1 95.69 318 TYR B O 1
ATOM 5890 N N . GLY B 1 319 ? 23.188 -0.842 -12.156 1 93.81 319 GLY B N 1
ATOM 5891 C CA . GLY B 1 319 ? 22.344 0.294 -12.484 1 93.81 319 GLY B CA 1
ATOM 5892 C C . GLY B 1 319 ? 21.812 0.253 -13.906 1 93.81 319 GLY B C 1
ATOM 5893 O O . GLY B 1 319 ? 20.656 0.603 -14.156 1 93.81 319 GLY B O 1
ATOM 5894 N N . ALA B 1 320 ? 22.656 -0.15 -14.82 1 95.75 320 ALA B N 1
ATOM 5895 C CA . ALA B 1 320 ? 22.266 -0.207 -16.219 1 95.75 320 ALA B CA 1
ATOM 5896 C C . ALA B 1 320 ? 21.25 -1.314 -16.469 1 95.75 320 ALA B C 1
ATOM 5898 O O . ALA B 1 320 ? 20.297 -1.14 -17.234 1 95.75 320 ALA B O 1
ATOM 5899 N N . VAL B 1 321 ? 21.453 -2.449 -15.828 1 97.38 321 VAL B N 1
ATOM 5900 C CA . VAL B 1 321 ? 20.516 -3.549 -15.961 1 97.38 321 VAL B CA 1
ATOM 5901 C C . VAL B 1 321 ? 19.172 -3.156 -15.352 1 97.38 321 VAL B C 1
ATOM 5903 O O . VAL B 1 321 ? 18.109 -3.432 -15.922 1 97.38 321 VAL B O 1
ATOM 5906 N N . VAL B 1 322 ? 19.188 -2.48 -14.203 1 96.44 322 VAL B N 1
ATOM 5907 C CA . VAL B 1 322 ? 17.984 -1.959 -13.586 1 96.44 322 VAL B CA 1
ATOM 5908 C C . VAL B 1 322 ? 17.281 -1.002 -14.539 1 96.44 322 VAL B C 1
ATOM 5910 O O . VAL B 1 322 ? 16.047 -1 -14.641 1 96.44 322 VAL B O 1
ATOM 5913 N N . GLY B 1 323 ? 18.078 -0.194 -15.227 1 94.69 323 GLY B N 1
ATOM 5914 C CA . GLY B 1 323 ? 17.516 0.702 -16.219 1 94.69 323 GLY B CA 1
ATOM 5915 C C . GLY B 1 323 ? 16.734 -0.024 -17.297 1 94.69 323 GLY B C 1
ATOM 5916 O O . GLY B 1 323 ? 15.648 0.403 -17.688 1 94.69 323 GLY B O 1
ATOM 5917 N N . ALA B 1 324 ? 17.281 -1.134 -17.781 1 97.19 324 ALA B N 1
ATOM 5918 C CA . ALA B 1 324 ? 16.609 -1.934 -18.797 1 97.19 324 ALA B CA 1
ATOM 5919 C C . ALA B 1 324 ? 15.305 -2.514 -18.266 1 97.19 324 ALA B C 1
ATOM 5921 O O . ALA B 1 324 ? 14.305 -2.553 -18.984 1 97.19 324 ALA B O 1
ATOM 5922 N N . ILE B 1 325 ? 15.344 -2.986 -17.047 1 97.5 325 ILE B N 1
ATOM 5923 C CA . ILE B 1 325 ? 14.141 -3.525 -16.406 1 97.5 325 ILE B CA 1
ATOM 5924 C C . ILE B 1 325 ? 13.086 -2.43 -16.281 1 97.5 325 ILE B C 1
ATOM 5926 O O . ILE B 1 325 ? 11.93 -2.635 -16.641 1 97.5 325 ILE B O 1
ATOM 5930 N N . ARG B 1 326 ? 13.492 -1.322 -15.82 1 94.5 326 ARG B N 1
ATOM 5931 C CA . ARG B 1 326 ? 12.617 -0.177 -15.617 1 94.5 326 ARG B CA 1
ATOM 5932 C C . ARG B 1 326 ? 11.961 0.253 -16.922 1 94.5 326 ARG B C 1
ATOM 5934 O O . ARG B 1 326 ? 10.758 0.516 -16.969 1 94.5 326 ARG B O 1
ATOM 5941 N N . ASP B 1 327 ? 12.727 0.331 -17.938 1 94.81 327 ASP B N 1
ATOM 5942 C CA . ASP B 1 327 ? 12.227 0.765 -19.25 1 94.81 327 ASP B CA 1
ATOM 5943 C C . ASP B 1 327 ? 11.172 -0.203 -19.781 1 94.81 327 ASP B C 1
ATOM 5945 O O . ASP B 1 327 ? 10.148 0.22 -20.328 1 94.81 327 ASP B O 1
ATOM 5949 N N . ALA B 1 328 ? 11.461 -1.461 -19.641 1 96.62 328 ALA B N 1
ATOM 5950 C CA . ALA B 1 328 ? 10.508 -2.469 -20.109 1 96.62 328 ALA B CA 1
ATOM 5951 C C . ALA B 1 328 ? 9.188 -2.375 -19.344 1 96.62 328 ALA B C 1
ATOM 5953 O O . ALA B 1 328 ? 8.117 -2.439 -19.938 1 96.62 328 ALA B O 1
ATOM 5954 N N . VAL B 1 329 ? 9.266 -2.219 -18.062 1 95.56 329 VAL B N 1
ATOM 5955 C CA . VAL B 1 329 ? 8.078 -2.145 -17.219 1 95.56 329 VAL B CA 1
ATOM 5956 C C . VAL B 1 329 ? 7.297 -0.873 -17.531 1 95.56 329 VAL B C 1
ATOM 5958 O O . VAL B 1 329 ? 6.066 -0.88 -17.547 1 95.56 329 VAL B O 1
ATOM 5961 N N . ALA B 1 330 ? 7.973 0.185 -17.844 1 92.69 330 ALA B N 1
ATOM 5962 C CA . ALA B 1 330 ? 7.363 1.482 -18.125 1 92.69 330 ALA B CA 1
ATOM 5963 C C . ALA B 1 330 ? 6.512 1.429 -19.391 1 92.69 330 ALA B C 1
ATOM 5965 O O . ALA B 1 330 ? 5.602 2.242 -19.578 1 92.69 330 ALA B O 1
ATOM 5966 N N . ARG B 1 331 ? 6.73 0.472 -20.188 1 93.56 331 ARG B N 1
ATOM 5967 C CA . ARG B 1 331 ? 5.988 0.346 -21.438 1 93.56 331 ARG B CA 1
ATOM 5968 C C . ARG B 1 331 ? 4.562 -0.125 -21.188 1 93.56 331 ARG B C 1
ATOM 5970 O O . ARG B 1 331 ? 3.68 0.065 -22.031 1 93.56 331 ARG B O 1
ATOM 5977 N N . ILE B 1 332 ? 4.402 -0.767 -20.109 1 96.12 332 ILE B N 1
ATOM 5978 C CA . ILE B 1 332 ? 3.047 -1.146 -19.734 1 96.12 332 ILE B CA 1
ATOM 5979 C C . ILE B 1 332 ? 2.328 0.053 -19.109 1 96.12 332 ILE B C 1
ATOM 5981 O O . ILE B 1 332 ? 2.121 0.104 -17.891 1 96.12 332 ILE B O 1
ATOM 5985 N N . ASP B 1 333 ? 1.919 0.966 -19.984 1 93.19 333 ASP B N 1
ATOM 5986 C CA . ASP B 1 333 ? 1.306 2.219 -19.547 1 93.19 333 ASP B CA 1
ATOM 5987 C C . ASP B 1 333 ? -0.186 2.24 -19.875 1 93.19 333 ASP B C 1
ATOM 5989 O O . ASP B 1 333 ? -0.759 1.218 -20.25 1 93.19 333 ASP B O 1
ATOM 5993 N N . GLY B 1 334 ? -0.773 3.375 -19.672 1 92.88 334 GLY B N 1
ATOM 5994 C CA . GLY B 1 334 ? -2.207 3.506 -19.891 1 92.88 334 GLY B CA 1
ATOM 5995 C C . GLY B 1 334 ? -2.645 3.133 -21.281 1 92.88 334 GLY B C 1
ATOM 5996 O O . GLY B 1 334 ? -3.686 2.498 -21.469 1 92.88 334 GLY B O 1
ATOM 5997 N N . GLU B 1 335 ? -1.872 3.506 -22.219 1 94.56 335 GLU B N 1
ATOM 5998 C CA . GLU B 1 335 ? -2.215 3.195 -23.594 1 94.56 335 GLU B CA 1
ATOM 5999 C C . GLU B 1 335 ? -2.143 1.695 -23.859 1 94.56 335 GLU B C 1
ATOM 6001 O O . GLU B 1 335 ? -2.996 1.14 -24.562 1 94.56 335 GLU B O 1
ATOM 6006 N N . TYR B 1 336 ? -1.109 1.053 -23.375 1 96.81 336 TYR B N 1
ATOM 6007 C CA . TYR B 1 336 ? -0.998 -0.394 -23.531 1 96.81 336 TYR B CA 1
ATOM 6008 C C . TYR B 1 336 ? -2.191 -1.103 -22.906 1 96.81 336 TYR B C 1
ATOM 6010 O O . TYR B 1 336 ? -2.758 -2.023 -23.5 1 96.81 336 TYR B O 1
ATOM 6018 N N . ILE B 1 337 ? -2.539 -0.679 -21.766 1 96.69 337 ILE B N 1
ATOM 6019 C CA . ILE B 1 337 ? -3.635 -1.282 -21.016 1 96.69 337 ILE B CA 1
ATOM 6020 C C . ILE B 1 337 ? -4.949 -1.08 -21.766 1 96.69 337 ILE B C 1
ATOM 6022 O O . ILE B 1 337 ? -5.742 -2.014 -21.906 1 96.69 337 ILE B O 1
ATOM 6026 N N . GLN B 1 338 ? -5.141 0.13 -22.25 1 96.19 338 GLN B N 1
ATOM 6027 C CA . GLN B 1 338 ? -6.355 0.404 -23.016 1 96.19 338 GLN B CA 1
ATOM 6028 C C . GLN B 1 338 ? -6.402 -0.424 -24.297 1 96.19 338 GLN B C 1
ATOM 6030 O O . GLN B 1 338 ? -7.465 -0.911 -24.688 1 96.19 338 GLN B O 1
ATOM 6035 N N . SER B 1 339 ? -5.25 -0.515 -24.953 1 97.25 339 SER B N 1
ATOM 6036 C CA . SER B 1 339 ? -5.145 -1.369 -26.141 1 97.25 339 SER B CA 1
ATOM 6037 C C . SER B 1 339 ? -5.562 -2.801 -25.812 1 97.25 339 SER B C 1
ATOM 6039 O O . SER B 1 339 ? -6.254 -3.441 -26.609 1 97.25 339 SER B O 1
ATOM 6041 N N . PHE B 1 340 ? -5.137 -3.299 -24.734 1 97.06 340 PHE B N 1
ATOM 6042 C CA . PHE B 1 340 ? -5.453 -4.656 -24.312 1 97.06 340 PHE B CA 1
ATOM 6043 C C . PHE B 1 340 ? -6.953 -4.82 -24.078 1 97.06 340 PHE B C 1
ATOM 6045 O O . PHE B 1 340 ? -7.539 -5.828 -24.484 1 97.06 340 PHE B O 1
ATOM 6052 N N . VAL B 1 341 ? -7.539 -3.834 -23.438 1 96.19 341 VAL B N 1
ATOM 6053 C CA . VAL B 1 341 ? -8.977 -3.854 -23.188 1 96.19 341 VAL B CA 1
ATOM 6054 C C . VAL B 1 341 ? -9.734 -3.844 -24.516 1 96.19 341 VAL B C 1
ATOM 6056 O O . VAL B 1 341 ? -10.688 -4.605 -24.703 1 96.19 341 VAL B O 1
ATOM 6059 N N . ASP B 1 342 ? -9.312 -2.977 -25.406 1 96.88 342 ASP B N 1
ATOM 6060 C CA . ASP B 1 342 ? -9.922 -2.924 -26.734 1 96.88 342 ASP B CA 1
ATOM 6061 C C . ASP B 1 342 ? -9.812 -4.273 -27.438 1 96.88 342 ASP B C 1
ATOM 6063 O O . ASP B 1 342 ? -10.766 -4.719 -28.078 1 96.88 342 ASP B O 1
ATOM 6067 N N . PHE B 1 343 ? -8.672 -4.824 -27.375 1 96.56 343 PHE B N 1
ATOM 6068 C CA . PHE B 1 343 ? -8.445 -6.137 -27.969 1 96.56 343 PHE B CA 1
ATOM 6069 C C . PHE B 1 343 ? -9.438 -7.156 -27.438 1 96.56 343 PHE B C 1
ATOM 6071 O O . PHE B 1 343 ? -10.031 -7.918 -28.203 1 96.56 343 PHE B O 1
ATOM 6078 N N . GLY B 1 344 ? -9.555 -7.195 -26.156 1 94.31 344 GLY B N 1
ATOM 6079 C CA . GLY B 1 344 ? -10.5 -8.117 -25.531 1 94.31 344 GLY B CA 1
ATOM 6080 C C . GLY B 1 344 ? -11.922 -7.922 -26.016 1 94.31 344 GLY B C 1
ATOM 6081 O O . GLY B 1 344 ? -12.641 -8.898 -26.25 1 94.31 344 GLY B O 1
ATOM 6082 N N . THR B 1 345 ? -12.312 -6.695 -26.125 1 93.81 345 THR B N 1
ATOM 6083 C CA . THR B 1 345 ? -13.656 -6.375 -26.578 1 93.81 345 THR B CA 1
ATOM 6084 C C . THR B 1 345 ? -13.883 -6.895 -28 1 93.81 345 THR B C 1
ATOM 6086 O O . THR B 1 345 ? -14.938 -7.465 -28.297 1 93.81 345 THR B O 1
ATOM 6089 N N . LEU B 1 346 ? -12.938 -6.664 -28.828 1 94.06 346 LEU B N 1
ATOM 6090 C CA . LEU B 1 346 ? -13.047 -7.145 -30.203 1 94.06 346 LEU B CA 1
ATOM 6091 C C . LEU B 1 346 ? -13.055 -8.664 -30.234 1 94.06 346 LEU B C 1
ATOM 6093 O O . LEU B 1 346 ? -13.797 -9.266 -31.031 1 94.06 346 LEU B O 1
ATOM 6097 N N . ALA B 1 347 ? -12.227 -9.266 -29.453 1 91.62 347 ALA B N 1
ATOM 6098 C CA . ALA B 1 347 ? -12.203 -10.727 -29.375 1 91.62 347 ALA B CA 1
ATOM 6099 C C . ALA B 1 347 ? -13.562 -11.273 -28.953 1 91.62 347 ALA B C 1
ATOM 6101 O O . ALA B 1 347 ? -14.031 -12.273 -29.516 1 91.62 347 ALA B O 1
ATOM 6102 N N . ASP B 1 348 ? -14.148 -10.664 -28.016 1 89.31 348 ASP B N 1
ATOM 6103 C CA . ASP B 1 348 ? -15.469 -11.07 -27.562 1 89.31 348 ASP B CA 1
ATOM 6104 C C . ASP B 1 348 ? -16.5 -10.922 -28.672 1 89.31 348 ASP B C 1
ATOM 6106 O O . ASP B 1 348 ? -17.344 -11.812 -28.859 1 89.31 348 ASP B O 1
ATOM 6110 N N . ALA B 1 349 ? -16.438 -9.844 -29.312 1 90.19 349 ALA B N 1
ATOM 6111 C CA . ALA B 1 349 ? -17.391 -9.586 -30.406 1 90.19 349 ALA B CA 1
ATOM 6112 C C . ALA B 1 349 ? -17.25 -10.625 -31.5 1 90.19 349 ALA B C 1
ATOM 6114 O O . ALA B 1 349 ? -18.234 -10.992 -32.156 1 90.19 349 ALA B O 1
ATOM 6115 N N . ASN B 1 350 ? -16.109 -11.055 -31.672 1 89.75 350 ASN B N 1
ATOM 6116 C CA . ASN B 1 350 ? -15.844 -12.039 -32.719 1 89.75 350 ASN B CA 1
ATOM 6117 C C . ASN B 1 350 ? -16.062 -13.461 -32.219 1 89.75 350 ASN B C 1
ATOM 6119 O O . ASN B 1 350 ? -15.844 -14.422 -32.969 1 89.75 350 ASN B O 1
ATOM 6123 N N . GLY B 1 351 ? -16.328 -13.602 -30.969 1 84.88 351 GLY B N 1
ATOM 6124 C CA . GLY B 1 351 ? -16.578 -14.914 -30.391 1 84.88 351 GLY B CA 1
ATOM 6125 C C . GLY B 1 351 ? -15.32 -15.727 -30.188 1 84.88 351 GLY B C 1
ATOM 6126 O O . GLY B 1 351 ? -15.352 -16.953 -30.203 1 84.88 351 GLY B O 1
ATOM 6127 N N . GLU B 1 352 ? -14.203 -15.031 -30.016 1 84.5 352 GLU B N 1
ATOM 6128 C CA . GLU B 1 352 ? -12.922 -15.703 -29.828 1 84.5 352 GLU B CA 1
ATOM 6129 C C . GLU B 1 352 ? -12.742 -16.141 -28.375 1 84.5 352 GLU B C 1
ATOM 6131 O O . GLU B 1 352 ? -12.992 -15.367 -27.453 1 84.5 352 GLU B O 1
ATOM 6136 N N . GLU B 1 353 ? -12.359 -17.344 -28.266 1 80.06 353 GLU B N 1
ATOM 6137 C CA . GLU B 1 353 ? -11.984 -17.828 -26.938 1 80.06 353 GLU B CA 1
ATOM 6138 C C . GLU B 1 353 ? -10.5 -17.609 -26.656 1 80.06 353 GLU B C 1
ATOM 6140 O O . GLU B 1 353 ? -9.648 -18.219 -27.312 1 80.06 353 GLU B O 1
ATOM 6145 N N . LEU B 1 354 ? -10.281 -16.734 -25.828 1 83.62 354 LEU B N 1
ATOM 6146 C CA . LEU B 1 354 ? -8.898 -16.391 -25.484 1 83.62 354 LEU B CA 1
ATOM 6147 C C . LEU B 1 354 ? -8.375 -17.312 -24.391 1 83.62 354 LEU B C 1
ATOM 6149 O O . LEU B 1 354 ? -9.047 -17.531 -23.375 1 83.62 354 LEU B O 1
ATOM 6153 N N . VAL B 1 355 ? -7.266 -17.938 -24.641 1 77.56 355 VAL B N 1
ATOM 6154 C CA . VAL B 1 355 ? -6.598 -18.781 -23.656 1 77.56 355 VAL B CA 1
ATOM 6155 C C . VAL B 1 355 ? -5.215 -18.219 -23.359 1 77.56 355 VAL B C 1
ATOM 6157 O O . VAL B 1 355 ? -4.434 -17.922 -24.266 1 77.56 355 VAL B O 1
ATOM 6160 N N . ALA B 1 356 ? -5.012 -18.078 -22.094 1 80.31 356 ALA B N 1
ATOM 6161 C CA . ALA B 1 356 ? -3.764 -17.469 -21.656 1 80.31 356 ALA B CA 1
ATOM 6162 C C . ALA B 1 356 ? -2.559 -18.266 -22.141 1 80.31 356 ALA B C 1
ATOM 6164 O O . ALA B 1 356 ? -2.6 -19.5 -22.172 1 80.31 356 ALA B O 1
ATOM 6165 N N . THR B 1 357 ? -1.528 -17.531 -22.422 1 68.19 357 THR B N 1
ATOM 6166 C CA . THR B 1 357 ? -0.27 -18.172 -22.797 1 68.19 357 THR B CA 1
ATOM 6167 C C . THR B 1 357 ? 0.397 -18.812 -21.578 1 68.19 357 THR B C 1
ATOM 6169 O O . THR B 1 357 ? 0.55 -18.172 -20.547 1 68.19 357 THR B O 1
ATOM 6172 N N . ALA B 1 358 ? 0.516 -20.109 -21.688 1 58.62 358 ALA B N 1
ATOM 6173 C CA . ALA B 1 358 ? 1.316 -20.797 -20.688 1 58.62 358 ALA B CA 1
ATOM 6174 C C . ALA B 1 358 ? 2.643 -21.266 -21.281 1 58.62 358 ALA B C 1
ATOM 6176 O O . ALA B 1 358 ? 2.779 -21.391 -22.5 1 58.62 358 ALA B O 1
ATOM 6177 N N . ALA B 1 359 ? 3.611 -21.344 -20.469 1 55.09 359 ALA B N 1
ATOM 6178 C CA . ALA B 1 359 ? 4.887 -21.859 -20.953 1 55.09 359 ALA B CA 1
ATOM 6179 C C . ALA B 1 359 ? 4.707 -23.234 -21.594 1 55.09 359 ALA B C 1
ATOM 6181 O O . ALA B 1 359 ? 4.008 -24.094 -21.047 1 55.09 359 ALA B O 1
ATOM 6182 N N . ALA B 1 360 ? 4.922 -23.234 -22.875 1 49.16 360 ALA B N 1
ATOM 6183 C CA . ALA B 1 360 ? 4.77 -24.469 -23.641 1 49.16 360 ALA B CA 1
ATOM 6184 C C . ALA B 1 360 ? 5.742 -25.547 -23.156 1 49.16 360 ALA B C 1
ATOM 6186 O O . ALA B 1 360 ? 5.535 -26.734 -23.406 1 49.16 360 ALA B O 1
ATOM 6187 N N . GLY B 1 361 ? 6.344 -25.328 -22.094 1 64.56 361 GLY B N 1
ATOM 6188 C CA . GLY B 1 361 ? 7.359 -26.281 -21.656 1 64.56 361 GLY B CA 1
ATOM 6189 C C . GLY B 1 361 ? 7.793 -26.062 -20.219 1 64.56 361 GLY B C 1
ATOM 6190 O O . GLY B 1 361 ? 7.117 -25.375 -19.469 1 64.56 361 GLY B O 1
ATOM 6191 N N . THR B 1 362 ? 8.789 -27.078 -20.109 1 73 362 THR B N 1
ATOM 6192 C CA . THR B 1 362 ? 9.258 -27.094 -18.719 1 73 362 THR B CA 1
ATOM 6193 C C . THR B 1 362 ? 10.5 -26.234 -18.562 1 73 362 THR B C 1
ATOM 6195 O O . THR B 1 362 ? 11.148 -26.25 -17.516 1 73 362 THR B O 1
ATOM 6198 N N . THR B 1 363 ? 10.859 -25.562 -19.703 1 82.38 363 THR B N 1
ATOM 6199 C CA . THR B 1 363 ? 12.102 -24.812 -19.609 1 82.38 363 THR B CA 1
ATOM 6200 C C . THR B 1 363 ? 11.953 -23.438 -20.266 1 82.38 363 THR B C 1
ATOM 6202 O O . THR B 1 363 ? 11.516 -23.344 -21.422 1 82.38 363 THR B O 1
ATOM 6205 N N . LEU B 1 364 ? 12.398 -22.438 -19.609 1 88.81 364 LEU B N 1
ATOM 6206 C CA . LEU B 1 364 ? 12.367 -21.078 -20.141 1 88.81 364 LEU B CA 1
ATOM 6207 C C . LEU B 1 364 ? 13.734 -20.672 -20.656 1 88.81 364 LEU B C 1
ATOM 6209 O O . LEU B 1 364 ? 13.852 -19.703 -21.406 1 88.81 364 LEU B O 1
ATOM 6213 N N . CYS B 1 365 ? 14.82 -21.375 -20.328 1 90.62 365 CYS B N 1
ATOM 6214 C CA . CYS B 1 365 ? 16.156 -21.047 -20.781 1 90.62 365 CYS B CA 1
ATOM 6215 C C . CYS B 1 365 ? 16.172 -20.797 -22.281 1 90.62 365 CYS B C 1
ATOM 6217 O O . CYS B 1 365 ? 15.68 -21.609 -23.062 1 90.62 365 CYS B O 1
ATOM 6219 N N . PRO B 1 366 ? 16.656 -19.641 -22.75 1 94.19 366 PRO B N 1
ATOM 6220 C CA . PRO B 1 366 ? 17.531 -18.672 -22.094 1 94.19 366 PRO B CA 1
ATOM 6221 C C . PRO B 1 366 ? 16.75 -17.594 -21.328 1 94.19 366 PRO B C 1
ATOM 6223 O O . PRO B 1 366 ? 17.359 -16.703 -20.734 1 94.19 366 PRO B O 1
ATOM 6226 N N . ASP B 1 367 ? 15.469 -17.688 -21.344 1 94.62 367 ASP B N 1
ATOM 6227 C CA . ASP B 1 367 ? 14.609 -16.672 -20.75 1 94.62 367 ASP B CA 1
ATOM 6228 C C . ASP B 1 367 ? 14.25 -17.047 -19.312 1 94.62 367 ASP B C 1
ATOM 6230 O O . ASP B 1 367 ? 14.781 -18.016 -18.766 1 94.62 367 ASP B O 1
ATOM 6234 N N . ALA B 1 368 ? 13.562 -16.156 -18.656 1 95.62 368 ALA B N 1
ATOM 6235 C CA . ALA B 1 368 ? 13.07 -16.375 -17.297 1 95.62 368 ALA B CA 1
ATOM 6236 C C . ALA B 1 368 ? 11.742 -15.664 -17.078 1 95.62 368 ALA B C 1
ATOM 6238 O O . ALA B 1 368 ? 11.25 -14.969 -17.969 1 95.62 368 ALA B O 1
ATOM 6239 N N . GLU B 1 369 ? 11.086 -16 -16.016 1 94.81 369 GLU B N 1
ATOM 6240 C CA . GLU B 1 369 ? 9.828 -15.375 -15.594 1 94.8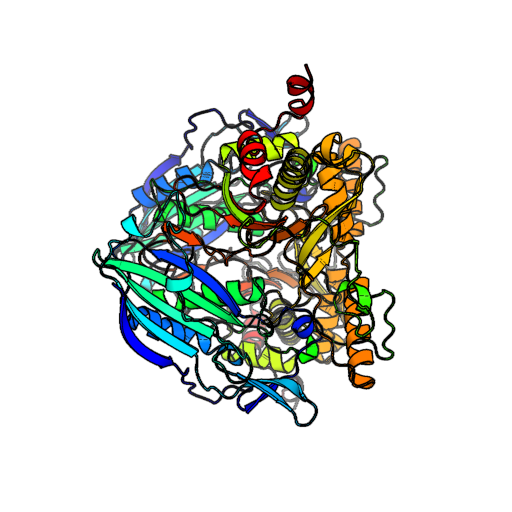1 369 GLU B CA 1
ATOM 6241 C C . GLU B 1 369 ? 9.82 -15.094 -14.094 1 94.81 369 GLU B C 1
ATOM 6243 O O . GLU B 1 369 ? 10.305 -15.906 -13.305 1 94.81 369 GLU B O 1
ATOM 6248 N N . VAL B 1 370 ? 9.344 -13.883 -13.773 1 96.5 370 VAL B N 1
ATOM 6249 C CA . VAL B 1 370 ? 9.391 -13.531 -12.359 1 96.5 370 VAL B CA 1
ATOM 6250 C C . VAL B 1 370 ? 8.039 -12.984 -11.914 1 96.5 370 VAL B C 1
ATOM 6252 O O . VAL B 1 370 ? 7.387 -12.242 -12.656 1 96.5 370 VAL B O 1
ATOM 6255 N N . ASP B 1 371 ? 7.578 -13.453 -10.781 1 93.44 371 ASP B N 1
ATOM 6256 C CA . ASP B 1 371 ? 6.496 -12.859 -10 1 93.44 371 ASP B CA 1
ATOM 6257 C C . ASP B 1 371 ? 7.027 -12.234 -8.711 1 93.44 371 ASP B C 1
ATOM 6259 O O . ASP B 1 371 ? 7.852 -12.844 -8.016 1 93.44 371 ASP B O 1
ATOM 6263 N N . THR B 1 372 ? 6.648 -11.062 -8.469 1 92.62 372 THR B N 1
ATOM 6264 C CA . THR B 1 372 ? 7.094 -10.445 -7.227 1 92.62 372 THR B CA 1
ATOM 6265 C C . THR B 1 372 ? 5.965 -10.414 -6.199 1 92.62 372 THR B C 1
ATOM 6267 O O . THR B 1 372 ? 4.895 -9.859 -6.461 1 92.62 372 THR B O 1
ATOM 6270 N N . TRP B 1 373 ? 6.289 -11 -5.082 1 94.44 373 TRP B N 1
ATOM 6271 C CA . TRP B 1 373 ? 5.359 -10.984 -3.959 1 94.44 373 TRP B CA 1
ATOM 6272 C C . TRP B 1 373 ? 5.922 -10.172 -2.799 1 94.44 373 TRP B C 1
ATOM 6274 O O . TRP B 1 373 ? 5.547 -10.391 -1.643 1 94.44 373 TRP B O 1
ATOM 6284 N N . LEU B 1 374 ? 6.824 -9.297 -3.115 1 91.5 374 LEU B N 1
ATOM 6285 C CA . LEU B 1 374 ? 7.461 -8.461 -2.1 1 91.5 374 LEU B CA 1
ATOM 6286 C C . LEU B 1 374 ? 6.438 -7.559 -1.418 1 91.5 374 LEU B C 1
ATOM 6288 O O . LEU B 1 374 ? 6.605 -7.195 -0.251 1 91.5 374 LEU B O 1
ATOM 6292 N N . GLY B 1 375 ? 5.473 -7.207 -2.201 1 86.44 375 GLY B N 1
ATOM 6293 C CA . GLY B 1 375 ? 4.469 -6.312 -1.659 1 86.44 375 GLY B CA 1
ATOM 6294 C C . GLY B 1 375 ? 3.373 -7.031 -0.895 1 86.44 375 GLY B C 1
ATOM 6295 O O . GLY B 1 375 ? 2.498 -6.398 -0.305 1 86.44 375 GLY B O 1
ATOM 6296 N N . PHE B 1 376 ? 3.539 -8.273 -0.894 1 90.56 376 PHE B N 1
ATOM 6297 C CA . PHE B 1 376 ? 2.529 -9.055 -0.192 1 90.56 376 PHE B CA 1
ATOM 6298 C C . PHE B 1 376 ? 2.943 -9.305 1.253 1 90.56 376 PHE B C 1
ATOM 6300 O O . PHE B 1 376 ? 4.133 -9.281 1.577 1 90.56 376 PHE B O 1
ATOM 6307 N N . ARG B 1 377 ? 2.039 -9.398 2.172 1 82.62 377 ARG B N 1
ATOM 6308 C CA . ARG B 1 377 ? 2.332 -9.469 3.6 1 82.62 377 ARG B CA 1
ATOM 6309 C C . ARG B 1 377 ? 2.082 -10.875 4.141 1 82.62 377 ARG B C 1
ATOM 6311 O O . ARG B 1 377 ? 1.548 -11.031 5.238 1 82.62 377 ARG B O 1
ATOM 6318 N N . TYR B 1 378 ? 2.5 -11.844 3.336 1 87 378 TYR B N 1
ATOM 6319 C CA . TYR B 1 378 ? 2.305 -13.211 3.793 1 87 378 TYR B CA 1
ATOM 6320 C C . TYR B 1 378 ? 3.113 -13.484 5.055 1 87 378 TYR B C 1
ATOM 6322 O O . TYR B 1 378 ? 2.66 -14.211 5.945 1 87 378 TYR B O 1
ATOM 6330 N N . HIS B 1 379 ? 4.289 -12.875 5.125 1 85.19 379 HIS B N 1
ATOM 6331 C CA . HIS B 1 379 ? 5.199 -13.102 6.242 1 85.19 379 HIS B CA 1
ATOM 6332 C C . HIS B 1 379 ? 4.691 -12.43 7.512 1 85.19 379 HIS B C 1
ATOM 6334 O O . HIS B 1 379 ? 5.191 -12.695 8.609 1 85.19 379 HIS B O 1
ATOM 6340 N N . GLN B 1 380 ? 3.678 -11.617 7.32 1 82.75 380 GLN B N 1
ATOM 6341 C CA . GLN B 1 380 ? 3.131 -10.898 8.469 1 82.75 380 GLN B CA 1
ATOM 6342 C C . GLN B 1 380 ? 1.677 -11.289 8.719 1 82.75 380 GLN B C 1
ATOM 6344 O O . GLN B 1 380 ? 0.983 -10.648 9.508 1 82.75 380 GLN B O 1
ATOM 6349 N N . LEU B 1 381 ? 1.208 -12.258 8.023 1 89.06 381 LEU B N 1
ATOM 6350 C CA . LEU B 1 381 ? -0.168 -12.711 8.188 1 89.06 381 LEU B CA 1
ATOM 6351 C C . LEU B 1 381 ? -0.395 -13.266 9.594 1 89.06 381 LEU B C 1
ATOM 6353 O O . LEU B 1 381 ? -0.094 -14.43 9.859 1 89.06 381 LEU B O 1
ATOM 6357 N N . ASP B 1 382 ? -0.981 -12.461 10.492 1 88.25 382 ASP B N 1
ATOM 6358 C CA . ASP B 1 382 ? -1.106 -12.789 11.914 1 88.25 382 ASP B CA 1
ATOM 6359 C C . ASP B 1 382 ? -2.566 -13.031 12.297 1 88.25 382 ASP B C 1
ATOM 6361 O O . ASP B 1 382 ? -3.359 -12.086 12.352 1 88.25 382 ASP B O 1
ATOM 6365 N N . PHE B 1 383 ? -2.889 -14.234 12.695 1 92.38 383 PHE B N 1
ATOM 6366 C CA . PHE B 1 383 ? -4.246 -14.586 13.094 1 92.38 383 PHE B CA 1
ATOM 6367 C C . PHE B 1 383 ? -4.469 -14.289 14.57 1 92.38 383 PHE B C 1
ATOM 6369 O O . PHE B 1 383 ? -5.5 -14.664 15.133 1 92.38 383 PHE B O 1
ATOM 6376 N N . GLY B 1 384 ? -3.506 -13.703 15.188 1 85 384 GLY B N 1
ATOM 6377 C CA . GLY B 1 384 ? -3.736 -13.297 16.562 1 85 384 GLY B CA 1
ATOM 6378 C C . GLY B 1 384 ? -2.701 -13.836 17.531 1 85 384 GLY B C 1
ATOM 6379 O O . GLY B 1 384 ? -2.625 -13.398 18.672 1 85 384 GLY B O 1
ATOM 6380 N N . THR B 1 385 ? -1.9 -14.797 17.094 1 88.38 385 THR B N 1
ATOM 6381 C CA . THR B 1 385 ? -0.922 -15.391 17.984 1 88.38 385 THR B CA 1
ATOM 6382 C C . THR B 1 385 ? 0.496 -15.18 17.469 1 88.38 385 THR B C 1
ATOM 6384 O O . THR B 1 385 ? 1.425 -15.883 17.859 1 88.38 385 THR B O 1
ATOM 6387 N N . GLY B 1 386 ? 0.649 -14.312 16.562 1 83.38 386 GLY B N 1
ATOM 6388 C CA . GLY B 1 386 ? 1.954 -14.008 15.992 1 83.38 386 GLY B CA 1
ATOM 6389 C C . GLY B 1 386 ? 2.045 -14.305 14.508 1 83.38 386 GLY B C 1
ATOM 6390 O O . GLY B 1 386 ? 1.163 -14.961 13.945 1 83.38 386 GLY B O 1
ATOM 6391 N N . PRO B 1 387 ? 3.09 -13.828 13.922 1 86.56 387 PRO B N 1
ATOM 6392 C CA . PRO B 1 387 ? 3.295 -14.062 12.492 1 86.56 387 PRO B CA 1
ATOM 6393 C C . PRO B 1 387 ? 3.756 -15.484 12.188 1 86.56 387 PRO B C 1
ATOM 6395 O O . PRO B 1 387 ? 4.152 -16.219 13.102 1 86.56 387 PRO B O 1
ATOM 6398 N N . PRO B 1 388 ? 3.639 -15.867 10.922 1 90.75 388 PRO B N 1
ATOM 6399 C CA . PRO B 1 388 ? 4.109 -17.203 10.562 1 90.75 388 PRO B CA 1
ATOM 6400 C C . PRO B 1 388 ? 5.625 -17.344 10.648 1 90.75 388 PRO B C 1
ATOM 6402 O O . PRO B 1 388 ? 6.344 -16.344 10.562 1 90.75 388 PRO B O 1
ATOM 6405 N N . CYS B 1 389 ? 6.031 -18.547 10.844 1 89.19 389 CYS B N 1
ATOM 6406 C CA . CYS B 1 389 ? 7.461 -18.828 10.914 1 89.19 389 CYS B CA 1
ATOM 6407 C C . CYS B 1 389 ? 7.984 -19.344 9.578 1 89.19 389 CYS B C 1
ATOM 6409 O O . CYS B 1 389 ? 9.195 -19.438 9.375 1 89.19 389 CYS B O 1
ATOM 6411 N N . ALA B 1 390 ? 7.035 -19.672 8.68 1 90.38 390 ALA B N 1
ATOM 6412 C CA . ALA B 1 390 ? 7.445 -20.125 7.352 1 90.38 390 ALA B CA 1
ATOM 6413 C C . ALA B 1 390 ? 6.371 -19.812 6.312 1 90.38 390 ALA B C 1
ATOM 6415 O O . ALA B 1 390 ? 5.184 -19.75 6.633 1 90.38 390 ALA B O 1
ATOM 6416 N N . PHE B 1 391 ? 6.828 -19.609 5.148 1 90.75 391 PHE B N 1
ATOM 6417 C CA . PHE B 1 391 ? 5.984 -19.422 3.973 1 90.75 391 PHE B CA 1
ATOM 6418 C C . PHE B 1 391 ? 6.555 -20.172 2.773 1 90.75 391 PHE B C 1
ATOM 6420 O O . PHE B 1 391 ? 7.77 -20.203 2.58 1 90.75 391 PHE B O 1
ATOM 6427 N N . GLN B 1 392 ? 5.621 -20.766 1.993 1 89.5 392 GLN B N 1
ATOM 6428 C CA . GLN B 1 392 ? 6.012 -21.484 0.786 1 89.5 392 GLN B CA 1
ATOM 6429 C C . GLN B 1 392 ? 5.074 -21.156 -0.374 1 89.5 392 GLN B C 1
ATOM 6431 O O . GLN B 1 392 ? 3.869 -21.422 -0.295 1 89.5 392 GLN B O 1
ATOM 6436 N N . PRO B 1 393 ? 5.711 -20.547 -1.4 1 88.75 393 PRO B N 1
ATOM 6437 C CA . PRO B 1 393 ? 4.91 -20.391 -2.617 1 88.75 393 PRO B CA 1
ATOM 6438 C C . PRO B 1 393 ? 4.676 -21.719 -3.34 1 88.75 393 PRO B C 1
ATOM 6440 O O . PRO B 1 393 ? 5.18 -22.766 -2.906 1 88.75 393 PRO B O 1
ATOM 6443 N N . PRO B 1 394 ? 3.861 -21.672 -4.441 1 81.56 394 PRO B N 1
ATOM 6444 C CA . PRO B 1 394 ? 3.648 -22.891 -5.215 1 81.56 394 PRO B CA 1
ATOM 6445 C C . PRO B 1 394 ? 4.945 -23.453 -5.793 1 81.56 394 PRO B C 1
ATOM 6447 O O . PRO B 1 394 ? 5.926 -22.734 -5.945 1 81.56 394 PRO B O 1
ATOM 6450 N N . ASP B 1 395 ? 4.816 -24.703 -6.043 1 76.88 395 ASP B N 1
ATOM 6451 C CA . ASP B 1 395 ? 5.93 -25.297 -6.781 1 76.88 395 ASP B CA 1
ATOM 6452 C C . ASP B 1 395 ? 6.113 -24.625 -8.133 1 76.88 395 ASP B C 1
ATOM 6454 O O . ASP B 1 395 ? 5.141 -24.219 -8.781 1 76.88 395 ASP B O 1
ATOM 6458 N N . LEU B 1 396 ? 7.383 -24.547 -8.406 1 75.62 396 LEU B N 1
ATOM 6459 C CA . LEU B 1 396 ? 7.742 -23.953 -9.688 1 75.62 396 LEU B CA 1
ATOM 6460 C C . LEU B 1 396 ? 8.164 -25.016 -10.688 1 75.62 396 LEU B C 1
ATOM 6462 O O . LEU B 1 396 ? 9.344 -25.375 -10.758 1 75.62 396 LEU B O 1
ATOM 6466 N N . PRO B 1 397 ? 7.168 -25.406 -11.523 1 76.19 397 PRO B N 1
ATOM 6467 C CA . PRO B 1 397 ? 7.441 -26.578 -12.359 1 76.19 397 PRO B CA 1
ATOM 6468 C C . PRO B 1 397 ? 8.234 -26.234 -13.625 1 76.19 397 PRO B C 1
ATOM 6470 O O . PRO B 1 397 ? 8.594 -27.125 -14.391 1 76.19 397 PRO B O 1
ATOM 6473 N N . ILE B 1 398 ? 8.531 -25.031 -13.789 1 85.75 398 ILE B N 1
ATOM 6474 C CA . ILE B 1 398 ? 9.172 -24.594 -15.023 1 85.75 398 ILE B CA 1
ATOM 6475 C C . ILE B 1 398 ? 10.508 -23.938 -14.711 1 85.75 398 ILE B C 1
ATOM 6477 O O . ILE B 1 398 ? 10.57 -22.984 -13.922 1 85.75 398 ILE B O 1
ATOM 6481 N N . GLU B 1 399 ? 11.516 -24.516 -15.328 1 91.75 399 GLU B N 1
ATOM 6482 C CA . GLU B 1 399 ? 12.852 -23.953 -15.156 1 91.75 399 GLU B CA 1
ATOM 6483 C C . GLU B 1 399 ? 12.867 -22.469 -15.531 1 91.75 399 GLU B C 1
ATOM 6485 O O . GLU B 1 399 ? 12.297 -22.062 -16.547 1 91.75 399 GLU B O 1
ATOM 6490 N N . GLY B 1 400 ? 13.406 -21.641 -14.688 1 93.88 400 GLY B N 1
ATOM 6491 C CA . GLY B 1 400 ? 13.531 -20.219 -14.961 1 93.88 400 GLY B CA 1
ATOM 6492 C C . GLY B 1 400 ? 12.461 -19.391 -14.281 1 93.88 400 GLY B C 1
ATOM 6493 O O . GLY B 1 400 ? 12.555 -18.156 -14.242 1 93.88 400 GLY B O 1
ATOM 6494 N N . LEU B 1 401 ? 11.484 -20.047 -13.68 1 93.75 401 LEU B N 1
ATOM 6495 C CA . LEU B 1 401 ? 10.469 -19.344 -12.906 1 93.75 401 LEU B CA 1
ATOM 6496 C C . LEU B 1 401 ? 11.016 -18.922 -11.547 1 93.75 401 LEU B C 1
ATOM 6498 O O . LEU B 1 401 ? 11.727 -19.688 -10.891 1 93.75 401 LEU B O 1
ATOM 6502 N N . MET B 1 402 ? 10.773 -17.703 -11.227 1 95.62 402 MET B N 1
ATOM 6503 C CA . MET B 1 402 ? 11.242 -17.266 -9.914 1 95.62 402 MET B CA 1
ATOM 6504 C C . MET B 1 402 ? 10.195 -16.391 -9.227 1 95.62 402 MET B C 1
ATOM 6506 O O . MET B 1 402 ? 9.383 -15.75 -9.891 1 95.62 402 MET B O 1
ATOM 6510 N N . VAL B 1 403 ? 10.227 -16.391 -7.895 1 95.69 403 VAL B N 1
ATOM 6511 C CA . VAL B 1 403 ? 9.344 -15.594 -7.055 1 95.69 403 VAL B CA 1
ATOM 6512 C C . VAL B 1 403 ? 10.141 -14.977 -5.906 1 95.69 403 VAL B C 1
ATOM 6514 O O . VAL B 1 403 ? 10.938 -15.656 -5.262 1 95.69 403 VAL B O 1
ATOM 6517 N N . PHE B 1 404 ? 10.008 -13.672 -5.699 1 96.19 404 PHE B N 1
ATOM 6518 C CA . PHE B 1 404 ? 10.555 -12.992 -4.535 1 96.19 404 PHE B CA 1
ATOM 6519 C C . PHE B 1 404 ? 9.5 -12.844 -3.443 1 96.19 404 PHE B C 1
ATOM 6521 O O . PHE B 1 404 ? 8.398 -12.359 -3.699 1 96.19 404 PHE B O 1
ATOM 6528 N N . VAL B 1 405 ? 9.891 -13.25 -2.23 1 93.5 405 VAL B N 1
ATOM 6529 C CA . VAL B 1 405 ? 8.977 -13.172 -1.101 1 93.5 405 VAL B CA 1
ATOM 6530 C C . VAL B 1 405 ? 9.703 -12.602 0.115 1 93.5 405 VAL B C 1
ATOM 6532 O O . VAL B 1 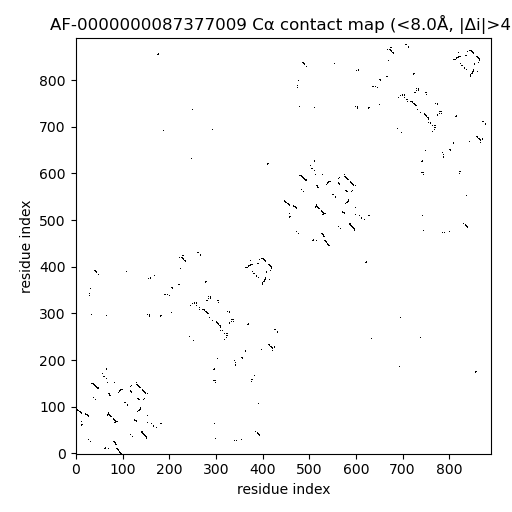405 ? 10.859 -12.93 0.366 1 93.5 405 VAL B O 1
ATOM 6535 N N . PRO B 1 406 ? 9.031 -11.672 0.856 1 89.62 406 PRO B N 1
ATOM 6536 C CA . PRO B 1 406 ? 9.641 -11.328 2.145 1 89.62 406 PRO B CA 1
ATOM 6537 C C . PRO B 1 406 ? 9.859 -12.555 3.035 1 89.62 406 PRO B C 1
ATOM 6539 O O . PRO B 1 406 ? 8.992 -13.438 3.096 1 89.62 406 PRO B O 1
ATOM 6542 N N . SER B 1 407 ? 10.938 -12.617 3.684 1 89.44 407 SER B N 1
ATOM 6543 C CA . SER B 1 407 ? 11.32 -13.805 4.441 1 89.44 407 SER B CA 1
ATOM 6544 C C . SER B 1 407 ? 10.641 -13.828 5.805 1 89.44 407 SER B C 1
ATOM 6546 O O . SER B 1 407 ? 10.484 -12.789 6.449 1 89.44 407 SER B O 1
ATOM 6548 N N . CYS B 1 408 ? 10.328 -15.047 6.238 1 84.94 408 CYS B N 1
ATOM 6549 C CA . CYS B 1 408 ? 9.789 -15.258 7.578 1 84.94 408 CYS B CA 1
ATOM 6550 C C . CYS B 1 408 ? 10.914 -15.461 8.586 1 84.94 408 CYS B C 1
ATOM 6552 O O . CYS B 1 408 ? 10.664 -15.539 9.789 1 84.94 408 CYS B O 1
ATOM 6554 N N . THR B 1 409 ? 12.102 -15.609 8.07 1 76.81 409 THR B N 1
ATOM 6555 C CA . THR B 1 409 ? 13.242 -15.875 8.93 1 76.81 409 THR B CA 1
ATOM 6556 C C . THR B 1 409 ? 13.477 -14.703 9.891 1 76.81 409 THR B C 1
ATOM 6558 O O . THR B 1 409 ? 13.133 -13.562 9.578 1 76.81 409 THR B O 1
ATOM 6561 N N . ALA B 1 410 ? 14.203 -15.258 10.984 1 71.19 410 ALA B N 1
ATOM 6562 C CA . ALA B 1 410 ? 14.602 -14.242 11.945 1 71.19 410 ALA B CA 1
ATOM 6563 C C . ALA B 1 410 ? 15.586 -13.258 11.328 1 71.19 410 ALA B C 1
ATOM 6565 O O . ALA B 1 410 ? 16.5 -13.656 10.594 1 71.19 410 ALA B O 1
ATOM 6566 N N . GLY B 1 411 ? 15.422 -12.102 11.258 1 74.38 411 GLY B N 1
ATOM 6567 C CA . GLY B 1 411 ? 16.281 -11.086 10.656 1 74.38 411 GLY B CA 1
ATOM 6568 C C . GLY B 1 411 ? 15.688 -10.484 9.391 1 74.38 411 GLY B C 1
ATOM 6569 O O . GLY B 1 411 ? 16.156 -9.453 8.914 1 74.38 411 GLY B O 1
ATOM 6570 N N . GLY B 1 412 ? 14.766 -11.281 8.891 1 81.56 412 GLY B N 1
ATOM 6571 C CA . GLY B 1 412 ? 14.07 -10.75 7.73 1 81.56 412 GLY B CA 1
ATOM 6572 C C . GLY B 1 412 ? 14.773 -11.047 6.422 1 81.56 412 GLY B C 1
ATOM 6573 O O . GLY B 1 412 ? 15.305 -12.141 6.227 1 81.56 412 GLY B O 1
ATOM 6574 N N . GLY B 1 413 ? 14.672 -10.094 5.512 1 89.44 413 GLY B N 1
ATOM 6575 C CA . GLY B 1 413 ? 15.242 -10.273 4.184 1 89.44 413 GLY B CA 1
ATOM 6576 C C . GLY B 1 413 ? 14.227 -10.766 3.166 1 89.44 413 GLY B C 1
ATOM 6577 O O . GLY B 1 413 ? 13.023 -10.547 3.328 1 89.44 413 GLY B O 1
ATOM 6578 N N . VAL B 1 414 ? 14.797 -11.234 2.059 1 93.38 414 VAL B N 1
ATOM 6579 C CA . VAL B 1 414 ? 13.969 -11.711 0.96 1 93.38 414 VAL B CA 1
ATOM 6580 C C . VAL B 1 414 ? 14.359 -13.141 0.595 1 93.38 414 VAL B C 1
ATOM 6582 O O . VAL B 1 414 ? 15.547 -13.477 0.562 1 93.38 414 VAL B O 1
ATOM 6585 N N . ASP B 1 415 ? 13.383 -13.977 0.441 1 92.94 415 ASP B N 1
ATOM 6586 C CA . ASP B 1 415 ? 13.625 -15.312 -0.09 1 92.94 415 ASP B CA 1
ATOM 6587 C C . ASP B 1 415 ? 13.336 -15.375 -1.589 1 92.94 415 ASP B C 1
ATOM 6589 O O . ASP B 1 415 ? 12.281 -14.93 -2.041 1 92.94 415 ASP B O 1
ATOM 6593 N N . LEU B 1 416 ? 14.258 -15.852 -2.264 1 95.62 416 LEU B N 1
ATOM 6594 C CA . LEU B 1 416 ? 14.086 -16.203 -3.67 1 95.62 416 LEU B CA 1
ATOM 6595 C C . LEU B 1 416 ? 13.734 -17.672 -3.826 1 95.62 416 LEU B C 1
ATOM 6597 O O . LEU B 1 416 ? 14.453 -18.547 -3.33 1 95.62 416 LEU B O 1
ATOM 6601 N N . PHE B 1 417 ? 12.625 -17.969 -4.426 1 92.88 417 PHE B N 1
ATOM 6602 C CA . PHE B 1 417 ? 12.289 -19.297 -4.906 1 92.88 417 PHE B CA 1
ATOM 6603 C C . PHE B 1 417 ? 12.453 -19.391 -6.422 1 92.88 417 PHE B C 1
ATOM 6605 O O . PHE B 1 417 ? 11.883 -18.578 -7.16 1 92.88 417 PHE B O 1
ATOM 6612 N N . MET B 1 418 ? 13.211 -20.375 -6.852 1 93.88 418 MET B N 1
ATOM 6613 C CA . MET B 1 418 ? 13.492 -20.453 -8.281 1 93.88 418 MET B CA 1
ATOM 6614 C C . MET B 1 418 ? 13.641 -21.891 -8.742 1 93.88 418 MET B C 1
ATOM 6616 O O . MET B 1 418 ? 14.227 -22.719 -8.031 1 93.88 418 MET B O 1
ATOM 6620 N N . ALA B 1 419 ? 13.047 -22.172 -9.875 1 92.69 419 ALA B N 1
ATOM 6621 C CA . ALA B 1 419 ? 13.266 -23.453 -10.531 1 92.69 419 ALA B CA 1
ATOM 6622 C C . ALA B 1 419 ? 14.516 -23.422 -11.414 1 92.69 419 ALA B C 1
ATOM 6624 O O . ALA B 1 419 ? 14.594 -22.609 -12.344 1 92.69 419 ALA B O 1
ATOM 6625 N N . VAL B 1 420 ? 15.461 -24.297 -11.117 1 94.06 420 VAL B N 1
ATOM 6626 C CA . VAL B 1 420 ? 16.734 -24.312 -11.82 1 94.06 420 VAL B CA 1
ATOM 6627 C C . VAL B 1 420 ? 17.031 -25.719 -12.336 1 94.06 420 VAL B C 1
ATOM 6629 O O . VAL B 1 420 ? 16.703 -26.703 -11.672 1 94.06 420 VAL B O 1
ATOM 6632 N N . ALA B 1 421 ? 17.562 -25.75 -13.523 1 94.12 421 ALA B N 1
ATOM 6633 C CA . ALA B 1 421 ? 18 -27.047 -14.023 1 94.12 421 ALA B CA 1
ATOM 6634 C C . ALA B 1 421 ? 19.062 -27.641 -13.117 1 94.12 421 ALA B C 1
ATOM 6636 O O . ALA B 1 421 ? 19.969 -26.938 -12.648 1 94.12 421 ALA B O 1
ATOM 6637 N N . GLU B 1 422 ? 18.969 -28.922 -12.906 1 93.19 422 GLU B N 1
ATOM 6638 C CA . GLU B 1 422 ? 19.844 -29.641 -11.992 1 93.19 422 GLU B CA 1
ATOM 6639 C C . GLU B 1 422 ? 21.312 -29.359 -12.281 1 93.19 422 GLU B C 1
ATOM 6641 O O . GLU B 1 422 ? 22.109 -29.156 -11.359 1 93.19 422 GLU B O 1
ATOM 6646 N N . ASP B 1 423 ? 21.656 -29.281 -13.484 1 93.62 423 ASP B N 1
ATOM 6647 C CA . ASP B 1 423 ? 23.047 -29.094 -13.898 1 93.62 423 ASP B CA 1
ATOM 6648 C C . ASP B 1 423 ? 23.547 -27.688 -13.57 1 93.62 423 ASP B C 1
ATOM 6650 O O . ASP B 1 423 ? 24.75 -27.422 -13.57 1 93.62 423 ASP B O 1
ATOM 6654 N N . HIS B 1 424 ? 22.656 -26.781 -13.281 1 95.38 424 HIS B N 1
ATOM 6655 C CA . HIS B 1 424 ? 23.047 -25.391 -13.055 1 95.38 424 HIS B CA 1
ATOM 6656 C C . HIS B 1 424 ? 22.922 -25.016 -11.586 1 95.38 424 HIS B C 1
ATOM 6658 O O . HIS B 1 424 ? 23.297 -23.906 -11.188 1 95.38 424 HIS B O 1
ATOM 6664 N N . VAL B 1 425 ? 22.406 -25.859 -10.781 1 95.69 425 VAL B N 1
ATOM 6665 C CA . VAL B 1 425 ? 22.094 -25.547 -9.391 1 95.69 425 VAL B CA 1
ATOM 6666 C C . VAL B 1 425 ? 23.375 -25.172 -8.648 1 95.69 425 VAL B C 1
ATOM 6668 O O . VAL B 1 425 ? 23.438 -24.141 -7.98 1 95.69 425 VAL B O 1
ATOM 6671 N N . GLU B 1 426 ? 24.344 -26.031 -8.766 1 95.31 426 GLU B N 1
ATOM 6672 C CA . GLU B 1 426 ? 25.594 -25.797 -8.047 1 95.31 426 GLU B CA 1
ATOM 6673 C C . GLU B 1 426 ? 26.234 -24.484 -8.453 1 95.31 426 GLU B C 1
ATOM 6675 O O . GLU B 1 426 ? 26.688 -23.719 -7.605 1 95.31 426 GLU B O 1
ATOM 6680 N N . SER B 1 427 ? 26.312 -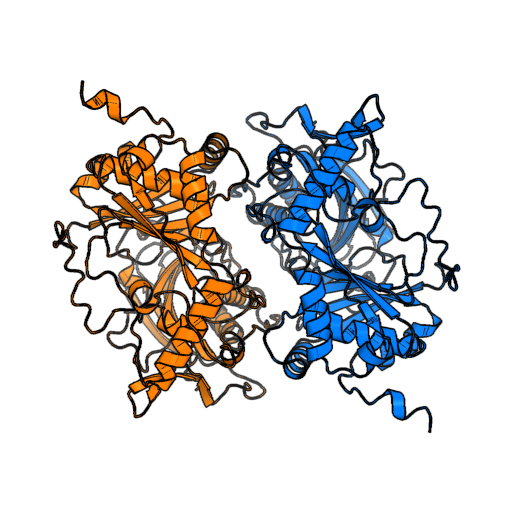24.328 -9.719 1 95.56 427 SER B N 1
ATOM 6681 C CA . SER B 1 427 ? 26.906 -23.094 -10.234 1 95.56 427 SER B CA 1
ATOM 6682 C C . SER B 1 427 ? 26.156 -21.875 -9.727 1 95.56 427 SER B C 1
ATOM 6684 O O . SER B 1 427 ? 26.766 -20.875 -9.344 1 95.56 427 SER B O 1
ATOM 6686 N N . PHE B 1 428 ? 24.891 -21.906 -9.766 1 96.75 428 PHE B N 1
ATOM 6687 C CA . PHE B 1 428 ? 24.062 -20.797 -9.32 1 96.75 428 PHE B CA 1
ATOM 6688 C C . PHE B 1 428 ? 24.266 -20.531 -7.832 1 96.75 428 PHE B C 1
ATOM 6690 O O . PHE B 1 428 ? 24.469 -19.391 -7.418 1 96.75 428 PHE B O 1
ATOM 6697 N N . GLU B 1 429 ? 24.25 -21.516 -7.031 1 95.19 429 GLU B N 1
ATOM 6698 C CA . GLU B 1 429 ? 24.359 -21.391 -5.582 1 95.19 429 GLU B CA 1
ATOM 6699 C C . GLU B 1 429 ? 25.719 -20.828 -5.18 1 95.19 429 GLU B C 1
ATOM 6701 O O . GLU B 1 429 ? 25.828 -20.094 -4.184 1 95.19 429 GLU B O 1
ATOM 6706 N N . LYS B 1 430 ? 26.672 -21.062 -5.93 1 94.19 430 LYS B N 1
ATOM 6707 C CA . LYS B 1 430 ? 28.016 -20.594 -5.641 1 94.19 430 LYS B CA 1
ATOM 6708 C C . LYS B 1 430 ? 28.125 -19.078 -5.84 1 94.19 430 LYS B C 1
ATOM 6710 O O . LYS B 1 430 ? 28.938 -18.422 -5.188 1 94.19 430 LYS B O 1
ATOM 6715 N N . ILE B 1 431 ? 27.234 -18.547 -6.645 1 95.75 431 ILE B N 1
ATOM 6716 C CA . ILE B 1 431 ? 27.5 -17.156 -7.031 1 95.75 431 ILE B CA 1
ATOM 6717 C C . ILE B 1 431 ? 26.328 -16.281 -6.629 1 95.75 431 ILE B C 1
ATOM 6719 O O . ILE B 1 431 ? 26.406 -15.047 -6.719 1 95.75 431 ILE B O 1
ATOM 6723 N N . CYS B 1 432 ? 25.297 -16.812 -6.184 1 95.44 432 CYS B N 1
ATOM 6724 C CA . CYS B 1 432 ? 24.062 -16.062 -5.996 1 95.44 432 CYS B CA 1
ATOM 6725 C C . CYS B 1 432 ? 24.203 -15.039 -4.879 1 95.44 432 CYS B C 1
ATOM 6727 O O . CYS B 1 432 ? 23.391 -14.117 -4.77 1 95.44 432 CYS B O 1
ATOM 6729 N N . TYR B 1 433 ? 25.266 -15.086 -4.066 1 95.62 433 TYR B N 1
ATOM 6730 C CA . TYR B 1 433 ? 25.453 -14.125 -2.986 1 95.62 433 TYR B CA 1
ATOM 6731 C C . TYR B 1 433 ? 26.578 -13.148 -3.316 1 95.62 433 TYR B C 1
ATOM 6733 O O . TYR B 1 433 ? 26.875 -12.25 -2.525 1 95.62 433 TYR B O 1
ATOM 6741 N N . SER B 1 434 ? 27.141 -13.289 -4.383 1 93.81 434 SER B N 1
ATOM 6742 C CA . SER B 1 434 ? 28.266 -12.43 -4.754 1 93.81 434 SER B CA 1
ATOM 6743 C C . SER B 1 434 ? 27.781 -11.211 -5.535 1 93.81 434 SER B C 1
ATOM 6745 O O . SER B 1 434 ? 26.969 -11.336 -6.461 1 93.81 434 SER B O 1
ATOM 6747 N N . LEU B 1 435 ? 28.281 -10.055 -5.137 1 91.94 435 LEU B N 1
ATOM 6748 C CA . LEU B 1 435 ? 27.953 -8.836 -5.867 1 91.94 435 LEU B CA 1
ATOM 6749 C C . LEU B 1 435 ? 29.078 -8.445 -6.816 1 91.94 435 LEU B C 1
ATOM 6751 O O . LEU B 1 435 ? 28.984 -7.434 -7.516 1 91.94 435 LEU B O 1
ATOM 6755 N N . ASP B 1 436 ? 30.234 -9.266 -6.77 1 77.94 436 ASP B N 1
ATOM 6756 C CA . ASP B 1 436 ? 31.391 -8.984 -7.613 1 77.94 436 ASP B CA 1
ATOM 6757 C C . ASP B 1 436 ? 31.125 -9.367 -9.062 1 77.94 436 ASP B C 1
ATOM 6759 O O . ASP B 1 436 ? 30.5 -10.406 -9.336 1 77.94 436 ASP B O 1
ATOM 6763 N N . ASP B 1 437 ? 31.297 -8.547 -9.953 1 61.41 437 ASP B N 1
ATOM 6764 C CA . ASP B 1 437 ? 31.141 -8.82 -11.383 1 61.41 437 ASP B CA 1
ATOM 6765 C C . ASP B 1 437 ? 32.188 -9.812 -11.867 1 61.41 437 ASP B C 1
ATOM 6767 O O . ASP B 1 437 ? 32.031 -10.43 -12.922 1 61.41 437 ASP B O 1
ATOM 6771 N N . ASP B 1 438 ? 33.406 -9.906 -11.203 1 51.47 438 ASP B N 1
ATOM 6772 C CA . ASP B 1 438 ? 34.594 -10.531 -11.758 1 51.47 438 ASP B CA 1
ATOM 6773 C C . ASP B 1 438 ? 34.5 -12.055 -11.656 1 51.47 438 ASP B C 1
ATOM 6775 O O . ASP B 1 438 ? 35.531 -12.75 -11.852 1 51.47 438 ASP B O 1
ATOM 6779 N N . LEU B 1 439 ? 33.625 -12.648 -11.148 1 46.28 439 LEU B N 1
ATOM 6780 C CA . LEU B 1 439 ? 33.844 -14.078 -10.992 1 46.28 439 LEU B CA 1
ATOM 6781 C C . LEU B 1 439 ? 34 -14.766 -12.344 1 46.28 439 LEU B C 1
ATOM 6783 O O . LEU B 1 439 ? 34.375 -15.938 -12.414 1 46.28 439 LEU B O 1
ATOM 6787 N N . LEU B 1 440 ? 33.438 -14.398 -13.359 1 43.31 440 LEU B N 1
ATOM 6788 C CA . LEU B 1 440 ? 33.562 -15.281 -14.516 1 43.31 440 LEU B CA 1
ATOM 6789 C C . LEU B 1 440 ? 35 -15.375 -14.977 1 43.31 440 LEU B C 1
ATOM 6791 O O . LEU B 1 440 ? 35.344 -16.25 -15.773 1 43.31 440 LEU B O 1
ATOM 6795 N N . THR B 1 441 ? 35.844 -14.406 -14.695 1 38.66 441 THR B N 1
ATOM 6796 C CA . THR B 1 441 ? 37.125 -14.555 -15.367 1 38.66 441 THR B CA 1
ATOM 6797 C C . THR B 1 441 ? 38 -15.57 -14.641 1 38.66 441 THR B C 1
ATOM 6799 O O . THR B 1 441 ? 39.031 -15.984 -15.164 1 38.66 441 THR B O 1
ATOM 6802 N N . SER B 1 442 ? 37.875 -15.922 -13.438 1 34.44 442 SER B N 1
ATOM 6803 C CA . SER B 1 442 ? 38.938 -16.75 -12.891 1 34.44 442 SER B CA 1
ATOM 6804 C C . SER B 1 442 ? 38.812 -18.203 -13.336 1 34.44 442 SER B C 1
ATOM 6806 O O . SER B 1 442 ? 39.719 -19.016 -13.117 1 34.44 442 SER B O 1
ATOM 6808 N N . SER B 1 443 ? 37.656 -18.75 -13.547 1 32.47 443 SER B N 1
ATOM 6809 C CA . SER B 1 443 ? 37.75 -20.188 -13.75 1 32.47 443 SER B CA 1
ATOM 6810 C C . SER B 1 443 ? 38.312 -20.516 -15.133 1 32.47 443 SER B C 1
ATOM 6812 O O . SER B 1 443 ? 38.5 -21.672 -15.484 1 32.47 443 SER B O 1
ATOM 6814 N N . ARG B 1 444 ? 38.375 -19.609 -16.125 1 30.27 444 ARG B N 1
ATOM 6815 C CA . ARG B 1 444 ? 39.031 -20.016 -17.344 1 30.27 444 ARG B CA 1
ATOM 6816 C C . ARG B 1 444 ? 40.562 -19.891 -17.203 1 30.27 444 ARG B C 1
ATOM 6818 O O . ARG B 1 444 ? 41.281 -20.078 -18.172 1 30.27 444 ARG B O 1
ATOM 6825 N N . MET B 1 445 ? 41.094 -19.422 -16.016 1 24.61 445 MET B N 1
ATOM 6826 C CA . MET B 1 445 ? 42.531 -19.781 -16.016 1 24.61 445 MET B CA 1
ATOM 6827 C C . MET B 1 445 ? 42.75 -21.156 -15.398 1 24.61 445 MET B C 1
ATOM 6829 O O . MET B 1 445 ? 42.062 -21.5 -14.43 1 24.61 445 MET B O 1
#

pLDDT: mean 88.26, std 13.93, range [24.25, 98.62]

Radius of gyration: 27.84 Å; Cα contacts (8 Å, |Δi|>4): 1891; chains: 2; bounding box: 84×80×72 Å

Organism: Triticum turgidum subsp. durum (NCBI:txid4567)

Foldseek 3Di:
DKDWDDKDFAFADDPDDDPCAQPFAAFALLLQLWAQFKWKKKFKADPPDDDPVLLSLLLSQLCVLVQLLQWWWAADPLRGITGGSHRVGEIEIEMEDAADPVVQADPQAGPDDCCVLFPHIDPDRTPDRQWGWYWYQYPNNMIMIMIIGGPSQFDLLLVLVSLLSSLQSSQCPPNRDYDNFAADPVVQLDADPQQDFDDDCCVFSFDDPPPDPVCPVPDPQQPLVQKDKDKDFQFPVLLVVLDVQLDDDADSVLSLCLLLLQLQLVLVVDDQQDKEKEWEKAACQVQAVVHHDSRHGGGRIDTFIQMDGSNCSLPPGSNVSSVSVVVRRPVSHRSNSNSSSSVSVVCVVVVHNTHTDDDPGQEDPVYAYEDECQVRCQLASHNNPGGTSHMDTDDRSHARYKYWYWGNDDNIGIMIIGIHGNSSVVSSVVPSSPPDSPVVPPVVD/DKFWDDKDFAFADDPDDDPCAQPFAAFALLLQLWAQFKWKKKFKADPPDDDPVLLSLLLSQLCVLVQLQQWWWAADPLRGITGGSHRVGEIEIEMEDAADPVVQADPQAGPDDCCVLFPHIDPDRTPDRQKGWYWYQYPNNMIMIMIIGGPSQFDLLLVLVSLLSSLQSSQCPPNRDYDNFAEDPVVQLDADPQQDFDDDCCVFSFDNPPPDPVCPVPPPQQPLVQKDKDKDFQFPVLLVVLDVQLDDDADSVLSLCLLLLQLQLVLVVDDQQDKEKEWEKAACQVQAVVHHDSRHGGGRIDTFIQMDGSNCSLPPGSNVSSVSVVVRNPVSHRSNSNSSSSVSVVCVVVVHNTHTDDDPGQEDPVYAYEDECQVRCQLASHNNPGGTSHMDTDDRSHARYKYWYWGNDDNIGIMIIGIHGNSSVVSSVVPSSPPDSPVVPPVVD

Sequence (890 aa):
MEIITSSTMLKPVYSAPHPLLGEKVQLTVFDRAALDVFVPVVVAYPAPTPSNEAIKEGLLRAVAPYPHLAGRLAADHRGRRFLHVNNEGVLVVEATVSSNLADLLAYGGMATDVHGQYHTLPEENVGEALLQIKLNRCKCGGLVVGVSYHHQTADGVAMNNFFITWETAVRQGKDFVAPTPFLDRATTAVSRRMPAPVFDHRSIEFKSGESRGCTRERGDIVSMAKIKDVRVHLTAEFLAELRARVGGRCSMFQCLLAHVWKKITAARGLKPEEFTQVKVAVNCRGRAKPPAPMDFFGNMVLWAFPRLQVRDVLNWSYGAVVGAIRDAVARIDGEYIQSFVDFGTLADANGEELVATAAAGTTLCPDAEVDTWLGFRYHQLDFGTGPPCAFQPPDLPIEGLMVFVPSCTAGGGVDLFMAVAEDHVESFEKICYSLDDDLLTSSRMMEIITSSTMLKPVYSAPHPLLGEKVQLTVFDRAALDVFVPVVVAYPAPTPSNEAIKEGLLRAVAPYPHLAGRLAADHRGRRFLHVNNEGVLVVEATVSSNLADLLAYGGMATDVHGQYHTLPEENVGEALLQIKLNRCKCGGLVVGVSYHHQTADGVAMNNFFITWETAVRQGKDFVAPTPFLDRATTAVSRRMPAPVFDHRSIEFKSGESRGCTRERGDIVSMAKIKDVRVHLTAEFLAELRARVGGRCSMFQCLLAHVWKKITAARGLKPEEFTQVKVAVNCRGRAKPPAPMDFFGNMVLWAFPRLQVRDVLNWSYGAVVGAIRDAVARIDGEYIQSFVDFGTLADANGEELVATAAAGTTLCPDAEVDTWLGFRYHQLDFGTGPPCAFQPPDLPIEGLMVFVPSCTAGGGVDLFMAVAEDHVESFEKICYSLDDDLLTSSRM

InterPro domains:
  IPR023213 Chloramphenicol acetyltransferase-like domain superfamily [G3DSA:3.30.559.10] (3-206)
  IPR023213 Chloramphenicol acetyltransferase-like domain superfamily [G3DSA:3.30.559.10] (211-433)
  IPR050317 Plant and Fungal Acyltransferase [PTHR31642] (7-431)

Solvent-accessible surface area (backbone atoms only — not comparable to full-atom values): 46489 Å² total; per-residue (Å²): 105,77,44,79,76,47,75,46,67,50,55,56,86,62,98,57,80,58,92,56,62,70,35,73,44,69,61,50,60,38,16,39,45,32,55,94,44,69,52,42,38,36,39,29,33,57,58,66,56,75,52,70,64,49,52,49,54,7,40,36,57,36,43,52,65,40,49,66,45,19,9,27,40,40,58,49,98,86,63,52,58,25,41,32,21,62,60,71,9,27,36,40,33,34,30,40,29,69,46,44,51,75,73,46,41,35,97,58,25,60,53,54,79,62,71,77,46,30,70,79,76,69,92,57,65,66,68,34,57,31,28,35,36,17,43,35,36,23,64,68,44,13,40,35,39,7,37,32,34,36,32,46,59,30,33,70,67,26,46,42,54,48,51,53,42,25,24,46,18,30,56,44,47,89,61,44,47,75,68,82,56,44,67,62,60,73,48,67,63,64,52,55,96,72,56,62,50,80,66,71,51,54,75,66,46,22,51,42,84,78,55,56,67,80,62,53,75,77,54,82,69,48,51,67,86,39,45,36,78,43,77,45,81,42,43,48,67,53,50,53,50,49,48,63,66,35,47,73,66,60,42,70,65,43,50,50,49,36,52,50,54,31,36,51,50,57,37,65,64,64,57,50,83,39,66,31,36,38,42,32,67,37,77,37,33,78,37,30,78,75,45,41,44,84,54,36,58,30,39,47,59,49,74,24,59,28,68,42,38,38,46,49,54,59,67,46,53,56,41,55,46,29,48,46,44,51,54,28,48,60,59,65,29,36,66,50,50,49,19,48,34,8,41,38,52,52,33,52,73,70,66,53,83,73,44,32,53,62,77,92,51,39,49,37,73,72,29,32,33,41,44,78,38,60,89,42,58,70,46,58,52,34,56,68,63,52,48,26,51,26,56,36,74,56,83,53,75,28,23,34,33,33,37,39,32,51,31,35,41,85,53,33,32,38,28,38,41,31,11,33,44,55,89,30,43,64,54,28,66,73,43,66,81,57,87,68,75,65,64,75,65,60,74,81,102,103,76,43,77,77,47,76,45,68,51,56,56,84,63,98,57,80,57,92,57,61,68,36,73,45,67,62,48,60,39,17,39,45,31,56,95,43,69,53,44,38,35,40,28,32,58,57,68,57,75,52,70,65,49,51,50,54,8,40,37,57,37,42,51,65,40,49,67,43,18,9,26,39,41,60,49,98,86,62,51,58,27,39,33,21,62,62,71,10,26,38,39,32,33,30,40,30,68,47,42,50,74,74,46,41,35,95,61,25,60,53,56,78,64,71,76,46,30,68,79,78,69,92,58,65,67,68,35,58,32,27,34,37,17,43,36,35,23,64,69,45,14,39,35,39,7,36,34,33,37,33,47,60,31,32,70,69,29,46,42,54,48,51,53,42,25,25,46,18,30,57,43,48,90,61,45,47,73,68,82,57,44,69,63,59,73,48,66,62,64,53,54,96,72,56,63,50,80,65,71,51,54,75,66,46,22,52,41,85,79,55,55,67,80,61,54,75,74,52,82,72,47,52,66,86,41,45,36,79,43,76,45,81,42,43,50,67,55,51,52,50,47,48,62,66,34,46,73,67,59,42,70,64,43,51,49,50,36,51,51,54,29,38,51,49,58,36,64,64,64,58,51,84,40,65,31,37,38,40,32,64,37,77,36,33,79,38,31,77,75,44,41,43,84,54,36,59,30,37,50,60,50,76,25,60,29,69,42,38,39,46,50,55,59,66,45,53,56,42,55,46,29,48,45,45,49,54,28,47,60,60,65,30,35,64,50,50,48,19,47,33,9,39,38,52,52,35,54,74,69,67,52,81,74,43,33,54,63,79,93,50,38,50,38,74,73,28,33,35,40,45,77,38,61,88,42,58,68,44,58,52,34,55,67,63,53,50,25,52,26,58,35,75,56,85,52,76,26,24,34,32,33,37,39,31,51,31,38,42,83,51,32,34,38,29,36,40,32,11,32,44,56,90,30,42,64,54,27,67,73,42,68,81,57,86,70,77,65,64,74,64,59,74,80,103